Protein AF-A0A8H3ZK29-F1 (afdb_monomer)

Nearest PDB structures (foldseek):
  4v37-assembly2_D  TM=9.519E-01  e=1.759E-44  Spinacia oleracea
  4a0m-assembly1_C  TM=9.516E-01  e=1.669E-44  Spinacia oleracea
  4i8p-assembly1_B  TM=9.465E-01  e=1.153E-44  Zea mays
  3iwk-assembly3_F  TM=9.510E-01  e=1.617E-43  Pisum sativum
  3iwj-assembly1_B  TM=9.482E-01  e=1.178E-43  Pisum sativum

Foldseek 3Di:
DDPDDPPPPPPPPLVPDPDDDLDLQDFAWAFQLDGHADPDWDFAAQQFFRDTDHIYHADDLVRLVRLLVLQQVQLVVLLVPDLLLLLVLLLVLLVVLVVCLQVQLVLLCRLFQAASVLSSVLSVLLSVLSNVLSPDDWDKDFPDDDLLDTFIWGWAFQEEEEEEEESLRQRNSLSQQLSLLSSNRYAYEYEYHLSRCRSVRSSQNSSSSRGGGSSGTYHYHHPVVLLSNLQPLSHQAYEYEEALVVVVVSVVSNQVNVHHYFYQHAAQAEEEEDPAFPLQVLLLQLLLQCCQQQNLDRFRHAEYEYEPVCQVVNVVNNQVNLQVQDEDGNHDPPHSYTAGSDPVLLVLLLVLLVQCVVVVFDWDHFDNPDQDDPDGSDGRAIETEADDLPRCSNADRSSHRYHYYHYDHDLVVVLVSSQPHQWAFEYEYEHPPVVVRVVSQVSHQHQYYYYSHTPPDDSQDWGGTGGSSTDAITGHNRNSSSSTDGPRGFAEAEDQCFQDNVVVLVVLLVCLVVRGQEYADEPDQDPPDDVVVVLQVVQVVCVVVVVDDDDDDDDDDDPPDDDDRPDDRGHNPDDLVCLVVSCVSNDSGAYEYEDDQALVVLVSCLVSRHAEYEQDPPAPCVLQVGDASLVRLLRNVVPPVCSLVRHAYEYAHNDDALVSQLSSVQSPHPGYHDVVQLVVLCVQPNVVSNVVVVVRSVCRNVVVCVVLVHPDSVVRYPVSDDSQCVLVVVVVPPVCDVVCLVLVVVLQVVLVVVVWDKAAPNDPVVSVVQQPALFPLQGDDDRIDTADQALLSVLVVLQSCVVSVAFDAADEQFLERHHRLFFHQHDFDWDDPDLFKTKGFRRDFQLVQQVVNVVVQKHAFAALERRHGGLSCLLLFADGFLLLPQFTSVLQWQWFFWQFSNSDTDIAHCVGVVLVSQASRNVGCQQGHGGITMGGIDGDQAKDKAKDKAAPVCLLVVLVVVLVCLVCCVVQSQKWKKWKWKAFLVPGTIIIMMIIGSPDDDHDDSHDHDRDDPQWHKDKAKFKWASDSVLSVLVVVLQVVVVVVCCPDPFVGKMKMKMKTKDALSSLVSCVVSVHHQQQSVPDNHIMIMIMIMMITNDPVVNVVVNVVVVVSVVVSQVVRVVVVTGDQAIRFSYHDPPDARNLSSDDVSLVSSVVSSCVRVVVSCSQPRHPDDRHSVPND

Secondary structure (DSSP, 8-state):
-----------------------SS---EEETTEEE--SSEEEEE-TTT-PEEEEEE---HHHHHHHHHHHHHHHHHHTTS-HHHHHHHHHHHHHHHHHTHHHHHHHHHHHH---HHHHHHHHHHHHHHHHHHTTPPPP-EEEEEETTEEEEEEEEE-SEEEEE--SSSHHHHHHHHHHHHHHHT-EEEEE--TTS-HHHHHHHHHHTTTS-TTTEEE----TTHHHHHHH-TT--EEEEES-HHHHHHHHHHHHTTT-EEEEE----EEEEE-TTS-HHHHHHHHHHHHHGGGG--TTSEEEEEEETTTHHHHHHHHHHHHHH--B--TTSTT--B---SSHHHHHHHHHHHHHHHHTTPPEEES--S-S-SSSSS----EEEES--TTSHHHHS---SSEEEEEEE--HHHHHHHHH-SSEESEEEEE-S-HHHHHHHHTTS-SSEEEES-SS---TTS-B--EETTEES-BSHHHHHHHTEEEEES--EEEEE-BSSHHHHHHHHHHHHHTT-SEEEEE-----SSTHHHHHHHHHHHHHHTT---------PPPTT--------SB-TT--TTHHHHHHHHH-SS-EEEEEE-SHHHHHHHTTTT--EEEEE-TTTGGGGTPPPHHHHHHHHHHH-TTHHHHSEEEEES---SHHHHHHHHHTT-SEEE-HHHHHHHHHHHHHHHHHHHHHHHHHHHHHHHHHTT-SSGGG--GGGS-TTTTTTTTTTTSTTHHHHHHHHHHHHHHHHHTT--EEETTSHHHHHHHH--S-GGG----SEEE---SHHHHHHHHHHHHHTT---------S-SSTT-S----------SSTTEEEEETT-BHHHHHHHHGGGTEE-S--SSTT-BHHHHHHT----TTHHHH--GGGGEEEEEEE-TTS-EEEEESSSSHHHHHHHTTSTTSS-EEEEEEEE-EE----EEEEEEEEGGGHHHHHHHHHHHHHHGGG-TTEEEEEEEEEETTTEEEEEEEEEESSS-----TTSTTPPPTT-EEEEEEEEEES-HHHHHHHHHHHHHHHHHHHTSS----EEEEEEEEE-HHHHHHHHHTT--SSSGGG--S-EEEEEEEEEESSHHHHHHHHHHHHHHHHHHHHHHHHTT-B-S---STT--TT--GGGGS-HHHHHHHHHHHHHH-TT-HHHHTS--S--GGG--

Organism: NCBI:txid702518

Mean predicted aligned error: 20.44 Å

InterPro domains:
  IPR000262 FMN-dependent dehydrogenase [PF01070] (487-721)
  IPR006094 FAD linked oxidase, N-terminal [PF01565] (783-908)
  IPR008259 FMN-dependent alpha-hydroxy acid dehydrogenase, active site [PS00557] (616-622)
  IPR013785 Aldolase-type TIM barrel [G3DSA:3.20.20.70] (480-732)
  IPR015590 Aldehyde dehydrogenase domain [PF00171] (40-480)
  IPR016161 Aldehyde/histidinol dehydrogenase [SSF53720] (21-481)
  IPR016162 Aldehyde dehydrogenase, N-terminal [G3DSA:3.40.605.10] (45-479)
  IPR016163 Aldehyde dehydrogenase, C-terminal [G3DSA:3.40.309.10] (267-458)
  IPR016166 FAD-binding domain, PCMH-type [PS51387] (778-940)
  IPR016167 FAD-binding, type PCMH, subdomain 1 [G3DSA:3.30.43.10] (757-826)
  IPR016169 FAD-binding, type PCMH, subdomain 2 [G3DSA:3.30.465.10] (840-1162)
  IPR029510 Aldehyde dehydrogenase, glutamic acid active site [PS00687] (263-270)
  IPR036318 FAD-binding, type PCMH-like superfamily [SSF56176] (762-938)
  IPR037396 FMN hydroxy acid dehydrogenase domain [PS51349] (481-726)
  IPR044086 Aldehyde dehydrogenase LUC3-like [cd07106] (44-484)

Solvent-accessible surface area (backbone atoms only — not comparable to full-atom values): 61694 Å² total; per-residue (Å²): 145,83,91,74,80,88,70,76,72,73,66,81,67,73,72,76,70,85,89,67,79,87,64,93,79,66,55,42,24,31,44,57,60,38,80,40,78,51,95,49,65,47,59,32,45,18,16,41,71,64,44,75,47,66,59,32,30,37,55,52,73,68,53,51,54,51,36,40,52,29,14,53,59,26,22,74,54,49,52,70,52,52,60,66,57,40,16,52,45,43,32,54,50,20,52,55,52,55,77,42,34,69,62,52,16,56,49,41,22,46,33,32,7,37,17,48,70,61,23,41,47,42,49,52,52,23,27,53,36,21,41,46,48,34,68,62,77,84,69,70,43,72,80,39,82,53,103,66,48,67,37,36,29,35,67,38,42,66,39,26,38,34,37,39,35,41,54,71,51,39,57,36,55,43,34,55,55,50,38,26,30,42,48,35,24,23,6,36,36,38,31,40,19,61,56,28,37,63,60,40,32,50,54,36,57,58,43,50,81,71,45,63,54,10,31,56,25,24,48,40,28,62,84,67,44,56,59,52,59,47,55,37,82,71,43,46,29,43,40,41,40,46,52,44,73,58,49,50,52,48,51,59,42,18,57,82,69,68,31,48,66,33,33,44,28,40,22,58,9,31,32,43,36,47,71,70,43,63,49,60,65,51,24,43,54,53,42,52,48,27,43,44,76,33,15,42,44,51,56,30,53,37,33,36,37,29,26,59,92,39,36,75,60,32,52,54,41,25,40,57,50,50,70,67,54,50,60,35,47,18,85,47,87,88,34,73,19,19,24,39,51,46,70,69,62,34,50,54,49,54,51,53,55,49,48,41,54,76,70,69,50,49,70,77,36,55,71,84,88,58,76,50,64,77,81,19,42,21,61,65,46,34,33,34,56,56,60,61,77,82,36,67,65,62,68,44,67,73,63,35,46,56,38,36,38,31,72,36,88,51,70,71,58,48,51,51,56,61,45,69,51,69,42,7,23,27,32,26,28,34,46,73,51,58,72,57,32,52,58,53,45,75,67,50,65,35,46,40,70,31,70,73,49,69,80,82,71,57,58,66,41,70,43,39,25,23,73,54,3,28,40,56,47,38,42,27,66,60,15,26,51,67,34,28,41,80,45,68,50,52,50,61,44,75,40,66,49,32,61,52,62,70,61,35,51,54,50,45,48,47,43,52,74,73,63,44,52,28,39,30,41,41,55,67,77,81,71,92,52,70,65,68,52,50,56,49,50,48,54,49,51,38,57,76,68,65,64,76,78,86,80,85,90,90,79,87,78,65,98,88,66,81,78,89,69,90,68,77,67,55,35,89,79,79,51,76,78,48,44,57,56,52,38,71,67,64,43,96,52,35,35,30,43,34,37,41,64,44,45,66,56,52,53,52,39,68,76,49,76,50,43,29,42,26,23,22,48,72,66,60,32,63,86,70,77,44,57,41,20,52,55,33,45,47,46,23,55,75,74,43,52,65,43,71,76,70,34,60,38,34,30,33,29,62,64,88,50,24,60,46,50,54,48,33,40,21,63,59,34,77,47,74,45,68,66,59,66,44,50,50,23,37,73,76,49,35,63,64,30,29,53,49,52,49,50,53,36,49,51,39,35,52,51,51,30,54,75,71,75,41,92,51,80,85,73,55,36,52,88,82,48,51,92,81,53,74,20,74,96,43,52,93,62,51,86,46,44,78,63,35,54,60,45,50,48,50,50,50,51,56,41,41,73,70,74,42,49,69,32,45,71,90,36,70,71,27,50,59,53,69,70,67,53,87,35,65,55,24,63,75,88,64,82,53,46,76,54,43,72,45,64,67,45,44,16,51,48,45,38,50,41,56,75,69,68,50,73,53,68,41,61,36,37,20,64,46,51,48,38,35,53,17,22,47,55,25,69,77,64,63,77,73,80,55,90,57,41,46,43,39,27,14,34,25,31,34,38,62,53,45,68,66,29,50,89,72,53,25,37,63,61,43,64,68,30,24,77,30,11,46,47,20,31,25,18,28,28,29,79,28,62,43,19,56,66,58,12,34,25,30,40,34,48,59,32,36,35,30,30,26,64,81,27,50,75,42,62,19,19,86,88,41,54,37,69,57,37,28,39,34,19,41,44,41,65,51,51,35,43,46,45,33,39,31,25,47,41,43,74,59,50,69,44,18,58,50,78,47,78,43,63,52,91,48,50,68,61,48,47,54,49,50,47,52,45,53,76,45,36,91,84,40,31,54,36,40,56,41,41,33,44,37,34,36,77,89,73,43,67,32,31,34,40,36,43,36,33,42,81,56,91,59,97,52,74,77,59,64,88,59,74,77,78,82,87,41,29,58,43,44,40,63,51,35,26,46,68,46,60,68,59,55,52,50,50,54,52,52,49,53,54,50,52,61,58,45,67,76,48,98,65,72,69,40,38,40,38,39,38,41,35,73,42,41,36,59,24,32,51,40,22,52,78,54,70,40,56,35,53,44,53,78,77,51,86,54,44,28,31,40,38,38,41,38,41,31,25,72,45,76,66,55,40,52,52,49,43,56,53,50,53,53,52,49,49,53,54,48,54,48,26,51,76,71,71,33,52,42,82,38,44,67,54,39,52,42,35,91,89,59,67,36,69,69,34,17,44,71,70,40,42,50,49,50,52,52,48,29,50,71,49,27,69,85,36,46,48,57,72,32,29,58,47,64,87,42,72,86,72,52,127

Structure (mmCIF, N/CA/C/O backbone):
data_AF-A0A8H3ZK29-F1
#
_entry.id   AF-A0A8H3ZK29-F1
#
loop_
_atom_site.group_PDB
_atom_site.id
_atom_site.type_symbol
_atom_site.label_atom_id
_atom_site.label_alt_id
_atom_site.label_comp_id
_atom_site.label_asym_id
_atom_site.label_entity_id
_atom_site.label_seq_id
_atom_site.pdbx_PDB_ins_code
_atom_site.Cartn_x
_atom_site.Cartn_y
_atom_site.Cartn_z
_atom_site.occupancy
_atom_site.B_iso_or_equiv
_atom_site.auth_seq_id
_atom_site.auth_comp_id
_atom_site.auth_asym_id
_atom_site.auth_atom_id
_atom_site.pdbx_PDB_model_num
ATOM 1 N N . ASP A 1 1 ? 56.723 -7.438 3.402 1.00 33.84 1 ASP A N 1
ATOM 2 C CA . ASP A 1 1 ? 56.948 -7.400 4.854 1.00 33.84 1 ASP A CA 1
ATOM 3 C C . ASP A 1 1 ? 55.928 -6.496 5.560 1.00 33.84 1 ASP A C 1
ATOM 5 O O . ASP A 1 1 ? 56.278 -5.490 6.153 1.00 33.84 1 ASP A O 1
ATOM 9 N N . CYS A 1 2 ? 54.632 -6.816 5.449 1.00 24.67 2 CYS A N 1
ATOM 10 C CA . CYS A 1 2 ? 53.534 -6.076 6.094 1.00 24.67 2 CYS A CA 1
ATOM 11 C C . CYS A 1 2 ? 52.376 -7.047 6.389 1.00 24.67 2 CYS A C 1
ATOM 13 O O . CYS A 1 2 ? 51.279 -6.923 5.856 1.00 24.67 2 CYS A O 1
ATOM 15 N N . ARG A 1 3 ? 52.640 -8.080 7.198 1.00 26.36 3 ARG A N 1
ATOM 16 C CA . ARG A 1 3 ? 51.597 -8.879 7.858 1.00 26.36 3 ARG A CA 1
ATOM 17 C C . ARG A 1 3 ? 51.450 -8.365 9.289 1.00 26.36 3 ARG A C 1
ATOM 19 O O . ARG A 1 3 ? 52.149 -8.833 10.179 1.00 26.36 3 ARG A O 1
ATOM 26 N N . LYS A 1 4 ? 50.547 -7.410 9.510 1.00 23.84 4 LYS A N 1
ATOM 27 C CA . LYS A 1 4 ? 49.925 -7.176 10.821 1.00 23.84 4 LYS A CA 1
ATOM 28 C C . LYS A 1 4 ? 48.447 -6.849 10.596 1.00 23.84 4 LYS A C 1
ATOM 30 O O . LYS A 1 4 ? 48.157 -5.823 9.986 1.00 23.84 4 LYS A O 1
ATOM 35 N N . PRO A 1 5 ? 47.515 -7.700 11.048 1.00 27.00 5 PRO A N 1
ATOM 36 C CA . PRO A 1 5 ? 46.104 -7.358 11.072 1.00 27.00 5 PRO A CA 1
ATOM 37 C C . PRO A 1 5 ? 45.899 -6.280 12.139 1.00 27.00 5 PRO A C 1
ATOM 39 O O . PRO A 1 5 ? 46.233 -6.502 13.302 1.00 27.00 5 PRO A O 1
ATOM 42 N N . PHE A 1 6 ? 45.307 -5.142 11.781 1.00 23.83 6 PHE A N 1
ATOM 43 C CA . PHE A 1 6 ? 44.668 -4.255 12.757 1.00 23.83 6 PHE A CA 1
ATOM 44 C C . PHE A 1 6 ? 43.343 -4.890 13.214 1.00 23.83 6 PHE A C 1
ATOM 46 O O . PHE A 1 6 ? 42.263 -4.346 13.024 1.00 23.83 6 PHE A O 1
ATOM 53 N N . TYR A 1 7 ? 43.427 -6.067 13.836 1.00 23.56 7 TYR A N 1
ATOM 54 C CA . TYR A 1 7 ? 42.468 -6.433 14.865 1.00 23.56 7 TYR A CA 1
ATOM 55 C C . TYR A 1 7 ? 42.887 -5.646 16.097 1.00 23.56 7 TYR A C 1
ATOM 57 O O . TYR A 1 7 ? 43.730 -6.084 16.880 1.00 23.56 7 TYR A O 1
ATOM 65 N N . VAL A 1 8 ? 42.297 -4.469 16.285 1.00 23.80 8 VAL A N 1
ATOM 66 C CA . VAL A 1 8 ? 42.145 -3.996 17.653 1.00 23.80 8 VAL A CA 1
ATOM 67 C C . VAL A 1 8 ? 41.095 -4.920 18.251 1.00 23.80 8 VAL A C 1
ATOM 69 O O . VAL A 1 8 ? 39.896 -4.682 18.140 1.00 23.80 8 VAL A O 1
ATOM 72 N N . SER A 1 9 ? 41.554 -6.010 18.870 1.00 23.89 9 SER A N 1
ATOM 73 C CA . SER A 1 9 ? 40.801 -6.592 19.962 1.00 23.89 9 SER A CA 1
ATOM 74 C C . SER A 1 9 ? 40.633 -5.458 20.969 1.00 23.89 9 SER A C 1
ATOM 76 O O . SER A 1 9 ? 41.518 -5.193 21.785 1.00 23.89 9 SER A O 1
ATOM 78 N N . HIS A 1 10 ? 39.500 -4.766 20.939 1.00 26.47 10 HIS A N 1
ATOM 79 C CA . HIS A 1 10 ? 38.928 -4.418 22.218 1.00 26.47 10 HIS A CA 1
ATOM 80 C C . HIS A 1 10 ? 38.624 -5.775 22.837 1.00 26.47 10 HIS A C 1
ATOM 82 O O . HIS A 1 10 ? 37.585 -6.380 22.602 1.00 26.47 10 HIS A O 1
ATOM 88 N N . LYS A 1 11 ? 39.603 -6.283 23.607 1.00 24.59 11 LYS A N 1
ATOM 89 C CA . LYS A 1 11 ? 39.260 -6.956 24.847 1.00 24.59 11 LYS A CA 1
ATOM 90 C C . LYS A 1 11 ? 38.087 -6.151 25.373 1.00 24.59 11 LYS A C 1
ATOM 92 O O . LYS A 1 11 ? 38.215 -4.933 25.521 1.00 24.59 11 LYS A O 1
ATOM 97 N N . THR A 1 12 ? 36.959 -6.808 25.569 1.00 30.55 12 THR A N 1
ATOM 98 C CA . THR A 1 12 ? 35.946 -6.346 26.497 1.00 30.55 12 THR A CA 1
ATOM 99 C C . THR A 1 12 ? 36.672 -6.214 27.829 1.00 30.55 12 THR A C 1
ATOM 101 O O . THR A 1 12 ? 36.687 -7.121 28.655 1.00 30.55 12 THR A O 1
ATOM 104 N N . THR A 1 13 ? 37.394 -5.110 28.004 1.00 25.53 13 THR A N 1
ATOM 105 C CA . THR A 1 13 ? 37.629 -4.536 29.301 1.00 25.53 13 THR A CA 1
ATOM 106 C C . THR A 1 13 ? 36.212 -4.219 29.718 1.00 25.53 13 THR A C 1
ATOM 108 O O . THR A 1 13 ? 35.634 -3.224 29.291 1.00 25.53 13 THR A O 1
ATOM 111 N N . ILE A 1 14 ? 35.611 -5.148 30.462 1.00 33.66 14 ILE A N 1
ATOM 112 C CA . ILE A 1 14 ? 34.663 -4.775 31.496 1.00 33.66 14 ILE A CA 1
ATOM 113 C C . ILE A 1 14 ? 35.375 -3.611 32.176 1.00 33.66 14 ILE A C 1
ATOM 115 O O . ILE A 1 14 ? 36.430 -3.810 32.783 1.00 33.66 14 ILE A O 1
ATOM 119 N N . MET A 1 15 ? 34.931 -2.389 31.884 1.00 28.11 15 MET A N 1
ATOM 120 C CA . MET A 1 15 ? 35.394 -1.205 32.582 1.00 28.11 15 MET A CA 1
ATOM 121 C C . MET A 1 15 ? 34.991 -1.461 34.029 1.00 28.11 15 MET A C 1
ATOM 123 O O . MET A 1 15 ? 33.854 -1.206 34.414 1.00 28.11 15 MET A O 1
ATOM 127 N N . ASN A 1 16 ? 35.896 -2.065 34.803 1.00 28.45 16 ASN A N 1
ATOM 128 C CA . ASN A 1 16 ? 35.815 -2.045 36.249 1.00 28.45 16 ASN A CA 1
ATOM 129 C C . ASN A 1 16 ? 35.726 -0.569 36.618 1.00 28.45 16 ASN A C 1
ATOM 131 O O . ASN A 1 16 ? 36.577 0.229 36.219 1.00 28.45 16 ASN A O 1
ATOM 135 N N . GLY A 1 17 ? 34.605 -0.234 37.247 1.00 31.61 17 GLY A N 1
ATOM 136 C CA . GLY A 1 17 ? 34.071 1.108 37.290 1.00 31.61 17 GLY A CA 1
ATOM 137 C C . GLY A 1 17 ? 35.024 2.143 37.868 1.00 31.61 17 GLY A C 1
ATOM 138 O O . GLY A 1 17 ? 35.789 1.888 38.796 1.00 31.61 17 GLY A O 1
ATOM 139 N N . THR A 1 18 ? 34.876 3.366 37.373 1.00 31.89 18 THR A N 1
ATOM 140 C CA . THR A 1 18 ? 34.857 4.495 38.293 1.00 31.89 18 THR A CA 1
ATOM 141 C C . THR A 1 18 ? 33.466 4.544 38.908 1.00 31.89 18 THR A C 1
ATOM 143 O O . THR A 1 18 ? 32.468 4.791 38.235 1.00 31.89 18 THR A O 1
ATOM 146 N N . ASP A 1 19 ? 33.466 4.215 40.186 1.00 39.31 19 ASP A N 1
ATOM 147 C CA . ASP A 1 19 ? 32.396 4.150 41.163 1.00 39.31 19 ASP A CA 1
ATOM 148 C C . ASP A 1 19 ? 31.616 5.479 41.258 1.00 39.31 19 ASP A C 1
ATOM 150 O O . ASP A 1 19 ? 31.914 6.347 42.077 1.00 39.31 19 ASP A O 1
ATOM 154 N N . SER A 1 20 ? 30.632 5.685 40.377 1.00 51.12 20 SER A N 1
ATOM 155 C CA . SER A 1 20 ? 29.553 6.645 40.619 1.00 51.12 20 SER A CA 1
ATOM 156 C C . SER A 1 20 ? 28.243 5.879 40.758 1.00 51.12 20 SER A C 1
ATOM 158 O O . SER A 1 20 ? 27.721 5.262 39.821 1.00 51.12 20 SER A O 1
ATOM 160 N N . THR A 1 21 ? 27.723 5.870 41.980 1.00 68.88 21 THR A N 1
ATOM 161 C CA . THR A 1 21 ? 26.393 5.359 42.295 1.00 68.88 21 THR A CA 1
ATOM 162 C C . THR A 1 21 ? 25.358 6.039 41.393 1.00 68.88 21 THR A C 1
ATOM 164 O O . THR A 1 21 ? 25.401 7.252 41.177 1.00 68.88 21 THR A O 1
ATOM 167 N N . LEU A 1 22 ? 24.441 5.254 40.814 1.00 88.19 22 LEU A N 1
ATOM 168 C CA . LEU A 1 22 ? 23.361 5.784 39.978 1.00 88.19 22 LEU A CA 1
ATOM 169 C C . LEU A 1 22 ? 22.440 6.626 40.875 1.00 88.19 22 LEU A C 1
ATOM 171 O O . LEU A 1 22 ? 21.704 6.084 41.694 1.00 88.19 22 LEU A O 1
ATOM 175 N N . SER A 1 23 ? 22.511 7.952 40.771 1.00 89.81 23 SER A N 1
ATOM 176 C CA . SER A 1 23 ? 21.726 8.854 41.624 1.00 89.81 23 SER A CA 1
ATOM 177 C C . SER A 1 23 ? 20.295 8.985 41.110 1.00 89.81 23 SER A C 1
ATOM 179 O O . SER A 1 23 ? 20.102 9.332 39.952 1.00 89.81 23 SER A O 1
ATOM 181 N N . PHE A 1 24 ? 19.286 8.799 41.963 1.00 94.38 24 PHE A N 1
ATOM 182 C CA . PHE A 1 24 ? 17.869 9.052 41.642 1.00 94.38 24 PHE A CA 1
ATOM 183 C C . PHE A 1 24 ? 17.392 10.451 42.078 1.00 94.38 24 PHE A C 1
ATOM 185 O O . PHE A 1 24 ? 16.198 10.686 42.254 1.00 94.38 24 PHE A O 1
ATOM 192 N N . LEU A 1 25 ? 18.325 11.390 42.272 1.00 91.44 25 LEU A N 1
ATOM 193 C CA . LEU A 1 25 ? 18.022 12.776 42.659 1.00 91.44 25 LEU A CA 1
ATOM 194 C C . LEU A 1 25 ? 17.995 13.745 41.471 1.00 91.44 25 LEU A C 1
ATOM 196 O O . LEU A 1 25 ? 17.350 14.786 41.544 1.00 91.44 25 LEU A O 1
ATOM 200 N N . THR A 1 26 ? 18.694 13.419 40.385 1.00 93.44 26 THR A N 1
ATOM 201 C CA . THR A 1 26 ? 18.806 14.249 39.177 1.00 93.44 26 THR A CA 1
ATOM 202 C C . THR A 1 26 ? 18.479 13.421 37.947 1.00 93.44 26 THR A C 1
ATOM 204 O O . THR A 1 26 ? 18.790 12.235 37.907 1.00 93.44 26 THR A O 1
ATOM 207 N N . PHE A 1 27 ? 17.868 14.021 36.929 1.00 97.06 27 PHE A N 1
ATOM 208 C CA . PHE A 1 27 ? 17.421 13.306 35.735 1.00 97.06 27 PHE A CA 1
ATOM 209 C C . PHE A 1 27 ? 17.806 14.091 34.487 1.00 97.06 27 PHE A C 1
ATOM 211 O O . PHE A 1 27 ? 17.554 15.289 34.397 1.00 97.06 27 PHE A O 1
ATOM 218 N N . CYS A 1 28 ? 18.428 13.405 33.534 1.00 97.06 28 CYS A N 1
ATOM 219 C CA . CYS A 1 28 ? 18.995 13.996 32.330 1.00 97.06 28 CYS A CA 1
ATOM 220 C C . CYS A 1 28 ? 18.591 13.169 31.108 1.00 97.06 28 CYS A C 1
ATOM 222 O O . CYS A 1 28 ? 18.367 11.962 31.215 1.00 97.06 28 CYS A O 1
ATOM 224 N N . ASN A 1 29 ? 18.558 13.809 29.943 1.00 98.06 29 ASN A N 1
ATOM 225 C CA . ASN A 1 29 ? 18.582 13.111 28.664 1.00 98.06 29 ASN A CA 1
ATOM 226 C C . ASN A 1 29 ? 19.899 12.341 28.521 1.00 98.06 29 ASN A C 1
ATOM 228 O O . ASN A 1 29 ? 20.899 12.673 29.157 1.00 98.06 29 ASN A O 1
ATOM 232 N N . VAL A 1 30 ? 19.915 11.351 27.633 1.00 98.25 30 VAL A N 1
ATOM 233 C CA . VAL A 1 30 ? 21.131 10.620 27.268 1.00 98.25 30 VAL A CA 1
ATOM 234 C C . VAL A 1 30 ? 21.324 10.710 25.763 1.00 98.25 30 VAL A C 1
ATOM 236 O O . VAL A 1 30 ? 20.549 10.121 25.005 1.00 98.25 30 VAL A O 1
ATOM 239 N N . ILE A 1 31 ? 22.349 11.453 25.339 1.00 98.19 31 ILE A N 1
ATOM 240 C CA . ILE A 1 31 ? 22.674 11.711 23.930 1.00 98.19 31 ILE A CA 1
ATOM 241 C C . ILE A 1 31 ? 24.156 11.413 23.713 1.00 98.19 31 ILE A C 1
ATOM 243 O O . ILE A 1 31 ? 25.003 11.971 24.405 1.00 98.19 31 ILE A O 1
ATOM 247 N N . ASP A 1 32 ? 24.464 10.534 22.758 1.00 97.19 32 ASP A N 1
ATOM 248 C CA . ASP A 1 32 ? 25.839 10.125 22.413 1.00 97.19 32 ASP A CA 1
ATOM 249 C C . ASP A 1 32 ? 26.701 9.726 23.632 1.00 97.19 32 ASP A C 1
ATOM 251 O O . ASP A 1 32 ? 27.859 10.114 23.762 1.00 97.19 32 ASP A O 1
ATOM 255 N N . GLY A 1 33 ? 26.119 8.973 24.572 1.00 94.69 33 GLY A N 1
ATOM 256 C CA . GLY A 1 33 ? 26.816 8.500 25.776 1.00 94.69 33 GLY A CA 1
ATOM 257 C C . GLY A 1 33 ? 26.910 9.498 26.930 1.00 94.69 33 GLY A C 1
ATOM 258 O O . GLY A 1 33 ? 27.355 9.123 28.012 1.00 94.69 33 GLY A O 1
ATOM 259 N N . ALA A 1 34 ? 26.476 10.745 26.736 1.00 95.00 34 ALA A N 1
ATOM 260 C CA . ALA A 1 34 ? 26.540 11.789 27.751 1.00 95.00 34 ALA A CA 1
ATOM 261 C C . ALA A 1 34 ? 25.164 12.097 28.352 1.00 95.00 34 ALA A C 1
ATOM 263 O O . ALA A 1 34 ? 24.160 12.178 27.637 1.00 95.00 34 ALA A O 1
ATOM 264 N N . SER A 1 35 ? 25.142 12.349 29.662 1.00 94.81 35 SER A N 1
ATOM 265 C CA . SER A 1 35 ? 23.991 12.937 30.348 1.00 94.81 35 SER A CA 1
ATOM 266 C C . SER A 1 35 ? 23.876 14.416 29.981 1.00 94.81 35 SER A C 1
ATOM 268 O O . SER A 1 35 ? 24.787 15.200 30.251 1.00 94.81 35 SER A O 1
ATOM 270 N N . THR A 1 36 ? 22.764 14.809 29.366 1.00 93.50 36 THR A N 1
ATOM 271 C CA . THR A 1 36 ? 22.509 16.179 28.903 1.00 93.50 36 THR A CA 1
ATOM 272 C C . THR A 1 36 ? 21.231 16.744 29.520 1.00 93.50 36 THR A C 1
ATOM 274 O O . THR A 1 36 ? 20.288 16.019 29.830 1.00 93.50 36 THR A O 1
ATOM 277 N N . THR A 1 37 ? 21.195 18.058 29.718 1.00 93.56 37 THR A N 1
ATOM 278 C CA . THR A 1 37 ? 20.006 18.783 30.184 1.00 93.56 37 THR A CA 1
ATOM 279 C C . THR A 1 37 ? 19.669 19.914 29.214 1.00 93.56 37 THR A C 1
ATOM 281 O O . THR A 1 37 ? 20.464 20.224 28.323 1.00 93.56 37 THR A O 1
ATOM 284 N N . THR A 1 38 ? 18.500 20.519 29.384 1.00 94.06 38 THR A N 1
ATOM 285 C CA . THR A 1 38 ? 17.974 21.617 28.566 1.00 94.06 38 THR A CA 1
ATOM 286 C C . THR A 1 38 ? 17.652 22.825 29.442 1.00 94.06 38 THR A C 1
ATOM 288 O O . THR A 1 38 ? 17.540 22.711 30.660 1.00 94.06 38 THR A O 1
ATOM 291 N N . THR A 1 39 ? 17.510 23.999 28.826 1.00 92.56 39 THR A N 1
ATOM 292 C CA . THR A 1 39 ? 17.087 25.225 29.526 1.00 92.56 39 THR A CA 1
ATOM 293 C C . THR A 1 39 ? 15.639 25.148 30.001 1.00 92.56 39 THR A C 1
ATOM 295 O O . THR A 1 39 ? 15.316 25.672 31.060 1.00 92.56 39 THR A O 1
ATOM 298 N N . GLU A 1 40 ? 14.775 24.495 29.222 1.00 96.06 40 GLU A N 1
ATOM 299 C CA . GLU A 1 40 ? 13.394 24.200 29.604 1.00 96.06 40 GLU A CA 1
ATOM 300 C C . GLU A 1 40 ? 13.336 22.866 30.352 1.00 96.06 40 GLU A C 1
ATOM 302 O O . GLU A 1 40 ? 13.826 21.851 29.850 1.00 96.06 40 GLU A O 1
ATOM 307 N N . THR A 1 41 ? 12.717 22.852 31.530 1.00 96.94 41 THR A N 1
ATOM 308 C CA . THR A 1 41 ? 12.473 21.640 32.323 1.00 96.94 41 THR A CA 1
ATOM 309 C C . THR A 1 41 ? 11.005 21.550 32.733 1.00 96.94 41 THR A C 1
ATOM 311 O O . THR A 1 41 ? 10.237 22.503 32.585 1.00 96.94 41 THR A O 1
ATOM 314 N N . ARG A 1 42 ? 10.600 20.373 33.206 1.00 96.19 42 ARG A N 1
ATOM 315 C CA . ARG A 1 42 ? 9.288 20.115 33.813 1.00 96.19 42 ARG A CA 1
ATOM 316 C C . ARG A 1 42 ? 9.410 19.060 34.901 1.00 96.19 42 ARG A C 1
ATOM 318 O O . ARG A 1 42 ? 10.340 18.262 34.883 1.00 96.19 42 ARG A O 1
ATOM 325 N N . HIS A 1 43 ? 8.390 18.931 35.736 1.00 96.25 43 HIS A N 1
ATOM 326 C CA . HIS A 1 43 ? 8.240 17.816 36.668 1.00 96.25 43 HIS A CA 1
ATOM 327 C C . HIS A 1 43 ? 6.968 17.009 36.386 1.00 96.25 43 HIS A C 1
ATOM 329 O O . HIS A 1 43 ? 5.959 17.531 35.913 1.00 96.25 43 HIS A O 1
ATOM 335 N N . GLY A 1 44 ? 7.015 15.710 36.677 1.00 94.56 44 GLY A N 1
ATOM 336 C CA . GLY A 1 44 ? 5.823 14.891 36.869 1.00 94.56 44 GLY A CA 1
ATOM 337 C C . GLY A 1 44 ? 5.223 15.125 38.257 1.00 94.56 44 GLY A C 1
ATOM 338 O O . GLY A 1 44 ? 5.883 15.651 39.152 1.00 94.56 44 GLY A O 1
ATOM 339 N N . ILE A 1 45 ? 3.980 14.702 38.449 1.00 96.25 45 ILE A N 1
ATOM 340 C CA . ILE A 1 45 ? 3.276 14.799 39.732 1.00 96.25 45 ILE A CA 1
ATOM 341 C C . ILE A 1 45 ? 3.194 13.409 40.348 1.00 96.25 45 ILE A C 1
ATOM 343 O O . ILE A 1 45 ? 2.863 12.456 39.646 1.00 96.25 45 ILE A O 1
ATOM 347 N N . ASN A 1 46 ? 3.480 13.290 41.644 1.00 96.38 46 ASN A N 1
ATOM 348 C CA . ASN A 1 46 ? 3.192 12.070 42.384 1.00 96.38 46 ASN A CA 1
ATOM 349 C C . ASN A 1 46 ? 1.669 11.938 42.546 1.00 96.38 46 ASN A C 1
ATOM 351 O O . ASN A 1 46 ? 1.066 12.758 43.241 1.00 96.38 46 ASN A O 1
ATOM 355 N N . PRO A 1 47 ? 1.020 10.927 41.947 1.00 95.69 47 PRO A N 1
ATOM 356 C CA . PRO A 1 47 ? -0.439 10.856 41.934 1.00 95.69 47 PRO A CA 1
ATOM 357 C C . PRO A 1 47 ? -1.070 10.532 43.291 1.00 95.69 47 PRO A C 1
ATOM 359 O O . PRO A 1 47 ? -2.275 10.728 43.458 1.00 95.69 47 PRO A O 1
ATOM 362 N N . SER A 1 48 ? -0.289 10.059 44.265 1.00 93.50 48 SER A N 1
ATOM 363 C CA . SER A 1 48 ? -0.776 9.782 45.620 1.00 93.50 48 SER A CA 1
ATOM 364 C C . SER A 1 48 ? -0.802 11.041 46.490 1.00 93.50 48 SER A C 1
ATOM 366 O O . SER A 1 48 ? -1.726 11.225 47.286 1.00 93.50 48 SER A O 1
ATOM 368 N N . THR A 1 49 ? 0.192 11.922 46.333 1.00 92.81 49 THR A N 1
ATOM 369 C CA . THR A 1 49 ? 0.380 13.107 47.194 1.00 92.81 49 THR A CA 1
ATOM 370 C C . THR A 1 49 ? 0.062 14.434 46.505 1.00 92.81 49 THR A C 1
ATOM 372 O O . THR A 1 49 ? -0.186 15.424 47.191 1.00 92.81 49 THR A O 1
ATOM 375 N N . LEU A 1 50 ? 0.023 14.445 45.169 1.00 93.75 50 LEU A N 1
ATOM 376 C CA . LEU A 1 50 ? -0.041 15.617 44.287 1.00 93.75 50 LEU A CA 1
ATOM 377 C C . LEU A 1 50 ? 1.180 16.547 44.361 1.00 93.75 50 LEU A C 1
ATOM 379 O O . LEU A 1 50 ? 1.135 17.681 43.887 1.00 93.75 50 LEU A O 1
ATOM 383 N N . GLU A 1 51 ? 2.281 16.073 44.938 1.00 94.81 51 GLU A N 1
ATOM 384 C CA . GLU A 1 51 ? 3.531 16.825 45.021 1.00 94.81 51 GLU A CA 1
ATOM 385 C C . GLU A 1 51 ? 4.360 16.660 43.740 1.00 94.81 51 GLU A C 1
ATOM 387 O O . GLU A 1 51 ? 4.313 15.624 43.070 1.00 94.81 51 GLU A O 1
ATOM 392 N N . ALA A 1 52 ? 5.140 17.686 43.402 1.00 96.25 52 ALA A N 1
ATOM 393 C CA . ALA A 1 52 ? 6.052 17.644 42.267 1.00 96.25 52 ALA A CA 1
ATOM 394 C C . ALA A 1 52 ? 7.206 16.657 42.515 1.00 96.25 52 ALA A C 1
ATOM 396 O O . ALA A 1 52 ? 7.855 16.678 43.561 1.00 96.25 52 ALA A O 1
ATOM 397 N N . ASN A 1 53 ? 7.483 15.816 41.521 1.00 96.50 53 ASN A N 1
ATOM 398 C CA . ASN A 1 53 ? 8.707 15.021 41.449 1.00 96.50 53 ASN A CA 1
ATOM 399 C C . ASN A 1 53 ? 9.890 15.897 40.965 1.00 96.50 53 ASN A C 1
ATOM 401 O O . ASN A 1 53 ? 9.684 17.051 40.589 1.00 96.50 53 ASN A O 1
ATOM 405 N N . PRO A 1 54 ? 11.141 15.396 40.965 1.00 96.00 54 PRO A N 1
ATOM 406 C CA . PRO A 1 54 ? 12.291 16.168 40.484 1.00 96.00 54 PRO A CA 1
ATOM 407 C C . PRO A 1 54 ? 12.133 16.680 39.041 1.00 96.00 54 PRO A C 1
ATOM 409 O O . PRO A 1 54 ? 11.383 16.118 38.246 1.00 96.00 54 PRO A O 1
ATOM 412 N N . GLU A 1 55 ? 12.859 17.730 38.673 1.00 96.69 55 GLU A N 1
ATOM 413 C CA . GLU A 1 55 ? 12.821 18.273 37.309 1.00 96.69 55 GLU A CA 1
ATOM 414 C C . GLU A 1 55 ? 13.457 17.307 36.287 1.00 96.69 55 GLU A C 1
ATOM 416 O O . GLU A 1 55 ? 14.456 16.639 36.571 1.00 96.69 55 GLU A O 1
ATOM 421 N N . VAL A 1 56 ? 12.884 17.260 35.082 1.00 97.81 56 VAL A N 1
ATOM 422 C CA . VAL A 1 56 ? 13.391 16.543 33.906 1.00 97.81 56 VAL A CA 1
ATOM 423 C C . VAL A 1 56 ? 13.496 17.480 32.695 1.00 97.81 56 VAL A C 1
ATOM 425 O O . VAL A 1 56 ? 12.685 18.401 32.561 1.00 97.81 56 VAL A O 1
ATOM 428 N N . PRO A 1 57 ? 14.438 17.239 31.768 1.00 97.75 57 PRO A N 1
ATOM 429 C CA . PRO A 1 57 ? 14.598 18.057 30.568 1.00 97.75 57 PRO A CA 1
ATOM 430 C C . PRO A 1 57 ? 13.379 18.011 29.635 1.00 97.75 57 PRO A C 1
ATOM 432 O O . PRO A 1 57 ? 12.707 16.976 29.508 1.00 97.75 57 PRO A O 1
ATOM 435 N N . ILE A 1 58 ? 13.144 19.119 28.929 1.00 98.06 58 ILE A N 1
ATOM 436 C CA . ILE A 1 58 ? 12.284 19.203 27.747 1.00 98.06 58 ILE A CA 1
ATOM 437 C C . ILE A 1 58 ? 13.178 19.331 26.512 1.00 98.06 58 ILE A C 1
ATOM 439 O O . ILE A 1 58 ? 13.673 20.413 26.193 1.00 98.06 58 ILE A O 1
ATOM 443 N N . SER A 1 59 ? 13.366 18.207 25.817 1.00 97.94 59 SER A N 1
ATOM 444 C CA . SER A 1 59 ? 14.151 18.152 24.579 1.00 97.94 59 SER A CA 1
ATOM 445 C C . SER A 1 59 ? 13.576 19.072 23.505 1.00 97.94 59 SER A C 1
ATOM 447 O O . SER A 1 59 ? 12.365 19.076 23.276 1.00 97.94 59 SER A O 1
ATOM 449 N N . GLN A 1 60 ? 14.459 19.782 22.813 1.00 96.44 60 GLN A N 1
ATOM 450 C CA . GLN A 1 60 ? 14.155 20.595 21.638 1.00 96.44 60 GLN A CA 1
ATOM 451 C C . GLN A 1 60 ? 14.415 19.799 20.349 1.00 96.44 60 GLN A C 1
ATOM 453 O O . GLN A 1 60 ? 14.907 18.666 20.382 1.00 96.44 60 GLN A O 1
ATOM 458 N N . LEU A 1 61 ? 14.077 20.370 19.191 1.00 96.12 61 LEU A N 1
ATOM 459 C CA . LEU A 1 61 ? 14.245 19.690 17.902 1.00 96.12 61 LEU A CA 1
ATOM 460 C C . LEU A 1 61 ? 15.720 19.354 17.622 1.00 96.12 61 LEU A C 1
ATOM 462 O O . LEU A 1 61 ? 16.037 18.269 17.142 1.00 96.12 61 LEU A O 1
ATOM 466 N N . GLU A 1 62 ? 16.637 20.233 18.016 1.00 97.12 62 GLU A N 1
ATOM 467 C CA . GLU A 1 62 ? 18.077 20.041 17.856 1.00 97.12 62 GLU A CA 1
ATOM 468 C C . GLU A 1 62 ? 18.590 18.851 18.682 1.00 97.12 62 GLU A C 1
ATOM 470 O O . GLU A 1 62 ? 19.543 18.176 18.289 1.00 97.12 62 GLU A O 1
ATOM 475 N N . ASP A 1 63 ? 17.961 18.553 19.822 1.00 98.00 63 ASP A N 1
ATOM 476 C CA . ASP A 1 63 ? 18.289 17.374 20.629 1.00 98.00 63 ASP A CA 1
ATOM 477 C C . ASP A 1 63 ? 17.902 16.082 19.907 1.00 98.00 63 ASP A C 1
ATOM 479 O O . ASP A 1 63 ? 18.658 15.107 19.946 1.00 98.00 63 ASP A O 1
ATOM 483 N N . VAL A 1 64 ? 16.764 16.092 19.201 1.00 98.44 64 VAL A N 1
ATOM 484 C CA . VAL A 1 64 ? 16.318 14.977 18.355 1.00 98.44 64 VAL A CA 1
ATOM 485 C C . VAL A 1 64 ? 17.334 14.722 17.248 1.00 98.44 64 VAL A C 1
ATOM 487 O O . VAL A 1 64 ? 17.813 13.595 17.110 1.00 98.44 64 VAL A O 1
ATOM 490 N N . ASP A 1 65 ? 17.727 15.763 16.514 1.00 98.12 65 ASP A N 1
ATOM 491 C CA . ASP A 1 65 ? 18.686 15.645 15.414 1.00 98.12 65 ASP A CA 1
ATOM 492 C C . ASP A 1 65 ? 20.043 15.123 15.906 1.00 98.12 65 ASP A C 1
ATOM 494 O O . ASP A 1 65 ? 20.637 14.223 15.298 1.00 98.12 65 ASP A O 1
ATOM 498 N N . ARG A 1 66 ? 20.529 15.635 17.047 1.00 98.31 66 ARG A N 1
ATOM 499 C CA . ARG A 1 66 ? 21.774 15.162 17.671 1.00 98.31 66 ARG A CA 1
ATOM 500 C C . ARG A 1 66 ? 21.682 13.695 18.077 1.00 98.31 66 ARG A C 1
ATOM 502 O O . ARG A 1 66 ? 22.580 12.923 17.732 1.00 98.31 66 ARG A O 1
ATOM 509 N N . ALA A 1 67 ? 20.605 13.296 18.753 1.00 98.56 67 ALA A N 1
ATOM 510 C CA . ALA A 1 67 ? 20.410 11.916 19.185 1.00 98.56 67 ALA A CA 1
ATOM 511 C C . ALA A 1 67 ? 20.310 10.957 17.995 1.00 98.56 67 ALA A C 1
ATOM 513 O O . ALA A 1 67 ? 20.986 9.928 17.958 1.00 98.56 67 ALA A O 1
ATOM 514 N N . VAL A 1 68 ? 19.534 11.299 16.965 1.00 98.50 68 VAL A N 1
ATOM 515 C CA . VAL A 1 68 ? 19.384 10.431 15.791 1.00 98.50 68 VAL A CA 1
ATOM 516 C C . VAL A 1 68 ? 20.683 10.350 14.986 1.00 98.50 68 VAL A C 1
ATOM 518 O O . VAL A 1 68 ? 21.056 9.265 14.533 1.00 98.50 68 VAL A O 1
ATOM 521 N N . LYS A 1 69 ? 21.429 11.453 14.853 1.00 98.50 69 LYS A N 1
ATOM 522 C CA . LYS A 1 69 ? 22.754 11.449 14.215 1.00 98.50 69 LYS A CA 1
ATOM 523 C C . LYS A 1 69 ? 23.737 10.539 14.958 1.00 98.50 69 LYS A C 1
ATOM 525 O O . LYS A 1 69 ? 24.434 9.749 14.315 1.00 98.50 69 LYS A O 1
ATOM 530 N N . ALA A 1 70 ? 23.765 10.604 16.289 1.00 98.62 70 ALA A N 1
ATOM 531 C CA . ALA A 1 70 ? 24.575 9.711 17.115 1.00 98.62 70 ALA A CA 1
ATOM 532 C C . ALA A 1 70 ? 24.138 8.244 16.966 1.00 98.62 70 ALA A C 1
ATOM 534 O O . ALA A 1 70 ? 24.982 7.376 16.740 1.00 98.62 70 ALA A O 1
ATOM 535 N N . ALA A 1 71 ? 22.827 7.970 16.959 1.00 98.62 71 ALA A N 1
ATOM 536 C CA . ALA A 1 71 ? 22.285 6.623 16.763 1.00 98.62 71 ALA A CA 1
ATOM 537 C C . ALA A 1 71 ? 22.690 6.036 15.406 1.00 98.62 71 ALA A C 1
ATOM 539 O O . ALA A 1 71 ? 23.108 4.883 15.319 1.00 98.62 71 ALA A O 1
ATOM 540 N N . ARG A 1 72 ? 22.622 6.836 14.335 1.00 98.19 72 ARG A N 1
ATOM 541 C CA . ARG A 1 72 ? 23.036 6.419 12.987 1.00 98.19 72 ARG A CA 1
ATOM 542 C C . ARG A 1 72 ? 24.518 6.089 12.911 1.00 98.19 72 ARG A C 1
ATOM 544 O O . ARG A 1 72 ? 24.885 5.080 12.307 1.00 98.19 72 ARG A O 1
ATOM 551 N N . LYS A 1 73 ? 25.360 6.912 13.538 1.00 98.06 73 LYS A N 1
ATOM 552 C CA . LYS A 1 73 ? 26.800 6.659 13.633 1.00 98.06 73 LYS A CA 1
ATOM 553 C C . LYS A 1 73 ? 27.073 5.361 14.399 1.00 98.06 73 LYS A C 1
ATOM 555 O O . LYS A 1 73 ? 27.805 4.509 13.898 1.00 98.06 73 LYS A O 1
ATOM 560 N N . ALA A 1 74 ? 26.447 5.186 15.561 1.00 97.56 74 ALA A N 1
ATOM 561 C CA . ALA A 1 74 ? 26.613 4.011 16.412 1.00 97.56 74 ALA A CA 1
ATOM 562 C C . ALA A 1 74 ? 26.086 2.720 15.760 1.00 97.56 74 ALA A C 1
ATOM 564 O O . ALA A 1 74 ? 26.711 1.668 15.874 1.00 97.56 74 ALA A O 1
ATOM 565 N N . PHE A 1 75 ? 24.987 2.790 15.001 1.00 98.00 75 PHE A N 1
ATOM 566 C CA . PHE A 1 75 ? 24.457 1.650 14.247 1.00 98.00 75 PHE A CA 1
ATOM 567 C C . PHE A 1 75 ? 25.484 1.065 13.265 1.00 98.00 75 PHE A C 1
ATOM 569 O O . PHE A 1 75 ? 25.555 -0.155 13.105 1.00 98.00 75 PHE A O 1
ATOM 576 N N . GLY A 1 76 ? 26.305 1.915 12.633 1.00 90.94 76 GLY A N 1
ATOM 577 C CA . GLY A 1 76 ? 27.330 1.491 11.677 1.00 90.94 76 GLY A CA 1
ATOM 578 C C . GLY A 1 76 ? 28.315 0.462 12.243 1.00 90.94 76 GLY A C 1
ATOM 579 O O . GLY A 1 76 ? 28.757 -0.417 11.500 1.00 90.94 76 GLY A O 1
ATOM 580 N N . THR A 1 77 ? 28.601 0.530 13.547 1.00 92.50 77 THR A N 1
ATOM 581 C CA . THR A 1 77 ? 29.493 -0.395 14.260 1.00 92.50 77 THR A CA 1
ATOM 582 C C . THR A 1 77 ? 28.731 -1.429 15.088 1.00 92.50 77 THR A C 1
ATOM 584 O O . THR A 1 77 ? 29.098 -2.602 15.059 1.00 92.50 77 THR A O 1
ATOM 587 N N . TRP A 1 78 ? 27.642 -1.054 15.768 1.00 96.69 78 TRP A N 1
ATOM 588 C CA . TRP A 1 78 ? 26.874 -1.967 16.627 1.00 96.69 78 TRP A CA 1
ATOM 589 C C . TRP A 1 78 ? 26.303 -3.169 15.870 1.00 96.69 78 TRP A C 1
ATOM 591 O O . TRP A 1 78 ? 26.367 -4.299 16.353 1.00 96.69 78 TRP A O 1
ATOM 601 N N . ARG A 1 79 ? 25.833 -2.965 14.634 1.00 94.94 79 ARG A N 1
ATOM 602 C CA . ARG A 1 79 ? 25.313 -4.054 13.789 1.00 94.94 79 ARG A CA 1
ATOM 603 C C . ARG A 1 79 ? 26.351 -5.134 13.455 1.00 94.94 79 ARG A C 1
ATOM 605 O O . ARG A 1 79 ? 25.968 -6.235 13.074 1.00 94.94 79 ARG A O 1
ATOM 612 N N . LEU A 1 80 ? 27.644 -4.802 13.545 1.00 93.56 80 LEU A N 1
ATOM 613 C CA . LEU A 1 80 ? 28.765 -5.703 13.254 1.00 93.56 80 LEU A CA 1
ATOM 614 C C . LEU A 1 80 ? 29.215 -6.497 14.487 1.00 93.56 80 LEU A C 1
ATOM 616 O O . LEU A 1 80 ? 29.958 -7.464 14.342 1.00 93.56 80 LEU A O 1
ATOM 620 N N . VAL A 1 81 ? 28.776 -6.110 15.691 1.00 93.69 81 VAL A N 1
ATOM 621 C CA . VAL A 1 81 ? 29.039 -6.876 16.916 1.00 93.69 81 VAL A CA 1
ATOM 622 C C . VAL A 1 81 ? 28.352 -8.238 16.784 1.00 93.69 81 VAL A C 1
ATOM 624 O O . VAL A 1 81 ? 27.158 -8.257 16.475 1.00 93.69 81 VAL A O 1
ATOM 627 N N . PRO A 1 82 ? 29.041 -9.373 17.006 1.00 92.81 82 PRO A N 1
ATOM 628 C CA . PRO A 1 82 ? 28.436 -10.698 16.892 1.00 92.81 82 PRO A CA 1
ATOM 629 C C . PRO A 1 82 ? 27.164 -10.843 17.736 1.00 92.81 82 PRO A C 1
ATOM 631 O O . PRO A 1 82 ? 27.083 -10.334 18.852 1.00 92.81 82 PRO A O 1
ATOM 634 N N . ALA A 1 83 ? 26.159 -11.563 17.224 1.00 90.62 83 ALA A N 1
ATOM 635 C CA . ALA A 1 83 ? 24.857 -11.686 17.889 1.00 90.62 83 ALA A CA 1
ATOM 636 C C . ALA A 1 83 ? 24.951 -12.279 19.308 1.00 90.62 83 ALA A C 1
ATOM 638 O O . ALA A 1 83 ? 24.203 -11.870 20.193 1.00 90.62 83 ALA A O 1
ATOM 639 N N . GLU A 1 84 ? 25.879 -13.213 19.536 1.00 93.38 84 GLU A N 1
ATOM 640 C CA . GLU A 1 84 ? 26.176 -13.759 20.867 1.00 93.38 84 GLU A CA 1
ATOM 641 C C . GLU A 1 84 ? 26.683 -12.677 21.828 1.00 93.38 84 GLU A C 1
ATOM 643 O O . GLU A 1 84 ? 26.215 -12.592 22.960 1.00 93.38 84 GLU A O 1
ATOM 648 N N . ASP A 1 85 ? 27.591 -11.813 21.376 1.00 96.19 85 ASP A N 1
ATOM 649 C CA . ASP A 1 85 ? 28.148 -10.757 22.220 1.00 96.19 85 ASP A CA 1
ATOM 650 C C . ASP A 1 85 ? 27.096 -9.688 22.526 1.00 96.19 85 ASP A C 1
ATOM 652 O O . ASP A 1 85 ? 26.969 -9.281 23.678 1.00 96.19 85 ASP A O 1
ATOM 656 N N . ARG A 1 86 ? 26.245 -9.325 21.552 1.00 97.19 86 ARG A N 1
ATOM 657 C CA . ARG A 1 86 ? 25.087 -8.448 21.809 1.00 97.19 86 ARG A CA 1
ATOM 658 C C . ARG A 1 86 ? 24.158 -9.038 22.872 1.00 97.19 86 ARG A C 1
ATOM 660 O O . ARG A 1 86 ? 23.733 -8.326 23.779 1.00 97.19 86 ARG A O 1
ATOM 667 N N . ARG A 1 87 ? 23.870 -10.343 22.794 1.00 96.62 87 ARG A N 1
ATOM 668 C CA . ARG A 1 87 ? 23.049 -11.064 23.781 1.00 96.62 87 ARG A CA 1
ATOM 669 C C . ARG A 1 87 ? 23.687 -11.069 25.171 1.00 96.62 87 ARG A C 1
ATOM 671 O O . ARG A 1 87 ? 23.001 -10.757 26.141 1.00 96.62 87 ARG A O 1
ATOM 678 N N . LYS A 1 88 ? 24.993 -11.331 25.277 1.00 97.69 88 LYS A N 1
ATOM 679 C CA . LYS A 1 88 ? 25.734 -11.242 26.549 1.00 97.69 88 LYS A CA 1
ATOM 680 C C . LYS A 1 88 ? 25.684 -9.838 27.149 1.00 97.69 88 LYS A C 1
ATOM 682 O O . LYS A 1 88 ? 25.455 -9.712 28.348 1.00 97.69 88 LYS A O 1
ATOM 687 N N . THR A 1 89 ? 25.841 -8.792 26.336 1.00 98.00 89 THR A N 1
ATOM 688 C CA . THR A 1 89 ? 25.738 -7.401 26.804 1.00 98.00 89 THR A CA 1
ATOM 689 C C . THR A 1 89 ? 24.341 -7.090 27.343 1.00 98.00 89 THR A C 1
ATOM 691 O O . THR A 1 89 ? 24.224 -6.516 28.423 1.00 98.00 89 THR A O 1
ATOM 694 N N . VAL A 1 90 ? 23.275 -7.517 26.652 1.00 98.19 90 VAL A N 1
ATOM 695 C CA . VAL A 1 90 ? 21.889 -7.341 27.130 1.00 98.19 90 VAL A CA 1
ATOM 696 C C . VAL A 1 90 ? 21.638 -8.115 28.431 1.00 98.19 90 VAL A C 1
ATOM 698 O O . VAL A 1 90 ? 21.001 -7.582 29.335 1.00 98.19 90 VAL A O 1
ATOM 701 N N . ALA A 1 91 ? 22.175 -9.330 28.572 1.00 98.12 91 ALA A N 1
ATOM 702 C CA . ALA A 1 91 ? 22.075 -10.098 29.815 1.00 98.12 91 ALA A CA 1
ATOM 703 C C . ALA A 1 91 ? 22.812 -9.425 30.989 1.00 98.12 91 ALA A C 1
ATOM 705 O O . ALA A 1 91 ? 22.285 -9.384 32.099 1.00 98.12 91 ALA A O 1
ATOM 706 N N . ALA A 1 92 ? 24.001 -8.862 30.750 1.00 98.25 92 ALA A N 1
ATOM 707 C CA . ALA A 1 92 ? 24.750 -8.119 31.765 1.00 98.25 92 ALA A CA 1
ATOM 708 C C . ALA A 1 92 ? 24.013 -6.841 32.201 1.00 98.25 92 ALA A C 1
ATOM 710 O O . ALA A 1 92 ? 23.922 -6.552 33.393 1.00 98.25 92 ALA A O 1
ATOM 711 N N . PHE A 1 93 ? 23.418 -6.119 31.248 1.00 98.31 93 PHE A N 1
ATOM 712 C CA . PHE A 1 93 ? 22.562 -4.972 31.542 1.00 98.31 93 PHE A CA 1
ATOM 713 C C . PHE A 1 93 ? 21.335 -5.365 32.383 1.00 98.31 93 PHE A C 1
ATOM 715 O O . PHE A 1 93 ? 21.015 -4.681 33.353 1.00 98.31 93 PHE A O 1
ATOM 722 N N . ALA A 1 94 ? 20.689 -6.494 32.067 1.00 98.00 94 ALA A N 1
ATOM 723 C CA . ALA A 1 94 ? 19.563 -7.017 32.843 1.00 98.00 94 ALA A CA 1
ATOM 724 C C . ALA A 1 94 ? 19.948 -7.308 34.303 1.00 98.00 94 ALA A C 1
ATOM 726 O O . ALA A 1 94 ? 19.218 -6.929 35.216 1.00 98.00 94 ALA A O 1
ATOM 727 N N . ALA A 1 95 ? 21.107 -7.937 34.527 1.00 97.75 95 ALA A N 1
ATOM 728 C CA . ALA A 1 95 ? 21.609 -8.208 35.873 1.00 97.75 95 ALA A CA 1
ATOM 729 C C . ALA A 1 95 ? 21.821 -6.910 36.671 1.00 97.75 95 ALA A C 1
ATOM 731 O O . ALA A 1 95 ? 21.377 -6.816 37.813 1.00 97.75 95 ALA A O 1
ATOM 732 N N . SER A 1 96 ? 22.401 -5.881 36.044 1.00 97.00 96 SER A N 1
ATOM 733 C CA . SER A 1 96 ? 22.630 -4.589 36.701 1.00 97.00 96 SER A CA 1
ATOM 734 C C . SER A 1 96 ? 21.339 -3.820 37.000 1.00 97.00 96 SER A C 1
ATOM 736 O O . SER A 1 96 ? 21.248 -3.146 38.023 1.00 97.00 96 SER A O 1
ATOM 738 N N . LEU A 1 97 ? 20.294 -3.960 36.175 1.00 97.94 97 LEU A N 1
ATOM 739 C CA . LEU A 1 97 ? 18.965 -3.446 36.525 1.00 97.94 97 LEU A CA 1
ATOM 740 C C . LEU A 1 97 ? 18.427 -4.108 37.808 1.00 97.94 97 LEU A C 1
ATOM 742 O O . LEU A 1 97 ? 17.838 -3.426 38.645 1.00 97.94 97 LEU A O 1
ATOM 746 N N . GLY A 1 98 ? 18.667 -5.411 37.987 1.00 97.12 98 GLY A N 1
ATOM 747 C CA . GLY A 1 98 ? 18.287 -6.151 39.194 1.00 97.12 98 GLY A CA 1
ATOM 748 C C . GLY A 1 98 ? 19.013 -5.684 40.460 1.00 97.12 98 GLY A C 1
ATOM 749 O O . GLY A 1 98 ? 18.404 -5.627 41.525 1.00 97.12 98 GLY A O 1
ATOM 750 N N . GLU A 1 99 ? 20.279 -5.275 40.349 1.00 96.94 99 GLU A N 1
ATOM 751 C CA . GLU A 1 99 ? 21.047 -4.696 41.466 1.00 96.94 99 GLU A CA 1
ATOM 752 C C . GLU A 1 99 ? 20.445 -3.371 41.964 1.00 96.94 99 GLU A C 1
ATOM 754 O O . GLU A 1 99 ? 20.527 -3.056 43.149 1.00 96.94 99 GLU A O 1
ATOM 759 N N . HIS A 1 100 ? 19.788 -2.620 41.074 1.00 97.25 100 HIS A N 1
ATOM 760 C CA . HIS A 1 100 ? 19.136 -1.341 41.370 1.00 97.25 100 HIS A CA 1
ATOM 761 C C . HIS A 1 100 ? 17.615 -1.459 41.572 1.00 97.25 100 HIS A C 1
ATOM 763 O O . HIS A 1 100 ? 16.903 -0.451 41.552 1.00 97.25 100 HIS A O 1
ATOM 769 N N . LEU A 1 101 ? 17.094 -2.676 41.777 1.00 97.31 101 LEU A N 1
ATOM 770 C CA . LEU A 1 101 ? 15.654 -2.942 41.811 1.00 97.31 101 LEU A CA 1
ATOM 771 C C . LEU A 1 101 ? 14.900 -2.034 42.782 1.00 97.31 101 LEU A C 1
ATOM 773 O O . LEU A 1 101 ? 13.863 -1.477 42.422 1.00 97.31 101 LEU A O 1
ATOM 777 N N . GLN A 1 102 ? 15.422 -1.865 43.998 1.00 97.50 102 GLN A N 1
ATOM 778 C CA . GLN A 1 102 ? 14.738 -1.102 45.039 1.00 97.50 102 GLN A CA 1
ATOM 779 C C . GLN A 1 102 ? 14.682 0.402 44.730 1.00 97.50 102 GLN A C 1
ATOM 781 O O . GLN A 1 102 ? 13.677 1.048 45.039 1.00 97.50 102 GLN A O 1
ATOM 786 N N . ASP A 1 103 ? 15.711 0.956 44.087 1.00 97.69 103 ASP A N 1
ATOM 787 C CA . ASP A 1 103 ? 15.747 2.370 43.699 1.00 97.69 103 ASP A CA 1
ATOM 788 C C . ASP A 1 103 ? 14.741 2.651 42.577 1.00 97.69 103 ASP A C 1
ATOM 790 O O . ASP A 1 103 ? 13.928 3.576 42.675 1.00 97.69 103 ASP A O 1
ATOM 794 N N . PHE A 1 104 ? 14.727 1.793 41.547 1.00 98.38 104 PHE A N 1
ATOM 795 C CA . PHE A 1 104 ? 13.736 1.860 40.473 1.00 98.38 104 PHE A CA 1
ATOM 796 C C . PHE A 1 104 ? 12.316 1.672 41.006 1.00 98.38 104 PHE A C 1
ATOM 798 O O . PHE A 1 104 ? 11.441 2.451 40.644 1.00 98.38 104 PHE A O 1
ATOM 805 N N . ALA A 1 105 ? 12.083 0.699 41.893 1.00 98.19 105 ALA A N 1
ATOM 806 C CA . ALA A 1 105 ? 10.772 0.476 42.495 1.00 98.19 105 ALA A CA 1
ATOM 807 C C . ALA A 1 105 ? 10.314 1.700 43.298 1.00 98.19 105 ALA A C 1
ATOM 809 O O . ALA A 1 105 ? 9.191 2.162 43.126 1.00 98.19 105 ALA A O 1
ATOM 810 N N . THR A 1 106 ? 11.196 2.285 44.110 1.00 98.06 106 THR A N 1
ATOM 811 C CA . THR A 1 106 ? 10.891 3.490 44.897 1.00 98.06 106 THR A CA 1
ATOM 812 C C . THR A 1 106 ? 10.526 4.675 44.006 1.00 98.06 106 THR A C 1
ATOM 814 O O . THR A 1 106 ? 9.566 5.391 44.298 1.00 98.06 106 THR A O 1
ATOM 817 N N . MET A 1 107 ? 11.261 4.892 42.912 1.00 98.00 107 MET A N 1
ATOM 818 C CA . MET A 1 107 ? 10.927 5.949 41.956 1.00 98.00 107 MET A CA 1
ATOM 819 C C . MET A 1 107 ? 9.628 5.643 41.205 1.00 98.00 107 MET A C 1
ATOM 821 O O . MET A 1 107 ? 8.815 6.543 41.018 1.00 98.00 107 MET A O 1
ATOM 825 N N . LEU A 1 108 ? 9.384 4.380 40.855 1.00 97.44 108 LEU A N 1
ATOM 826 C CA . LEU A 1 108 ? 8.163 3.948 40.186 1.00 97.44 108 LEU A CA 1
ATOM 827 C C . LEU A 1 108 ? 6.919 4.192 41.057 1.00 97.44 108 LEU A C 1
ATOM 829 O O . LEU A 1 108 ? 5.919 4.699 40.556 1.00 97.44 108 LEU A O 1
ATOM 833 N N . VAL A 1 109 ? 6.995 3.943 42.373 1.00 97.44 109 VAL A N 1
ATOM 834 C CA . VAL A 1 109 ? 5.930 4.330 43.320 1.00 97.44 109 VAL A CA 1
ATOM 835 C C . VAL A 1 109 ? 5.673 5.841 43.263 1.00 97.44 109 VAL A C 1
ATOM 837 O O . VAL A 1 109 ? 4.521 6.263 43.230 1.00 97.44 109 VAL A O 1
ATOM 840 N N . LYS A 1 110 ? 6.722 6.671 43.200 1.00 97.44 110 LYS A N 1
ATOM 841 C CA . LYS A 1 110 ? 6.584 8.138 43.154 1.00 97.44 110 LYS A CA 1
ATOM 842 C C . LYS A 1 110 ? 6.042 8.672 41.830 1.00 97.44 110 LYS A C 1
ATOM 844 O O . LYS A 1 110 ? 5.291 9.641 41.847 1.00 97.44 110 LYS A O 1
ATOM 849 N N . GLU A 1 111 ? 6.437 8.111 40.688 1.00 97.00 111 GLU A N 1
ATOM 850 C CA . GLU A 1 111 ? 5.970 8.601 39.380 1.00 97.00 111 GLU A CA 1
ATOM 851 C C . GLU A 1 111 ? 4.614 8.009 38.972 1.00 97.00 111 GLU A C 1
ATOM 853 O O . GLU A 1 111 ? 3.841 8.669 38.281 1.00 97.00 111 GLU A O 1
ATOM 858 N N . GLN A 1 112 ? 4.298 6.785 39.403 1.00 95.69 112 GLN A N 1
ATOM 859 C CA . GLN A 1 112 ? 3.086 6.076 38.988 1.00 95.69 112 GLN A CA 1
ATOM 860 C C . GLN A 1 112 ? 2.019 5.961 40.087 1.00 95.69 112 GLN A C 1
ATOM 862 O O . GLN A 1 112 ? 0.835 5.869 39.774 1.00 95.69 112 GLN A O 1
ATOM 867 N N . GLY A 1 113 ? 2.412 5.939 41.362 1.00 94.31 113 GLY A N 1
ATOM 868 C CA . GLY A 1 113 ? 1.518 5.737 42.510 1.00 94.31 113 GLY A CA 1
ATOM 869 C C . GLY A 1 113 ? 1.224 4.278 42.863 1.00 94.31 113 GLY A C 1
ATOM 870 O O . GLY A 1 113 ? 0.575 4.015 43.874 1.00 94.31 113 GLY A O 1
ATOM 871 N N . ARG A 1 114 ? 1.684 3.311 42.060 1.00 94.12 114 ARG A N 1
ATOM 872 C CA . ARG A 1 114 ? 1.476 1.882 42.332 1.00 94.12 114 ARG A CA 1
ATOM 873 C C . ARG A 1 114 ? 2.061 1.490 43.701 1.00 94.12 114 ARG A C 1
ATOM 875 O O . ARG A 1 114 ? 3.130 1.985 44.048 1.00 94.12 114 ARG A O 1
ATOM 882 N N . PRO A 1 115 ? 1.437 0.555 44.442 1.00 94.94 115 PRO A N 1
ATOM 883 C CA . PRO A 1 115 ? 2.029 -0.016 45.648 1.00 94.94 115 PRO A CA 1
ATOM 884 C C . PRO A 1 115 ? 3.421 -0.627 45.444 1.00 94.94 115 PRO A C 1
ATOM 886 O O . PRO A 1 115 ? 3.700 -1.228 44.403 1.00 94.94 115 PRO A O 1
ATOM 889 N N . MET A 1 116 ? 4.270 -0.543 46.474 1.00 96.06 116 MET A N 1
ATOM 890 C CA . MET A 1 116 ? 5.665 -1.008 46.436 1.00 96.06 116 MET A CA 1
ATOM 891 C C . MET A 1 116 ? 5.828 -2.436 45.894 1.00 96.06 116 MET A C 1
ATOM 893 O O . MET A 1 116 ? 6.678 -2.665 45.036 1.00 96.06 116 MET A O 1
ATOM 897 N N . TRP A 1 117 ? 4.990 -3.384 46.326 1.00 94.19 117 TRP A N 1
ATOM 898 C CA . TRP A 1 117 ? 5.063 -4.774 45.855 1.00 94.19 117 TRP A CA 1
ATOM 899 C C . TRP A 1 117 ? 4.885 -4.874 44.333 1.00 94.19 117 TRP A C 1
ATOM 901 O O . TRP A 1 117 ? 5.606 -5.605 43.659 1.00 94.19 117 TRP A O 1
ATOM 911 N N . GLY A 1 118 ? 3.960 -4.097 43.767 1.00 94.44 118 GLY A N 1
ATOM 912 C CA . GLY A 1 118 ? 3.688 -4.098 42.336 1.00 94.44 118 GLY A CA 1
ATOM 913 C C . GLY A 1 118 ? 4.754 -3.339 41.539 1.00 94.44 118 GLY A C 1
ATOM 914 O O . GLY A 1 118 ? 4.974 -3.639 40.364 1.00 94.44 118 GLY A O 1
ATOM 915 N N . ALA A 1 119 ? 5.419 -2.360 42.158 1.00 96.94 119 ALA A N 1
ATOM 916 C CA . ALA A 1 119 ? 6.567 -1.676 41.571 1.00 96.94 119 ALA A CA 1
ATOM 917 C C . ALA A 1 119 ? 7.790 -2.609 41.506 1.00 96.94 119 ALA A C 1
ATOM 919 O O . ALA A 1 119 ? 8.400 -2.755 40.448 1.00 96.94 119 ALA A O 1
ATOM 920 N N . GLN A 1 120 ? 8.089 -3.323 42.596 1.00 97.62 120 GLN A N 1
ATOM 921 C CA . GLN A 1 120 ? 9.129 -4.360 42.638 1.00 97.62 120 GLN A CA 1
ATOM 922 C C . GLN A 1 120 ? 8.850 -5.483 41.632 1.00 97.62 120 GLN A C 1
ATOM 924 O O . GLN A 1 120 ? 9.766 -5.948 40.949 1.00 97.62 120 GLN A O 1
ATOM 929 N N . MET A 1 121 ? 7.583 -5.887 41.501 1.00 95.81 121 MET A N 1
ATOM 930 C CA . MET A 1 121 ? 7.159 -6.893 40.530 1.00 95.81 121 MET A CA 1
ATOM 931 C C . MET A 1 121 ? 7.437 -6.449 39.087 1.00 95.81 121 MET A C 1
ATOM 933 O O . MET A 1 121 ? 7.938 -7.244 38.297 1.00 95.81 121 MET A O 1
ATOM 937 N N . GLU A 1 122 ? 7.172 -5.188 38.727 1.00 96.00 122 GLU A N 1
ATOM 938 C CA . GLU A 1 122 ? 7.470 -4.686 37.379 1.00 96.00 122 GLU A CA 1
ATOM 939 C C . GLU A 1 122 ? 8.965 -4.678 37.075 1.00 96.00 122 GLU A C 1
ATOM 941 O O . GLU A 1 122 ? 9.370 -5.099 35.988 1.00 96.00 122 GLU A O 1
ATOM 946 N N . VAL A 1 123 ? 9.789 -4.214 38.016 1.00 98.00 123 VAL A N 1
ATOM 947 C CA . VAL A 1 123 ? 11.243 -4.196 37.822 1.00 98.00 123 VAL A CA 1
ATOM 948 C C . VAL A 1 123 ? 11.771 -5.623 37.676 1.00 98.00 123 VAL A C 1
ATOM 950 O O . VAL A 1 123 ? 12.508 -5.901 36.732 1.00 98.00 123 VAL A O 1
ATOM 953 N N . SER A 1 124 ? 11.317 -6.546 38.529 1.00 97.12 124 SER A N 1
ATOM 954 C CA . SER A 1 124 ? 11.667 -7.972 38.441 1.00 97.12 124 SER A CA 1
ATOM 955 C C . SER A 1 124 ? 11.266 -8.565 37.088 1.00 97.12 124 SER A C 1
ATOM 957 O O . SER A 1 124 ? 12.100 -9.129 36.384 1.00 97.12 124 SER A O 1
ATOM 959 N N . ALA A 1 125 ? 10.024 -8.333 36.653 1.00 94.19 125 ALA A N 1
ATOM 960 C CA . ALA A 1 125 ? 9.538 -8.791 35.353 1.00 94.19 125 ALA A CA 1
ATOM 961 C C . ALA A 1 125 ? 10.333 -8.188 34.180 1.00 94.19 125 ALA A C 1
ATOM 963 O O . ALA A 1 125 ? 10.512 -8.836 33.150 1.00 94.19 125 ALA A O 1
ATOM 964 N N . SER A 1 126 ? 10.840 -6.961 34.328 1.00 96.31 126 SER A N 1
ATOM 965 C CA . SER A 1 126 ? 11.684 -6.299 33.326 1.00 96.31 126 SER A CA 1
ATOM 966 C C . SER A 1 126 ? 13.065 -6.951 33.219 1.00 96.31 126 SER A C 1
ATOM 968 O O . SER A 1 126 ? 13.562 -7.151 32.108 1.00 96.31 126 SER A O 1
ATOM 970 N N . VAL A 1 127 ? 13.663 -7.319 34.358 1.00 97.50 127 VAL A N 1
ATOM 971 C CA . VAL A 1 127 ? 14.917 -8.087 34.423 1.00 97.50 127 VAL A CA 1
ATOM 972 C C . VAL A 1 127 ? 14.730 -9.447 33.755 1.00 97.50 127 VAL A C 1
ATOM 974 O O . VAL A 1 127 ? 15.487 -9.792 32.844 1.00 97.50 127 VAL A O 1
ATOM 977 N N . ASP A 1 128 ? 13.677 -10.175 34.128 1.00 94.56 128 ASP A N 1
ATOM 978 C CA . ASP A 1 128 ? 13.363 -11.488 33.561 1.00 94.56 128 ASP A CA 1
ATOM 979 C C . ASP A 1 128 ? 13.119 -11.413 32.053 1.00 94.56 128 ASP A C 1
ATOM 981 O O . ASP A 1 128 ? 13.583 -12.268 31.295 1.00 94.56 128 ASP A O 1
ATOM 985 N N . ARG A 1 129 ? 12.436 -10.362 31.586 1.00 93.62 129 ARG A N 1
ATOM 986 C CA . ARG A 1 129 ? 12.161 -10.148 30.163 1.00 93.62 129 ARG A CA 1
ATOM 987 C C . ARG A 1 129 ? 13.426 -9.876 29.356 1.00 93.62 129 ARG A C 1
ATOM 989 O O . ARG A 1 129 ? 13.599 -10.475 28.292 1.00 93.62 129 ARG A O 1
ATOM 996 N N . LEU A 1 130 ? 14.329 -9.022 29.842 1.00 96.06 130 LEU A N 1
ATOM 997 C CA . LEU A 1 130 ? 15.620 -8.788 29.185 1.00 96.06 130 LEU A CA 1
ATOM 998 C C . LEU A 1 130 ? 16.477 -10.058 29.180 1.00 96.06 130 LEU A C 1
ATOM 1000 O O . LEU A 1 130 ? 17.027 -10.424 28.140 1.00 96.06 130 LEU A O 1
ATOM 1004 N N . ALA A 1 131 ? 16.542 -10.763 30.312 1.00 95.56 131 ALA A N 1
ATOM 1005 C CA . ALA A 1 131 ? 17.295 -12.005 30.441 1.00 95.56 131 ALA A CA 1
ATOM 1006 C C . ALA A 1 131 ? 16.748 -13.113 29.525 1.00 95.56 131 ALA A C 1
ATOM 1008 O O . ALA A 1 131 ? 17.524 -13.850 28.917 1.00 95.56 131 ALA A O 1
ATOM 1009 N N . ALA A 1 132 ? 15.424 -13.223 29.386 1.00 94.19 132 ALA A N 1
ATOM 1010 C CA . ALA A 1 132 ? 14.788 -14.142 28.448 1.00 94.19 132 ALA A CA 1
ATOM 1011 C C . ALA A 1 132 ? 15.091 -13.754 26.994 1.00 94.19 132 ALA A C 1
ATOM 1013 O O . ALA A 1 132 ? 15.517 -14.603 26.215 1.00 94.19 132 ALA A O 1
ATOM 1014 N N . THR A 1 133 ? 14.961 -12.472 26.644 1.00 94.81 133 THR A N 1
ATOM 1015 C CA . THR A 1 133 ? 15.247 -11.959 25.292 1.00 94.81 133 THR A CA 1
ATOM 1016 C C . THR A 1 133 ? 16.704 -12.210 24.890 1.00 94.81 133 THR A C 1
ATOM 1018 O O . THR A 1 133 ? 16.977 -12.645 23.773 1.00 94.81 133 THR A O 1
ATOM 1021 N N . ALA A 1 134 ? 17.648 -12.040 25.819 1.00 95.75 134 ALA A N 1
ATOM 1022 C CA . ALA A 1 134 ? 19.067 -12.327 25.612 1.00 95.75 134 ALA A CA 1
ATOM 1023 C C . ALA A 1 134 ? 19.382 -13.818 25.371 1.00 95.75 134 ALA A C 1
ATOM 1025 O O . ALA A 1 134 ? 20.456 -14.152 24.868 1.00 95.75 134 ALA A O 1
ATOM 1026 N N . LYS A 1 135 ? 18.470 -14.738 25.702 1.00 94.88 135 LYS A N 1
ATOM 1027 C CA . LYS A 1 135 ? 18.632 -16.176 25.425 1.00 94.88 135 LYS A CA 1
ATOM 1028 C C . LYS A 1 135 ? 18.121 -16.580 24.042 1.00 94.88 135 LYS A C 1
ATOM 1030 O O . LYS A 1 135 ? 18.422 -17.681 23.594 1.00 94.88 135 LYS A O 1
ATOM 1035 N N . ILE A 1 136 ? 17.365 -15.720 23.360 1.00 91.62 136 ILE A N 1
ATOM 1036 C CA . ILE A 1 136 ? 16.753 -16.050 22.070 1.00 91.62 136 ILE A CA 1
ATOM 1037 C C . ILE A 1 136 ? 17.773 -15.839 20.951 1.00 91.62 136 ILE A C 1
ATOM 1039 O O . ILE A 1 136 ? 18.251 -14.729 20.719 1.00 91.62 136 ILE A O 1
ATOM 1043 N N . SER A 1 137 ? 18.102 -16.911 20.233 1.00 88.12 137 SER A N 1
ATOM 1044 C CA . SER A 1 137 ? 18.942 -16.842 19.039 1.00 88.12 137 SER A CA 1
ATOM 1045 C C . SER A 1 137 ? 18.125 -16.418 17.820 1.00 88.12 137 SER A C 1
ATOM 1047 O O . SER A 1 137 ? 17.007 -16.885 17.610 1.00 88.12 137 SER A O 1
ATOM 1049 N N . LEU A 1 138 ? 18.712 -15.557 16.989 1.00 85.12 138 LEU A N 1
ATOM 1050 C CA . LEU A 1 138 ? 18.169 -15.259 15.670 1.00 85.12 138 LEU A CA 1
ATOM 1051 C C . LEU A 1 138 ? 18.394 -16.469 14.753 1.00 85.12 138 LEU A C 1
ATOM 1053 O O . LEU A 1 138 ? 19.542 -16.902 14.624 1.00 85.12 138 LEU A O 1
ATOM 1057 N N . PRO A 1 139 ? 17.343 -17.025 14.132 1.00 82.06 139 PRO A N 1
ATOM 1058 C CA . PRO A 1 139 ? 17.496 -18.167 13.251 1.00 82.06 139 PRO A CA 1
ATOM 1059 C C . PRO A 1 139 ? 18.205 -17.758 11.960 1.00 82.06 139 PRO A C 1
ATOM 1061 O O . PRO A 1 139 ? 17.907 -16.721 11.362 1.00 82.06 139 PRO A O 1
ATOM 1064 N N . GLU A 1 140 ? 19.095 -18.628 11.498 1.00 81.94 140 GLU A N 1
ATOM 1065 C CA . GLU A 1 140 ? 19.518 -18.678 10.104 1.00 81.94 140 GLU A CA 1
ATOM 1066 C C . GLU A 1 140 ? 18.970 -19.968 9.502 1.00 81.94 140 GLU A C 1
ATOM 1068 O O . GLU A 1 140 ? 19.087 -21.041 10.090 1.00 81.94 140 GLU A O 1
ATOM 1073 N N . THR A 1 141 ? 18.309 -19.867 8.355 1.00 73.94 141 THR A N 1
ATOM 1074 C CA . THR A 1 141 ? 17.757 -21.029 7.654 1.00 73.94 141 THR A CA 1
ATOM 1075 C C . THR A 1 141 ? 18.587 -21.283 6.415 1.00 73.94 141 THR A C 1
ATOM 1077 O O . THR A 1 141 ? 18.565 -20.475 5.489 1.00 73.94 141 THR A O 1
ATOM 1080 N N . VAL A 1 142 ? 19.294 -22.409 6.374 1.00 77.25 142 VAL A N 1
ATOM 1081 C CA . VAL A 1 142 ? 19.890 -22.897 5.131 1.00 77.25 142 VAL A CA 1
ATOM 1082 C C . VAL A 1 142 ? 18.746 -23.436 4.270 1.00 77.25 142 VAL A C 1
ATOM 1084 O O . VAL A 1 142 ? 18.191 -24.495 4.537 1.00 77.25 142 VAL A O 1
ATOM 1087 N N . VAL A 1 143 ? 18.322 -22.638 3.292 1.00 71.88 143 VAL A N 1
ATOM 1088 C CA . VAL A 1 143 ? 17.262 -22.974 2.328 1.00 71.88 143 VAL A CA 1
ATOM 1089 C C . VAL A 1 143 ? 17.756 -24.045 1.363 1.00 71.88 143 VAL A C 1
ATOM 1091 O O . VAL A 1 143 ? 16.979 -24.865 0.881 1.00 71.88 143 VAL A O 1
ATOM 1094 N N . GLU A 1 144 ? 19.054 -24.027 1.082 1.00 69.81 144 GLU A N 1
ATOM 1095 C CA . GLU A 1 144 ? 19.695 -24.978 0.201 1.00 69.81 144 GLU A CA 1
ATOM 1096 C C . GLU A 1 144 ? 21.171 -25.126 0.549 1.00 69.81 144 GLU A C 1
ATOM 1098 O O . GLU A 1 144 ? 21.838 -24.122 0.792 1.00 69.81 144 GLU A O 1
ATOM 1103 N N . ASP A 1 145 ? 21.658 -26.365 0.559 1.00 74.69 145 ASP A N 1
ATOM 1104 C CA . ASP A 1 145 ? 23.056 -26.711 0.803 1.00 74.69 145 ASP A CA 1
ATOM 1105 C C . ASP A 1 145 ? 23.460 -27.837 -0.152 1.00 74.69 145 ASP A C 1
ATOM 1107 O O . ASP A 1 145 ? 23.027 -28.982 -0.020 1.00 74.69 145 ASP A O 1
ATOM 1111 N N . THR A 1 146 ? 24.212 -27.487 -1.186 1.00 73.75 146 THR A N 1
ATOM 1112 C CA . THR A 1 146 ? 24.705 -28.407 -2.213 1.00 73.75 146 THR A CA 1
ATOM 1113 C C . THR A 1 146 ? 26.178 -28.114 -2.461 1.00 73.75 146 THR A C 1
ATOM 1115 O O . THR A 1 146 ? 26.644 -27.008 -2.193 1.00 73.75 146 THR A O 1
ATOM 1118 N N . GLU A 1 147 ? 26.899 -29.048 -3.081 1.00 48.41 147 GLU A N 1
ATOM 1119 C CA . GLU A 1 147 ? 28.313 -28.848 -3.443 1.00 48.41 147 GLU A CA 1
ATOM 1120 C C . GLU A 1 147 ? 28.560 -27.600 -4.314 1.00 48.41 147 GLU A C 1
ATOM 1122 O O . GLU A 1 147 ? 29.663 -27.064 -4.314 1.00 48.41 147 GLU A O 1
ATOM 1127 N N . LYS A 1 148 ? 27.540 -27.118 -5.040 1.00 51.91 148 LYS A N 1
ATOM 1128 C CA . LYS A 1 148 ? 27.629 -25.957 -5.942 1.00 51.91 148 LYS A CA 1
ATOM 1129 C C . LYS A 1 148 ? 27.099 -24.653 -5.345 1.00 51.91 148 LYS A C 1
ATOM 1131 O O . LYS A 1 148 ? 27.359 -23.586 -5.896 1.00 51.91 148 LYS A O 1
ATOM 1136 N N . ARG A 1 149 ? 26.294 -24.707 -4.278 1.00 54.56 149 ARG A N 1
ATOM 1137 C CA . ARG A 1 149 ? 25.652 -23.515 -3.703 1.00 54.56 149 ARG A CA 1
ATOM 1138 C C . ARG A 1 149 ? 25.119 -23.740 -2.302 1.00 54.56 149 ARG A C 1
ATOM 1140 O O . ARG A 1 149 ? 24.544 -24.785 -2.006 1.00 54.56 149 ARG A O 1
ATOM 1147 N N . GLN A 1 150 ? 25.181 -22.670 -1.520 1.00 65.69 150 GLN A N 1
ATOM 1148 C CA . GLN A 1 150 ? 24.483 -22.550 -0.253 1.00 65.69 150 GLN A CA 1
ATOM 1149 C C . GLN A 1 150 ? 23.600 -21.295 -0.280 1.00 65.69 150 GLN A C 1
ATOM 1151 O O . GLN A 1 150 ? 24.062 -20.205 -0.621 1.00 65.69 150 GLN A O 1
ATOM 1156 N N . ILE A 1 151 ? 22.317 -21.438 0.052 1.00 71.06 151 ILE A N 1
ATOM 1157 C CA . ILE A 1 151 ? 21.376 -20.325 0.201 1.00 71.06 151 ILE A CA 1
ATOM 1158 C C . ILE A 1 151 ? 21.005 -20.244 1.673 1.00 71.06 151 ILE A C 1
ATOM 1160 O O . ILE A 1 151 ? 20.328 -21.129 2.190 1.00 71.06 151 ILE A O 1
ATOM 1164 N N . VAL A 1 152 ? 21.406 -19.164 2.340 1.00 75.56 152 VAL A N 1
ATOM 1165 C CA . VAL A 1 152 ? 21.079 -18.925 3.749 1.00 75.56 152 VAL A CA 1
ATOM 1166 C C . VAL A 1 152 ? 20.149 -17.729 3.865 1.00 75.56 152 VAL A C 1
ATOM 1168 O O . VAL A 1 152 ? 20.418 -16.653 3.333 1.00 75.56 152 VAL A O 1
ATOM 1171 N N . THR A 1 153 ? 19.045 -17.916 4.578 1.00 74.62 153 THR A N 1
ATOM 1172 C CA . THR A 1 153 ? 18.148 -16.843 4.979 1.00 74.62 153 THR A CA 1
ATOM 1173 C C . THR A 1 153 ? 18.473 -16.384 6.386 1.00 74.62 153 THR A C 1
ATOM 1175 O O . THR A 1 153 ? 18.483 -17.204 7.301 1.00 74.62 153 THR A O 1
ATOM 1178 N N . ARG A 1 154 ? 18.709 -15.079 6.568 1.00 84.12 154 ARG A N 1
ATOM 1179 C CA . ARG A 1 154 ? 19.005 -14.487 7.876 1.00 84.12 154 ARG A CA 1
ATOM 1180 C C . ARG A 1 154 ? 18.209 -13.214 8.135 1.00 84.12 154 ARG A C 1
ATOM 1182 O O . ARG A 1 154 ? 17.642 -12.588 7.240 1.00 84.12 154 ARG A O 1
ATOM 1189 N N . TYR A 1 155 ? 18.182 -12.818 9.394 1.00 87.56 155 TYR A N 1
ATOM 1190 C CA . TYR A 1 155 ? 17.504 -11.615 9.851 1.00 87.56 155 TYR A CA 1
ATOM 1191 C C . TYR A 1 155 ? 18.544 -10.569 10.237 1.00 87.56 155 TYR A C 1
ATOM 1193 O O . TYR A 1 155 ? 19.395 -10.810 11.090 1.00 87.56 155 TYR A O 1
ATOM 1201 N N . THR A 1 156 ? 18.504 -9.412 9.577 1.00 89.94 156 THR A N 1
ATOM 1202 C CA . THR A 1 156 ? 19.479 -8.330 9.785 1.00 89.94 156 THR A CA 1
ATOM 1203 C C . THR A 1 156 ? 18.816 -7.125 10.440 1.00 89.94 156 THR A C 1
ATOM 1205 O O . THR A 1 156 ? 17.661 -6.855 10.119 1.00 89.94 156 THR A O 1
ATOM 1208 N N . PRO A 1 157 ? 19.504 -6.366 11.306 1.00 95.31 157 PRO A N 1
ATOM 1209 C CA . PRO A 1 157 ? 18.910 -5.195 11.947 1.00 95.31 157 PRO A CA 1
ATOM 1210 C C . PRO A 1 157 ? 18.444 -4.136 10.939 1.00 95.31 157 PRO A C 1
ATOM 1212 O O . PRO A 1 157 ? 19.001 -3.999 9.849 1.00 95.31 157 PRO A O 1
ATOM 1215 N N . LEU A 1 158 ? 17.411 -3.388 11.325 1.00 95.75 158 LEU A N 1
ATOM 1216 C CA . LEU A 1 158 ? 16.787 -2.320 10.543 1.00 95.75 158 LEU A CA 1
ATOM 1217 C C . LEU A 1 158 ? 17.644 -1.053 10.480 1.00 95.75 158 LEU A C 1
ATOM 1219 O O . LEU A 1 158 ? 17.772 -0.460 9.412 1.00 95.75 158 LEU A O 1
ATOM 1223 N N . GLY A 1 159 ? 18.223 -0.643 11.610 1.00 97.62 159 GLY A N 1
ATOM 1224 C CA . GLY A 1 159 ? 18.928 0.629 11.741 1.00 97.62 159 GLY A CA 1
ATOM 1225 C C . GLY A 1 159 ? 18.696 1.291 13.094 1.00 97.62 159 GLY A C 1
ATOM 1226 O O . GLY A 1 159 ? 19.146 0.778 14.117 1.00 97.62 159 GLY A O 1
ATOM 1227 N N . VAL A 1 160 ? 18.031 2.445 13.093 1.00 98.62 160 VAL A N 1
ATOM 1228 C CA . VAL A 1 160 ? 17.633 3.195 14.289 1.00 98.62 160 VAL A CA 1
ATOM 1229 C C . VAL A 1 160 ? 16.164 2.921 14.589 1.00 98.62 160 VAL A C 1
ATOM 1231 O O . VAL A 1 160 ? 15.280 3.261 13.799 1.00 98.62 160 VAL A O 1
ATOM 1234 N N . VAL A 1 161 ? 15.908 2.338 15.756 1.00 98.69 161 VAL A N 1
ATOM 1235 C CA . VAL A 1 161 ? 14.569 2.083 16.290 1.00 98.69 161 VAL A CA 1
ATOM 1236 C C . VAL A 1 161 ? 14.277 3.123 17.365 1.00 98.69 161 VAL A C 1
ATOM 1238 O O . VAL A 1 161 ? 15.070 3.300 18.289 1.00 98.69 161 VAL A O 1
ATOM 1241 N N . CYS A 1 162 ? 13.138 3.805 17.270 1.00 98.69 162 CYS A N 1
ATOM 1242 C CA . CYS A 1 162 ? 12.654 4.664 18.343 1.00 98.69 162 CYS A CA 1
ATOM 1243 C C . CYS A 1 162 ? 11.442 4.031 19.028 1.00 98.69 162 CYS A C 1
ATOM 1245 O O . CYS A 1 162 ? 10.471 3.650 18.374 1.00 98.69 162 CYS A O 1
ATOM 1247 N N . ALA A 1 163 ? 11.506 3.918 20.351 1.00 98.44 163 ALA A N 1
ATOM 1248 C CA . ALA A 1 163 ? 10.415 3.436 21.177 1.00 98.44 163 ALA A CA 1
ATOM 1249 C C . ALA A 1 163 ? 9.736 4.596 21.900 1.00 98.44 163 ALA A C 1
ATOM 1251 O O . ALA A 1 163 ? 10.396 5.391 22.567 1.00 98.44 163 ALA A O 1
ATOM 1252 N N . ILE A 1 164 ? 8.411 4.650 21.813 1.00 98.56 164 ILE A N 1
ATOM 1253 C CA . ILE A 1 164 ? 7.576 5.598 22.547 1.00 98.56 164 ILE A CA 1
ATOM 1254 C C . ILE A 1 164 ? 6.725 4.780 23.516 1.00 98.56 164 ILE A C 1
ATOM 1256 O O . ILE A 1 164 ? 5.913 3.959 23.081 1.00 98.56 164 ILE A O 1
ATOM 1260 N N . VAL A 1 165 ? 6.950 4.968 24.818 1.00 97.81 165 VAL A N 1
ATOM 1261 C CA . VAL A 1 165 ? 6.354 4.129 25.871 1.00 97.81 165 VAL A CA 1
ATOM 1262 C C . VAL A 1 165 ? 5.389 4.920 26.765 1.00 97.81 165 VAL A C 1
ATOM 1264 O O . VAL A 1 165 ? 5.656 6.085 27.071 1.00 97.81 165 VAL A O 1
ATOM 1267 N N . PRO A 1 166 ? 4.267 4.311 27.188 1.00 97.25 166 PRO A N 1
ATOM 1268 C CA . PRO A 1 166 ? 3.263 4.942 28.035 1.00 97.25 166 PRO A CA 1
ATOM 1269 C C . PRO A 1 166 ? 3.680 4.905 29.512 1.00 97.25 166 PRO A C 1
ATOM 1271 O O . PRO A 1 166 ? 4.766 4.456 29.873 1.00 97.25 166 PRO A O 1
ATOM 1274 N N . TRP A 1 167 ? 2.791 5.386 30.376 1.00 96.69 167 TRP A N 1
ATOM 1275 C CA . TRP A 1 167 ? 3.046 5.591 31.803 1.00 96.69 167 TRP A CA 1
ATOM 1276 C C . TRP A 1 167 ? 2.657 4.432 32.727 1.00 96.69 167 TRP A C 1
ATOM 1278 O O . TRP A 1 167 ? 2.947 4.461 33.921 1.00 96.69 167 TRP A O 1
ATOM 1288 N N . ASN A 1 168 ? 1.971 3.413 32.218 1.00 96.69 168 ASN A N 1
ATOM 1289 C CA . ASN A 1 168 ? 1.384 2.360 33.046 1.00 96.69 168 ASN A CA 1
ATOM 1290 C C . ASN A 1 168 ? 2.340 1.198 33.375 1.00 96.69 168 ASN A C 1
ATOM 1292 O O . ASN A 1 168 ? 2.147 0.541 34.393 1.00 96.69 168 ASN A O 1
ATOM 1296 N N . PHE A 1 169 ? 3.364 0.962 32.553 1.00 96.75 169 PHE A N 1
ATOM 1297 C CA . PHE A 1 169 ? 4.490 0.058 32.844 1.00 96.75 169 PHE A CA 1
ATOM 1298 C C . PHE A 1 169 ? 5.779 0.616 32.209 1.00 96.75 169 PHE A C 1
ATOM 1300 O O . PHE A 1 169 ? 6.279 0.059 31.222 1.00 96.75 169 PHE A O 1
ATOM 1307 N N . PRO A 1 170 ? 6.280 1.770 32.690 1.00 97.19 170 PRO A N 1
ATOM 1308 C CA . PRO A 1 170 ? 7.336 2.524 32.017 1.00 97.19 170 PRO A CA 1
ATOM 1309 C C . PRO A 1 170 ? 8.656 1.752 31.906 1.00 97.19 170 PRO A C 1
ATOM 1311 O O . PRO A 1 170 ? 9.386 1.952 30.935 1.00 97.19 170 PRO A O 1
ATOM 1314 N N . ILE A 1 171 ? 8.962 0.850 32.846 1.00 97.88 171 ILE A N 1
ATOM 1315 C CA . ILE A 1 171 ? 10.207 0.069 32.822 1.00 97.88 171 ILE A CA 1
ATOM 1316 C C . ILE A 1 171 ? 10.024 -1.156 31.935 1.00 97.88 171 ILE A C 1
ATOM 1318 O O . ILE A 1 171 ? 10.810 -1.378 31.013 1.00 97.88 171 ILE A O 1
ATOM 1322 N N . ASN A 1 172 ? 8.960 -1.928 32.164 1.00 95.94 172 ASN A N 1
ATOM 1323 C CA . ASN A 1 172 ? 8.773 -3.199 31.468 1.00 95.94 172 ASN A CA 1
ATOM 1324 C C . ASN A 1 172 ? 8.575 -2.996 29.960 1.00 95.94 172 ASN A C 1
ATOM 1326 O O . ASN A 1 172 ? 9.235 -3.654 29.151 1.00 95.94 172 ASN A O 1
ATOM 1330 N N . LEU A 1 173 ? 7.757 -2.023 29.553 1.00 96.50 173 LEU A N 1
ATOM 1331 C CA . LEU A 1 173 ? 7.538 -1.736 28.132 1.00 96.50 173 LEU A CA 1
ATOM 1332 C C . LEU A 1 173 ? 8.797 -1.177 27.454 1.00 96.50 173 LEU A C 1
ATOM 1334 O O . LEU A 1 173 ? 9.089 -1.542 26.314 1.00 96.50 173 LEU A O 1
ATOM 1338 N N . ALA A 1 174 ? 9.594 -0.361 28.154 1.00 98.00 174 ALA A N 1
ATOM 1339 C CA . ALA A 1 174 ? 10.884 0.094 27.638 1.00 98.00 174 ALA A CA 1
ATOM 1340 C C . ALA A 1 174 ? 11.851 -1.082 27.442 1.00 98.00 174 ALA A C 1
ATOM 1342 O O . ALA A 1 174 ? 12.406 -1.242 26.356 1.00 98.00 174 ALA A O 1
ATOM 1343 N N . CYS A 1 175 ? 11.997 -1.946 28.449 1.00 97.50 175 CYS A N 1
ATOM 1344 C CA . CYS A 1 175 ? 12.860 -3.127 28.409 1.00 97.50 175 CYS A CA 1
ATOM 1345 C C . CYS A 1 175 ? 12.445 -4.137 27.330 1.00 97.50 175 CYS A C 1
ATOM 1347 O O . CYS A 1 175 ? 13.308 -4.710 26.667 1.00 97.50 175 CYS A O 1
ATOM 1349 N N . THR A 1 176 ? 11.141 -4.310 27.101 1.00 95.00 176 THR A N 1
ATOM 1350 C CA . THR A 1 176 ? 10.598 -5.161 26.028 1.00 95.00 176 THR A CA 1
ATOM 1351 C C . THR A 1 176 ? 11.114 -4.724 24.659 1.00 95.00 176 THR A C 1
ATOM 1353 O O . THR A 1 176 ? 11.685 -5.522 23.915 1.00 95.00 176 THR A O 1
ATOM 1356 N N . LYS A 1 177 ? 10.950 -3.434 24.344 1.00 97.69 177 LYS A N 1
ATOM 1357 C CA . LYS A 1 177 ? 11.312 -2.857 23.044 1.00 97.69 177 LYS A CA 1
ATOM 1358 C C . LYS A 1 177 ? 12.831 -2.744 22.886 1.00 97.69 177 LYS A C 1
ATOM 1360 O O . LYS A 1 177 ? 13.379 -3.098 21.843 1.00 97.69 177 LYS A O 1
ATOM 1365 N N . LEU A 1 178 ? 13.518 -2.294 23.936 1.00 97.31 178 LEU A N 1
ATOM 1366 C CA . LEU A 1 178 ? 14.972 -2.130 23.965 1.00 97.31 178 LEU A CA 1
ATOM 1367 C C . LEU A 1 178 ? 15.685 -3.473 23.801 1.00 97.31 178 LEU A C 1
ATOM 1369 O O . LEU A 1 178 ? 16.574 -3.592 22.960 1.00 97.31 178 LEU A O 1
ATOM 1373 N N . GLY A 1 179 ? 15.283 -4.497 24.561 1.00 96.81 179 GLY A N 1
ATOM 1374 C CA . GLY A 1 179 ? 15.899 -5.821 24.498 1.00 96.81 179 GLY A CA 1
ATOM 1375 C C . GLY A 1 179 ? 15.833 -6.411 23.091 1.00 96.81 179 GLY A C 1
ATOM 1376 O O . GLY A 1 179 ? 16.856 -6.835 22.549 1.00 96.81 179 GLY A O 1
ATOM 1377 N N . ALA A 1 180 ? 14.650 -6.368 22.471 1.00 96.38 180 ALA A N 1
ATOM 1378 C CA . ALA A 1 180 ? 14.448 -6.864 21.114 1.00 96.38 180 ALA A CA 1
ATOM 1379 C C . ALA A 1 180 ? 15.299 -6.097 20.087 1.00 96.38 180 ALA A C 1
ATOM 1381 O O . ALA A 1 180 ? 16.010 -6.713 19.288 1.00 96.38 180 ALA A O 1
ATOM 1382 N N . ALA A 1 181 ? 15.295 -4.760 20.147 1.00 97.94 181 ALA A N 1
ATOM 1383 C CA . ALA A 1 181 ? 16.033 -3.919 19.209 1.00 97.94 181 ALA A CA 1
ATOM 1384 C C . ALA A 1 181 ? 17.551 -4.151 19.294 1.00 97.94 181 ALA A C 1
ATOM 1386 O O . ALA A 1 181 ? 18.213 -4.288 18.260 1.00 97.94 181 ALA A O 1
ATOM 1387 N N . LEU A 1 182 ? 18.097 -4.248 20.510 1.00 98.25 182 LEU A N 1
ATOM 1388 C CA . LEU A 1 182 ? 19.532 -4.426 20.738 1.00 98.25 182 LEU A CA 1
ATOM 1389 C C . LEU A 1 182 ? 20.019 -5.830 20.373 1.00 98.25 182 LEU A C 1
ATOM 1391 O O . LEU A 1 182 ? 21.060 -5.952 19.724 1.00 98.25 182 LEU A O 1
ATOM 1395 N N . VAL A 1 183 ? 19.263 -6.884 20.712 1.00 97.12 183 VAL A N 1
ATOM 1396 C CA . VAL A 1 183 ? 19.594 -8.259 20.292 1.00 97.12 183 VAL A CA 1
ATOM 1397 C C . VAL A 1 183 ? 19.577 -8.372 18.764 1.00 97.12 183 VAL A C 1
ATOM 1399 O O . VAL A 1 183 ? 20.507 -8.938 18.175 1.00 97.12 183 VAL A O 1
ATOM 1402 N N . ALA A 1 184 ? 18.596 -7.748 18.105 1.00 96.38 184 ALA A N 1
ATOM 1403 C CA . ALA A 1 184 ? 18.536 -7.664 16.649 1.00 96.38 184 ALA A CA 1
ATOM 1404 C C . ALA A 1 184 ? 19.724 -6.900 16.029 1.00 96.38 184 ALA A C 1
ATOM 1406 O O . ALA A 1 184 ? 20.124 -7.216 14.910 1.00 96.38 184 ALA A O 1
ATOM 1407 N N . GLY A 1 185 ? 20.345 -5.971 16.765 1.00 97.19 185 GLY A N 1
ATOM 1408 C CA . GLY A 1 185 ? 21.525 -5.205 16.341 1.00 97.19 185 GLY A CA 1
ATOM 1409 C C . GLY A 1 185 ? 21.228 -3.768 15.900 1.00 97.19 185 GLY A C 1
ATOM 1410 O O . GLY A 1 185 ? 22.003 -3.184 15.143 1.00 97.19 185 GLY A O 1
ATOM 1411 N N . ASN A 1 186 ? 20.104 -3.204 16.340 1.00 98.62 186 ASN A N 1
ATOM 1412 C CA . ASN A 1 186 ? 19.708 -1.823 16.068 1.00 98.62 186 ASN A CA 1
ATOM 1413 C C . ASN A 1 186 ? 20.307 -0.852 17.092 1.00 98.62 186 ASN A C 1
ATOM 1415 O O . ASN A 1 186 ? 20.574 -1.239 18.229 1.00 98.62 186 ASN A O 1
ATOM 1419 N N . ALA A 1 187 ? 20.461 0.414 16.705 1.00 98.69 187 ALA A N 1
ATOM 1420 C CA . ALA A 1 187 ? 20.566 1.506 17.672 1.00 98.69 187 ALA A CA 1
ATOM 1421 C C . ALA A 1 187 ? 19.159 1.903 18.149 1.00 98.69 187 ALA A C 1
ATOM 1423 O O . ALA A 1 187 ? 18.187 1.771 17.400 1.00 98.69 187 ALA A O 1
ATOM 1424 N N . PHE A 1 188 ? 19.044 2.385 19.382 1.00 98.81 188 PHE A N 1
ATOM 1425 C CA . PHE A 1 188 ? 17.778 2.555 20.083 1.00 98.81 188 PHE A CA 1
ATOM 1426 C C . PHE A 1 188 ? 17.639 3.947 20.708 1.00 98.81 188 PHE A C 1
ATOM 1428 O O . PHE A 1 188 ? 18.538 4.420 21.406 1.00 98.81 188 PHE A O 1
ATOM 1435 N N . VAL A 1 189 ? 16.486 4.583 20.492 1.00 98.88 189 VAL A N 1
ATOM 1436 C CA . VAL A 1 189 ? 16.114 5.870 21.100 1.00 98.88 189 VAL A CA 1
ATOM 1437 C C . VAL A 1 189 ? 14.801 5.714 21.863 1.00 98.88 189 VAL A C 1
ATOM 1439 O O . VAL A 1 189 ? 13.766 5.419 21.268 1.00 98.88 189 VAL A O 1
ATOM 1442 N N . LEU A 1 190 ? 14.821 5.941 23.173 1.00 98.81 190 LEU A N 1
ATOM 1443 C CA . LEU A 1 190 ? 13.638 5.910 24.029 1.00 98.81 190 LEU A CA 1
ATOM 1444 C C . LEU A 1 190 ? 13.025 7.308 24.181 1.00 98.81 190 LEU A C 1
ATOM 1446 O O . LEU A 1 190 ? 13.724 8.266 24.510 1.00 98.81 190 LEU A O 1
ATOM 1450 N N . LYS A 1 191 ? 11.704 7.405 24.028 1.00 98.56 191 LYS A N 1
ATOM 1451 C CA . LYS A 1 191 ? 10.888 8.517 24.526 1.00 98.56 191 LYS A CA 1
ATOM 1452 C C . LYS A 1 191 ? 9.931 7.978 25.597 1.00 98.56 191 LYS A C 1
ATOM 1454 O O . LYS A 1 191 ? 8.934 7.339 25.241 1.00 98.56 191 LYS A O 1
ATOM 1459 N N . PRO A 1 192 ? 10.187 8.229 26.890 1.00 98.12 192 PRO A N 1
ATOM 1460 C CA . PRO A 1 192 ? 9.238 7.883 27.932 1.00 98.12 192 PRO A CA 1
ATOM 1461 C C . PRO A 1 192 ? 8.033 8.835 27.937 1.00 98.12 192 PRO A C 1
ATOM 1463 O O . PRO A 1 192 ? 8.081 9.946 27.397 1.00 98.12 192 PRO A O 1
ATOM 1466 N N . SER A 1 193 ? 6.941 8.390 28.559 1.00 97.44 193 SER A N 1
ATOM 1467 C CA . SER A 1 193 ? 5.758 9.217 28.802 1.00 97.44 193 SER A CA 1
ATOM 1468 C C . SER A 1 193 ? 6.128 10.475 29.590 1.00 97.44 193 SER A C 1
ATOM 1470 O O . SER A 1 193 ? 6.925 10.390 30.532 1.00 97.44 193 SER A O 1
ATOM 1472 N N . PRO A 1 194 ? 5.512 11.635 29.296 1.00 95.69 194 PRO A N 1
ATOM 1473 C CA . PRO A 1 194 ? 5.734 12.813 30.107 1.00 95.69 194 PRO A CA 1
ATOM 1474 C C . PRO A 1 194 ? 5.282 12.625 31.562 1.00 95.69 194 PRO A C 1
ATOM 1476 O O . PRO A 1 194 ? 5.843 13.245 32.459 1.00 95.69 194 PRO A O 1
ATOM 1479 N N . PHE A 1 195 ? 4.334 11.733 31.837 1.00 96.50 195 PHE A N 1
ATOM 1480 C CA . PHE A 1 195 ? 3.856 11.519 33.201 1.00 96.50 195 PHE A CA 1
ATOM 1481 C C . PHE A 1 195 ? 4.786 10.649 34.065 1.00 96.50 195 PHE A C 1
ATOM 1483 O O . PHE A 1 195 ? 4.797 10.814 35.280 1.00 96.50 195 PHE A O 1
ATOM 1490 N N . THR A 1 196 ? 5.588 9.772 33.450 1.00 97.50 196 THR A N 1
ATOM 1491 C CA . THR A 1 196 ? 6.526 8.853 34.133 1.00 97.50 196 THR A CA 1
ATOM 1492 C C . THR A 1 196 ? 7.883 8.782 33.403 1.00 97.50 196 THR A C 1
ATOM 1494 O O . THR A 1 196 ? 8.249 7.746 32.833 1.00 97.50 196 THR A O 1
ATOM 1497 N N . PRO A 1 197 ? 8.618 9.904 33.301 1.00 97.75 197 PRO A N 1
ATOM 1498 C CA . PRO A 1 197 ? 9.873 9.960 32.557 1.00 97.75 197 PRO A CA 1
ATOM 1499 C C . PRO A 1 197 ? 11.060 9.356 33.321 1.00 97.75 197 PRO A C 1
ATOM 1501 O O . PRO A 1 197 ? 12.084 9.038 32.715 1.00 97.75 197 PRO A O 1
ATOM 1504 N N . TYR A 1 198 ? 10.959 9.224 34.643 1.00 98.44 198 TYR A N 1
ATOM 1505 C CA . TYR A 1 198 ? 12.105 9.139 35.544 1.00 98.44 198 TYR A CA 1
ATOM 1506 C C . TYR A 1 198 ? 12.837 7.812 35.412 1.00 98.44 198 TYR A C 1
ATOM 1508 O O . TYR A 1 198 ? 14.047 7.784 35.165 1.00 98.44 198 TYR A O 1
ATOM 1516 N N . CYS A 1 199 ? 12.100 6.706 35.512 1.00 98.25 199 CYS A N 1
ATOM 1517 C CA . CYS A 1 199 ? 12.694 5.386 35.379 1.00 98.25 199 CYS A CA 1
ATOM 1518 C C . CYS A 1 199 ? 13.212 5.137 33.951 1.00 98.25 199 CYS A C 1
ATOM 1520 O O . CYS A 1 199 ? 14.268 4.532 33.792 1.00 98.25 199 CYS A O 1
ATOM 1522 N N . GLY A 1 200 ? 12.558 5.669 32.912 1.00 97.88 200 GLY A N 1
ATOM 1523 C CA . GLY A 1 200 ? 13.042 5.568 31.527 1.00 97.88 200 GLY A CA 1
ATOM 1524 C C . GLY A 1 200 ? 14.376 6.291 31.286 1.00 97.88 200 GLY A C 1
ATOM 1525 O O . GLY A 1 200 ? 15.261 5.755 30.613 1.00 97.88 200 GLY A O 1
ATOM 1526 N N . LEU A 1 201 ? 14.556 7.485 31.866 1.00 98.50 201 LEU A N 1
ATOM 1527 C CA . LEU A 1 201 ? 15.825 8.224 31.809 1.00 98.50 201 LEU A CA 1
ATOM 1528 C C . LEU A 1 201 ? 16.936 7.465 32.548 1.00 98.50 201 LEU A C 1
ATOM 1530 O O . LEU A 1 201 ? 18.011 7.251 31.987 1.00 98.50 201 LEU A O 1
ATOM 1534 N N . LYS A 1 202 ? 16.655 6.973 33.763 1.00 98.25 202 LYS A N 1
ATOM 1535 C CA . LYS A 1 202 ? 17.635 6.223 34.570 1.00 98.25 202 LYS A CA 1
ATOM 1536 C C . LYS A 1 202 ? 18.015 4.882 33.965 1.00 98.25 202 LYS A C 1
ATOM 1538 O O . LYS A 1 202 ? 19.176 4.492 34.040 1.00 98.25 202 LYS A O 1
ATOM 1543 N N . LEU A 1 203 ? 17.071 4.205 33.315 1.00 98.25 203 LEU A N 1
ATOM 1544 C CA . LEU A 1 203 ? 17.334 2.973 32.577 1.00 98.25 203 LEU A CA 1
ATOM 1545 C C . LEU A 1 203 ? 18.381 3.204 31.477 1.00 98.25 203 LEU A C 1
ATOM 1547 O O . LEU A 1 203 ? 19.314 2.416 31.331 1.00 98.25 203 LEU A O 1
ATOM 1551 N N . CYS A 1 204 ? 18.260 4.301 30.726 1.00 98.12 204 CYS A N 1
ATOM 1552 C CA . CYS A 1 204 ? 19.192 4.618 29.644 1.00 98.12 204 CYS A CA 1
ATOM 1553 C C . CYS A 1 204 ? 20.518 5.207 30.139 1.00 98.12 204 CYS A C 1
ATOM 1555 O O . CYS A 1 204 ? 21.537 5.012 29.481 1.00 98.12 204 CYS A O 1
ATOM 1557 N N . GLU A 1 205 ? 20.536 5.880 31.291 1.00 97.81 205 GLU A N 1
ATOM 1558 C CA . GLU A 1 205 ? 21.775 6.277 31.971 1.00 97.81 205 GLU A CA 1
ATOM 1559 C C . GLU A 1 205 ? 22.558 5.044 32.440 1.00 97.81 205 GLU A C 1
ATOM 1561 O O . GLU A 1 205 ? 23.745 4.914 32.142 1.00 97.81 205 GLU A O 1
ATOM 1566 N N . LEU A 1 206 ? 21.877 4.082 33.076 1.00 97.44 206 LEU A N 1
ATOM 1567 C CA . LEU A 1 206 ? 22.468 2.802 33.467 1.00 97.44 206 LEU A CA 1
ATOM 1568 C C . LEU A 1 206 ? 23.025 2.041 32.253 1.00 97.44 206 LEU A C 1
ATOM 1570 O O . LEU A 1 206 ? 24.115 1.471 32.321 1.00 97.44 206 LEU A O 1
ATOM 1574 N N . ALA A 1 207 ? 22.312 2.075 31.123 1.00 97.81 207 ALA A N 1
ATOM 1575 C CA . ALA A 1 207 ? 22.723 1.418 29.885 1.00 97.81 207 ALA A CA 1
ATOM 1576 C C . ALA A 1 207 ? 24.082 1.916 29.347 1.00 97.81 207 ALA A C 1
ATOM 1578 O O . ALA A 1 207 ? 24.788 1.148 28.690 1.00 97.81 207 ALA A O 1
ATOM 1579 N N . GLN A 1 208 ? 24.510 3.145 29.670 1.00 97.38 208 GLN A N 1
ATOM 1580 C CA . GLN A 1 208 ? 25.802 3.678 29.204 1.00 97.38 208 GLN A CA 1
ATOM 1581 C C . GLN A 1 208 ? 27.015 2.937 29.779 1.00 97.38 208 GLN A C 1
ATOM 1583 O O . GLN A 1 208 ? 28.110 3.026 29.229 1.00 97.38 208 GLN A O 1
ATOM 1588 N N . ARG A 1 209 ? 26.835 2.152 30.850 1.00 95.88 209 ARG A N 1
ATOM 1589 C CA . ARG A 1 209 ? 27.884 1.274 31.394 1.00 95.88 209 ARG A CA 1
ATOM 1590 C C . ARG A 1 209 ? 28.158 0.046 30.511 1.00 95.88 209 ARG A C 1
ATOM 1592 O O . ARG A 1 209 ? 29.188 -0.600 30.679 1.00 95.88 209 ARG A O 1
ATOM 1599 N N . PHE A 1 210 ? 27.246 -0.289 29.594 1.00 97.06 210 PHE A N 1
ATOM 1600 C CA . PHE A 1 210 ? 27.259 -1.551 28.843 1.00 97.06 210 PHE A CA 1
ATOM 1601 C C . PHE A 1 210 ? 27.355 -1.359 27.332 1.00 97.06 210 PHE A C 1
ATOM 1603 O O . PHE A 1 210 ? 27.998 -2.159 26.650 1.00 97.06 210 PHE A O 1
ATOM 1610 N N . PHE A 1 211 ? 26.706 -0.324 26.799 1.00 97.56 211 PHE A N 1
ATOM 1611 C CA . PHE A 1 211 ? 26.600 -0.108 25.361 1.00 97.56 211 PHE A CA 1
ATOM 1612 C C . PHE A 1 211 ? 27.495 1.049 24.898 1.00 97.56 211 PHE A C 1
ATOM 1614 O O . PHE A 1 211 ? 27.665 2.021 25.633 1.00 97.56 211 PHE A O 1
ATOM 1621 N N . PRO A 1 212 ? 28.058 0.985 23.676 1.00 97.31 212 PRO A N 1
ATOM 1622 C CA . PRO A 1 212 ? 28.805 2.104 23.116 1.00 97.31 212 PRO A CA 1
ATOM 1623 C C . PRO A 1 212 ? 27.962 3.390 23.024 1.00 97.31 212 PRO A C 1
ATOM 1625 O O . PRO A 1 212 ? 26.745 3.304 22.808 1.00 97.31 212 PRO A O 1
ATOM 1628 N N . PRO A 1 213 ? 28.598 4.577 23.088 1.00 97.88 213 PRO A N 1
ATOM 1629 C CA . PRO A 1 213 ? 27.926 5.856 22.879 1.00 97.88 213 PRO A CA 1
ATOM 1630 C C . PRO A 1 213 ? 27.033 5.861 21.632 1.00 97.88 213 PRO A C 1
ATOM 1632 O O . PRO A 1 213 ? 27.431 5.402 20.558 1.00 97.88 213 PRO A O 1
ATOM 1635 N N . GLY A 1 214 ? 25.798 6.338 21.799 1.00 97.31 214 GLY A N 1
ATOM 1636 C CA . GLY A 1 214 ? 24.796 6.440 20.734 1.00 97.31 214 GLY A CA 1
ATOM 1637 C C . GLY A 1 214 ? 23.969 5.172 20.474 1.00 97.31 214 GLY A C 1
ATOM 1638 O O . GLY A 1 214 ? 22.933 5.272 19.817 1.00 97.31 214 GLY A O 1
ATOM 1639 N N . VAL A 1 215 ? 24.354 3.998 20.999 1.00 98.62 215 VAL A N 1
ATOM 1640 C CA . VAL A 1 215 ? 23.584 2.749 20.806 1.00 98.62 215 VAL A CA 1
ATOM 1641 C C . VAL A 1 215 ? 22.273 2.759 21.588 1.00 98.62 215 VAL A C 1
ATOM 1643 O O . VAL A 1 215 ? 21.256 2.340 21.046 1.00 98.62 215 VAL A O 1
ATOM 1646 N N . VAL A 1 216 ? 22.279 3.251 22.828 1.00 98.69 216 VAL A N 1
ATOM 1647 C CA . VAL A 1 216 ? 21.075 3.450 23.649 1.00 98.69 216 VAL A CA 1
ATOM 1648 C C . VAL A 1 216 ? 21.009 4.912 24.056 1.00 98.69 216 VAL A C 1
ATOM 1650 O O . VAL A 1 216 ? 21.959 5.434 24.636 1.00 98.69 216 VAL A O 1
ATOM 1653 N N . GLN A 1 217 ? 19.900 5.573 23.743 1.00 98.38 217 GLN A N 1
ATOM 1654 C CA . GLN A 1 217 ? 19.683 6.994 24.012 1.00 98.38 217 GLN A CA 1
ATOM 1655 C C . GLN A 1 217 ? 18.272 7.234 24.542 1.00 98.38 217 GLN A C 1
ATOM 1657 O O . GLN A 1 217 ? 17.369 6.433 24.298 1.00 98.38 217 GLN A O 1
ATOM 1662 N N . CYS A 1 218 ? 18.072 8.342 25.253 1.00 98.56 218 CYS A N 1
ATOM 1663 C CA . CYS A 1 218 ? 16.778 8.696 25.830 1.00 98.56 218 CYS A CA 1
ATOM 1664 C C . CYS A 1 218 ? 16.547 10.199 25.777 1.00 98.56 218 CYS A C 1
ATOM 1666 O O . CYS A 1 218 ? 17.421 10.975 26.167 1.00 98.56 218 CYS A O 1
ATOM 1668 N N . LEU A 1 219 ? 15.358 10.586 25.321 1.00 98.56 219 LEU A N 1
ATOM 1669 C CA . LEU A 1 219 ? 14.914 11.971 25.259 1.00 98.56 219 LEU A CA 1
ATOM 1670 C C . LEU A 1 219 ? 13.609 12.119 26.043 1.00 98.56 219 LEU A C 1
ATOM 1672 O O . LEU A 1 219 ? 12.576 11.563 25.666 1.00 98.56 219 LEU A O 1
ATOM 1676 N N . SER A 1 220 ? 13.646 12.898 27.121 1.00 98.00 220 SER A N 1
ATOM 1677 C CA . SER A 1 220 ? 12.451 13.401 27.795 1.00 98.00 220 SER A CA 1
ATOM 1678 C C . SER A 1 220 ? 11.935 14.641 27.074 1.00 98.00 220 SER A C 1
ATOM 1680 O O . SER A 1 220 ? 12.699 15.465 26.575 1.00 98.00 220 SER A O 1
ATOM 1682 N N . GLY A 1 221 ? 10.620 14.796 27.018 1.00 95.81 221 GLY A N 1
ATOM 1683 C CA . GLY A 1 221 ? 9.990 15.970 26.432 1.00 95.81 221 GLY A CA 1
ATOM 1684 C C . GLY A 1 221 ? 8.503 15.997 26.719 1.00 95.81 221 GLY A C 1
ATOM 1685 O O . GLY A 1 221 ? 7.984 15.141 27.438 1.00 95.81 221 GLY A O 1
ATOM 1686 N N . ASP A 1 222 ? 7.836 16.981 26.143 1.00 93.62 222 ASP A N 1
ATOM 1687 C CA . ASP A 1 222 ? 6.386 17.128 26.170 1.00 93.62 222 ASP A CA 1
ATOM 1688 C C . ASP A 1 222 ? 5.749 16.500 24.910 1.00 93.62 222 ASP A C 1
ATOM 1690 O O . ASP A 1 222 ? 6.328 15.614 24.255 1.00 93.62 222 ASP A O 1
ATOM 1694 N N . ASP A 1 223 ? 4.538 16.943 24.580 1.00 91.62 223 ASP A N 1
ATOM 1695 C CA . ASP A 1 223 ? 3.762 16.465 23.439 1.00 91.62 223 ASP A CA 1
ATOM 1696 C C . ASP A 1 223 ? 4.394 16.809 22.082 1.00 91.62 223 ASP A C 1
ATOM 1698 O O . ASP A 1 223 ? 4.087 16.144 21.093 1.00 91.62 223 ASP A O 1
ATOM 1702 N N . ARG A 1 224 ? 5.330 17.770 22.013 1.00 95.50 224 ARG A N 1
ATOM 1703 C CA . ARG A 1 224 ? 6.036 18.145 20.773 1.00 95.50 224 ARG A CA 1
ATOM 1704 C C . ARG A 1 224 ? 7.043 17.080 20.332 1.00 95.50 224 ARG A C 1
ATOM 1706 O O . ARG A 1 224 ? 7.212 16.832 19.139 1.00 95.50 224 ARG A O 1
ATOM 1713 N N . LEU A 1 225 ? 7.671 16.392 21.291 1.00 97.69 225 LEU A N 1
ATOM 1714 C CA . LEU A 1 225 ? 8.771 15.457 21.025 1.00 97.69 225 LEU A CA 1
ATOM 1715 C C . LEU A 1 225 ? 8.331 14.197 20.251 1.00 97.69 225 LEU A C 1
ATOM 1717 O O . LEU A 1 225 ? 9.088 13.674 19.437 1.00 97.69 225 LEU A O 1
ATOM 1721 N N . GLY A 1 226 ? 7.114 13.694 20.486 1.00 97.12 226 GLY A N 1
ATOM 1722 C CA . GLY A 1 226 ? 6.602 12.507 19.780 1.00 97.12 226 GLY A CA 1
ATOM 1723 C C . GLY A 1 226 ? 6.471 12.724 18.262 1.00 97.12 226 GLY A C 1
ATOM 1724 O O . GLY A 1 226 ? 7.053 11.960 17.486 1.00 97.12 226 GLY A O 1
ATOM 1725 N N . PRO A 1 227 ? 5.757 13.775 17.818 1.00 97.12 227 PRO A N 1
ATOM 1726 C CA . PRO A 1 227 ? 5.689 14.178 16.415 1.00 97.12 227 PRO A CA 1
ATOM 1727 C C . PRO A 1 227 ? 7.062 14.369 15.761 1.00 97.12 227 PRO A C 1
ATOM 1729 O O . PRO A 1 227 ? 7.277 13.852 14.667 1.00 97.12 227 PRO A O 1
ATOM 1732 N N . TRP A 1 228 ? 8.014 15.024 16.435 1.00 98.19 228 TRP A N 1
ATOM 1733 C CA . TRP A 1 228 ? 9.368 15.196 15.897 1.00 98.19 228 TRP A CA 1
ATOM 1734 C C . TRP A 1 228 ? 10.078 13.860 15.667 1.00 98.19 228 TRP A C 1
ATOM 1736 O O . TRP A 1 228 ? 10.579 13.622 14.572 1.00 98.19 228 TRP A O 1
ATOM 1746 N N . LEU A 1 229 ? 10.054 12.947 16.643 1.00 98.38 229 LEU A N 1
ATOM 1747 C CA . LEU A 1 229 ? 10.677 11.625 16.507 1.00 98.38 229 LEU A CA 1
ATOM 1748 C C . LEU A 1 229 ? 10.024 10.774 15.410 1.00 98.38 229 LEU A C 1
ATOM 1750 O O . LEU A 1 229 ? 10.716 10.158 14.603 1.00 98.38 229 LEU A O 1
ATOM 1754 N N . THR A 1 230 ? 8.693 10.746 15.351 1.00 98.06 230 THR A N 1
ATOM 1755 C CA . THR A 1 230 ? 7.969 9.938 14.353 1.00 98.06 230 THR A CA 1
ATOM 1756 C C . THR A 1 230 ? 8.182 10.438 12.922 1.00 98.06 230 THR A C 1
ATOM 1758 O O . THR A 1 230 ? 8.296 9.622 12.006 1.00 98.06 230 THR A O 1
ATOM 1761 N N . ALA A 1 231 ? 8.311 11.754 12.727 1.00 96.69 231 ALA A N 1
ATOM 1762 C CA . ALA A 1 231 ? 8.549 12.360 11.419 1.00 96.69 231 ALA A CA 1
ATOM 1763 C C . ALA A 1 231 ? 10.030 12.341 10.992 1.00 96.69 231 ALA A C 1
ATOM 1765 O O . ALA A 1 231 ? 10.326 12.465 9.802 1.00 96.69 231 ALA A O 1
ATOM 1766 N N . HIS A 1 232 ? 10.973 12.181 11.927 1.00 98.12 232 HIS A N 1
ATOM 1767 C CA . HIS A 1 232 ? 12.395 12.375 11.646 1.00 98.12 232 HIS A CA 1
ATOM 1768 C C . HIS A 1 232 ? 12.935 11.346 10.621 1.00 98.12 232 HIS A C 1
ATOM 1770 O O . HIS A 1 232 ? 12.838 10.130 10.835 1.00 98.12 232 HIS A O 1
ATOM 1776 N N . PRO A 1 233 ? 13.569 11.770 9.508 1.00 96.56 233 PRO A N 1
ATOM 1777 C CA . PRO A 1 233 ? 13.979 10.874 8.415 1.00 96.56 233 PRO A CA 1
ATOM 1778 C C . PRO A 1 233 ? 15.050 9.858 8.835 1.00 96.56 233 PRO A C 1
ATOM 1780 O O . PRO A 1 233 ? 15.107 8.751 8.313 1.00 96.56 233 PRO A O 1
ATOM 1783 N N . GLY A 1 234 ? 15.858 10.193 9.839 1.00 97.00 234 GLY A N 1
ATOM 1784 C CA . GLY A 1 234 ? 16.905 9.325 10.372 1.00 97.00 234 GLY A CA 1
ATOM 1785 C C . GLY A 1 234 ? 16.439 8.156 11.253 1.00 97.00 234 GLY A C 1
ATOM 1786 O O . GLY A 1 234 ? 17.306 7.422 11.709 1.00 97.00 234 GLY A O 1
ATOM 1787 N N . ILE A 1 235 ? 15.142 7.943 11.487 1.00 98.50 235 ILE A N 1
ATOM 1788 C CA . ILE A 1 235 ? 14.623 6.782 12.241 1.00 98.50 235 ILE A CA 1
ATOM 1789 C C . ILE A 1 235 ? 13.988 5.769 11.275 1.00 98.50 235 ILE A C 1
ATOM 1791 O O . ILE A 1 235 ? 13.192 6.163 10.427 1.00 98.50 235 ILE A O 1
ATOM 1795 N N . ASP A 1 236 ? 14.318 4.479 11.391 1.00 98.12 236 ASP A N 1
ATOM 1796 C CA . ASP A 1 236 ? 13.843 3.420 10.476 1.00 98.12 236 ASP A CA 1
ATOM 1797 C C . ASP A 1 236 ? 12.567 2.725 10.965 1.00 98.12 236 ASP A C 1
ATOM 1799 O O . ASP A 1 236 ? 11.784 2.200 10.167 1.00 98.12 236 ASP A O 1
ATOM 1803 N N . LYS A 1 237 ? 12.353 2.706 12.285 1.00 98.31 237 LYS A N 1
ATOM 1804 C CA . LYS A 1 237 ? 11.188 2.077 12.906 1.00 98.31 237 LYS A CA 1
ATOM 1805 C C . LYS A 1 237 ? 10.714 2.840 14.136 1.00 98.31 237 LYS A C 1
ATOM 1807 O O . LYS A 1 237 ? 11.535 3.256 14.951 1.00 98.31 237 LYS A O 1
ATOM 1812 N N . ILE A 1 238 ? 9.394 2.939 14.291 1.00 98.56 238 ILE A N 1
ATOM 1813 C CA . ILE A 1 238 ? 8.743 3.359 15.534 1.00 98.56 238 ILE A CA 1
ATOM 1814 C C . ILE A 1 238 ? 8.084 2.152 16.207 1.00 98.56 238 ILE A C 1
ATOM 1816 O O . ILE A 1 238 ? 7.300 1.438 15.590 1.00 98.56 238 ILE A O 1
ATOM 1820 N N . SER A 1 239 ? 8.377 1.926 17.484 1.00 98.19 239 SER A N 1
ATOM 1821 C CA . SER A 1 239 ? 7.614 1.008 18.333 1.00 98.19 239 SER A CA 1
ATOM 1822 C C . SER A 1 239 ? 6.831 1.826 19.354 1.00 98.19 239 SER A C 1
ATOM 1824 O O . SER A 1 239 ? 7.411 2.417 20.264 1.00 98.19 239 SER A O 1
ATOM 1826 N N . PHE A 1 240 ? 5.515 1.899 19.183 1.00 98.50 240 PHE A N 1
ATOM 1827 C CA . PHE A 1 240 ? 4.627 2.720 19.999 1.00 98.50 240 PHE A CA 1
ATOM 1828 C C . PHE A 1 240 ? 3.694 1.841 20.826 1.00 98.50 240 PHE A C 1
ATOM 1830 O O . PHE A 1 240 ? 3.087 0.909 20.300 1.00 98.50 240 PHE A O 1
ATOM 1837 N N . THR A 1 241 ? 3.559 2.185 22.104 1.00 98.25 241 THR A N 1
ATOM 1838 C CA . THR A 1 241 ? 2.484 1.674 22.954 1.00 98.25 241 THR A CA 1
ATOM 1839 C C . THR A 1 241 ? 1.682 2.844 23.521 1.00 98.25 241 THR A C 1
ATOM 1841 O O . THR A 1 241 ? 2.265 3.807 24.023 1.00 98.25 241 THR A O 1
ATOM 1844 N N . GLY A 1 242 ? 0.351 2.783 23.450 1.00 96.50 242 GLY A N 1
ATOM 1845 C CA . GLY A 1 242 ? -0.514 3.846 23.968 1.00 96.50 242 GLY A CA 1
ATOM 1846 C C . GLY A 1 242 ? -1.950 3.777 23.454 1.00 96.50 242 GLY A C 1
ATOM 1847 O O . GLY A 1 242 ? -2.436 2.720 23.083 1.00 96.50 242 GLY A O 1
ATOM 1848 N N . SER A 1 243 ? -2.660 4.907 23.432 1.00 95.94 243 SER A N 1
ATOM 1849 C CA . SER A 1 243 ? -4.057 4.924 22.979 1.00 95.94 243 SER A CA 1
ATOM 1850 C C . SER A 1 243 ? -4.188 4.702 21.472 1.00 95.94 243 SER A C 1
ATOM 1852 O O . SER A 1 243 ? -3.331 5.132 20.694 1.00 95.94 243 SER A O 1
ATOM 1854 N N . THR A 1 244 ? -5.310 4.116 21.045 1.00 96.12 244 THR A N 1
ATOM 1855 C CA . THR A 1 244 ? -5.597 3.867 19.625 1.00 96.12 244 THR A CA 1
ATOM 1856 C C . THR A 1 244 ? -5.561 5.146 18.783 1.00 96.12 244 THR A C 1
ATOM 1858 O O . THR A 1 244 ? -4.983 5.161 17.696 1.00 96.12 244 THR A O 1
ATOM 1861 N N . ASP A 1 245 ? -6.092 6.256 19.300 1.00 95.44 245 ASP A N 1
ATOM 1862 C CA . ASP A 1 245 ? -6.101 7.536 18.582 1.00 95.44 245 ASP A CA 1
ATOM 1863 C C . ASP A 1 245 ? -4.702 8.129 18.401 1.00 95.44 245 ASP A C 1
ATOM 1865 O O . ASP A 1 245 ? -4.391 8.686 17.346 1.00 95.44 245 ASP A O 1
ATOM 1869 N N . THR A 1 246 ? -3.825 7.980 19.396 1.00 96.12 246 THR A N 1
ATOM 1870 C CA . THR A 1 246 ? -2.420 8.382 19.247 1.00 96.12 246 THR A CA 1
ATOM 1871 C C . THR A 1 246 ? -1.685 7.433 18.305 1.00 96.12 246 THR A C 1
ATOM 1873 O O . THR A 1 246 ? -0.910 7.895 17.472 1.00 96.12 246 THR A O 1
ATOM 1876 N N . GLY A 1 247 ? -1.976 6.129 18.361 1.00 97.25 247 GLY A N 1
ATOM 1877 C CA . GLY A 1 247 ? -1.441 5.134 17.430 1.00 97.25 247 GLY A CA 1
ATOM 1878 C C . GLY A 1 247 ? -1.725 5.481 15.967 1.00 97.25 247 GLY A C 1
ATOM 1879 O O . GLY A 1 247 ? -0.816 5.424 15.138 1.00 97.25 247 GLY A O 1
ATOM 1880 N N . ARG A 1 248 ? -2.946 5.944 15.659 1.00 97.06 248 ARG A N 1
ATOM 1881 C CA . ARG A 1 248 ? -3.308 6.455 14.324 1.00 97.06 248 ARG A CA 1
ATOM 1882 C C . ARG A 1 248 ? -2.428 7.633 13.895 1.00 97.06 248 ARG A C 1
ATOM 1884 O O . ARG A 1 248 ? -1.876 7.602 12.800 1.00 97.06 248 ARG A O 1
ATOM 1891 N N . LYS A 1 249 ? -2.222 8.624 14.770 1.00 97.50 249 LYS A N 1
ATOM 1892 C CA . LYS A 1 249 ? -1.348 9.785 14.494 1.00 97.50 249 LYS A CA 1
ATOM 1893 C C . LYS A 1 249 ? 0.117 9.384 14.298 1.00 97.50 249 LYS A C 1
ATOM 1895 O O . LYS A 1 249 ? 0.805 9.929 13.438 1.00 97.50 249 LYS A O 1
ATOM 1900 N N . VAL A 1 250 ? 0.604 8.422 15.085 1.00 97.75 250 VAL A N 1
ATOM 1901 C CA . VAL A 1 250 ? 1.958 7.869 14.934 1.00 97.75 250 VAL A CA 1
ATOM 1902 C C . VAL A 1 250 ? 2.105 7.203 13.568 1.00 97.75 250 VAL A C 1
ATOM 1904 O O . VAL A 1 250 ? 3.072 7.485 12.862 1.00 97.75 250 VAL A O 1
ATOM 1907 N N . MET A 1 251 ? 1.143 6.366 13.173 1.00 96.94 251 MET A N 1
ATOM 1908 C CA . MET A 1 251 ? 1.138 5.707 11.867 1.00 96.94 251 MET A CA 1
ATOM 1909 C C . MET A 1 251 ? 1.090 6.721 10.717 1.00 96.94 251 MET A C 1
ATOM 1911 O O . MET A 1 251 ? 1.883 6.617 9.782 1.00 96.94 251 MET A O 1
ATOM 1915 N N . GLU A 1 252 ? 0.221 7.730 10.816 1.00 96.81 252 GLU A N 1
ATOM 1916 C CA . GLU A 1 252 ? 0.115 8.826 9.848 1.00 96.81 252 GLU A CA 1
ATOM 1917 C C . GLU A 1 252 ? 1.460 9.544 9.667 1.00 96.81 252 GLU A C 1
ATOM 1919 O O . GLU A 1 252 ? 1.939 9.691 8.542 1.00 96.81 252 GLU A O 1
ATOM 1924 N N . SER A 1 253 ? 2.123 9.915 10.765 1.00 96.06 253 SER A N 1
ATOM 1925 C CA . SER A 1 253 ? 3.445 10.554 10.733 1.00 96.06 253 SER A CA 1
ATOM 1926 C C . SER A 1 253 ? 4.513 9.650 10.095 1.00 96.06 253 SER A C 1
ATOM 1928 O O . SER A 1 253 ? 5.271 10.081 9.221 1.00 96.06 253 SER A O 1
ATOM 1930 N N . CYS A 1 254 ? 4.526 8.364 10.462 1.00 95.94 254 CYS A N 1
ATOM 1931 C CA . CYS A 1 254 ? 5.488 7.378 9.962 1.00 95.94 254 CYS A CA 1
ATOM 1932 C C . CYS A 1 254 ? 5.327 7.063 8.469 1.00 95.94 254 CYS A C 1
ATOM 1934 O O . CYS A 1 254 ? 6.319 6.725 7.813 1.00 95.94 254 CYS A O 1
ATOM 1936 N N . SER A 1 255 ? 4.109 7.188 7.929 1.00 91.88 255 SER A N 1
ATOM 1937 C CA . SER A 1 255 ? 3.790 6.880 6.528 1.00 91.88 255 SER A CA 1
ATOM 1938 C C . SER A 1 255 ? 4.611 7.709 5.536 1.00 91.88 255 SER A C 1
ATOM 1940 O O . SER A 1 255 ? 5.015 7.200 4.497 1.00 91.88 255 SER A O 1
ATOM 1942 N N . ARG A 1 256 ? 4.969 8.951 5.887 1.00 87.12 256 ARG A N 1
ATOM 1943 C CA . ARG A 1 256 ? 5.765 9.847 5.027 1.00 87.12 256 ARG A CA 1
ATOM 1944 C C . ARG A 1 256 ? 7.168 9.314 4.743 1.00 87.12 256 ARG A C 1
ATOM 1946 O O . ARG A 1 256 ? 7.727 9.581 3.686 1.00 87.12 256 ARG A O 1
ATOM 1953 N N . GLY A 1 257 ? 7.740 8.581 5.699 1.00 82.81 257 GLY A N 1
ATOM 1954 C CA . GLY A 1 257 ? 9.083 8.007 5.612 1.00 82.81 257 GLY A CA 1
ATOM 1955 C C . GLY A 1 257 ? 9.101 6.486 5.505 1.00 82.81 257 GLY A C 1
ATOM 1956 O O . GLY A 1 257 ? 10.175 5.905 5.633 1.00 82.81 257 GLY A O 1
ATOM 1957 N N . LEU A 1 258 ? 7.936 5.846 5.332 1.00 91.50 258 LEU A N 1
ATOM 1958 C CA . LEU A 1 258 ? 7.783 4.385 5.229 1.00 91.50 258 LEU A CA 1
ATOM 1959 C C . LEU A 1 258 ? 8.409 3.621 6.387 1.00 91.50 258 LEU A C 1
ATOM 1961 O O . LEU A 1 258 ? 8.921 2.509 6.226 1.00 91.50 258 LEU A O 1
ATOM 1965 N N . LYS A 1 259 ? 8.399 4.247 7.562 1.00 95.06 259 LYS A N 1
ATOM 1966 C CA . LYS A 1 259 ? 8.984 3.645 8.748 1.00 95.06 259 LYS A CA 1
ATOM 1967 C C . LYS A 1 259 ? 8.179 2.408 9.083 1.00 95.06 259 LYS A C 1
ATOM 1969 O O . LYS A 1 259 ? 6.948 2.418 9.018 1.00 95.06 259 LYS A O 1
ATOM 1974 N N . ARG A 1 260 ? 8.869 1.346 9.487 1.00 95.81 260 ARG A N 1
ATOM 1975 C CA . ARG A 1 260 ? 8.161 0.222 10.098 1.00 95.81 260 ARG A CA 1
ATOM 1976 C C . ARG A 1 260 ? 7.511 0.719 11.383 1.00 95.81 260 ARG A C 1
ATOM 1978 O O . ARG A 1 260 ? 8.100 1.537 12.090 1.00 95.81 260 ARG A O 1
ATOM 1985 N N . VAL A 1 261 ? 6.322 0.220 11.689 1.00 96.81 261 VAL A N 1
ATOM 1986 C CA . VAL A 1 261 ? 5.652 0.530 12.950 1.00 96.81 261 VAL A CA 1
ATOM 1987 C C . VAL A 1 261 ? 5.216 -0.752 13.644 1.00 96.81 261 VAL A C 1
ATOM 1989 O O . VAL A 1 261 ? 4.707 -1.667 13.001 1.00 96.81 261 VAL A O 1
ATOM 1992 N N . THR A 1 262 ? 5.455 -0.817 14.950 1.00 97.50 262 THR A N 1
ATOM 1993 C CA . THR A 1 262 ? 4.774 -1.749 15.855 1.00 97.50 262 THR A CA 1
ATOM 1994 C C . THR A 1 262 ? 3.860 -0.899 16.724 1.00 97.50 262 THR A C 1
ATOM 1996 O O . THR A 1 262 ? 4.342 0.031 17.371 1.00 97.50 262 THR A O 1
ATOM 1999 N N . LEU A 1 263 ? 2.561 -1.184 16.700 1.00 97.88 263 LEU A N 1
ATOM 2000 C CA . LEU A 1 263 ? 1.546 -0.479 17.472 1.00 97.88 263 LEU A CA 1
ATOM 2001 C C . LEU A 1 263 ? 0.897 -1.468 18.437 1.00 97.88 263 LEU A C 1
ATOM 2003 O O . LEU A 1 263 ? 0.248 -2.409 17.992 1.00 97.88 263 LEU A O 1
ATOM 2007 N N . GLU A 1 264 ? 1.060 -1.237 19.734 1.00 96.75 264 GLU A N 1
ATOM 2008 C CA . GLU A 1 264 ? 0.343 -1.951 20.796 1.00 96.75 264 GLU A CA 1
ATOM 2009 C C . GLU A 1 264 ? -0.612 -0.949 21.454 1.00 96.75 264 GLU A C 1
ATOM 2011 O O . GLU A 1 264 ? -0.173 0.065 22.007 1.00 96.75 264 GLU A O 1
ATOM 2016 N N . LEU A 1 265 ? -1.917 -1.132 21.240 1.00 97.25 265 LEU A N 1
ATOM 2017 C CA . LEU A 1 265 ? -2.934 -0.114 21.516 1.00 97.25 265 LEU A CA 1
ATOM 2018 C C . LEU A 1 265 ? -3.930 -0.583 22.591 1.00 97.25 265 LEU A C 1
ATOM 2020 O O . LEU A 1 265 ? -3.696 -1.561 23.292 1.00 97.25 265 LEU A O 1
ATOM 2024 N N . GLY A 1 266 ? -5.034 0.147 22.762 1.00 94.00 266 GLY A N 1
ATOM 2025 C CA . GLY A 1 266 ? -6.015 -0.128 23.815 1.00 94.00 266 GLY A CA 1
ATOM 2026 C C . GLY A 1 266 ? -6.664 -1.513 23.716 1.00 94.00 266 GLY A C 1
ATOM 2027 O O . GLY A 1 266 ? -6.806 -2.076 22.625 1.00 94.00 266 GLY A O 1
ATOM 2028 N N . GLY A 1 267 ? -7.109 -2.037 24.858 1.00 95.00 267 GLY A N 1
ATOM 2029 C CA . GLY A 1 267 ? -7.838 -3.301 24.974 1.00 95.00 267 GLY A CA 1
ATOM 2030 C C . GLY A 1 267 ? -9.159 -3.119 25.720 1.00 95.00 267 GLY A C 1
ATOM 2031 O O . GLY A 1 267 ? -9.260 -2.331 26.658 1.00 95.00 267 GLY A O 1
ATOM 2032 N N . ASN A 1 268 ? -10.200 -3.847 25.317 1.00 96.44 268 ASN A N 1
ATOM 2033 C CA . ASN A 1 268 ? -11.469 -3.911 26.053 1.00 96.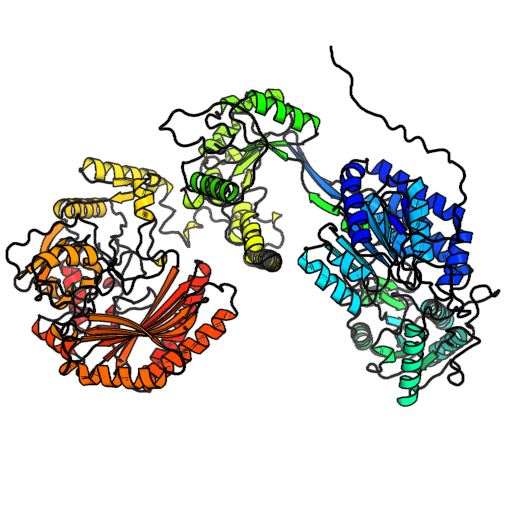44 268 ASN A CA 1
ATOM 2034 C C . ASN A 1 268 ? -11.869 -5.372 26.285 1.00 96.44 268 ASN A C 1
ATOM 2036 O O . ASN A 1 268 ? -12.900 -5.858 25.801 1.00 96.44 268 ASN A O 1
ATOM 2040 N N . ASP A 1 269 ? -10.948 -6.069 26.945 1.00 97.75 269 ASP A N 1
ATOM 2041 C CA . ASP A 1 269 ? -10.858 -7.522 26.987 1.00 97.75 269 ASP A CA 1
ATOM 2042 C C . ASP A 1 269 ? -12.083 -8.157 27.649 1.00 97.75 269 ASP A C 1
ATOM 2044 O O . ASP A 1 269 ? -12.562 -7.711 28.700 1.00 97.75 269 ASP A O 1
ATOM 2048 N N . ALA A 1 270 ? -12.586 -9.211 27.007 1.00 98.12 270 ALA A N 1
ATOM 2049 C CA . ALA A 1 270 ? -13.754 -9.959 27.451 1.00 98.12 270 ALA A CA 1
ATOM 2050 C C . ALA A 1 270 ? -13.349 -11.216 28.233 1.00 98.12 270 ALA A C 1
ATOM 2052 O O . ALA A 1 270 ? -12.420 -11.921 27.844 1.00 98.12 270 ALA A O 1
ATOM 2053 N N . ALA A 1 271 ? -14.094 -11.536 29.288 1.00 98.69 271 ALA A N 1
ATOM 2054 C CA . ALA A 1 271 ? -14.044 -12.822 29.976 1.00 98.69 271 ALA A CA 1
ATOM 2055 C C . ALA A 1 271 ? -15.410 -13.510 29.879 1.00 98.69 271 ALA A C 1
ATOM 2057 O O . ALA A 1 271 ? -16.405 -12.953 30.335 1.00 98.69 271 ALA A O 1
ATOM 2058 N N . ILE A 1 272 ? -15.459 -14.711 29.303 1.00 98.81 272 ILE A N 1
ATOM 2059 C CA . ILE A 1 272 ? -16.673 -15.536 29.216 1.00 98.81 272 ILE A CA 1
ATOM 2060 C C . ILE A 1 272 ? -16.604 -16.620 30.290 1.00 98.81 272 ILE A C 1
ATOM 2062 O O . ILE A 1 272 ? -15.681 -17.431 30.289 1.00 98.81 272 ILE A O 1
ATOM 2066 N N . VAL A 1 273 ? -17.576 -16.639 31.199 1.00 98.88 273 VAL A N 1
ATOM 2067 C CA . VAL A 1 273 ? -17.642 -17.557 32.343 1.00 98.88 273 VAL A CA 1
ATOM 2068 C C . VAL A 1 273 ? -18.808 -18.527 32.170 1.00 98.88 273 VAL A C 1
ATOM 2070 O O . VAL A 1 273 ? -19.973 -18.115 32.154 1.00 98.88 273 VAL A O 1
ATOM 2073 N N . PHE A 1 274 ? -18.480 -19.813 32.044 1.00 98.69 274 PHE A N 1
ATOM 2074 C CA . PHE A 1 274 ? -19.425 -20.924 31.922 1.00 98.69 274 PHE A CA 1
ATOM 2075 C C . PHE A 1 274 ? -19.956 -21.377 33.292 1.00 98.69 274 PHE A C 1
ATOM 2077 O O . PHE A 1 274 ? -19.320 -21.121 34.315 1.00 98.69 274 PHE A O 1
ATOM 2084 N N . PRO A 1 275 ? -21.124 -22.046 33.346 1.00 98.25 275 PRO A N 1
ATOM 2085 C CA . PRO A 1 275 ? -21.759 -22.417 34.611 1.00 98.25 275 PRO A CA 1
ATOM 2086 C C . PRO A 1 275 ? -21.058 -23.562 35.358 1.00 98.25 275 PRO A C 1
ATOM 2088 O O . PRO A 1 275 ? -21.393 -23.822 36.509 1.00 98.25 275 PRO A O 1
ATOM 2091 N N . ASP A 1 276 ? -20.103 -24.249 34.728 1.00 98.00 276 ASP A N 1
ATOM 2092 C CA . ASP A 1 276 ? -19.395 -25.395 35.301 1.00 98.00 276 ASP A CA 1
ATOM 2093 C C . ASP A 1 276 ? -18.174 -25.010 36.152 1.00 98.00 276 ASP A C 1
ATOM 2095 O O . ASP A 1 276 ? -17.523 -25.885 36.714 1.00 98.00 276 ASP A O 1
ATOM 2099 N N . VAL A 1 277 ? -17.844 -23.721 36.273 1.00 98.44 277 VAL A N 1
ATOM 2100 C CA . VAL A 1 277 ? -16.696 -23.254 37.066 1.00 98.44 277 VAL A CA 1
ATOM 2101 C C . VAL A 1 277 ? -16.935 -23.339 38.577 1.00 98.44 277 VAL A C 1
ATOM 2103 O O . VAL A 1 277 ? -18.065 -23.265 39.060 1.00 98.44 277 VAL A O 1
ATOM 2106 N N . ASP A 1 278 ? -15.851 -23.384 39.359 1.00 98.12 278 ASP A N 1
ATOM 2107 C CA . ASP A 1 278 ? -15.940 -23.024 40.778 1.00 98.12 278 ASP A CA 1
ATOM 2108 C C . ASP A 1 278 ? -16.131 -21.504 40.895 1.00 98.12 278 ASP A C 1
ATOM 2110 O O . ASP A 1 278 ? -15.214 -20.718 40.639 1.00 98.12 278 ASP A O 1
ATOM 2114 N N . VAL A 1 279 ? -17.351 -21.087 41.237 1.00 98.12 279 VAL A N 1
ATOM 2115 C CA . VAL A 1 279 ? -17.776 -19.681 41.192 1.00 98.12 279 VAL A CA 1
ATOM 2116 C C . VAL A 1 279 ? -16.896 -18.780 42.060 1.00 98.12 279 VAL A C 1
ATOM 2118 O O . VAL A 1 279 ? -16.498 -17.708 41.610 1.00 98.12 279 VAL A O 1
ATOM 2121 N N . THR A 1 280 ? -16.573 -19.196 43.286 1.00 97.50 280 THR A N 1
ATOM 2122 C CA . THR A 1 280 ? -15.844 -18.356 44.251 1.00 97.50 280 THR A CA 1
ATOM 2123 C C . THR A 1 280 ? -14.400 -18.119 43.820 1.00 97.50 280 THR A C 1
ATOM 2125 O O . THR A 1 280 ? -13.953 -16.969 43.778 1.00 97.50 280 THR A O 1
ATOM 2128 N N . SER A 1 281 ? -13.663 -19.181 43.482 1.00 97.81 281 SER A N 1
ATOM 2129 C CA . SER A 1 281 ? -12.271 -19.060 43.034 1.00 97.81 281 SER A CA 1
ATOM 2130 C C . SER A 1 281 ? -12.174 -18.328 41.696 1.00 97.81 281 SER A C 1
ATOM 2132 O O . SER A 1 281 ? -11.330 -17.445 41.551 1.00 97.81 281 SER A O 1
ATOM 2134 N N . THR A 1 282 ? -13.090 -18.602 40.762 1.00 98.38 282 THR A N 1
ATOM 2135 C CA . THR A 1 282 ? -13.120 -17.945 39.447 1.00 98.38 282 THR A CA 1
ATOM 2136 C C . THR A 1 282 ? -13.436 -16.455 39.567 1.00 98.38 282 THR A C 1
ATOM 2138 O O . THR A 1 282 ? -12.733 -15.629 38.988 1.00 98.38 282 THR A O 1
ATOM 2141 N N . ALA A 1 283 ? -14.440 -16.083 40.371 1.00 98.19 283 ALA A N 1
ATOM 2142 C CA . ALA A 1 283 ? -14.761 -14.682 40.639 1.00 98.19 283 ALA A CA 1
ATOM 2143 C C . ALA A 1 283 ? -13.593 -13.945 41.311 1.00 98.19 283 ALA A C 1
ATOM 2145 O O . ALA A 1 283 ? -13.312 -12.800 40.962 1.00 98.19 283 ALA A O 1
ATOM 2146 N N . THR A 1 284 ? -12.884 -14.612 42.229 1.00 97.44 284 THR A N 1
ATOM 2147 C CA . THR A 1 284 ? -11.696 -14.054 42.894 1.00 97.44 284 THR A CA 1
ATOM 2148 C C . THR A 1 284 ? -10.574 -13.786 41.899 1.00 97.44 284 THR A C 1
ATOM 2150 O O . THR A 1 284 ? -10.057 -12.670 41.862 1.00 97.44 284 THR A O 1
ATOM 2153 N N . ALA A 1 285 ? -10.234 -14.770 41.063 1.00 97.69 285 ALA A N 1
ATOM 2154 C CA . ALA A 1 285 ? -9.189 -14.630 40.055 1.00 97.69 285 ALA A CA 1
ATOM 2155 C C . ALA A 1 285 ? -9.509 -13.498 39.065 1.00 97.69 285 ALA A C 1
ATOM 2157 O O . ALA A 1 285 ? -8.685 -12.610 38.856 1.00 97.69 285 ALA A O 1
ATOM 2158 N N . ILE A 1 286 ? -10.735 -13.467 38.526 1.00 98.38 286 ILE A N 1
ATOM 2159 C CA . ILE A 1 286 ? -11.172 -12.422 37.588 1.00 98.38 286 ILE A CA 1
ATOM 2160 C C . ILE A 1 286 ? -11.137 -11.038 38.252 1.00 98.38 286 ILE A C 1
ATOM 2162 O O . ILE A 1 286 ? -10.620 -10.098 37.651 1.00 98.38 286 ILE A O 1
ATOM 2166 N N . ALA A 1 287 ? -11.620 -10.892 39.493 1.00 97.06 287 ALA A N 1
ATOM 2167 C CA . ALA A 1 287 ? -11.590 -9.614 40.212 1.00 97.06 287 ALA A CA 1
ATOM 2168 C C . ALA A 1 287 ? -10.157 -9.113 40.451 1.00 97.06 287 ALA A C 1
ATOM 2170 O O . ALA A 1 287 ? -9.867 -7.937 40.221 1.00 97.06 287 ALA A O 1
ATOM 2171 N N . GLN A 1 288 ? -9.249 -10.002 40.863 1.00 95.25 288 GLN A N 1
ATOM 2172 C CA . GLN A 1 288 ? -7.834 -9.677 41.050 1.00 95.25 288 GLN A CA 1
ATOM 2173 C C . GLN A 1 288 ? -7.186 -9.211 39.744 1.00 95.25 288 GLN A C 1
ATOM 2175 O O . GLN A 1 288 ? -6.484 -8.200 39.744 1.00 95.25 288 GLN A O 1
ATOM 2180 N N . THR A 1 289 ? -7.467 -9.890 38.626 1.00 96.25 289 THR A N 1
ATOM 2181 C CA . THR A 1 289 ? -7.007 -9.453 37.305 1.00 96.25 289 THR A CA 1
ATOM 2182 C C . THR A 1 289 ? -7.582 -8.085 36.953 1.00 96.25 289 THR A C 1
ATOM 2184 O O . THR A 1 289 ? -6.812 -7.190 36.629 1.00 96.25 289 THR A O 1
ATOM 2187 N N . CYS A 1 290 ? -8.900 -7.874 37.051 1.00 96.56 290 CYS A N 1
ATOM 2188 C CA . CYS A 1 290 ? -9.535 -6.591 36.726 1.00 96.56 290 CYS A CA 1
ATOM 2189 C C . CYS A 1 290 ? -8.889 -5.414 37.461 1.00 96.56 290 CYS A C 1
ATOM 2191 O O . CYS A 1 290 ? -8.678 -4.357 36.869 1.00 96.56 290 CYS A O 1
ATOM 2193 N N . LEU A 1 291 ? -8.591 -5.586 38.749 1.00 95.06 291 LEU A N 1
ATOM 2194 C CA . LEU A 1 291 ? -8.111 -4.523 39.630 1.00 95.06 291 LEU A CA 1
ATOM 2195 C C . LEU A 1 291 ? -6.592 -4.348 39.616 1.00 95.06 291 LEU A C 1
ATOM 2197 O O . LEU A 1 291 ? -6.086 -3.370 40.170 1.00 95.06 291 LEU A O 1
ATOM 2201 N N . PHE A 1 292 ? -5.853 -5.249 38.972 1.00 94.06 292 PHE A N 1
ATOM 2202 C CA . PHE A 1 292 ? -4.402 -5.178 38.918 1.00 94.06 292 PHE A CA 1
ATOM 2203 C C . PHE A 1 292 ? -3.924 -3.821 38.361 1.00 94.06 292 PHE A C 1
ATOM 2205 O O . PHE A 1 292 ? -4.434 -3.320 37.357 1.00 94.06 292 PHE A O 1
ATOM 2212 N N . ASN A 1 293 ? -2.965 -3.194 39.054 1.00 94.81 293 ASN A N 1
ATOM 2213 C CA . ASN A 1 293 ? -2.492 -1.827 38.791 1.00 94.81 293 ASN A CA 1
ATOM 2214 C C . ASN A 1 293 ? -3.617 -0.765 38.719 1.00 94.81 293 ASN A C 1
ATOM 2216 O O . ASN A 1 293 ? -3.596 0.127 37.864 1.00 94.81 293 ASN A O 1
ATOM 2220 N N . THR A 1 294 ? -4.636 -0.883 39.576 1.00 94.75 294 THR A N 1
ATOM 2221 C CA . THR A 1 294 ? -5.820 -0.001 39.567 1.00 94.75 294 THR A CA 1
ATOM 2222 C C . THR A 1 294 ? -6.501 0.000 38.188 1.00 94.75 294 THR A C 1
ATOM 2224 O O . THR A 1 294 ? -6.969 1.025 37.696 1.00 94.75 294 THR A O 1
ATOM 2227 N N . SER A 1 295 ? -6.500 -1.164 37.528 1.00 95.94 295 SER A N 1
ATOM 2228 C CA . SER A 1 295 ? -7.059 -1.399 36.189 1.00 95.94 295 SER A CA 1
ATOM 2229 C C . SER A 1 295 ? -6.398 -0.606 35.047 1.00 95.94 295 SER A C 1
ATOM 2231 O O . SER A 1 295 ? -6.948 -0.533 33.947 1.00 95.94 295 SER A O 1
ATOM 2233 N N . GLN A 1 296 ? -5.211 -0.032 35.267 1.00 96.44 296 GLN A N 1
ATOM 2234 C CA . GLN A 1 296 ? -4.448 0.726 34.264 1.00 96.44 296 GLN A CA 1
ATOM 2235 C C . GLN A 1 296 ? -3.527 -0.209 33.473 1.00 96.44 296 GLN A C 1
ATOM 2237 O O . GLN A 1 296 ? -2.297 -0.117 33.522 1.00 96.44 296 GLN A O 1
ATOM 2242 N N . VAL A 1 297 ? -4.119 -1.175 32.780 1.00 95.31 297 VAL A N 1
ATOM 2243 C CA . VAL A 1 297 ? -3.395 -2.172 31.987 1.00 95.31 297 VAL A CA 1
ATOM 2244 C C . VAL A 1 297 ? -4.180 -2.445 30.713 1.00 95.31 297 VAL A C 1
ATOM 2246 O O . VAL A 1 297 ? -5.397 -2.619 30.762 1.00 95.31 297 VAL A O 1
ATOM 2249 N N . CYS A 1 298 ? -3.497 -2.510 29.571 1.00 94.62 298 CYS A N 1
ATOM 2250 C CA . CYS A 1 298 ? -4.146 -2.751 28.281 1.00 94.62 298 CYS A CA 1
ATOM 2251 C C . CYS A 1 298 ? -4.883 -4.106 28.266 1.00 94.62 298 CYS A C 1
ATOM 2253 O O . CYS A 1 298 ? -6.027 -4.168 27.825 1.00 94.62 298 CYS A O 1
ATOM 2255 N N . LEU A 1 299 ? -4.296 -5.131 28.894 1.00 93.31 299 LEU A N 1
ATOM 2256 C CA . LEU A 1 299 ? -4.777 -6.521 28.916 1.00 93.31 299 LEU A CA 1
ATOM 2257 C C . LEU A 1 299 ? -5.713 -6.915 30.058 1.00 93.31 299 LEU A C 1
ATOM 2259 O O . LEU A 1 299 ? -6.031 -8.085 30.210 1.00 93.31 299 LEU A O 1
ATOM 2263 N N . THR A 1 300 ? -6.086 -6.009 30.960 1.00 94.00 300 THR A N 1
ATOM 2264 C CA . THR A 1 300 ? -7.006 -6.414 32.035 1.00 94.00 300 THR A CA 1
ATOM 2265 C C . THR A 1 300 ? -8.394 -6.698 31.488 1.00 94.00 300 THR A C 1
ATOM 2267 O O . THR A 1 300 ? -8.861 -6.003 30.581 1.00 94.00 300 THR A O 1
ATOM 2270 N N . ILE A 1 301 ? -9.081 -7.652 32.118 1.00 97.75 301 ILE A N 1
ATOM 2271 C CA . ILE A 1 301 ? -10.492 -7.948 31.869 1.00 97.75 301 ILE A CA 1
ATOM 2272 C C . ILE A 1 301 ? -11.317 -6.693 32.161 1.00 97.75 301 ILE A C 1
ATOM 2274 O O . ILE A 1 301 ? -11.253 -6.140 33.263 1.00 97.75 301 ILE A O 1
ATOM 2278 N N . LYS A 1 302 ? -12.101 -6.258 31.175 1.00 97.00 302 LYS A N 1
ATOM 2279 C CA . LYS A 1 302 ? -12.941 -5.052 31.251 1.00 97.00 302 LYS A CA 1
ATOM 2280 C C . LYS A 1 302 ? -14.409 -5.331 30.941 1.00 97.00 302 LYS A C 1
ATOM 2282 O O . LYS A 1 302 ? -15.247 -4.512 31.286 1.00 97.00 302 LYS A O 1
ATOM 2287 N N . ARG A 1 303 ? -14.745 -6.483 30.351 1.00 98.00 303 ARG A N 1
ATOM 2288 C CA . ARG A 1 303 ? -16.128 -6.952 30.164 1.00 98.00 303 ARG A CA 1
ATOM 2289 C C . ARG A 1 303 ? -16.251 -8.388 30.648 1.00 98.00 303 ARG A C 1
ATOM 2291 O O . ARG A 1 303 ? -15.542 -9.260 30.152 1.00 98.00 303 ARG A O 1
ATOM 2298 N N . ILE A 1 304 ? -17.136 -8.649 31.605 1.00 98.75 304 ILE A N 1
ATOM 2299 C CA . ILE A 1 304 ? -17.304 -9.991 32.175 1.00 98.75 304 ILE A CA 1
ATOM 2300 C C . ILE A 1 304 ? -18.686 -10.514 31.794 1.00 98.75 304 ILE A C 1
ATOM 2302 O O . ILE A 1 304 ? -19.689 -9.966 32.237 1.00 98.75 304 ILE A O 1
ATOM 2306 N N . TYR A 1 305 ? -18.741 -11.583 31.008 1.00 98.81 305 TYR A N 1
ATOM 2307 C CA . TYR A 1 305 ? -19.971 -12.259 30.606 1.00 98.81 305 TYR A CA 1
ATOM 2308 C C . TYR A 1 305 ? -20.128 -13.547 31.410 1.00 98.81 305 TYR A C 1
ATOM 2310 O O . TYR A 1 305 ? -19.338 -14.477 31.266 1.00 98.81 305 TYR A O 1
ATOM 2318 N N . VAL A 1 306 ? -21.161 -13.633 32.243 1.00 98.88 306 VAL A N 1
ATOM 2319 C CA . VAL A 1 306 ? -21.385 -14.768 33.147 1.00 98.88 306 VAL A CA 1
ATOM 2320 C C . VAL A 1 306 ? -22.701 -15.464 32.823 1.00 98.88 306 VAL A C 1
ATOM 2322 O O . VAL A 1 306 ? -23.728 -14.808 32.623 1.00 98.88 306 VAL A O 1
ATOM 2325 N N . HIS A 1 307 ? -22.675 -16.798 32.780 1.00 98.75 307 HIS A N 1
ATOM 2326 C CA . HIS A 1 307 ? -23.863 -17.579 32.463 1.00 98.75 307 HIS A CA 1
ATOM 2327 C C . HIS A 1 307 ? -24.976 -17.354 33.498 1.00 98.75 307 HIS A C 1
ATOM 2329 O O . HIS A 1 307 ? -24.727 -17.330 34.708 1.00 98.75 307 HIS A O 1
ATOM 2335 N N . THR A 1 308 ? -26.214 -17.210 33.022 1.00 98.62 308 THR A N 1
ATOM 2336 C CA . THR A 1 308 ? -27.398 -16.910 33.851 1.00 98.62 308 THR A CA 1
ATOM 2337 C C . THR A 1 308 ? -27.583 -17.864 35.037 1.00 98.62 308 THR A C 1
ATOM 2339 O O . THR A 1 308 ? -27.948 -17.400 36.117 1.00 98.62 308 THR A O 1
ATOM 2342 N N . ASP A 1 309 ? -27.241 -19.149 34.888 1.00 98.56 309 ASP A N 1
ATOM 2343 C CA . ASP A 1 309 ? -27.358 -20.163 35.953 1.00 98.56 309 ASP A CA 1
ATOM 2344 C C . ASP A 1 309 ? -26.530 -19.853 37.212 1.00 98.56 309 ASP A C 1
ATOM 2346 O O . ASP A 1 309 ? -26.933 -20.200 38.323 1.00 98.56 309 ASP A O 1
ATOM 2350 N N . ILE A 1 310 ? -25.379 -19.190 37.058 1.00 98.69 310 ILE A N 1
ATOM 2351 C CA . ILE A 1 310 ? -24.461 -18.881 38.168 1.00 98.69 310 ILE A CA 1
ATOM 2352 C C . ILE A 1 310 ? -24.365 -17.381 38.470 1.00 98.69 310 ILE A C 1
ATOM 2354 O O . ILE A 1 310 ? -23.766 -17.000 39.480 1.00 98.69 310 ILE A O 1
ATOM 2358 N N . TYR A 1 311 ? -24.984 -16.521 37.652 1.00 98.75 311 TYR A N 1
ATOM 2359 C CA . TYR A 1 311 ? -24.842 -15.063 37.730 1.00 98.75 311 TYR A CA 1
ATOM 2360 C C . TYR A 1 311 ? -25.060 -14.481 39.138 1.00 98.75 311 TYR A C 1
ATOM 2362 O O . TYR A 1 311 ? -24.180 -13.761 39.612 1.00 98.75 311 TYR A O 1
ATOM 2370 N N . PRO A 1 312 ? -26.141 -14.806 39.884 1.00 98.00 312 PRO A N 1
ATOM 2371 C CA . PRO A 1 312 ? -26.354 -14.203 41.200 1.00 98.00 312 PRO A CA 1
ATOM 2372 C C . PRO A 1 312 ? -25.281 -14.592 42.225 1.00 98.00 312 PRO A C 1
ATOM 2374 O O . PRO A 1 312 ? -24.978 -13.814 43.128 1.00 98.00 312 PRO A O 1
ATOM 2377 N N . GLN A 1 313 ? -24.735 -15.808 42.122 1.00 98.12 313 GLN A N 1
ATOM 2378 C CA . GLN A 1 313 ? -23.684 -16.301 43.015 1.00 98.12 313 GLN A CA 1
ATOM 2379 C C . GLN A 1 313 ? -22.344 -15.655 42.662 1.00 98.12 313 GLN A C 1
ATOM 2381 O O . GLN A 1 313 ? -21.655 -15.155 43.551 1.00 98.12 313 GLN A O 1
ATOM 2386 N N . PHE A 1 314 ? -22.032 -15.600 41.365 1.00 98.69 314 PHE A N 1
ATOM 2387 C CA . PHE A 1 314 ? -20.825 -14.972 40.846 1.00 98.69 314 PHE A CA 1
ATOM 2388 C C . PHE A 1 314 ? -20.785 -13.484 41.178 1.00 98.69 314 PHE A C 1
ATOM 2390 O O . PHE A 1 314 ? -19.780 -13.014 41.698 1.00 98.69 314 PHE A O 1
ATOM 2397 N N . LEU A 1 315 ? -21.886 -12.756 40.961 1.00 98.19 315 LEU A N 1
ATOM 2398 C CA . LEU A 1 315 ? -21.967 -11.330 41.262 1.00 98.19 315 LEU A CA 1
ATOM 2399 C C . LEU A 1 315 ? -21.653 -11.048 42.737 1.00 98.19 315 LEU A C 1
ATOM 2401 O O . LEU A 1 315 ? -20.839 -10.181 43.035 1.00 98.19 315 LEU A O 1
ATOM 2405 N N . ARG A 1 316 ? -22.244 -11.813 43.667 1.00 97.12 316 ARG A N 1
ATOM 2406 C CA . ARG A 1 316 ? -21.959 -11.658 45.104 1.00 97.12 316 ARG A CA 1
ATOM 2407 C C . ARG A 1 316 ? -20.496 -11.944 45.441 1.00 97.12 316 ARG A C 1
ATOM 2409 O O . ARG A 1 316 ? -19.894 -11.168 46.177 1.00 97.12 316 ARG A O 1
ATOM 2416 N N . ALA A 1 317 ? -19.939 -13.040 44.922 1.00 97.62 317 ALA A N 1
ATOM 2417 C CA . ALA A 1 317 ? -18.548 -13.413 45.173 1.00 97.62 317 ALA A CA 1
ATOM 2418 C C . ALA A 1 317 ? -17.573 -12.371 44.601 1.00 97.62 317 ALA A C 1
ATOM 2420 O O . ALA A 1 317 ? -16.664 -11.928 45.298 1.00 97.62 317 ALA A O 1
ATOM 2421 N N . PHE A 1 318 ? -17.807 -11.924 43.365 1.00 98.00 318 PHE A N 1
ATOM 2422 C CA . PHE A 1 318 ? -17.008 -10.905 42.692 1.00 98.00 318 PHE A CA 1
ATOM 2423 C C . PHE A 1 318 ? -17.052 -9.571 43.446 1.00 98.00 318 PHE A C 1
ATOM 2425 O O . PHE A 1 318 ? -16.003 -9.022 43.779 1.00 98.00 318 PHE A O 1
ATOM 2432 N N . SER A 1 319 ? -18.248 -9.072 43.784 1.00 95.38 319 SER A N 1
ATOM 2433 C CA . SER A 1 319 ? -18.408 -7.819 44.532 1.00 95.38 319 SER A CA 1
ATOM 2434 C C . SER A 1 319 ? -17.721 -7.861 45.898 1.00 95.38 319 SER A C 1
ATOM 2436 O O . SER A 1 319 ? -17.033 -6.907 46.243 1.00 95.38 319 SER A O 1
ATOM 2438 N N . ALA A 1 320 ? -17.817 -8.972 46.637 1.00 93.94 320 ALA A N 1
ATOM 2439 C CA . ALA A 1 320 ? -17.136 -9.115 47.926 1.00 93.94 320 ALA A CA 1
ATOM 2440 C C . ALA A 1 320 ? -15.604 -9.006 47.801 1.00 93.94 320 ALA A C 1
ATOM 2442 O O . ALA A 1 320 ? -14.952 -8.387 48.644 1.00 93.94 320 ALA A O 1
ATOM 2443 N N . VAL A 1 321 ? -15.020 -9.565 46.733 1.00 94.69 321 VAL A N 1
ATOM 2444 C CA . VAL A 1 321 ? -13.584 -9.419 46.462 1.00 94.69 321 VAL A CA 1
ATOM 2445 C C . VAL A 1 321 ? -13.266 -7.970 46.109 1.00 94.69 321 VAL A C 1
ATOM 2447 O O . VAL A 1 321 ? -12.360 -7.399 46.709 1.00 94.69 321 VAL A O 1
ATOM 2450 N N . VAL A 1 322 ? -14.034 -7.336 45.220 1.00 94.06 322 VAL A N 1
ATOM 2451 C CA . VAL A 1 322 ? -13.814 -5.934 44.822 1.00 94.06 322 VAL A CA 1
ATOM 2452 C C . VAL A 1 322 ? -13.856 -4.977 46.022 1.00 94.06 322 VAL A C 1
ATOM 2454 O O . VAL A 1 322 ? -12.984 -4.119 46.145 1.00 94.06 322 VAL A O 1
ATOM 2457 N N . GLU A 1 323 ? -14.797 -5.156 46.950 1.00 90.25 323 GLU A N 1
ATOM 2458 C CA . GLU A 1 323 ? -14.904 -4.342 48.172 1.00 90.25 323 GLU A CA 1
ATOM 2459 C C . GLU A 1 323 ? -13.712 -4.504 49.128 1.00 90.25 323 GLU A C 1
ATOM 2461 O O . GLU A 1 323 ? -13.417 -3.598 49.915 1.00 90.25 323 GLU A O 1
ATOM 2466 N N . SER A 1 324 ? -12.995 -5.631 49.063 1.00 90.69 324 SER A N 1
ATOM 2467 C CA . SER A 1 324 ? -11.806 -5.849 49.893 1.00 90.69 324 SER A CA 1
ATOM 2468 C C . SER A 1 324 ? -10.562 -5.098 49.387 1.00 90.69 324 SER A C 1
ATOM 2470 O O . SER A 1 324 ? -9.637 -4.851 50.164 1.00 90.69 324 SER A O 1
ATOM 2472 N N . PHE A 1 325 ? -10.543 -4.679 48.115 1.00 88.94 325 PHE A N 1
ATOM 2473 C CA . PHE A 1 325 ? -9.436 -3.943 47.499 1.00 88.94 325 PHE A CA 1
ATOM 2474 C C . PHE A 1 325 ? -9.561 -2.437 47.751 1.00 88.94 325 PHE A C 1
ATOM 2476 O O . PHE A 1 325 ? -10.150 -1.685 46.971 1.00 88.94 325 PHE A O 1
ATOM 2483 N N . LYS A 1 326 ? -8.975 -1.975 48.857 1.00 82.31 326 LYS A N 1
ATOM 2484 C CA . LYS A 1 326 ? -8.979 -0.554 49.229 1.00 82.31 326 LYS A CA 1
ATOM 2485 C C . LYS A 1 326 ? -7.818 0.209 48.570 1.00 82.31 326 LYS A C 1
ATOM 2487 O O . LYS A 1 326 ? -6.669 -0.211 48.731 1.00 82.31 326 LYS A O 1
ATOM 2492 N N . PRO A 1 327 ? -8.088 1.335 47.880 1.00 87.88 327 PRO A N 1
ATOM 2493 C CA . PRO A 1 327 ? -7.044 2.247 47.425 1.00 87.88 327 PRO A CA 1
ATOM 2494 C C . PRO A 1 327 ? -6.274 2.864 48.594 1.00 87.88 327 PRO A C 1
ATOM 2496 O O . PRO A 1 327 ? -6.869 3.227 49.610 1.00 87.88 327 PRO A O 1
ATOM 2499 N N . GLY A 1 328 ? -4.964 3.014 48.432 1.00 88.88 328 GLY A N 1
ATOM 2500 C CA . GLY A 1 328 ? -4.079 3.634 49.411 1.00 88.88 328 GLY A CA 1
ATOM 2501 C C . GLY A 1 328 ? -2.788 4.142 48.776 1.00 88.88 328 GLY A C 1
ATOM 2502 O O . GLY A 1 328 ? -2.460 3.794 47.643 1.00 88.88 328 GLY A O 1
ATOM 2503 N N . ASP A 1 329 ? -2.066 4.987 49.511 1.00 91.00 329 ASP A N 1
ATOM 2504 C CA . ASP A 1 329 ? -0.752 5.475 49.088 1.00 91.00 329 ASP A CA 1
ATOM 2505 C C . ASP A 1 329 ? 0.204 4.304 48.810 1.00 91.00 329 ASP A C 1
ATOM 2507 O O . ASP A 1 329 ? 0.214 3.312 49.539 1.00 91.00 329 ASP A O 1
ATOM 2511 N N . GLY A 1 330 ? 1.012 4.411 47.755 1.00 89.75 330 GLY A N 1
ATOM 2512 C CA . GLY A 1 330 ? 1.859 3.308 47.310 1.00 89.75 330 GLY A CA 1
ATOM 2513 C C . GLY A 1 330 ? 2.982 2.913 48.284 1.00 89.75 330 GLY A C 1
ATOM 2514 O O . GLY A 1 330 ? 3.514 1.805 48.171 1.00 89.75 330 GLY A O 1
ATOM 2515 N N . PHE A 1 331 ? 3.324 3.773 49.253 1.00 93.50 331 PHE A N 1
ATOM 2516 C CA . PHE A 1 331 ? 4.241 3.459 50.354 1.00 93.50 331 PHE A CA 1
ATOM 2517 C C . PHE A 1 331 ? 3.532 2.936 51.607 1.00 93.50 331 PHE A C 1
ATOM 2519 O O . PHE A 1 331 ? 4.206 2.503 52.543 1.00 93.50 331 PHE A O 1
ATOM 2526 N N . ALA A 1 332 ? 2.198 2.961 51.653 1.00 90.75 332 ALA A N 1
ATOM 2527 C CA . ALA A 1 332 ? 1.456 2.424 52.783 1.00 90.75 332 ALA A CA 1
ATOM 2528 C C . ALA A 1 332 ? 1.554 0.890 52.823 1.00 90.75 332 ALA A C 1
ATOM 2530 O O . ALA A 1 332 ? 1.378 0.196 51.817 1.00 90.75 332 ALA A O 1
ATOM 2531 N N . GLU A 1 333 ? 1.808 0.351 54.015 1.00 87.06 333 GLU A N 1
ATOM 2532 C CA . GLU A 1 333 ? 1.842 -1.091 54.240 1.00 87.06 333 GLU A CA 1
ATOM 2533 C C . GLU A 1 333 ? 0.473 -1.717 53.926 1.00 87.06 333 GLU A C 1
ATOM 2535 O O . GLU A 1 333 ? -0.573 -1.205 54.326 1.00 87.06 333 GLU A O 1
ATOM 2540 N N . GLY A 1 334 ? 0.472 -2.822 53.177 1.00 84.25 334 GLY A N 1
ATOM 2541 C CA . GLY A 1 334 ? -0.754 -3.529 52.798 1.00 84.25 334 GLY A CA 1
ATOM 2542 C C . GLY A 1 334 ? -1.595 -2.857 51.704 1.00 84.25 334 GLY A C 1
ATOM 2543 O O . GLY A 1 334 ? -2.683 -3.350 51.410 1.00 84.25 334 GLY A O 1
ATOM 2544 N N . ALA A 1 335 ? -1.126 -1.771 51.073 1.00 87.38 335 ALA A N 1
ATOM 2545 C CA . ALA A 1 335 ? -1.827 -1.162 49.942 1.00 87.38 335 ALA A CA 1
ATOM 2546 C C . ALA A 1 335 ? -1.930 -2.141 48.756 1.00 87.38 335 ALA A C 1
ATOM 2548 O O . ALA A 1 335 ? -0.925 -2.593 48.199 1.00 87.38 335 ALA A O 1
ATOM 2549 N N . LEU A 1 336 ? -3.163 -2.463 48.351 1.00 89.00 336 LEU A N 1
ATOM 2550 C CA . LEU A 1 336 ? -3.432 -3.348 47.210 1.00 89.00 336 LEU A CA 1
ATOM 2551 C C . LEU A 1 336 ? -3.679 -2.571 45.914 1.00 89.00 336 LEU A C 1
ATOM 2553 O O . LEU A 1 336 ? -3.316 -3.054 44.845 1.00 89.00 336 LEU A O 1
ATOM 2557 N N . LEU A 1 337 ? -4.248 -1.364 46.009 1.00 91.81 337 LEU A N 1
ATOM 2558 C CA . LEU A 1 337 ? -4.493 -0.465 44.880 1.00 91.81 337 LEU A CA 1
ATOM 2559 C C . LEU A 1 337 ? -3.865 0.904 45.129 1.00 91.81 337 LEU A C 1
ATOM 2561 O O . LEU A 1 337 ? -4.000 1.455 46.219 1.00 91.81 337 LEU A O 1
ATOM 2565 N N . GLY A 1 338 ? -3.221 1.455 44.102 1.00 93.94 338 GLY A N 1
ATOM 2566 C CA . GLY A 1 338 ? -2.734 2.837 44.088 1.00 93.94 338 GLY A CA 1
ATOM 2567 C C . GLY A 1 338 ? -3.760 3.804 43.479 1.00 93.94 338 GLY A C 1
ATOM 2568 O O . GLY A 1 338 ? -4.867 3.385 43.119 1.00 93.94 338 GLY A O 1
ATOM 2569 N N . PRO A 1 339 ? -3.413 5.089 43.315 1.00 94.56 339 PRO A N 1
ATOM 2570 C CA . PRO A 1 339 ? -4.235 6.057 42.600 1.00 94.56 339 PRO A CA 1
ATOM 2571 C C . PRO A 1 339 ? -4.221 5.803 41.080 1.00 94.56 339 PRO A C 1
ATOM 2573 O O . PRO A 1 339 ? -3.413 5.034 40.551 1.00 94.56 339 PRO A O 1
ATOM 2576 N N . LEU A 1 340 ? -5.107 6.491 40.358 1.00 95.69 340 LEU A N 1
ATOM 2577 C CA . LEU A 1 340 ? -4.946 6.688 38.917 1.00 95.69 340 LEU A CA 1
ATOM 2578 C C . LEU A 1 340 ? -3.748 7.611 38.662 1.00 95.69 340 LEU A C 1
ATOM 2580 O O . LEU A 1 340 ? -3.467 8.506 39.451 1.00 95.69 340 LEU A O 1
ATOM 2584 N N . GLN A 1 341 ? -3.019 7.401 37.571 1.00 95.69 341 GLN A N 1
ATOM 2585 C CA . GLN A 1 341 ? -1.679 7.975 37.437 1.00 95.69 341 GLN A CA 1
ATOM 2586 C C . GLN A 1 341 ? -1.674 9.491 37.179 1.00 95.69 341 GLN A C 1
ATOM 2588 O O . GLN A 1 341 ? -0.742 10.182 37.577 1.00 95.69 341 GLN A O 1
ATOM 2593 N N . ASN A 1 342 ? -2.695 10.032 36.516 1.00 95.50 342 ASN A N 1
ATOM 2594 C CA . ASN A 1 342 ? -2.763 11.457 36.198 1.00 95.50 342 ASN A CA 1
ATOM 2595 C C . ASN A 1 342 ? -4.193 11.997 36.271 1.00 95.50 342 ASN A C 1
ATOM 2597 O O . ASN A 1 342 ? -5.172 11.253 36.186 1.00 95.50 342 ASN A O 1
ATOM 2601 N N . GLU A 1 343 ? -4.300 13.322 36.379 1.00 94.62 343 GLU A N 1
ATOM 2602 C CA . GLU A 1 343 ? -5.574 14.029 36.523 1.00 94.62 343 GLU A CA 1
ATOM 2603 C C . GLU A 1 343 ? -6.530 13.787 35.345 1.00 94.62 343 GLU A C 1
ATOM 2605 O O . GLU A 1 343 ? -7.738 13.679 35.540 1.00 94.62 343 GLU A O 1
ATOM 2610 N N . THR A 1 344 ? -6.004 13.674 34.120 1.00 94.50 344 THR A N 1
ATOM 2611 C CA . THR A 1 344 ? -6.831 13.453 32.922 1.00 94.50 344 THR A CA 1
ATOM 2612 C C . THR A 1 344 ? -7.518 12.093 32.988 1.00 94.50 344 THR A C 1
ATOM 2614 O O . THR A 1 344 ? -8.726 11.994 32.772 1.00 94.50 344 THR A O 1
ATOM 2617 N N . GLN A 1 345 ? -6.771 11.048 33.351 1.00 96.12 345 GLN A N 1
ATOM 2618 C CA . GLN A 1 345 ? -7.325 9.714 33.539 1.00 96.12 345 GLN A CA 1
ATOM 2619 C C . GLN A 1 345 ? -8.275 9.664 34.743 1.00 96.12 345 GLN A C 1
ATOM 2621 O O . GLN A 1 345 ? -9.326 9.034 34.662 1.00 96.12 345 GLN A O 1
ATOM 2626 N N . PHE A 1 346 ? -7.959 10.372 35.830 1.00 94.56 346 PHE A N 1
ATOM 2627 C CA . PHE A 1 346 ? -8.845 10.495 36.989 1.00 94.56 346 PHE A CA 1
ATOM 2628 C C . PHE A 1 346 ? -10.208 11.096 36.620 1.00 94.56 346 PHE A C 1
ATOM 2630 O O . PHE A 1 346 ? -11.240 10.481 36.895 1.00 94.56 346 PHE A O 1
ATOM 2637 N N . LYS A 1 347 ? -10.216 12.233 35.912 1.00 94.56 347 LYS A N 1
ATOM 2638 C CA . LYS A 1 347 ? -11.440 12.881 35.412 1.00 94.56 347 LYS A CA 1
ATOM 2639 C C . LYS A 1 347 ? -12.229 11.970 34.474 1.00 94.56 347 LYS A C 1
ATOM 2641 O O . LYS A 1 347 ? -13.426 11.808 34.671 1.00 94.56 347 LYS A O 1
ATOM 2646 N N . LYS A 1 348 ? -11.557 11.282 33.539 1.00 95.19 348 LYS A N 1
ATOM 2647 C CA . LYS A 1 348 ? -12.206 10.318 32.632 1.00 95.19 348 LYS A CA 1
ATOM 2648 C C . LYS A 1 348 ? -13.020 9.271 33.397 1.00 95.19 348 LYS A C 1
ATOM 2650 O O . LYS A 1 348 ? -14.154 8.983 33.023 1.00 95.19 348 LYS A O 1
ATOM 2655 N N . ILE A 1 349 ? -12.468 8.698 34.468 1.00 94.38 349 ILE A N 1
ATOM 2656 C CA . ILE A 1 349 ? -13.202 7.697 35.252 1.00 94.38 349 ILE A CA 1
ATOM 2657 C C . ILE A 1 349 ? -14.331 8.342 36.069 1.00 94.38 349 ILE A C 1
ATOM 2659 O O . ILE A 1 349 ? -15.413 7.763 36.156 1.00 94.38 349 ILE A O 1
ATOM 2663 N N . GLN A 1 350 ? -14.136 9.544 36.623 1.00 91.31 350 GLN A N 1
ATOM 2664 C CA . GLN A 1 350 ? -15.214 10.280 37.299 1.00 91.31 350 GLN A CA 1
ATOM 2665 C C . GLN A 1 350 ? -16.399 10.570 36.363 1.00 91.31 350 GLN A C 1
ATOM 2667 O O . GLN A 1 350 ? -17.555 10.403 36.766 1.00 91.31 350 GLN A O 1
ATOM 2672 N N . ASP A 1 351 ? -16.120 10.936 35.112 1.00 93.69 351 ASP A N 1
ATOM 2673 C CA . ASP A 1 351 ? -17.133 11.175 34.086 1.00 93.69 351 ASP A CA 1
ATOM 2674 C C . ASP A 1 351 ? -17.884 9.880 33.753 1.00 93.69 351 ASP A C 1
ATOM 2676 O O . ASP A 1 351 ? -19.113 9.854 33.803 1.00 93.69 351 ASP A O 1
ATOM 2680 N N . MET A 1 352 ? -17.174 8.764 33.543 1.00 94.31 352 MET A N 1
ATOM 2681 C CA . MET A 1 352 ? -17.807 7.458 33.303 1.00 94.31 352 MET A CA 1
ATOM 2682 C C . MET A 1 352 ? -18.707 7.018 34.467 1.00 94.31 352 MET A C 1
ATOM 2684 O O . MET A 1 352 ? -19.815 6.532 34.246 1.00 94.31 352 MET A O 1
ATOM 2688 N N . VAL A 1 353 ? -18.276 7.219 35.715 1.00 91.00 353 VAL A N 1
ATOM 2689 C CA . VAL A 1 353 ? -19.106 6.929 36.896 1.00 91.00 353 VAL A CA 1
ATOM 2690 C C . VAL A 1 353 ? -20.346 7.834 36.940 1.00 91.00 353 VAL A C 1
ATOM 2692 O O . VAL A 1 353 ? -21.423 7.387 37.341 1.00 91.00 353 VAL A O 1
ATOM 2695 N N . SER A 1 354 ? -20.222 9.095 36.524 1.00 90.88 354 SER A N 1
ATOM 2696 C CA . SER A 1 354 ? -21.339 10.046 36.459 1.00 90.88 354 SER A CA 1
ATOM 2697 C C . SER A 1 354 ? -22.341 9.689 35.357 1.00 90.88 354 SER A C 1
ATOM 2699 O O . SER A 1 354 ? -23.551 9.790 35.573 1.00 90.88 354 SER A O 1
ATOM 2701 N N . GLU A 1 355 ? -21.867 9.201 34.209 1.00 93.44 355 GLU A N 1
ATOM 2702 C CA . GLU A 1 355 ? -22.709 8.683 33.126 1.00 93.44 355 GLU A CA 1
ATOM 2703 C C . GLU A 1 355 ? -23.511 7.452 33.574 1.00 93.44 355 GLU A C 1
ATOM 2705 O O . GLU A 1 355 ? -24.723 7.407 33.366 1.00 93.44 355 GLU A O 1
ATOM 2710 N N . VAL A 1 356 ? -22.875 6.496 34.265 1.00 93.12 356 VAL A N 1
ATOM 2711 C CA . VAL A 1 356 ? -23.549 5.304 34.821 1.00 93.12 356 VAL A CA 1
ATOM 2712 C C . VAL A 1 356 ? -24.703 5.701 35.748 1.00 93.12 356 VAL A C 1
ATOM 2714 O O . VAL A 1 356 ? -25.793 5.135 35.651 1.00 93.12 356 VAL A O 1
ATOM 2717 N N . ARG A 1 357 ? -24.508 6.716 36.602 1.00 88.50 357 ARG A N 1
ATOM 2718 C CA . ARG A 1 357 ? -25.575 7.242 37.476 1.00 88.50 357 ARG A CA 1
ATOM 2719 C C . ARG A 1 357 ? -26.678 7.934 36.693 1.00 88.50 357 ARG A C 1
ATOM 2721 O O . ARG A 1 357 ? -27.849 7.700 36.963 1.00 88.50 357 ARG A O 1
ATOM 2728 N N . SER A 1 358 ? -26.306 8.782 35.738 1.00 92.06 358 SER A N 1
ATOM 2729 C CA . SER A 1 358 ? -27.264 9.556 34.941 1.00 92.06 358 SER A CA 1
ATOM 2730 C C . SER A 1 358 ? -28.159 8.648 34.092 1.00 92.06 358 SER A C 1
ATOM 2732 O O . SER A 1 358 ? -29.325 8.961 33.872 1.00 92.06 358 SER A O 1
ATOM 2734 N N . ALA A 1 359 ? -27.636 7.492 33.676 1.00 93.19 359 ALA A N 1
ATOM 2735 C CA . ALA A 1 359 ? -28.374 6.444 32.981 1.00 93.19 359 ALA A CA 1
ATOM 2736 C C . ALA A 1 359 ? -29.160 5.496 33.918 1.00 93.19 359 ALA A C 1
ATOM 2738 O O . ALA A 1 359 ? -29.776 4.549 33.437 1.00 93.19 359 ALA A O 1
ATOM 2739 N N . ASN A 1 360 ? -29.161 5.732 35.238 1.00 93.00 360 ASN A N 1
ATOM 2740 C CA . ASN A 1 360 ? -29.791 4.878 36.257 1.00 93.00 360 ASN A CA 1
ATOM 2741 C C . ASN A 1 360 ? -29.348 3.403 36.197 1.00 93.00 360 ASN A C 1
ATOM 2743 O O . ASN A 1 360 ? -30.123 2.497 36.511 1.00 93.00 360 ASN A O 1
ATOM 2747 N N . LEU A 1 361 ? -28.098 3.153 35.802 1.00 94.62 361 LEU A N 1
ATOM 2748 C CA . LEU A 1 361 ? -27.530 1.809 35.800 1.00 94.62 361 LEU A CA 1
ATOM 2749 C C . LEU A 1 361 ? -27.210 1.376 37.236 1.00 94.62 361 LEU A C 1
ATOM 2751 O O . LEU A 1 361 ? -26.780 2.173 38.074 1.00 94.62 361 LEU A O 1
ATOM 2755 N N . LYS A 1 362 ? -27.423 0.093 37.532 1.00 94.06 362 LYS A N 1
ATOM 2756 C CA . LYS A 1 362 ? -27.299 -0.440 38.889 1.00 94.06 362 LYS A CA 1
ATOM 2757 C C . LYS A 1 362 ? -25.830 -0.602 39.282 1.00 94.06 362 LYS A C 1
ATOM 2759 O O . LYS A 1 362 ? -25.101 -1.382 38.678 1.00 94.06 362 LYS A O 1
ATOM 2764 N N . ILE A 1 363 ? -25.416 0.096 40.335 1.00 92.56 363 ILE A N 1
ATOM 2765 C CA . ILE A 1 363 ? -24.094 -0.047 40.956 1.00 92.56 363 ILE A CA 1
ATOM 2766 C C . ILE A 1 363 ? -24.231 -0.935 42.194 1.00 92.56 363 ILE A C 1
ATOM 2768 O O . ILE A 1 363 ? -25.111 -0.710 43.024 1.00 92.56 363 ILE A O 1
ATOM 2772 N N . VAL A 1 364 ? -23.375 -1.948 42.306 1.00 89.06 364 VAL A N 1
ATOM 2773 C CA . VAL A 1 364 ? -23.457 -2.992 43.351 1.00 89.06 364 VAL A CA 1
ATOM 2774 C C . VAL A 1 364 ? -22.249 -3.040 44.280 1.00 89.06 364 VAL A C 1
ATOM 2776 O O . VAL A 1 364 ? -22.327 -3.672 45.324 1.00 89.06 364 VAL A O 1
ATOM 2779 N N . SER A 1 365 ? -21.160 -2.355 43.931 1.00 81.50 365 SER A N 1
ATOM 2780 C CA . SER A 1 365 ? -19.992 -2.144 44.792 1.00 81.50 365 SER A CA 1
ATOM 2781 C C . SER A 1 365 ? -19.328 -0.813 44.433 1.00 81.50 365 SER A C 1
ATOM 2783 O O . SER A 1 365 ? -19.338 -0.414 43.265 1.00 81.50 365 SER A O 1
ATOM 2785 N N . GLY A 1 366 ? -18.739 -0.162 45.442 1.00 67.88 366 GLY A N 1
ATOM 2786 C CA . GLY A 1 366 ? -18.058 1.132 45.345 1.00 67.88 366 GLY A CA 1
ATOM 2787 C C . GLY A 1 366 ? -18.876 2.287 45.935 1.00 67.88 366 GLY A C 1
ATOM 2788 O O . GLY A 1 366 ? -20.055 2.455 45.629 1.00 67.88 366 GLY A O 1
ATOM 2789 N N . ASN A 1 367 ? -18.253 3.117 46.783 1.00 59.69 367 ASN A N 1
ATOM 2790 C CA . ASN A 1 367 ? -18.898 4.327 47.299 1.00 59.69 367 ASN A CA 1
ATOM 2791 C C . ASN A 1 367 ? -18.835 5.443 46.250 1.00 59.69 367 ASN A C 1
ATOM 2793 O O . ASN A 1 367 ? -17.787 6.023 45.979 1.00 59.69 367 ASN A O 1
ATOM 2797 N N . THR A 1 368 ? -19.991 5.776 45.694 1.00 52.72 368 THR A N 1
ATOM 2798 C CA . THR A 1 368 ? -20.185 6.838 44.706 1.00 52.72 368 THR A CA 1
ATOM 2799 C C . THR A 1 368 ? -20.204 8.256 45.301 1.00 52.72 368 THR A C 1
ATOM 2801 O O . THR A 1 368 ? -20.158 9.248 44.571 1.00 52.72 368 THR A O 1
ATOM 2804 N N . SER A 1 369 ? -20.286 8.380 46.621 1.00 48.84 369 SER A N 1
ATOM 2805 C CA . SER A 1 369 ? -20.664 9.621 47.313 1.00 48.84 369 SER A CA 1
ATOM 2806 C C . SER A 1 369 ? -19.477 10.540 47.635 1.00 48.84 369 SER A C 1
ATOM 2808 O O . SER A 1 369 ? -19.675 11.728 47.861 1.00 48.84 369 SER A O 1
ATOM 2810 N N . SER A 1 370 ? -18.243 10.024 47.613 1.00 48.38 370 SER A N 1
ATOM 2811 C CA . SER A 1 370 ? -17.007 10.812 47.728 1.00 48.38 370 SER A CA 1
ATOM 2812 C C . SER A 1 370 ? -15.965 10.247 46.764 1.00 48.38 370 SER A C 1
ATOM 2814 O O . SER A 1 370 ? -15.350 9.219 47.034 1.00 48.38 370 SER A O 1
ATOM 2816 N N . ALA A 1 371 ? -15.793 10.894 45.612 1.00 48.91 371 ALA A N 1
ATOM 2817 C CA . ALA A 1 371 ? -14.931 10.414 44.530 1.00 48.91 371 ALA A CA 1
ATOM 2818 C C . ALA A 1 371 ? -13.418 10.523 44.820 1.00 48.91 371 ALA A C 1
ATOM 2820 O O . ALA A 1 371 ? -12.620 10.280 43.924 1.00 48.91 371 ALA A O 1
ATOM 2821 N N . THR A 1 372 ? -13.026 10.893 46.040 1.00 55.12 372 THR A N 1
ATOM 2822 C CA . THR A 1 372 ? -11.634 11.024 46.476 1.00 55.12 372 THR A CA 1
ATOM 2823 C C . THR A 1 372 ? -11.448 10.365 47.840 1.00 55.12 372 THR A C 1
ATOM 2825 O O . THR A 1 372 ? -12.139 10.682 48.808 1.00 55.12 372 THR A O 1
ATOM 2828 N N . ILE A 1 373 ? -10.494 9.438 47.922 1.00 63.09 373 ILE A N 1
ATOM 2829 C CA . ILE A 1 373 ? -9.968 8.927 49.192 1.00 63.09 373 ILE A CA 1
ATOM 2830 C C . ILE A 1 373 ? -8.640 9.650 49.426 1.00 63.09 373 ILE A C 1
ATOM 2832 O O . ILE A 1 373 ? -7.656 9.367 48.757 1.00 63.09 373 ILE A O 1
ATOM 2836 N N . GLY A 1 374 ? -8.598 10.608 50.351 1.00 70.69 374 GLY A N 1
ATOM 2837 C CA . GLY A 1 374 ? -7.381 11.388 50.610 1.00 70.69 374 GLY A CA 1
ATOM 2838 C C . GLY A 1 374 ? -7.116 12.485 49.569 1.00 70.69 374 GLY A C 1
ATOM 2839 O O . GLY A 1 374 ? -8.051 13.031 48.987 1.00 70.69 374 GLY A O 1
ATOM 2840 N N . LYS A 1 375 ? -5.840 12.865 49.401 1.00 82.06 375 LYS A N 1
ATOM 2841 C CA . LYS A 1 375 ? -5.425 14.009 48.563 1.00 82.06 375 LYS A CA 1
ATOM 2842 C C . LYS A 1 375 ? -5.157 13.652 47.095 1.00 82.06 375 LYS A C 1
ATOM 2844 O O . LYS A 1 375 ? -5.335 14.517 46.250 1.00 82.06 375 LYS A O 1
ATOM 2849 N N . GLY A 1 376 ? -4.718 12.427 46.805 1.00 90.44 376 GLY A N 1
ATOM 2850 C CA . GLY A 1 376 ? -4.344 11.978 45.459 1.00 90.44 376 GLY A CA 1
ATOM 2851 C C . GLY A 1 376 ? -5.515 11.576 44.558 1.00 90.44 376 GLY A C 1
ATOM 2852 O O . GLY A 1 376 ? -6.684 11.664 44.938 1.00 90.44 376 GLY A O 1
ATOM 2853 N N . TYR A 1 377 ? -5.193 11.067 43.367 1.00 93.69 377 TYR A N 1
ATOM 2854 C CA . TYR A 1 377 ? -6.150 10.624 42.340 1.00 93.69 377 TYR A CA 1
ATOM 2855 C C . TYR A 1 377 ? -6.761 9.240 42.642 1.00 93.69 377 TYR A C 1
ATOM 2857 O O . TYR A 1 377 ? -6.761 8.330 41.809 1.00 93.69 377 TYR A O 1
ATOM 2865 N N . PHE A 1 378 ? -7.256 9.046 43.862 1.00 91.44 378 PHE A N 1
ATOM 2866 C CA . PHE A 1 378 ? -7.802 7.771 44.324 1.00 91.44 378 PHE A CA 1
ATOM 2867 C C . PHE A 1 378 ? -9.276 7.623 43.978 1.00 91.44 378 PHE A C 1
ATOM 2869 O O . PHE A 1 378 ? -10.084 8.481 44.331 1.00 91.44 378 PHE A O 1
ATOM 2876 N N . ILE A 1 379 ? -9.635 6.484 43.387 1.00 87.31 379 ILE A N 1
ATOM 2877 C CA . ILE A 1 379 ? -11.024 6.116 43.137 1.00 87.31 379 ILE A CA 1
ATOM 2878 C C . ILE A 1 379 ? -11.305 4.710 43.672 1.00 87.31 379 ILE A C 1
ATOM 2880 O O . ILE A 1 379 ? -10.508 3.790 43.483 1.00 87.31 379 ILE A O 1
ATOM 2884 N N . ALA A 1 380 ? -12.430 4.549 44.368 1.00 87.62 380 ALA A N 1
ATOM 2885 C CA . ALA A 1 380 ? -12.894 3.233 44.787 1.00 87.62 380 ALA A CA 1
ATOM 2886 C C . ALA A 1 380 ? -13.341 2.424 43.555 1.00 87.62 380 ALA A C 1
ATOM 2888 O O . ALA A 1 380 ? -14.001 2.995 42.683 1.00 87.62 380 ALA A O 1
ATOM 2889 N N . PRO A 1 381 ? -13.033 1.119 43.483 1.00 91.88 381 PRO A N 1
ATOM 2890 C CA . PRO A 1 381 ? -13.542 0.271 42.417 1.00 91.88 381 PRO A CA 1
ATOM 2891 C C . PRO A 1 381 ? -15.073 0.251 42.344 1.00 91.88 381 PRO A C 1
ATOM 2893 O O . PRO A 1 381 ? -15.749 0.120 43.366 1.00 91.88 381 PRO A O 1
ATOM 2896 N N . VAL A 1 382 ? -15.616 0.353 41.132 1.00 92.69 382 VAL A N 1
ATOM 2897 C CA . VAL A 1 382 ? -17.056 0.387 40.856 1.00 92.69 382 VAL A CA 1
ATOM 2898 C C . VAL A 1 382 ? -17.462 -0.850 40.066 1.00 92.69 382 VAL A C 1
ATOM 2900 O O . VAL A 1 382 ? -16.855 -1.162 39.043 1.00 92.69 382 VAL A O 1
ATOM 2903 N N . VAL A 1 383 ? -18.522 -1.524 40.510 1.00 96.19 383 VAL A N 1
ATOM 2904 C CA . VAL A 1 383 ? -19.119 -2.660 39.791 1.00 96.19 383 VAL A CA 1
ATOM 2905 C C . VAL A 1 383 ? -20.500 -2.274 39.277 1.00 96.19 383 VAL A C 1
ATOM 2907 O O . VAL A 1 383 ? -21.346 -1.842 40.065 1.00 96.19 383 VAL A O 1
ATOM 2910 N N . VAL A 1 384 ? -20.726 -2.438 37.972 1.00 97.38 384 VAL A N 1
ATOM 2911 C CA . VAL A 1 384 ? -22.003 -2.154 37.299 1.00 97.38 384 VAL A CA 1
ATOM 2912 C C . VAL A 1 384 ? -22.696 -3.474 36.954 1.00 97.38 384 VAL A C 1
ATOM 2914 O O . VAL A 1 384 ? -22.140 -4.306 36.240 1.00 97.38 384 VAL A O 1
ATOM 2917 N N . ASP A 1 385 ? -23.899 -3.668 37.488 1.00 97.69 385 ASP A N 1
ATOM 2918 C CA . ASP A 1 385 ? -24.681 -4.904 37.388 1.00 97.69 385 ASP A CA 1
ATOM 2919 C C . ASP A 1 385 ? -25.563 -4.905 36.135 1.00 97.69 385 ASP A C 1
ATOM 2921 O O . ASP A 1 385 ? -26.505 -4.117 36.030 1.00 97.69 385 ASP A O 1
ATOM 2925 N N . ASN A 1 386 ? -25.238 -5.806 35.206 1.00 97.50 386 ASN A N 1
ATOM 2926 C CA . ASN A 1 386 ? -25.948 -6.102 33.963 1.00 97.50 386 ASN A CA 1
ATOM 2927 C C . ASN A 1 386 ? -2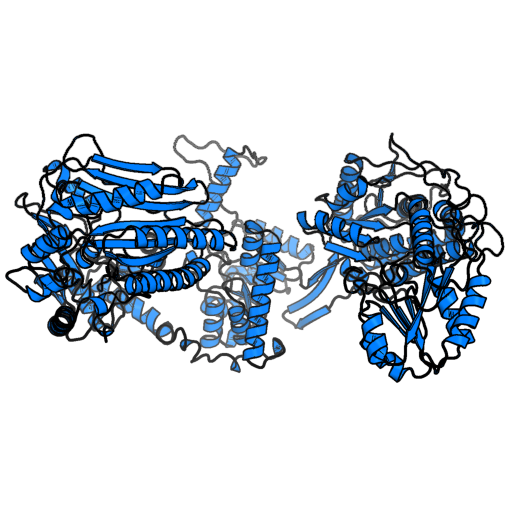6.379 -4.859 33.158 1.00 97.50 386 ASN A C 1
ATOM 2929 O O . ASN A 1 386 ? -27.568 -4.719 32.849 1.00 97.50 386 ASN A O 1
ATOM 2933 N N . PRO A 1 387 ? -25.449 -3.936 32.826 1.00 97.75 387 PRO A N 1
ATOM 2934 C CA . PRO A 1 387 ? -25.769 -2.809 31.960 1.00 97.75 387 PRO A CA 1
ATOM 2935 C C . PRO A 1 387 ? -26.106 -3.283 30.531 1.00 97.75 387 PRO A C 1
ATOM 2937 O O . PRO A 1 387 ? -25.675 -4.368 30.132 1.00 97.75 387 PRO A O 1
ATOM 2940 N N . PRO A 1 388 ? -26.831 -2.472 29.738 1.00 96.69 388 PRO A N 1
ATOM 2941 C CA . PRO A 1 388 ? -26.997 -2.706 28.302 1.00 96.69 388 PRO A CA 1
ATOM 2942 C C . PRO A 1 388 ? -25.651 -2.844 27.573 1.00 96.69 388 PRO A C 1
ATOM 2944 O O . PRO A 1 388 ? -24.683 -2.177 27.942 1.00 96.69 388 PRO A O 1
ATOM 2947 N N . ASP A 1 389 ? -25.589 -3.665 26.519 1.00 95.25 389 ASP A N 1
ATOM 2948 C CA . ASP A 1 389 ? -24.349 -3.902 25.756 1.00 95.25 389 ASP A CA 1
ATOM 2949 C C . ASP A 1 389 ? -23.799 -2.629 25.083 1.00 95.25 389 ASP A C 1
ATOM 2951 O O . ASP A 1 389 ? -22.589 -2.494 24.907 1.00 95.25 389 ASP A O 1
ATOM 2955 N N . ASP A 1 390 ? -24.667 -1.670 24.748 1.00 95.44 390 ASP A N 1
ATOM 2956 C CA . ASP A 1 390 ? -24.304 -0.380 24.153 1.00 95.44 390 ASP A CA 1
ATOM 2957 C C . ASP A 1 390 ? -23.897 0.680 25.192 1.00 95.44 390 ASP A C 1
ATOM 2959 O O . ASP A 1 390 ? -23.456 1.777 24.829 1.00 95.44 390 ASP A O 1
ATOM 2963 N N . ALA A 1 391 ? -23.989 0.364 26.489 1.00 96.12 391 ALA A N 1
ATOM 2964 C CA . ALA A 1 391 ? -23.638 1.297 27.545 1.00 96.12 391 ALA A CA 1
ATOM 2965 C C . ALA A 1 391 ? -22.158 1.716 27.431 1.00 96.12 391 ALA A C 1
ATOM 2967 O O . ALA A 1 391 ? -21.280 0.877 27.207 1.00 96.12 391 ALA A O 1
ATOM 2968 N N . PRO A 1 392 ? -21.818 2.995 27.669 1.00 93.75 392 PRO A N 1
ATOM 2969 C CA . PRO A 1 392 ? -20.447 3.471 27.494 1.00 93.75 392 PRO A CA 1
ATOM 2970 C C . PRO A 1 392 ? -19.393 2.803 28.395 1.00 93.75 392 PRO A C 1
ATOM 2972 O O . PRO A 1 392 ? -18.208 2.847 28.072 1.00 93.75 392 PRO A O 1
ATOM 2975 N N . VAL A 1 393 ? -19.809 2.212 29.523 1.00 94.88 393 VAL A N 1
ATOM 2976 C CA . VAL A 1 393 ? -18.961 1.401 30.420 1.00 94.88 393 VAL A CA 1
ATOM 2977 C C . VAL A 1 393 ? -18.624 0.023 29.834 1.00 94.88 393 VAL A C 1
ATOM 2979 O O . VAL A 1 393 ? -17.626 -0.571 30.221 1.00 94.88 393 VAL A O 1
ATOM 2982 N N . VAL A 1 394 ? -19.433 -0.466 28.888 1.00 97.31 394 VAL A N 1
ATOM 2983 C CA . VAL A 1 394 ? -19.208 -1.712 28.146 1.00 97.31 394 VAL A CA 1
ATOM 2984 C C . VAL A 1 394 ? -18.405 -1.430 26.880 1.00 97.31 394 VAL A C 1
ATOM 2986 O O . VAL A 1 394 ? -17.440 -2.132 26.605 1.00 97.31 394 VAL A O 1
ATOM 2989 N N . THR A 1 395 ? -18.751 -0.392 26.116 1.00 95.25 395 THR A N 1
ATOM 2990 C CA . THR A 1 395 ? -18.196 -0.178 24.766 1.00 95.25 395 THR A CA 1
ATOM 2991 C C . THR A 1 395 ? -16.848 0.550 24.729 1.00 95.25 395 THR A C 1
ATOM 2993 O O . THR A 1 395 ? -16.067 0.336 23.799 1.00 95.25 395 THR A O 1
ATOM 2996 N N . ARG A 1 396 ? -16.535 1.401 25.718 1.00 93.81 396 ARG A N 1
ATOM 2997 C CA . ARG A 1 396 ? -15.280 2.177 25.766 1.00 93.81 396 ARG A CA 1
ATOM 2998 C C . ARG A 1 396 ? -14.291 1.560 26.749 1.00 93.81 396 ARG A C 1
ATOM 3000 O O . ARG A 1 396 ? -14.677 1.187 27.848 1.00 93.81 396 ARG A O 1
ATOM 3007 N N . GLU A 1 397 ? -13.003 1.552 26.402 1.00 95.31 397 GLU A N 1
ATOM 3008 C CA . GLU A 1 397 ? -11.937 1.177 27.341 1.00 95.31 397 GLU A CA 1
ATOM 3009 C C . GLU A 1 397 ? -11.882 2.187 28.505 1.00 95.31 397 GLU A C 1
ATOM 3011 O O . GLU A 1 397 ? -11.560 3.364 28.273 1.00 95.31 397 GLU A O 1
ATOM 3016 N N . PRO A 1 398 ? -12.140 1.771 29.762 1.00 94.12 398 PRO A N 1
ATOM 3017 C CA . PRO A 1 398 ? -12.084 2.691 30.893 1.00 94.12 398 PRO A CA 1
ATOM 3018 C C . PRO A 1 398 ? -10.637 3.053 31.233 1.00 94.12 398 PRO A C 1
ATOM 3020 O O . PRO A 1 398 ? -10.288 4.235 31.309 1.00 94.12 398 PRO A O 1
ATOM 3023 N N . PHE A 1 399 ? -9.782 2.029 31.342 1.00 96.38 399 PHE A N 1
ATOM 3024 C CA . PHE A 1 399 ? -8.410 2.116 31.862 1.00 96.38 399 PHE A CA 1
ATOM 3025 C C . PHE A 1 399 ? -8.363 2.608 33.324 1.00 96.38 399 PHE A C 1
ATOM 3027 O O . PHE A 1 399 ? -7.535 3.425 33.723 1.00 96.38 399 PHE A O 1
ATOM 3034 N N . GLY A 1 400 ? -9.330 2.145 34.113 1.00 95.44 400 GLY A N 1
ATOM 3035 C CA . GLY A 1 400 ? -9.535 2.461 35.524 1.00 95.44 400 GLY A CA 1
ATOM 3036 C C . GLY A 1 400 ? -10.611 1.540 36.112 1.00 95.44 400 GLY A C 1
ATOM 3037 O O . GLY A 1 400 ? -11.237 0.793 35.355 1.00 95.44 400 GLY A O 1
ATOM 3038 N N . PRO A 1 401 ? -10.813 1.536 37.439 1.00 93.88 401 PRO A N 1
ATOM 3039 C CA . PRO A 1 401 ? -11.492 0.442 38.130 1.00 93.88 401 PRO A CA 1
ATOM 3040 C C . PRO A 1 401 ? -13.019 0.609 38.112 1.00 93.88 401 PRO A C 1
ATOM 3042 O O . PRO A 1 401 ? -13.656 0.772 39.148 1.00 93.88 401 PRO A O 1
ATOM 3045 N N . ILE A 1 402 ? -13.613 0.579 36.919 1.00 94.69 402 ILE A N 1
ATOM 3046 C CA . ILE A 1 402 ? -15.060 0.523 36.689 1.00 94.69 402 ILE A CA 1
ATOM 3047 C C . ILE A 1 402 ? -15.361 -0.688 35.801 1.00 94.69 402 ILE A C 1
ATOM 3049 O O . ILE A 1 402 ? -14.915 -0.744 34.658 1.00 94.69 402 ILE A O 1
ATOM 3053 N N . ILE A 1 403 ? -16.063 -1.683 36.349 1.00 96.19 403 ILE A N 1
ATOM 3054 C CA . ILE A 1 403 ? -16.198 -3.012 35.741 1.00 96.19 403 ILE A CA 1
ATOM 3055 C C . ILE A 1 403 ? -17.681 -3.377 35.548 1.00 96.19 403 ILE A C 1
ATOM 3057 O O . ILE A 1 403 ? -18.411 -3.490 36.538 1.00 96.19 403 ILE A O 1
ATOM 3061 N N . PRO A 1 404 ? -18.145 -3.588 34.305 1.00 97.69 404 PRO A N 1
ATOM 3062 C CA . PRO A 1 404 ? -19.451 -4.162 34.012 1.00 97.69 404 PRO A CA 1
ATOM 3063 C C . PRO A 1 404 ? -19.440 -5.699 34.091 1.00 97.69 404 PRO A C 1
ATOM 3065 O O . PRO A 1 404 ? -18.559 -6.363 33.534 1.00 97.69 404 PRO A O 1
ATOM 3068 N N . LEU A 1 405 ? -20.462 -6.268 34.734 1.00 98.38 405 LEU A N 1
ATOM 3069 C CA . LEU A 1 405 ? -20.806 -7.690 34.634 1.00 98.38 405 LEU A CA 1
ATOM 3070 C C . LEU A 1 405 ? -22.080 -7.824 33.809 1.00 98.38 405 LEU A C 1
ATOM 3072 O O . LEU A 1 405 ? -23.052 -7.131 34.080 1.00 98.38 405 LEU A O 1
ATOM 3076 N N . LEU A 1 406 ? -22.086 -8.719 32.830 1.00 98.56 406 LEU A N 1
ATOM 3077 C CA . LEU A 1 406 ? -23.195 -8.961 31.918 1.00 98.56 406 LEU A CA 1
ATOM 3078 C C . LEU A 1 406 ? -23.627 -10.425 31.988 1.00 98.56 406 LEU A C 1
ATOM 3080 O O . LEU A 1 406 ? -22.818 -11.327 32.209 1.00 98.56 406 LEU A O 1
ATOM 3084 N N . THR A 1 407 ? -24.913 -10.667 31.771 1.00 98.38 407 THR A N 1
ATOM 3085 C CA . THR A 1 407 ? -25.482 -12.018 31.687 1.00 98.38 407 THR A CA 1
ATOM 3086 C C . THR A 1 407 ? -25.441 -12.578 30.264 1.00 98.38 407 THR A C 1
ATOM 3088 O O . THR A 1 407 ? -25.490 -11.832 29.280 1.00 98.38 407 THR A O 1
ATOM 3091 N N . TRP A 1 408 ? -25.398 -13.908 30.147 1.00 98.62 408 TRP A N 1
ATOM 3092 C CA . TRP A 1 408 ? -25.667 -14.630 28.898 1.00 98.62 408 TRP A CA 1
ATOM 3093 C C . TRP A 1 408 ? -26.272 -16.020 29.160 1.00 98.62 408 TRP A C 1
ATOM 3095 O O . TRP A 1 408 ? -26.147 -16.570 30.255 1.00 98.62 408 TRP A O 1
ATOM 3105 N N . SER A 1 409 ? -26.953 -16.585 28.165 1.00 97.44 409 SER A N 1
ATOM 3106 C CA . SER A 1 409 ? -27.583 -17.921 28.240 1.00 97.44 409 SER A CA 1
ATOM 3107 C C . SER A 1 409 ? -27.408 -18.758 26.971 1.00 97.44 409 SER A C 1
ATOM 3109 O O . SER A 1 409 ? -27.544 -19.977 27.005 1.00 97.44 409 SER A O 1
ATOM 3111 N N . TYR A 1 410 ? -27.091 -18.117 25.844 1.00 96.56 410 TYR A N 1
ATOM 3112 C CA . TYR A 1 410 ? -26.842 -18.775 24.571 1.00 96.56 410 TYR A CA 1
ATOM 3113 C C . TYR A 1 410 ? -25.397 -18.531 24.127 1.00 96.56 410 TYR A C 1
ATOM 3115 O O . TYR A 1 410 ? -24.948 -17.389 24.050 1.00 96.56 410 TYR A O 1
ATOM 3123 N N . GLU A 1 411 ? -24.656 -19.608 23.859 1.00 97.81 411 GLU A N 1
ATOM 3124 C CA . GLU A 1 411 ? -23.210 -19.549 23.603 1.00 97.81 411 GLU A CA 1
ATOM 3125 C C . GLU A 1 411 ? -22.853 -18.737 22.349 1.00 97.81 411 GLU A C 1
ATOM 3127 O O . GLU A 1 411 ? -21.910 -17.948 22.361 1.00 97.81 411 GLU A O 1
ATOM 3132 N N . GLU A 1 412 ? -23.619 -18.888 21.268 1.00 97.81 412 GLU A N 1
ATOM 3133 C CA . GLU A 1 412 ? -23.349 -18.141 20.034 1.00 97.81 412 GLU A CA 1
ATOM 3134 C C . GLU A 1 412 ? -23.528 -16.631 20.233 1.00 97.81 412 GLU A C 1
ATOM 3136 O O . GLU A 1 412 ? -22.733 -15.847 19.716 1.00 97.81 412 GLU A O 1
ATOM 3141 N N . ASP A 1 413 ? -24.528 -16.229 21.025 1.00 97.56 413 ASP A N 1
ATOM 3142 C CA . ASP A 1 413 ? -24.779 -14.825 21.366 1.00 97.56 413 ASP A CA 1
ATOM 3143 C C . ASP A 1 413 ? -23.613 -14.227 22.163 1.00 97.56 413 ASP A C 1
ATOM 3145 O O . ASP A 1 413 ? -23.101 -13.166 21.806 1.00 97.56 413 ASP A O 1
ATOM 3149 N N . VAL A 1 414 ? -23.120 -14.919 23.200 1.00 98.38 414 VAL A N 1
ATOM 3150 C CA . VAL A 1 414 ? -22.012 -14.382 24.009 1.00 98.38 414 VAL A CA 1
ATOM 3151 C C . VAL A 1 414 ? -20.708 -14.283 23.220 1.00 98.38 414 VAL A C 1
ATOM 3153 O O . VAL A 1 414 ? -19.957 -13.329 23.414 1.00 98.38 414 VAL A O 1
ATOM 3156 N N . ILE A 1 415 ? -20.444 -15.212 22.295 1.00 98.62 415 ILE A N 1
ATOM 3157 C CA . ILE A 1 415 ? -19.275 -15.129 21.409 1.00 98.62 415 ILE A CA 1
ATOM 3158 C C . ILE A 1 415 ? -19.400 -13.907 20.496 1.00 98.62 415 ILE A C 1
ATOM 3160 O O . ILE A 1 415 ? -18.440 -13.148 20.354 1.00 98.62 415 ILE A O 1
ATOM 3164 N N . GLN A 1 416 ? -20.585 -13.676 19.921 1.00 98.06 416 GLN A N 1
ATOM 3165 C CA . GLN A 1 416 ? -20.837 -12.503 19.089 1.00 98.06 416 GLN A CA 1
ATOM 3166 C C . GLN A 1 416 ? -20.664 -11.201 19.882 1.00 98.06 416 GLN A C 1
ATOM 3168 O O . GLN A 1 416 ? -19.950 -10.310 19.430 1.00 98.06 416 GLN A O 1
ATOM 3173 N N . ARG A 1 417 ? -21.232 -11.110 21.087 1.00 97.88 417 ARG A N 1
ATOM 3174 C CA . ARG A 1 417 ? -21.125 -9.933 21.968 1.00 97.88 417 ARG A CA 1
ATOM 3175 C C . ARG A 1 417 ? -19.699 -9.695 22.469 1.00 97.88 417 ARG A C 1
ATOM 3177 O O . ARG A 1 417 ? -19.244 -8.555 22.541 1.00 97.88 417 ARG A O 1
ATOM 3184 N N . ALA A 1 418 ? -18.945 -10.753 22.770 1.00 97.94 418 ALA A N 1
ATOM 3185 C CA . ALA A 1 418 ? -17.533 -10.634 23.124 1.00 97.94 418 ALA A CA 1
ATOM 3186 C C . ALA A 1 418 ? -16.708 -10.055 21.959 1.00 97.94 418 ALA A C 1
ATOM 3188 O O . ALA A 1 418 ? -15.857 -9.188 22.189 1.00 97.94 418 ALA A O 1
ATOM 3189 N N . ASN A 1 419 ? -17.011 -10.475 20.725 1.00 98.06 419 ASN A N 1
ATOM 3190 C CA . ASN A 1 419 ? -16.373 -9.991 19.501 1.00 98.06 419 ASN A CA 1
ATOM 3191 C C . ASN A 1 419 ? -16.899 -8.635 19.008 1.00 98.06 419 ASN A C 1
ATOM 3193 O O . ASN A 1 419 ? -16.206 -7.996 18.214 1.00 98.06 419 ASN A O 1
ATOM 3197 N N . ASP A 1 420 ? -18.061 -8.166 19.471 1.00 96.50 420 ASP A N 1
ATOM 3198 C CA . ASP A 1 420 ? -18.631 -6.859 19.116 1.00 96.50 420 ASP A CA 1
ATOM 3199 C C . ASP A 1 420 ? -17.891 -5.707 19.819 1.00 96.50 420 ASP A C 1
ATOM 3201 O O . ASP A 1 420 ? -18.365 -5.028 20.727 1.00 96.50 420 ASP A O 1
ATOM 3205 N N . SER A 1 421 ? -16.632 -5.545 19.430 1.00 93.94 421 SER A N 1
ATOM 3206 C CA . SER A 1 421 ? -15.743 -4.475 19.839 1.00 93.94 421 SER A CA 1
ATOM 3207 C C . SER A 1 421 ? -14.785 -4.165 18.699 1.00 93.94 421 SER A C 1
ATOM 3209 O O . SER A 1 421 ? -14.340 -5.052 17.963 1.00 93.94 421 SER A O 1
ATOM 3211 N N . LYS A 1 422 ? -14.429 -2.884 18.575 1.00 94.94 422 LYS A N 1
ATOM 3212 C CA . LYS A 1 422 ? -13.360 -2.435 17.672 1.00 94.94 422 LYS A CA 1
ATOM 3213 C C . LYS A 1 422 ? -11.978 -2.870 18.165 1.00 94.94 422 LYS A C 1
ATOM 3215 O O . LYS A 1 422 ? -11.037 -2.920 17.378 1.00 94.94 422 LYS A O 1
ATOM 3220 N N . LEU A 1 423 ? -11.859 -3.160 19.460 1.00 96.69 423 LEU A N 1
ATOM 3221 C CA . LEU A 1 423 ? -10.630 -3.589 20.118 1.00 96.69 423 LEU A CA 1
ATOM 3222 C C . LEU A 1 423 ? -10.597 -5.120 20.209 1.00 96.69 423 LEU A C 1
ATOM 3224 O O . LEU A 1 423 ? -11.638 -5.768 20.299 1.00 96.69 423 LEU A O 1
ATOM 3228 N N . GLY A 1 424 ? -9.398 -5.689 20.192 1.00 96.31 424 GLY A N 1
ATOM 3229 C CA . GLY A 1 424 ? -9.168 -7.132 20.191 1.00 96.31 424 GLY A CA 1
ATOM 3230 C C . GLY A 1 424 ? -7.782 -7.466 20.724 1.00 96.31 424 GLY A C 1
ATOM 3231 O O . GLY A 1 424 ? -6.987 -8.096 20.030 1.00 96.31 424 GLY A O 1
ATOM 3232 N N . LEU A 1 425 ? -7.449 -7.004 21.929 1.00 96.06 425 LEU A N 1
ATOM 3233 C CA . LEU A 1 425 ? -6.130 -7.233 22.507 1.00 96.06 425 LEU A CA 1
ATOM 3234 C C . LEU A 1 425 ? -6.063 -8.595 23.207 1.00 96.06 425 LEU A C 1
ATOM 3236 O O . LEU A 1 425 ? -5.390 -9.499 22.710 1.00 96.06 425 LEU A O 1
ATOM 3240 N N . GLY A 1 426 ? -6.818 -8.767 24.292 1.00 95.94 426 GLY A N 1
ATOM 3241 C CA . GLY A 1 426 ? -6.947 -10.034 25.000 1.00 95.94 426 GLY A CA 1
ATOM 3242 C C . GLY A 1 426 ? -8.397 -10.489 25.187 1.00 95.94 426 GLY A C 1
ATOM 3243 O O . GLY A 1 426 ? -9.352 -9.718 25.065 1.00 95.94 426 GLY A O 1
ATOM 3244 N N . ALA A 1 427 ? -8.576 -11.775 25.478 1.00 98.00 427 ALA A N 1
ATOM 3245 C CA . ALA A 1 427 ? -9.844 -12.347 25.924 1.00 98.00 427 ALA A CA 1
ATOM 3246 C C . ALA A 1 427 ? -9.608 -13.615 26.757 1.00 98.00 427 ALA A C 1
ATOM 3248 O O . ALA A 1 427 ? -8.544 -14.227 26.680 1.00 98.00 427 ALA A O 1
ATOM 3249 N N . SER A 1 428 ? -10.585 -14.061 27.544 1.00 98.56 428 SER A N 1
ATOM 3250 C CA . SER A 1 428 ? -10.504 -15.381 28.176 1.00 98.56 428 SER A CA 1
ATOM 3251 C C . SER A 1 428 ? -11.824 -16.124 28.290 1.00 98.56 428 SER A C 1
ATOM 3253 O O . SER A 1 428 ? -12.907 -15.542 28.285 1.00 98.56 428 SER A O 1
ATOM 3255 N N . VAL A 1 429 ? -11.701 -17.446 28.402 1.00 98.69 429 VAL A N 1
ATOM 3256 C CA . VAL A 1 429 ? -12.800 -18.385 28.617 1.00 98.69 429 VAL A CA 1
ATOM 3257 C C . VAL A 1 429 ? -12.557 -19.141 29.920 1.00 98.69 429 VAL A C 1
ATOM 3259 O O . VAL A 1 429 ? -11.470 -19.673 30.134 1.00 98.69 429 VAL A O 1
ATOM 3262 N N . TRP A 1 430 ? -13.564 -19.202 30.785 1.00 98.69 430 TRP A N 1
ATOM 3263 C CA . TRP A 1 430 ? -13.496 -19.854 32.090 1.00 98.69 430 TRP A CA 1
ATOM 3264 C C . TRP A 1 430 ? -14.510 -20.994 32.146 1.00 98.69 430 TRP A C 1
ATOM 3266 O O . TRP A 1 430 ? -15.713 -20.746 32.071 1.00 98.69 430 TRP A O 1
ATOM 3276 N N . THR A 1 431 ? -14.020 -22.231 32.230 1.00 98.38 431 THR A N 1
ATOM 3277 C CA . THR A 1 431 ? -14.810 -23.476 32.206 1.00 98.38 431 THR A CA 1
ATOM 3278 C C . THR A 1 431 ? -13.976 -24.649 32.734 1.00 98.38 431 THR A C 1
ATOM 3280 O O . THR A 1 431 ? -12.758 -24.674 32.554 1.00 98.38 431 THR A O 1
ATOM 3283 N N . GLN A 1 432 ? -14.595 -25.654 33.357 1.00 97.31 432 GLN A N 1
ATOM 3284 C CA . GLN A 1 432 ? -13.893 -26.899 33.703 1.00 97.31 432 GLN A CA 1
ATOM 3285 C C . GLN A 1 432 ? -13.662 -27.784 32.467 1.00 97.31 432 GLN A C 1
ATOM 3287 O O . GLN A 1 432 ? -12.724 -28.585 32.443 1.00 97.31 432 GLN A O 1
ATOM 3292 N N . ASN A 1 433 ? -14.462 -27.620 31.410 1.00 96.44 433 ASN A N 1
ATOM 3293 C CA . ASN A 1 433 ? -14.304 -28.343 30.153 1.00 96.44 433 ASN A CA 1
ATOM 3294 C C . ASN A 1 433 ? -13.295 -27.655 29.214 1.00 96.44 433 ASN A C 1
ATOM 3296 O O . ASN A 1 433 ? -13.653 -26.835 28.370 1.00 96.44 433 ASN A O 1
ATOM 3300 N N . LEU A 1 434 ? -12.016 -28.024 29.323 1.00 93.69 434 LEU A N 1
ATOM 3301 C CA . LEU A 1 434 ? -10.934 -27.415 28.534 1.00 93.69 434 LEU A CA 1
ATOM 3302 C C . LEU A 1 434 ? -11.103 -27.571 27.014 1.00 93.69 434 LEU A C 1
ATOM 3304 O O . LEU A 1 434 ? -10.770 -26.647 26.272 1.00 93.69 434 LEU A O 1
ATOM 3308 N N . ASP A 1 435 ? -11.643 -28.696 26.538 1.00 94.62 435 ASP A N 1
ATOM 3309 C CA . ASP A 1 435 ? -11.879 -28.917 25.104 1.00 94.62 435 ASP A CA 1
ATOM 3310 C C . ASP A 1 435 ? -12.956 -27.977 24.563 1.00 94.62 435 ASP A C 1
ATOM 3312 O O . ASP A 1 435 ? -12.851 -27.453 23.449 1.00 94.62 435 ASP A O 1
ATOM 3316 N N . HIS A 1 436 ? -14.001 -27.751 25.355 1.00 96.06 436 HIS A N 1
ATOM 3317 C CA . HIS A 1 436 ? -15.043 -26.786 25.036 1.00 96.06 436 HIS A CA 1
ATOM 3318 C C . HIS A 1 436 ? -14.509 -25.356 25.106 1.00 96.06 436 HIS A C 1
ATOM 3320 O O . HIS A 1 436 ? -14.648 -24.613 24.133 1.00 96.06 436 HIS A O 1
ATOM 3326 N N . GLY A 1 437 ? -13.787 -25.016 26.175 1.00 95.62 437 GLY A N 1
ATOM 3327 C CA . GLY A 1 437 ? -13.113 -23.729 26.320 1.00 95.62 437 GLY A CA 1
ATOM 3328 C C . GLY A 1 437 ? -12.193 -23.416 25.140 1.00 95.62 437 GLY A C 1
ATOM 3329 O O . GLY A 1 437 ? -12.231 -22.311 24.607 1.00 95.62 437 GLY A O 1
ATOM 3330 N N . ALA A 1 438 ? -11.444 -24.404 24.642 1.00 91.12 438 ALA A N 1
ATOM 3331 C CA . ALA A 1 438 ? -10.588 -24.256 23.467 1.00 91.12 438 ALA A CA 1
ATOM 3332 C C . ALA A 1 438 ? -11.374 -24.028 22.164 1.00 91.12 438 ALA A C 1
ATOM 3334 O O . ALA A 1 438 ? -10.910 -23.291 21.291 1.00 91.12 438 ALA A O 1
ATOM 3335 N N . LYS A 1 439 ? -12.560 -24.633 22.008 1.00 94.94 439 LYS A N 1
ATOM 3336 C CA . LYS A 1 439 ? -13.441 -24.378 20.852 1.00 94.94 439 LYS A CA 1
ATOM 3337 C C . LYS A 1 439 ? -13.980 -22.951 20.867 1.00 94.94 439 LYS A C 1
ATOM 3339 O O . LYS A 1 439 ? -13.966 -22.311 19.820 1.00 94.94 439 LYS A O 1
ATOM 3344 N N . VAL A 1 440 ? -14.397 -22.453 22.030 1.00 97.06 440 VAL A N 1
ATOM 3345 C CA . VAL A 1 440 ? -14.851 -21.063 22.191 1.00 97.06 440 VAL A CA 1
ATOM 3346 C C . VAL A 1 440 ? -13.693 -20.090 21.986 1.00 97.06 440 VAL A C 1
ATOM 3348 O O . VAL A 1 440 ? -13.815 -19.154 21.202 1.00 97.06 440 VAL A O 1
ATOM 3351 N N . ALA A 1 441 ? -12.536 -20.353 22.596 1.00 94.44 441 ALA A N 1
ATOM 3352 C CA . ALA A 1 441 ? -11.354 -19.499 22.506 1.00 94.44 441 ALA A CA 1
ATOM 3353 C C . ALA A 1 441 ? -10.901 -19.248 21.057 1.00 94.44 441 ALA A C 1
ATOM 3355 O O . ALA A 1 441 ? -10.581 -18.118 20.706 1.00 94.44 441 ALA A O 1
ATOM 3356 N N . ARG A 1 442 ? -10.941 -20.266 20.182 1.00 96.12 442 ARG A N 1
ATOM 3357 C CA . ARG A 1 442 ? -10.597 -20.128 18.748 1.00 96.12 442 ARG A CA 1
ATOM 3358 C C . ARG A 1 442 ? -11.541 -19.223 17.954 1.00 96.12 442 ARG A C 1
ATOM 3360 O O . ARG A 1 442 ? -11.233 -18.891 16.814 1.00 96.12 442 ARG A O 1
ATOM 3367 N N . ARG A 1 443 ? -12.700 -18.887 18.516 1.00 97.88 443 ARG A N 1
ATOM 3368 C CA . ARG A 1 443 ? -13.723 -18.048 17.886 1.00 97.88 443 ARG A CA 1
ATOM 3369 C C . ARG A 1 443 ? -13.701 -16.614 18.412 1.00 97.88 443 ARG A C 1
ATOM 3371 O O . ARG A 1 443 ? -14.460 -15.791 17.910 1.00 97.88 443 ARG A O 1
ATOM 3378 N N . LEU A 1 444 ? -12.864 -16.323 19.409 1.00 97.94 444 LEU A N 1
ATOM 3379 C CA . LEU A 1 444 ? -12.685 -14.978 19.940 1.00 97.94 444 LEU A CA 1
ATOM 3380 C C . LEU A 1 444 ? -11.666 -14.209 19.100 1.00 97.94 444 LEU A C 1
ATOM 3382 O O . LEU A 1 444 ? -10.565 -14.682 18.826 1.00 97.94 444 LEU A O 1
ATOM 3386 N N . GLU A 1 445 ? -12.043 -13.003 18.701 1.00 97.44 445 GLU A N 1
ATOM 3387 C CA . GLU A 1 445 ? -11.254 -12.128 17.842 1.00 97.44 445 GLU A CA 1
ATOM 3388 C C . GLU A 1 445 ? -10.338 -11.228 18.687 1.00 97.44 445 GLU A C 1
ATOM 3390 O O . GLU A 1 445 ? -10.513 -10.008 18.743 1.00 97.44 445 GLU A O 1
ATOM 3395 N N . ALA A 1 446 ? -9.338 -11.836 19.330 1.00 95.81 446 ALA A N 1
ATOM 3396 C CA . ALA A 1 446 ? -8.316 -11.149 20.119 1.00 95.81 446 ALA A CA 1
ATOM 3397 C C . ALA A 1 446 ? -6.903 -11.674 19.815 1.00 95.81 446 ALA A C 1
ATOM 3399 O O . ALA A 1 446 ? -6.729 -12.808 19.372 1.00 95.81 446 ALA A O 1
ATOM 3400 N N . GLY A 1 447 ? -5.882 -10.848 20.058 1.00 92.31 447 GLY A N 1
ATOM 3401 C CA . GLY A 1 447 ? -4.482 -11.210 19.823 1.00 92.31 447 GLY A CA 1
ATOM 3402 C C . GLY A 1 447 ? -3.924 -12.237 20.815 1.00 92.31 447 GLY A C 1
ATOM 3403 O O . GLY A 1 447 ? -2.993 -12.975 20.493 1.00 92.31 447 GLY A O 1
ATOM 3404 N N . SER A 1 448 ? -4.503 -12.332 22.013 1.00 92.62 448 SER A N 1
ATOM 3405 C CA . SER A 1 448 ? -4.223 -13.385 22.995 1.00 92.62 448 SER A CA 1
ATOM 3406 C C . SER A 1 448 ? -5.517 -13.880 23.633 1.00 92.62 448 SER A C 1
ATOM 3408 O O . SER A 1 448 ? -6.351 -13.081 24.051 1.00 92.62 448 SER A O 1
ATOM 3410 N N . VAL A 1 449 ? -5.695 -15.201 23.715 1.00 95.75 449 VAL A N 1
ATOM 3411 C CA . VAL A 1 449 ? -6.871 -15.807 24.351 1.00 95.75 449 VAL A CA 1
ATOM 3412 C C . VAL A 1 449 ? -6.432 -16.837 25.380 1.00 95.75 449 VAL A C 1
ATOM 3414 O O . VAL A 1 449 ? -5.718 -17.783 25.049 1.00 95.75 449 VAL A O 1
ATOM 3417 N N . TRP A 1 450 ? -6.875 -16.664 26.623 1.00 96.56 450 TRP A N 1
ATOM 3418 C CA . TRP A 1 450 ? -6.557 -17.568 27.730 1.00 96.56 450 TRP A CA 1
ATOM 3419 C C . TRP A 1 450 ? -7.741 -18.465 28.099 1.00 96.56 450 TRP A C 1
ATOM 3421 O O . TRP A 1 450 ? -8.903 -18.090 27.945 1.00 96.56 450 TRP A O 1
ATOM 3431 N N . ILE A 1 451 ? -7.441 -19.648 28.637 1.00 97.19 451 ILE A N 1
ATOM 3432 C CA . ILE A 1 451 ? -8.434 -20.573 29.198 1.00 97.19 451 ILE A CA 1
ATOM 3433 C C . ILE A 1 451 ? -8.127 -20.730 30.688 1.00 97.19 451 ILE A C 1
ATOM 3435 O O . ILE A 1 451 ? -7.009 -21.106 31.035 1.00 97.19 451 ILE A O 1
ATOM 3439 N N . ASN A 1 452 ? -9.098 -20.422 31.554 1.00 96.38 452 ASN A N 1
ATOM 3440 C CA . ASN A 1 452 ? -8.971 -20.421 33.023 1.00 96.38 452 ASN A CA 1
ATOM 3441 C C . ASN A 1 452 ? -7.806 -19.580 33.571 1.00 96.38 452 ASN A C 1
ATOM 3443 O O . ASN A 1 452 ? -7.256 -19.863 34.634 1.00 96.38 452 ASN A O 1
ATOM 3447 N N . ASN A 1 453 ? -7.408 -18.561 32.816 1.00 94.25 453 ASN A N 1
ATOM 3448 C CA . ASN A 1 453 ? -6.352 -17.623 33.158 1.00 94.25 453 ASN A CA 1
ATOM 3449 C C . ASN A 1 453 ? -6.607 -16.314 32.391 1.00 94.25 453 ASN A C 1
ATOM 3451 O O . ASN A 1 453 ? -7.515 -16.246 31.556 1.00 94.25 453 ASN A O 1
ATOM 3455 N N . HIS A 1 454 ? -5.833 -15.271 32.665 1.00 95.12 454 HIS A N 1
ATOM 3456 C CA . HIS A 1 454 ? -5.822 -14.031 31.895 1.00 95.12 454 HIS A CA 1
ATOM 3457 C C . HIS A 1 454 ? -4.537 -13.256 32.207 1.00 95.12 454 HIS A C 1
ATOM 3459 O O . HIS A 1 454 ? -4.020 -13.365 33.316 1.00 95.12 454 HIS A O 1
ATOM 3465 N N . MET A 1 455 ? -4.020 -12.468 31.259 1.00 89.19 455 MET A N 1
ATOM 3466 C CA . MET A 1 455 ? -2.770 -11.695 31.410 1.00 89.19 455 MET A CA 1
ATOM 3467 C C . MET A 1 455 ? -1.477 -12.495 31.649 1.00 89.19 455 MET A C 1
ATOM 3469 O O . MET A 1 455 ? -0.407 -11.895 31.762 1.00 89.19 455 MET A O 1
ATOM 3473 N N . ASP A 1 456 ? -1.535 -13.824 31.684 1.00 86.06 456 ASP A N 1
ATOM 3474 C CA . ASP A 1 456 ? -0.348 -14.663 31.813 1.00 86.06 456 ASP A CA 1
ATOM 3475 C C . ASP A 1 456 ? 0.409 -14.712 30.478 1.00 86.06 456 ASP A C 1
ATOM 3477 O O . ASP A 1 456 ? 0.085 -15.482 29.567 1.00 86.06 456 ASP A O 1
ATOM 3481 N N . LEU A 1 457 ? 1.373 -13.802 30.335 1.00 79.06 457 LEU A N 1
ATOM 3482 C CA . LEU A 1 457 ? 2.251 -13.689 29.177 1.00 79.06 457 LEU A CA 1
ATOM 3483 C C . LEU A 1 457 ? 3.638 -14.222 29.528 1.00 79.06 457 LEU A C 1
ATOM 3485 O O . LEU A 1 457 ? 4.436 -13.543 30.178 1.00 79.06 457 LEU A O 1
ATOM 3489 N N . GLY A 1 458 ? 3.962 -15.414 29.030 1.00 76.19 458 GLY A N 1
ATOM 3490 C CA . GLY A 1 458 ? 5.320 -15.941 29.127 1.00 76.19 458 GLY A CA 1
ATOM 3491 C C . GLY A 1 458 ? 6.331 -15.027 28.423 1.00 76.19 458 GLY A C 1
ATOM 3492 O O . GLY A 1 458 ? 6.083 -14.550 27.318 1.00 76.19 458 GLY A O 1
ATOM 3493 N N . SER A 1 459 ? 7.513 -14.818 29.014 1.00 74.19 459 SER A N 1
ATOM 3494 C CA . SER A 1 459 ? 8.550 -13.915 28.472 1.00 74.19 459 SER A CA 1
ATOM 3495 C C . SER A 1 459 ? 9.056 -14.286 27.068 1.00 74.19 459 SER A C 1
ATOM 3497 O O . SER A 1 459 ? 9.656 -13.458 26.382 1.00 74.19 459 SER A O 1
ATOM 3499 N N . SER A 1 460 ? 8.841 -15.530 26.635 1.00 72.94 460 SER A N 1
ATOM 3500 C CA . SER A 1 460 ? 9.182 -16.037 25.302 1.00 72.94 460 SER A CA 1
ATOM 3501 C C . SER A 1 460 ? 7.995 -16.086 24.333 1.00 72.94 460 SER A C 1
ATOM 3503 O O . SER A 1 460 ? 8.195 -16.422 23.164 1.00 72.94 460 SER A O 1
ATOM 3505 N N . ALA A 1 461 ? 6.780 -15.776 24.790 1.00 80.19 461 ALA A N 1
ATOM 3506 C CA . ALA A 1 461 ? 5.584 -15.794 23.963 1.00 80.19 461 ALA A CA 1
ATOM 3507 C C . ALA A 1 461 ? 5.464 -14.495 23.142 1.00 80.19 461 ALA A C 1
ATOM 3509 O O . ALA A 1 461 ? 5.838 -13.423 23.629 1.00 80.19 461 ALA A O 1
ATOM 3510 N N . PRO A 1 462 ? 4.964 -14.575 21.896 1.00 85.31 462 PRO A N 1
ATOM 3511 C CA . PRO A 1 462 ? 4.610 -13.392 21.128 1.00 85.31 462 PRO A CA 1
ATOM 3512 C C . PRO A 1 462 ? 3.390 -12.705 21.743 1.00 85.31 462 PRO A C 1
ATOM 3514 O O . PRO A 1 462 ? 2.453 -13.361 22.192 1.00 85.31 462 PRO A O 1
ATOM 3517 N N . PHE A 1 463 ? 3.392 -11.381 21.705 1.00 89.31 463 PHE A N 1
ATOM 3518 C CA . PHE A 1 463 ? 2.325 -10.530 22.195 1.00 89.31 463 PHE A CA 1
ATOM 3519 C C . PHE A 1 463 ? 1.987 -9.457 21.154 1.00 89.31 463 PHE A C 1
ATOM 3521 O O . PHE A 1 463 ? 2.871 -8.749 20.679 1.00 89.31 463 PHE A O 1
ATOM 3528 N N . GLY A 1 464 ? 0.721 -9.343 20.769 1.00 86.25 464 GLY A N 1
ATOM 3529 C CA . GLY A 1 464 ? 0.260 -8.359 19.792 1.00 86.25 464 GLY A CA 1
ATOM 3530 C C . GLY A 1 464 ? -1.260 -8.261 19.782 1.00 86.25 464 GLY A C 1
ATOM 3531 O O . GLY A 1 464 ? -1.935 -9.127 20.335 1.00 86.25 464 GLY A O 1
ATOM 3532 N N . GLY A 1 465 ? -1.790 -7.203 19.171 1.00 90.56 465 GLY A N 1
ATOM 3533 C CA . GLY A 1 465 ? -3.228 -6.950 19.094 1.00 90.56 465 GLY A CA 1
ATOM 3534 C C . GLY A 1 465 ? -3.895 -7.476 17.825 1.00 90.56 465 GLY A C 1
ATOM 3535 O O . GLY A 1 465 ? -3.252 -7.737 16.808 1.00 90.56 465 GLY A O 1
ATOM 3536 N N . HIS A 1 466 ? -5.217 -7.601 17.894 1.00 92.19 466 HIS A N 1
ATOM 3537 C CA . HIS A 1 466 ? -6.115 -7.785 16.761 1.00 92.19 466 HIS A CA 1
ATOM 3538 C C . HIS A 1 466 ? -6.998 -6.535 16.582 1.00 92.19 466 HIS A C 1
ATOM 3540 O O . HIS A 1 466 ? -7.133 -5.717 17.497 1.00 92.19 466 HIS A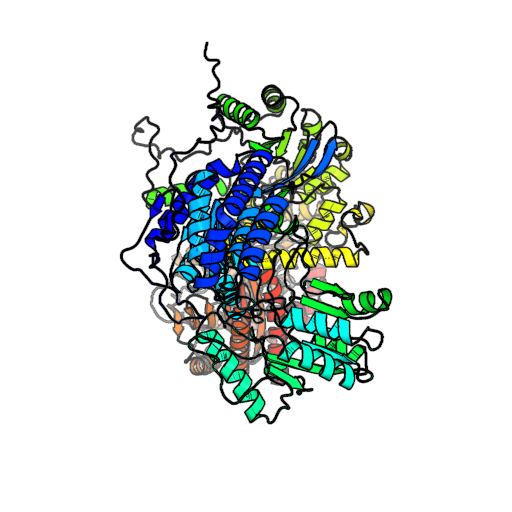 O 1
ATOM 3546 N N . LYS A 1 467 ? -7.618 -6.372 15.405 1.00 95.69 467 LYS A N 1
ATOM 3547 C CA . LYS A 1 467 ? -8.470 -5.211 15.068 1.00 95.69 467 LYS A CA 1
ATOM 3548 C C . LYS A 1 467 ? -7.770 -3.863 15.335 1.00 95.69 467 LYS A C 1
ATOM 3550 O O . LYS A 1 467 ? -6.631 -3.669 14.921 1.00 95.69 467 LYS A O 1
ATOM 3555 N N . GLU A 1 468 ? -8.433 -2.915 16.005 1.00 97.06 468 GLU A N 1
ATOM 3556 C CA . GLU A 1 468 ? -7.866 -1.604 16.343 1.00 97.06 468 GLU A CA 1
ATOM 3557 C C . GLU A 1 468 ? -6.959 -1.621 17.590 1.00 97.06 468 GLU A C 1
ATOM 3559 O O . GLU A 1 468 ? -6.455 -0.569 17.986 1.00 97.06 468 GLU A O 1
ATOM 3564 N N . SER A 1 469 ? -6.689 -2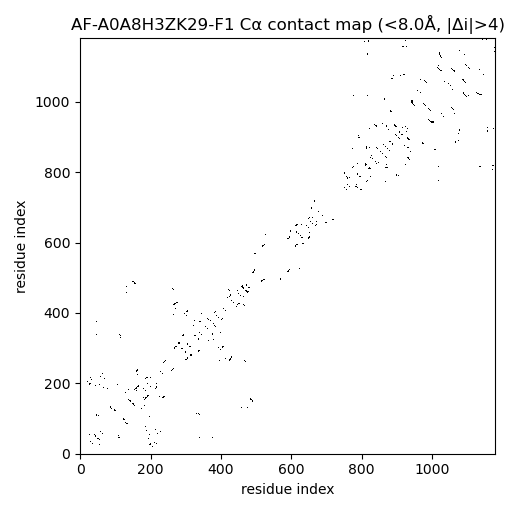.786 18.194 1.00 97.62 469 SER A N 1
ATOM 3565 C CA . SER A 1 469 ? -5.680 -2.916 19.263 1.00 97.62 469 SER A CA 1
ATOM 3566 C C . SER A 1 469 ? -4.239 -2.900 18.736 1.00 97.62 469 SER A C 1
ATOM 3568 O O . SER A 1 469 ? -3.289 -3.037 19.504 1.00 97.62 469 SER A O 1
ATOM 3570 N N . GLY A 1 470 ? -4.067 -2.663 17.434 1.00 95.06 470 GLY A N 1
ATOM 3571 C CA . GLY A 1 470 ? -2.782 -2.415 16.797 1.00 95.06 470 GLY A CA 1
ATOM 3572 C C . GLY A 1 470 ? -2.277 -3.600 15.983 1.00 95.06 470 GLY A C 1
ATOM 3573 O O . GLY A 1 470 ? -3.009 -4.546 15.702 1.00 95.06 470 GLY A O 1
ATOM 3574 N N . PHE A 1 471 ? -1.028 -3.505 15.535 1.00 91.38 471 PHE A N 1
ATOM 3575 C CA . PHE A 1 471 ? -0.395 -4.498 14.675 1.00 91.38 471 PHE A CA 1
ATOM 3576 C C . PHE A 1 471 ? 1.126 -4.498 14.846 1.00 91.38 471 PHE A C 1
ATOM 3578 O O . PHE A 1 471 ? 1.741 -3.520 15.278 1.00 91.38 471 PHE A O 1
ATOM 3585 N N . GLY A 1 472 ? 1.742 -5.615 14.467 1.00 91.19 472 GLY A N 1
ATOM 3586 C CA . GLY A 1 472 ? 3.097 -5.956 14.887 1.00 91.19 472 GLY A CA 1
ATOM 3587 C C . GLY A 1 472 ? 3.075 -6.786 16.170 1.00 91.19 472 GLY A C 1
ATOM 3588 O O . GLY A 1 472 ? 2.028 -6.995 16.776 1.00 91.19 472 GLY A O 1
ATOM 3589 N N . VAL A 1 473 ? 4.238 -7.317 16.537 1.00 90.56 473 VAL A N 1
ATOM 3590 C CA . VAL A 1 473 ? 4.382 -8.256 17.652 1.00 90.56 473 VAL A CA 1
ATOM 3591 C C . VAL A 1 473 ? 5.550 -7.818 18.524 1.00 90.56 473 VAL A C 1
ATOM 3593 O O . VAL A 1 473 ? 6.577 -7.367 18.014 1.00 90.56 473 VAL A O 1
ATOM 3596 N N . GLU A 1 474 ? 5.383 -7.969 19.828 1.00 90.44 474 GLU A N 1
ATOM 3597 C CA . GLU A 1 474 ? 6.398 -7.845 20.864 1.00 90.44 474 GLU A CA 1
ATOM 3598 C C . GLU A 1 474 ? 6.628 -9.198 21.540 1.00 90.44 474 GLU A C 1
ATOM 3600 O O . GLU A 1 474 ? 5.821 -10.112 21.411 1.00 90.44 474 GLU A O 1
ATOM 3605 N N . GLY A 1 475 ? 7.727 -9.337 22.280 1.00 87.94 475 GLY A N 1
ATOM 3606 C CA . GLY A 1 475 ? 8.021 -10.570 23.010 1.00 87.94 475 GLY A CA 1
ATOM 3607 C C . GLY A 1 475 ? 8.425 -11.752 22.120 1.00 87.94 475 GLY A C 1
ATOM 3608 O O . GLY A 1 475 ? 8.159 -11.812 20.914 1.00 87.94 475 GLY A O 1
ATOM 3609 N N . GLY A 1 476 ? 9.134 -12.702 22.729 1.00 89.94 476 GLY A N 1
ATOM 3610 C CA . GLY A 1 476 ? 9.589 -13.909 22.047 1.00 89.94 476 GLY A CA 1
ATOM 3611 C C . GLY A 1 476 ? 10.453 -13.662 20.808 1.00 89.94 476 GLY A C 1
ATOM 3612 O O . GLY A 1 476 ? 10.975 -12.574 20.561 1.00 89.94 476 GLY A O 1
ATOM 3613 N N . LEU A 1 477 ? 10.603 -14.711 19.997 1.00 90.88 477 LEU A N 1
ATOM 3614 C CA . LEU A 1 477 ? 11.341 -14.622 18.738 1.00 90.88 477 LEU A CA 1
ATOM 3615 C C . LEU A 1 477 ? 10.654 -13.664 17.756 1.00 90.88 477 LEU A C 1
ATOM 3617 O O . LEU A 1 477 ? 11.333 -12.864 17.121 1.00 90.88 477 LEU A O 1
ATOM 3621 N N . ALA A 1 478 ? 9.322 -13.701 17.661 1.00 88.88 478 ALA A N 1
ATOM 3622 C CA . ALA A 1 478 ? 8.565 -12.859 16.735 1.00 88.88 478 ALA A CA 1
ATOM 3623 C C . ALA A 1 478 ? 8.795 -11.357 16.982 1.00 88.88 478 ALA A C 1
ATOM 3625 O O . ALA A 1 478 ? 8.988 -10.613 16.020 1.00 88.88 478 ALA A O 1
ATOM 3626 N N . GLY A 1 479 ? 8.857 -10.926 18.247 1.00 91.50 479 GLY A N 1
ATOM 3627 C CA . GLY A 1 479 ? 9.185 -9.549 18.610 1.00 91.50 479 GLY A CA 1
ATOM 3628 C C . GLY A 1 479 ? 10.592 -9.139 18.175 1.00 91.50 479 GLY A C 1
ATOM 3629 O O . GLY A 1 479 ? 10.763 -8.072 17.597 1.00 91.50 479 GLY A O 1
ATOM 3630 N N . ILE A 1 480 ? 11.597 -10.006 18.350 1.00 93.56 480 ILE A N 1
ATOM 3631 C CA . ILE A 1 480 ? 12.960 -9.730 17.856 1.00 93.56 480 ILE A CA 1
ATOM 3632 C C . ILE A 1 480 ? 12.978 -9.675 16.323 1.00 93.56 480 ILE A C 1
ATOM 3634 O O . ILE A 1 480 ? 13.584 -8.777 15.743 1.00 93.56 480 ILE A O 1
ATOM 3638 N N . LEU A 1 481 ? 12.284 -10.593 15.644 1.00 92.12 481 LEU A N 1
ATOM 3639 C CA . LEU A 1 481 ? 12.196 -10.589 14.182 1.00 92.12 481 LEU A CA 1
ATOM 3640 C C . LEU A 1 481 ? 11.505 -9.325 13.650 1.00 92.12 481 LEU A C 1
ATOM 3642 O O . LEU A 1 481 ? 11.907 -8.814 12.603 1.00 92.12 481 LEU A O 1
ATOM 3646 N N . ALA A 1 482 ? 10.542 -8.758 14.382 1.00 91.56 482 ALA A N 1
ATOM 3647 C CA . ALA A 1 482 ? 9.925 -7.478 14.037 1.00 91.56 482 ALA A CA 1
ATOM 3648 C C . ALA A 1 482 ? 10.929 -6.305 14.049 1.00 91.56 482 ALA A C 1
ATOM 3650 O O . ALA A 1 482 ? 10.679 -5.281 13.406 1.00 91.56 482 ALA A O 1
ATOM 3651 N N . GLU A 1 483 ? 12.065 -6.442 14.741 1.00 94.94 483 GLU A N 1
ATOM 3652 C CA . GLU A 1 483 ? 13.188 -5.490 14.771 1.00 94.94 483 GLU A CA 1
ATOM 3653 C C . GLU A 1 483 ? 14.247 -5.758 13.688 1.00 94.94 483 GLU A C 1
ATOM 3655 O O . GLU A 1 483 ? 15.317 -5.144 13.678 1.00 94.94 483 GLU A O 1
ATOM 3660 N N . THR A 1 484 ? 13.969 -6.672 12.760 1.00 91.00 484 THR A N 1
ATOM 3661 C CA . THR A 1 484 ? 14.885 -7.038 11.679 1.00 91.00 484 THR A CA 1
ATOM 3662 C C . THR A 1 484 ? 14.249 -6.823 10.312 1.00 91.00 484 THR A C 1
ATOM 3664 O O . THR A 1 484 ? 13.048 -6.999 10.098 1.00 91.00 484 THR A O 1
ATOM 3667 N N . ALA A 1 485 ? 15.063 -6.458 9.330 1.00 78.25 485 ALA A N 1
ATOM 3668 C CA . ALA A 1 485 ? 14.745 -6.740 7.947 1.00 78.25 485 ALA A CA 1
ATOM 3669 C C . ALA A 1 485 ? 15.041 -8.223 7.707 1.00 78.25 485 ALA A C 1
ATOM 3671 O O . ALA A 1 485 ? 16.176 -8.665 7.905 1.00 78.25 485 ALA A O 1
ATOM 3672 N N . GLY A 1 486 ? 14.042 -8.986 7.257 1.00 55.81 486 GLY A N 1
ATOM 3673 C CA . GLY A 1 486 ? 14.317 -10.271 6.627 1.00 55.81 486 GLY A CA 1
ATOM 3674 C C . GLY A 1 486 ? 15.265 -10.022 5.457 1.00 55.81 486 GLY A C 1
ATOM 3675 O O . GLY A 1 486 ? 14.874 -9.415 4.462 1.00 55.81 486 GLY A O 1
ATOM 3676 N N . ARG A 1 487 ? 16.524 -10.434 5.599 1.00 44.81 487 ARG A N 1
ATOM 3677 C CA . ARG A 1 487 ? 17.478 -10.526 4.496 1.00 44.81 487 ARG A CA 1
ATOM 3678 C C . ARG A 1 487 ? 17.726 -12.001 4.272 1.00 44.81 487 ARG A C 1
ATOM 3680 O O . ARG A 1 487 ? 18.740 -12.576 4.660 1.00 44.81 487 ARG A O 1
ATOM 3687 N N . GLY A 1 488 ? 16.725 -12.620 3.665 1.00 34.62 488 GLY A N 1
ATOM 3688 C CA . GLY A 1 488 ? 16.868 -13.960 3.151 1.00 34.62 488 GLY A CA 1
ATOM 3689 C C . GLY A 1 488 ? 17.770 -13.966 1.927 1.00 34.62 488 GLY A C 1
ATOM 3690 O O . GLY A 1 488 ? 17.271 -13.737 0.832 1.00 34.62 488 GLY A O 1
ATOM 3691 N N . GLY A 1 489 ? 19.077 -14.169 2.093 1.00 48.72 489 GLY A N 1
ATOM 3692 C CA . GLY A 1 489 ? 19.978 -14.388 0.966 1.00 48.72 489 GLY A CA 1
ATOM 3693 C C . GLY A 1 489 ? 21.452 -14.347 1.353 1.00 48.72 489 GLY A C 1
ATOM 3694 O O . GLY A 1 489 ? 21.868 -13.482 2.126 1.00 48.72 489 GLY A O 1
ATOM 3695 N N . GLY A 1 490 ? 22.244 -15.251 0.770 1.00 53.91 490 GLY A N 1
ATOM 3696 C CA . GLY A 1 490 ? 23.699 -15.111 0.750 1.00 53.91 490 GLY A CA 1
ATOM 3697 C C . GLY A 1 490 ? 24.091 -13.738 0.199 1.00 53.91 490 GLY A C 1
ATOM 3698 O O . GLY A 1 490 ? 23.420 -13.188 -0.682 1.00 53.91 490 GLY A O 1
ATOM 3699 N N . MET A 1 491 ? 25.151 -13.145 0.743 1.00 57.16 491 MET A N 1
ATOM 3700 C CA . MET A 1 491 ? 25.656 -11.864 0.272 1.00 57.16 491 MET A CA 1
ATOM 3701 C C . MET A 1 491 ? 26.316 -12.068 -1.085 1.00 57.16 491 MET A C 1
ATOM 3703 O O . MET A 1 491 ? 27.425 -12.587 -1.188 1.00 57.16 491 MET A O 1
ATOM 3707 N N . VAL A 1 492 ? 25.624 -11.638 -2.136 1.00 71.44 492 VAL A N 1
ATOM 3708 C CA . VAL A 1 492 ? 26.152 -11.646 -3.497 1.00 71.44 492 VAL A CA 1
ATOM 3709 C C . VAL A 1 492 ? 26.838 -10.313 -3.770 1.00 71.44 492 VAL A C 1
ATOM 3711 O O . VAL A 1 492 ? 26.204 -9.258 -3.697 1.00 71.44 492 VAL A O 1
ATOM 3714 N N . PHE A 1 493 ? 28.132 -10.338 -4.082 1.00 80.88 493 PHE A N 1
ATOM 3715 C CA . PHE A 1 493 ? 28.831 -9.144 -4.542 1.00 80.88 493 PHE A CA 1
ATOM 3716 C C . PHE A 1 493 ? 28.576 -8.985 -6.036 1.00 80.88 493 PHE A C 1
ATOM 3718 O O . PHE A 1 493 ? 29.013 -9.819 -6.828 1.00 80.88 493 PHE A O 1
ATOM 3725 N N . GLN A 1 494 ? 27.851 -7.941 -6.433 1.00 82.00 494 GLN A N 1
ATOM 3726 C CA . GLN A 1 494 ? 27.667 -7.642 -7.848 1.00 82.00 494 GLN A CA 1
ATOM 3727 C C . GLN A 1 494 ? 28.909 -6.923 -8.381 1.00 82.00 494 GLN A C 1
ATOM 3729 O O . GLN A 1 494 ? 29.146 -5.756 -8.072 1.00 82.00 494 GLN A O 1
ATOM 3734 N N . LEU A 1 495 ? 29.693 -7.624 -9.193 1.00 80.44 495 LEU A N 1
ATOM 3735 C CA . LEU A 1 495 ? 30.871 -7.084 -9.852 1.00 80.44 495 LEU A CA 1
ATOM 3736 C C . LEU A 1 495 ? 30.500 -6.619 -11.259 1.00 80.44 495 LEU A C 1
ATOM 3738 O O . LEU A 1 495 ? 30.229 -7.434 -12.140 1.00 80.44 495 LEU A O 1
ATOM 3742 N N . TYR A 1 496 ? 30.558 -5.311 -11.482 1.00 75.06 496 TYR A N 1
ATOM 3743 C CA . TYR A 1 496 ? 30.710 -4.770 -12.827 1.00 75.06 496 TYR A CA 1
ATOM 3744 C C . TYR A 1 496 ? 32.203 -4.676 -13.115 1.00 75.06 496 TYR A C 1
ATOM 3746 O O . TYR A 1 496 ? 32.899 -3.903 -12.457 1.00 75.06 496 TYR A O 1
ATOM 3754 N N . VAL A 1 497 ? 32.704 -5.478 -14.052 1.00 73.62 497 VAL A N 1
ATOM 3755 C CA . VAL A 1 497 ? 34.147 -5.589 -14.301 1.00 73.62 497 VAL A CA 1
ATOM 3756 C C . VAL A 1 497 ? 34.689 -4.235 -14.771 1.00 73.62 497 VAL A C 1
ATOM 3758 O O . VAL A 1 497 ? 34.238 -3.750 -15.810 1.00 73.62 497 VAL A O 1
ATOM 3761 N N . PRO A 1 498 ? 35.613 -3.588 -14.036 1.00 64.38 498 PRO A N 1
ATOM 3762 C CA . PRO A 1 498 ? 36.197 -2.323 -14.461 1.00 64.38 498 PRO A CA 1
ATOM 3763 C C . PRO A 1 498 ? 37.052 -2.470 -15.723 1.00 64.38 498 PRO A C 1
ATOM 3765 O O . PRO A 1 498 ? 37.613 -3.538 -15.965 1.00 64.38 498 PRO A O 1
ATOM 3768 N N . LYS A 1 499 ? 37.213 -1.394 -16.509 1.00 65.25 499 LYS A N 1
ATOM 3769 C CA . LYS A 1 499 ? 38.077 -1.392 -17.714 1.00 65.25 499 LYS A CA 1
ATOM 3770 C C . LYS A 1 499 ? 39.509 -1.847 -17.426 1.00 65.25 499 LYS A C 1
ATOM 3772 O O . LYS A 1 499 ? 40.121 -2.525 -18.245 1.00 65.25 499 LYS A O 1
ATOM 3777 N N . VAL A 1 500 ? 40.042 -1.475 -16.265 1.00 74.31 500 VAL A N 1
ATOM 3778 C CA . VAL A 1 500 ? 41.367 -1.896 -15.810 1.00 74.31 500 VAL A CA 1
ATOM 3779 C C . VAL A 1 500 ? 41.210 -3.170 -14.979 1.00 74.31 500 VAL A C 1
ATOM 3781 O O . VAL A 1 500 ? 40.701 -3.131 -13.861 1.00 74.31 500 VAL A O 1
ATOM 3784 N N . LYS A 1 501 ? 41.676 -4.313 -15.506 1.00 74.31 501 LYS A N 1
ATOM 3785 C CA . LYS A 1 501 ? 41.532 -5.628 -14.846 1.00 74.31 501 LYS A CA 1
ATOM 3786 C C . LYS A 1 501 ? 42.071 -5.646 -13.409 1.00 74.31 501 LYS A C 1
ATOM 3788 O O . LYS A 1 501 ? 41.430 -6.230 -12.545 1.00 74.31 501 LYS A O 1
ATOM 3793 N N . LYS A 1 502 ? 43.173 -4.937 -13.132 1.00 73.62 502 LYS A N 1
ATOM 3794 C CA . LYS A 1 502 ? 43.782 -4.813 -11.791 1.00 73.62 502 LYS A CA 1
ATOM 3795 C C . LYS A 1 502 ? 42.827 -4.234 -10.735 1.00 73.62 502 LYS A C 1
ATOM 3797 O O . LYS A 1 502 ? 42.869 -4.645 -9.578 1.00 73.62 502 LYS A O 1
ATOM 3802 N N . ASP A 1 503 ? 41.934 -3.330 -11.132 1.00 69.75 503 ASP A N 1
ATOM 3803 C CA . ASP A 1 503 ? 40.938 -2.753 -10.225 1.00 69.75 503 ASP A CA 1
ATOM 3804 C C . ASP A 1 503 ? 39.845 -3.780 -9.899 1.00 69.75 503 ASP A C 1
ATOM 3806 O O . ASP A 1 503 ? 39.372 -3.857 -8.763 1.00 69.75 503 ASP A O 1
ATOM 3810 N N . ALA A 1 504 ? 39.505 -4.643 -10.866 1.00 76.94 504 ALA A N 1
ATOM 3811 C CA . ALA A 1 504 ? 38.642 -5.797 -10.634 1.00 76.94 504 ALA A CA 1
ATOM 3812 C C . ALA A 1 504 ? 39.268 -6.770 -9.624 1.00 76.94 504 ALA A C 1
ATOM 3814 O O . ALA A 1 504 ? 38.565 -7.253 -8.742 1.00 76.94 504 ALA A O 1
ATOM 3815 N N . GLU A 1 505 ? 40.580 -7.029 -9.707 1.00 86.25 505 GLU A N 1
ATOM 3816 C CA . GLU A 1 505 ? 41.278 -7.926 -8.770 1.00 86.25 505 GLU A CA 1
ATOM 3817 C C . GLU A 1 505 ? 41.170 -7.424 -7.330 1.00 86.25 505 GLU A C 1
ATOM 3819 O O . GLU A 1 505 ? 40.822 -8.189 -6.429 1.00 86.25 505 GLU A O 1
ATOM 3824 N N . GLY A 1 506 ? 41.400 -6.123 -7.121 1.00 75.12 506 GLY A N 1
ATOM 3825 C CA . GLY A 1 506 ? 41.241 -5.484 -5.816 1.00 75.12 506 GLY A CA 1
ATOM 3826 C C . GLY A 1 506 ? 39.819 -5.623 -5.268 1.00 75.12 506 GLY A C 1
ATOM 3827 O O . GLY A 1 506 ? 39.643 -5.981 -4.103 1.00 75.12 506 GLY A O 1
ATOM 3828 N N . LEU A 1 507 ? 38.802 -5.409 -6.109 1.00 72.31 507 LEU A N 1
ATOM 3829 C CA . LEU A 1 507 ? 37.393 -5.548 -5.729 1.00 72.31 507 LEU A CA 1
ATOM 3830 C C . LEU A 1 507 ? 37.006 -7.000 -5.419 1.00 72.31 507 LEU A C 1
ATOM 3832 O O . LEU A 1 507 ? 36.330 -7.240 -4.421 1.00 72.31 507 LEU A O 1
ATOM 3836 N N . ILE A 1 508 ? 37.458 -7.966 -6.223 1.00 86.44 508 ILE A N 1
ATOM 3837 C CA . ILE A 1 508 ? 37.184 -9.397 -6.022 1.00 86.44 508 ILE A CA 1
ATOM 3838 C C . ILE A 1 508 ? 37.821 -9.879 -4.716 1.00 86.44 508 ILE A C 1
ATOM 3840 O O . ILE A 1 508 ? 37.153 -10.509 -3.894 1.00 86.44 508 ILE A O 1
ATOM 3844 N N . LEU A 1 509 ? 39.095 -9.551 -4.483 1.00 85.25 509 LEU A N 1
ATOM 3845 C CA . LEU A 1 509 ? 39.792 -9.918 -3.249 1.00 85.25 509 LEU A CA 1
ATOM 3846 C C . LEU A 1 509 ? 39.167 -9.233 -2.032 1.00 85.25 509 LEU A C 1
ATOM 3848 O O . LEU A 1 509 ? 39.017 -9.867 -0.986 1.00 85.25 509 LEU A O 1
ATOM 3852 N N . LYS A 1 510 ? 38.735 -7.974 -2.171 1.00 67.81 510 LYS A N 1
ATOM 3853 C CA . LYS A 1 510 ? 38.062 -7.261 -1.085 1.00 67.81 510 LYS A CA 1
ATOM 3854 C C . LYS A 1 510 ? 36.692 -7.851 -0.772 1.00 67.81 510 LYS A C 1
ATOM 3856 O O . LYS A 1 510 ? 36.381 -8.054 0.396 1.00 67.81 510 LYS A O 1
ATOM 3861 N N . ALA A 1 511 ? 35.891 -8.180 -1.784 1.00 73.25 511 ALA A N 1
ATOM 3862 C CA . ALA A 1 511 ? 34.621 -8.879 -1.601 1.00 73.25 511 ALA A CA 1
ATOM 3863 C C . ALA A 1 511 ? 34.829 -10.245 -0.925 1.00 73.25 511 ALA A C 1
ATOM 3865 O O . ALA A 1 511 ? 34.059 -10.643 -0.050 1.00 73.25 511 ALA A O 1
ATOM 3866 N N . LYS A 1 512 ? 35.918 -10.943 -1.268 1.00 80.62 512 LYS A N 1
ATOM 3867 C CA . LYS A 1 512 ? 36.264 -12.232 -0.664 1.00 80.62 512 LYS A CA 1
ATOM 3868 C C . LYS A 1 512 ? 36.616 -12.086 0.815 1.00 80.62 512 LYS A C 1
ATOM 3870 O O . LYS A 1 512 ? 36.110 -12.864 1.627 1.00 80.62 512 LYS A O 1
ATOM 3875 N N . GLU A 1 513 ? 37.431 -11.082 1.148 1.00 73.69 513 GLU A N 1
ATOM 3876 C CA . GLU A 1 513 ? 37.817 -10.711 2.518 1.00 73.69 513 GLU A CA 1
ATOM 3877 C C . GLU A 1 513 ? 36.606 -10.279 3.358 1.00 73.69 513 GLU A C 1
ATOM 3879 O O . GLU A 1 513 ? 36.481 -10.680 4.510 1.00 73.69 513 GLU A O 1
ATOM 3884 N N . LEU A 1 514 ? 35.679 -9.517 2.769 1.00 56.50 514 LEU A N 1
ATOM 3885 C CA . LEU A 1 514 ? 34.441 -9.059 3.412 1.00 56.50 514 LEU A CA 1
ATOM 3886 C C . LEU A 1 514 ? 33.397 -10.172 3.611 1.00 56.50 514 LEU A C 1
ATOM 3888 O O . LEU A 1 514 ? 32.324 -9.902 4.145 1.00 56.50 514 LEU A O 1
ATOM 3892 N N . GLY A 1 515 ? 33.700 -11.406 3.199 1.00 69.69 515 GLY A N 1
ATOM 3893 C CA . GLY A 1 515 ? 32.854 -12.568 3.459 1.00 69.69 515 GLY A CA 1
ATOM 3894 C C . GLY A 1 515 ? 31.617 -12.668 2.567 1.00 69.69 515 GLY A C 1
ATOM 3895 O O . GLY A 1 515 ? 30.632 -13.252 2.997 1.00 69.69 515 GLY A O 1
ATOM 3896 N N . PHE A 1 516 ? 31.640 -12.115 1.347 1.00 76.38 516 PHE A N 1
ATOM 3897 C CA . PHE A 1 516 ? 30.566 -12.364 0.378 1.00 76.38 516 PHE A CA 1
ATOM 3898 C C . PHE A 1 516 ? 30.544 -13.848 -0.038 1.00 76.38 516 PHE A C 1
ATOM 3900 O O . PHE A 1 516 ? 31.597 -14.468 -0.235 1.00 76.38 516 PHE A O 1
ATOM 3907 N N . ASP A 1 517 ? 29.338 -14.397 -0.172 1.00 80.50 517 ASP A N 1
ATOM 3908 C CA . ASP A 1 517 ? 29.076 -15.822 -0.397 1.00 80.50 517 ASP A CA 1
ATOM 3909 C C . ASP A 1 517 ? 29.142 -16.185 -1.884 1.00 80.50 517 ASP A C 1
ATOM 3911 O O . ASP A 1 517 ? 29.582 -17.274 -2.236 1.00 80.50 517 ASP A O 1
ATOM 3915 N N . ALA A 1 518 ? 28.758 -15.259 -2.768 1.00 87.12 518 ALA A N 1
ATOM 3916 C CA . ALA A 1 518 ? 28.817 -15.444 -4.215 1.00 87.12 518 ALA A CA 1
ATOM 3917 C C . ALA A 1 518 ? 29.232 -14.158 -4.939 1.00 87.12 518 ALA A C 1
ATOM 3919 O O . ALA A 1 518 ? 29.039 -13.046 -4.440 1.00 87.12 518 ALA A O 1
ATOM 3920 N N . LEU A 1 519 ? 29.769 -14.310 -6.145 1.00 90.94 519 LEU A N 1
ATOM 3921 C CA . LEU A 1 519 ? 30.170 -13.205 -7.007 1.00 90.94 519 LEU A CA 1
ATOM 3922 C C . LEU A 1 519 ? 29.245 -13.144 -8.225 1.00 90.94 519 LEU A C 1
ATOM 3924 O O . LEU A 1 519 ? 29.322 -14.012 -9.089 1.00 90.94 519 LEU A O 1
ATOM 3928 N N . ALA A 1 520 ? 28.380 -12.130 -8.312 1.00 89.62 520 ALA A N 1
ATOM 3929 C CA . ALA A 1 520 ? 27.571 -11.880 -9.504 1.00 89.62 520 ALA A CA 1
ATOM 3930 C C . ALA A 1 520 ? 28.334 -11.006 -10.496 1.00 89.62 520 ALA A C 1
ATOM 3932 O O . ALA A 1 520 ? 28.320 -9.777 -10.404 1.00 89.62 520 ALA A O 1
ATOM 3933 N N . VAL A 1 521 ? 28.986 -11.644 -11.462 1.00 88.75 521 VAL A N 1
ATOM 3934 C CA . VAL A 1 521 ? 29.657 -10.958 -12.564 1.00 88.75 521 VAL A CA 1
ATOM 3935 C C . VAL A 1 521 ? 28.586 -10.445 -13.518 1.00 88.75 521 VAL A C 1
ATOM 3937 O O . VAL A 1 521 ? 27.828 -11.217 -14.106 1.00 88.75 521 VAL A O 1
ATOM 3940 N N . THR A 1 522 ? 28.483 -9.124 -13.625 1.00 82.06 522 THR A N 1
ATOM 3941 C CA . THR A 1 522 ? 27.528 -8.476 -14.523 1.00 82.06 522 THR A CA 1
ATOM 3942 C C . THR A 1 522 ? 28.190 -8.250 -15.866 1.00 82.06 522 THR A C 1
ATOM 3944 O O . THR A 1 522 ? 29.082 -7.411 -15.995 1.00 82.06 522 THR A O 1
ATOM 3947 N N . VAL A 1 523 ? 27.737 -9.006 -16.858 1.00 72.56 523 VAL A N 1
ATOM 3948 C CA . VAL A 1 523 ? 28.141 -8.852 -18.252 1.00 72.56 523 VAL A CA 1
ATOM 3949 C C . VAL A 1 523 ? 27.200 -7.858 -18.913 1.00 72.56 523 VAL A C 1
ATOM 3951 O O . VAL A 1 523 ? 26.209 -8.200 -19.554 1.00 72.56 523 VAL A O 1
ATOM 3954 N N . ASP A 1 524 ? 27.483 -6.580 -18.683 1.00 59.69 524 ASP A N 1
ATOM 3955 C CA . ASP A 1 524 ? 26.874 -5.516 -19.462 1.00 59.69 524 ASP A CA 1
ATOM 3956 C C . ASP A 1 524 ? 27.556 -5.478 -20.826 1.00 59.69 524 ASP A C 1
ATOM 3958 O O . ASP A 1 524 ? 28.642 -4.929 -20.969 1.00 59.69 524 ASP A O 1
ATOM 3962 N N . ALA A 1 525 ? 26.914 -6.045 -21.842 1.00 47.69 525 ALA A N 1
ATOM 3963 C CA . ALA A 1 525 ? 27.176 -5.621 -23.207 1.00 47.69 525 ALA A CA 1
ATOM 3964 C C . ALA A 1 525 ? 26.424 -4.293 -23.420 1.00 47.69 525 ALA A C 1
ATOM 3966 O O . ALA A 1 525 ? 25.186 -4.305 -23.485 1.00 47.69 525 ALA A O 1
ATOM 3967 N N . PRO A 1 526 ? 27.100 -3.129 -23.478 1.00 40.69 526 PRO A N 1
ATOM 3968 C CA . PRO A 1 526 ? 26.459 -1.924 -23.968 1.00 40.69 526 PRO A CA 1
ATOM 3969 C C . PRO A 1 526 ? 26.177 -2.128 -25.456 1.00 40.69 526 PRO A C 1
ATOM 3971 O O . PRO A 1 526 ? 27.069 -2.049 -26.296 1.00 40.69 526 PRO A O 1
ATOM 3974 N N . VAL A 1 527 ? 24.920 -2.381 -25.800 1.00 39.72 527 VAL A N 1
ATOM 3975 C CA . VAL A 1 527 ? 24.442 -1.967 -27.118 1.00 39.72 527 VAL A CA 1
ATOM 3976 C C . VAL A 1 527 ? 24.287 -0.450 -27.031 1.00 39.72 527 VAL A C 1
ATOM 3978 O O . VAL A 1 527 ? 23.640 0.045 -26.106 1.00 39.72 527 VAL A O 1
ATOM 3981 N N . ILE A 1 528 ? 24.930 0.287 -27.939 1.00 36.09 528 ILE A N 1
ATOM 3982 C CA . ILE A 1 528 ? 24.904 1.757 -27.968 1.00 36.09 528 ILE A CA 1
ATOM 3983 C C . ILE A 1 528 ? 23.441 2.233 -27.994 1.00 36.09 528 ILE A C 1
ATOM 3985 O O . ILE A 1 528 ? 22.680 1.873 -28.896 1.00 36.09 528 ILE A O 1
ATOM 3989 N N . GLY A 1 529 ? 23.035 3.024 -26.995 1.00 46.50 529 GLY A N 1
ATOM 3990 C CA . GLY A 1 529 ? 21.635 3.394 -26.780 1.00 46.50 529 GLY A CA 1
ATOM 3991 C C . GLY A 1 529 ? 21.405 4.328 -25.588 1.00 46.50 529 GLY A C 1
ATOM 3992 O O . GLY A 1 529 ? 22.341 4.722 -24.902 1.00 46.50 529 GLY A O 1
ATOM 3993 N N . LYS A 1 530 ? 20.126 4.664 -25.361 1.00 40.22 530 LYS A N 1
ATOM 3994 C CA . LYS A 1 530 ? 19.552 5.747 -24.526 1.00 40.22 530 LYS A CA 1
ATOM 3995 C C . LYS A 1 530 ? 20.191 5.965 -23.146 1.00 40.22 530 LYS A C 1
ATOM 3997 O O . LYS A 1 530 ? 20.201 7.087 -22.669 1.00 40.22 530 LYS A O 1
ATOM 4002 N N . ARG A 1 531 ? 20.804 4.944 -22.546 1.00 41.38 531 ARG A N 1
ATOM 4003 C CA . ARG A 1 531 ? 21.572 5.082 -21.300 1.00 41.38 531 ARG A CA 1
ATOM 4004 C C . ARG A 1 531 ? 22.813 5.971 -21.443 1.00 41.38 531 ARG A C 1
ATOM 4006 O O . ARG A 1 531 ? 23.086 6.745 -20.540 1.00 41.38 531 ARG A O 1
ATOM 4013 N N . ASP A 1 532 ? 23.490 5.944 -22.590 1.00 43.16 532 ASP A N 1
ATOM 4014 C CA . ASP A 1 532 ? 24.563 6.901 -22.899 1.00 43.16 532 ASP A CA 1
ATOM 4015 C C . ASP A 1 532 ? 24.031 8.334 -23.031 1.00 43.16 532 ASP A C 1
ATOM 4017 O O . ASP A 1 532 ? 24.797 9.281 -22.893 1.00 43.16 532 ASP A O 1
ATOM 4021 N N . VAL A 1 533 ? 22.743 8.507 -23.342 1.00 44.81 533 VAL A N 1
ATOM 4022 C CA . VAL A 1 533 ? 22.078 9.816 -23.426 1.00 44.81 533 VAL A CA 1
ATOM 4023 C C . VAL A 1 533 ? 21.624 10.259 -22.037 1.00 44.81 533 VAL A C 1
ATOM 4025 O O . VAL A 1 533 ? 21.842 11.410 -21.683 1.00 44.81 533 VAL A O 1
ATOM 4028 N N . ASP A 1 534 ? 21.089 9.347 -21.226 1.00 43.50 534 ASP A N 1
ATOM 4029 C CA . ASP A 1 534 ? 20.668 9.612 -19.848 1.00 43.50 534 ASP A CA 1
ATOM 4030 C C . ASP A 1 534 ? 21.868 9.916 -18.932 1.00 43.50 534 ASP A C 1
ATOM 4032 O O . ASP A 1 534 ? 21.796 10.842 -18.129 1.00 43.50 534 ASP A O 1
ATOM 4036 N N . ASP A 1 535 ? 22.997 9.212 -19.084 1.00 45.22 535 ASP A N 1
ATOM 4037 C CA . ASP A 1 535 ? 24.230 9.499 -18.333 1.00 45.22 535 ASP A CA 1
ATOM 4038 C C . ASP A 1 535 ? 24.868 10.828 -18.787 1.00 45.22 535 ASP A C 1
ATOM 4040 O O . ASP A 1 535 ? 25.381 11.581 -17.958 1.00 45.22 535 ASP A O 1
ATOM 4044 N N . ARG A 1 536 ? 24.756 11.186 -20.079 1.00 44.97 536 ARG A N 1
ATOM 4045 C CA . ARG A 1 536 ? 25.139 12.519 -20.589 1.00 44.97 536 ARG A CA 1
ATOM 4046 C C . ARG A 1 536 ? 24.230 13.624 -20.054 1.00 44.97 536 ARG A C 1
ATOM 4048 O O . ARG A 1 536 ? 24.723 14.688 -19.702 1.00 44.97 536 ARG A O 1
ATOM 4055 N N . PHE A 1 537 ? 22.927 13.375 -19.968 1.00 44.25 537 PHE A N 1
ATOM 4056 C CA . PHE A 1 537 ? 21.948 14.339 -19.467 1.00 44.25 537 PHE A CA 1
ATOM 4057 C C . PHE A 1 537 ? 22.090 14.549 -17.958 1.00 44.25 537 PHE A C 1
ATOM 4059 O O . PHE A 1 537 ? 21.990 15.668 -17.468 1.00 44.25 537 PHE A O 1
ATOM 4066 N N . LYS A 1 538 ? 22.400 13.483 -17.218 1.00 40.25 538 LYS A N 1
ATOM 4067 C CA . LYS A 1 538 ? 22.686 13.551 -15.786 1.00 40.25 538 LYS A CA 1
ATOM 4068 C C . LYS A 1 538 ? 23.990 14.293 -15.495 1.00 40.25 538 LYS A C 1
ATOM 4070 O O . LYS A 1 538 ? 24.006 15.141 -14.616 1.00 40.25 538 LYS A O 1
ATOM 4075 N N . ALA A 1 539 ? 25.042 14.045 -16.276 1.00 43.69 539 ALA A N 1
ATOM 4076 C CA . ALA A 1 539 ? 26.284 14.811 -16.182 1.00 43.69 539 ALA A CA 1
ATOM 4077 C C . ALA A 1 539 ? 26.076 16.301 -16.514 1.00 43.69 539 ALA A C 1
ATOM 4079 O O . ALA A 1 539 ? 26.691 17.157 -15.883 1.00 43.69 539 ALA A O 1
ATOM 4080 N N . LEU A 1 540 ? 25.185 16.612 -17.464 1.00 43.03 540 LEU A N 1
ATOM 4081 C CA . LEU A 1 540 ? 24.800 17.985 -17.800 1.00 43.03 540 LEU A CA 1
ATOM 4082 C C . LEU A 1 540 ? 24.047 18.660 -16.641 1.00 43.03 540 LEU A C 1
ATOM 4084 O O . LEU A 1 540 ? 24.389 19.773 -16.261 1.00 43.03 540 LEU A O 1
ATOM 4088 N N . LEU A 1 541 ? 23.089 17.959 -16.030 1.00 45.59 541 LEU A N 1
ATOM 4089 C CA . LEU A 1 541 ? 22.335 18.442 -14.868 1.00 45.59 541 LEU A CA 1
ATOM 4090 C C . LEU A 1 541 ? 23.220 18.632 -13.628 1.00 45.59 541 LEU A C 1
ATOM 4092 O O . LEU A 1 541 ? 23.061 19.619 -12.919 1.00 45.59 541 LEU A O 1
ATOM 4096 N N . ASP A 1 542 ? 24.164 17.723 -13.371 1.00 46.66 542 ASP A N 1
ATOM 4097 C CA . ASP A 1 542 ? 25.107 17.829 -12.249 1.00 46.66 542 ASP A CA 1
ATOM 4098 C C . ASP A 1 542 ? 26.094 19.002 -12.454 1.00 46.66 542 ASP A C 1
ATOM 4100 O O . ASP A 1 542 ? 26.442 19.701 -11.497 1.00 46.66 542 ASP A O 1
ATOM 4104 N N . TYR A 1 543 ? 26.484 19.270 -13.708 1.00 46.97 543 TYR A N 1
ATOM 4105 C CA . TYR A 1 543 ? 27.282 20.437 -14.102 1.00 46.97 543 TYR A CA 1
ATOM 4106 C C . TYR A 1 543 ? 26.500 21.753 -13.949 1.00 46.97 543 TYR A C 1
ATOM 4108 O O . TYR A 1 543 ? 26.999 22.701 -13.343 1.00 46.97 543 TYR A O 1
ATOM 4116 N N . GLU A 1 544 ? 25.254 21.805 -14.428 1.00 50.16 544 GLU A N 1
ATOM 4117 C CA . GLU A 1 544 ? 24.365 22.971 -14.303 1.00 50.16 544 GLU A CA 1
ATOM 4118 C C . GLU A 1 544 ? 23.953 23.247 -12.845 1.00 50.16 544 GLU A C 1
ATOM 4120 O O . GLU A 1 544 ? 23.751 24.400 -12.464 1.00 50.16 544 GLU A O 1
ATOM 4125 N N . ALA A 1 545 ? 23.891 22.211 -12.003 1.00 46.28 545 ALA A N 1
ATOM 4126 C CA . ALA A 1 545 ? 23.597 22.312 -10.573 1.00 46.28 545 ALA A CA 1
ATOM 4127 C C . ALA A 1 545 ? 24.817 22.680 -9.702 1.00 46.28 545 ALA A C 1
ATOM 4129 O O . ALA A 1 545 ? 24.685 22.788 -8.481 1.00 46.28 545 ALA A O 1
ATOM 4130 N N . GLY A 1 546 ? 26.003 22.876 -10.293 1.00 37.12 546 GLY A N 1
ATOM 4131 C CA . GLY A 1 546 ? 27.211 23.284 -9.569 1.00 37.12 546 GLY A CA 1
ATOM 4132 C C . GLY A 1 546 ? 27.809 22.198 -8.666 1.00 37.12 546 GLY A C 1
ATOM 4133 O O . GLY A 1 546 ? 28.535 22.513 -7.719 1.00 37.12 546 GLY A O 1
ATOM 4134 N N . VAL A 1 547 ? 27.520 20.921 -8.933 1.00 38.81 547 VAL A N 1
ATOM 4135 C CA . VAL A 1 547 ? 28.074 19.794 -8.175 1.00 38.81 547 VAL A CA 1
ATOM 4136 C C . VAL A 1 547 ? 29.524 19.569 -8.614 1.00 38.81 547 VAL A C 1
ATOM 4138 O O . VAL A 1 547 ? 29.815 18.818 -9.540 1.00 38.81 547 VAL A O 1
ATOM 4141 N N . VAL A 1 548 ? 30.465 20.240 -7.946 1.00 40.38 548 VAL A N 1
ATOM 4142 C CA . VAL A 1 548 ? 31.903 20.011 -8.147 1.00 40.38 548 VAL A CA 1
ATOM 4143 C C . VAL A 1 548 ? 32.312 18.744 -7.396 1.00 40.38 548 VAL A C 1
ATOM 4145 O O . VAL A 1 548 ? 32.435 18.743 -6.170 1.00 40.38 548 VAL A O 1
ATOM 4148 N N . ALA A 1 549 ? 32.533 17.652 -8.125 1.00 38.81 549 ALA A N 1
ATOM 4149 C CA . ALA A 1 549 ? 33.233 16.491 -7.588 1.00 38.81 549 ALA A CA 1
ATOM 4150 C C . ALA A 1 549 ? 34.721 16.841 -7.401 1.00 38.81 549 ALA A C 1
ATOM 4152 O O . ALA A 1 549 ? 35.374 17.305 -8.333 1.00 38.81 549 ALA A O 1
ATOM 4153 N N . GLN A 1 550 ? 35.252 16.637 -6.192 1.00 32.25 550 GLN A N 1
ATOM 4154 C CA . GLN A 1 550 ? 36.674 16.830 -5.896 1.00 32.25 550 GLN A CA 1
ATOM 4155 C C . GLN A 1 550 ? 37.551 15.820 -6.661 1.00 32.25 550 GLN A C 1
ATOM 4157 O O . GLN A 1 550 ? 37.451 14.614 -6.450 1.00 32.25 550 GLN A O 1
ATOM 4162 N N . ASP A 1 551 ? 38.387 16.387 -7.531 1.00 33.53 551 ASP A N 1
ATOM 4163 C CA . ASP A 1 551 ? 39.624 15.956 -8.194 1.00 33.53 551 ASP A CA 1
ATOM 4164 C C . ASP A 1 551 ? 40.018 14.469 -8.300 1.00 33.53 551 ASP A C 1
ATOM 4166 O O . ASP A 1 551 ? 40.382 13.805 -7.329 1.00 33.53 551 ASP A O 1
ATOM 4170 N N . SER A 1 552 ? 40.273 14.064 -9.551 1.00 27.98 552 SER A N 1
ATOM 4171 C CA . SER A 1 552 ? 41.586 13.512 -9.909 1.00 27.98 552 SER A CA 1
ATOM 4172 C C . SER A 1 552 ? 42.083 14.130 -11.223 1.00 27.98 552 SER A C 1
ATOM 4174 O O . SER A 1 552 ? 41.361 14.186 -12.213 1.00 27.98 552 SER A O 1
ATOM 4176 N N . VAL A 1 553 ? 43.314 14.629 -11.179 1.00 34.41 553 VAL A N 1
ATOM 4177 C CA . VAL A 1 553 ? 43.969 15.579 -12.091 1.00 34.41 553 VAL A CA 1
ATOM 4178 C C . VAL A 1 553 ? 44.387 14.953 -13.438 1.00 34.41 553 VAL A C 1
ATOM 4180 O O . VAL A 1 553 ? 44.897 13.839 -13.440 1.00 34.41 553 VAL A O 1
ATOM 4183 N N . THR A 1 554 ? 44.286 15.711 -14.545 1.00 39.09 554 THR A N 1
ATOM 4184 C CA . THR A 1 554 ? 45.366 16.104 -15.506 1.00 39.09 554 THR A CA 1
ATOM 4185 C C . THR A 1 554 ? 44.954 16.110 -16.987 1.00 39.09 554 THR A C 1
ATOM 4187 O O . THR A 1 554 ? 44.930 15.077 -17.640 1.00 39.09 554 THR A O 1
ATOM 4190 N N . HIS A 1 555 ? 44.725 17.315 -17.523 1.00 31.92 555 HIS A N 1
ATOM 4191 C CA . HIS A 1 555 ? 45.384 17.943 -18.690 1.00 31.92 555 HIS A CA 1
ATOM 4192 C C . HIS A 1 555 ? 44.421 18.927 -19.382 1.00 31.92 555 HIS A C 1
ATOM 4194 O O . HIS A 1 555 ? 43.242 18.620 -19.536 1.00 31.92 555 HIS A O 1
ATOM 4200 N N . PRO A 1 556 ? 44.886 20.123 -19.792 1.00 33.72 556 PRO A N 1
ATOM 4201 C CA . PRO A 1 556 ? 44.048 21.036 -20.557 1.00 33.72 556 PRO A CA 1
ATOM 4202 C C . PRO A 1 556 ? 43.911 20.514 -22.002 1.00 33.72 556 PRO A C 1
ATOM 4204 O O . PRO A 1 556 ? 44.936 20.197 -22.614 1.00 33.72 556 PRO A O 1
ATOM 4207 N N . PRO A 1 557 ? 42.692 20.419 -22.565 1.00 38.44 557 PRO A N 1
ATOM 4208 C CA . PRO A 1 557 ? 42.508 20.016 -23.954 1.00 38.44 557 PRO A CA 1
ATOM 4209 C C . PRO A 1 557 ? 42.922 21.143 -24.912 1.00 38.44 557 PRO A C 1
ATOM 4211 O O . PRO A 1 557 ? 42.834 22.332 -24.589 1.00 38.44 557 PRO A O 1
ATOM 4214 N N . PHE A 1 558 ? 43.390 20.765 -26.103 1.00 36.16 558 PHE A N 1
ATOM 4215 C CA . PHE A 1 558 ? 43.690 21.703 -27.187 1.00 36.16 558 PHE A CA 1
ATOM 4216 C C . PHE A 1 558 ? 42.405 22.385 -27.704 1.00 36.16 558 PHE A C 1
ATOM 4218 O O . PHE A 1 558 ? 41.314 21.827 -27.574 1.00 36.16 558 PHE 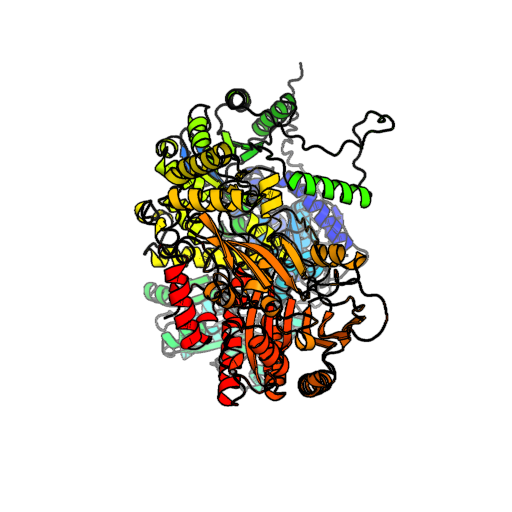A O 1
ATOM 4225 N N . PRO A 1 559 ? 42.498 23.575 -28.332 1.00 33.22 559 PRO A N 1
ATOM 4226 C CA . PRO A 1 559 ? 41.327 24.259 -28.875 1.00 33.22 559 PRO A CA 1
ATOM 4227 C C . PRO A 1 559 ? 40.735 23.445 -30.037 1.00 33.22 559 PRO A C 1
ATOM 4229 O O . PRO A 1 559 ? 41.328 23.391 -31.114 1.00 33.22 559 PRO A O 1
ATOM 4232 N N . GLY A 1 560 ? 39.582 22.807 -29.813 1.00 41.81 560 GLY A N 1
ATOM 4233 C CA . GLY A 1 560 ? 38.862 22.021 -30.824 1.00 41.81 560 GLY A CA 1
ATOM 4234 C C . GLY A 1 560 ? 38.313 20.663 -30.369 1.00 41.81 560 GLY A C 1
ATOM 4235 O O . GLY A 1 560 ? 37.604 20.038 -31.152 1.00 41.81 560 GLY A O 1
ATOM 4236 N N . GLU A 1 561 ? 38.581 20.208 -29.141 1.00 34.19 561 GLU A N 1
ATOM 4237 C CA . GLU A 1 561 ? 37.986 18.977 -28.591 1.00 34.19 561 GLU A CA 1
ATOM 4238 C C . GLU A 1 561 ? 36.918 19.276 -27.527 1.00 34.19 561 GLU A C 1
ATOM 4240 O O . GLU A 1 561 ? 37.127 20.083 -26.619 1.00 34.19 561 GLU A O 1
ATOM 4245 N N . GLU A 1 562 ? 35.759 18.618 -27.649 1.00 32.31 562 GLU A N 1
ATOM 4246 C CA . GLU A 1 562 ? 34.722 18.576 -26.612 1.00 32.31 562 GLU A CA 1
ATOM 4247 C C . GLU A 1 562 ? 35.269 17.895 -25.346 1.00 32.31 562 GLU A C 1
ATOM 4249 O O . GLU A 1 562 ? 35.991 16.900 -25.425 1.00 32.31 562 GLU A O 1
ATOM 4254 N N . ALA A 1 563 ? 34.918 18.433 -24.175 1.00 32.69 563 ALA A N 1
ATOM 4255 C CA . ALA A 1 563 ? 35.341 17.924 -22.873 1.00 32.69 563 ALA A CA 1
ATOM 4256 C C . ALA A 1 563 ? 35.067 16.414 -22.708 1.00 32.69 563 ALA A C 1
ATOM 4258 O O . ALA A 1 563 ? 34.026 15.908 -23.138 1.00 32.69 563 ALA A O 1
ATOM 4259 N N . GLU A 1 564 ? 35.981 15.702 -22.034 1.00 34.09 564 GLU A N 1
ATOM 4260 C CA . GLU A 1 564 ? 35.788 14.301 -21.653 1.00 34.09 564 GLU A CA 1
ATOM 4261 C C . GLU A 1 564 ? 34.507 14.147 -20.823 1.00 34.09 564 GLU A C 1
ATOM 4263 O O . GLU A 1 564 ? 34.426 14.502 -19.649 1.00 34.09 564 GLU A O 1
ATOM 4268 N N . THR A 1 565 ? 33.487 13.579 -21.455 1.00 31.64 565 THR A N 1
ATOM 4269 C CA . THR A 1 565 ? 32.289 13.090 -20.783 1.00 31.64 565 THR A CA 1
ATOM 4270 C C . THR A 1 565 ? 32.665 11.876 -19.935 1.00 31.64 565 THR A C 1
ATOM 4272 O O . THR A 1 565 ? 33.340 10.967 -20.421 1.00 31.64 565 THR A O 1
ATOM 4275 N N . LEU A 1 566 ? 32.215 11.855 -18.675 1.00 31.59 566 LEU A N 1
ATOM 4276 C CA . LEU A 1 566 ? 32.315 10.735 -17.729 1.00 31.59 566 LEU A CA 1
ATOM 4277 C C . LEU A 1 566 ? 31.889 9.411 -18.393 1.00 31.59 566 LEU A C 1
ATOM 4279 O O . LEU A 1 566 ? 30.716 9.045 -18.414 1.00 31.59 566 LEU A O 1
ATOM 4283 N N . ARG A 1 567 ? 32.847 8.674 -18.965 1.00 36.25 567 ARG A N 1
ATOM 4284 C CA . ARG A 1 567 ? 32.614 7.337 -19.518 1.00 36.25 567 ARG A CA 1
ATOM 4285 C C . ARG A 1 567 ? 32.517 6.350 -18.362 1.00 36.25 567 ARG A C 1
ATOM 4287 O O . ARG A 1 567 ? 33.454 6.236 -17.576 1.00 36.25 567 ARG A O 1
ATOM 4294 N N . GLY A 1 568 ? 31.433 5.574 -18.322 1.00 39.59 568 GLY A N 1
ATOM 4295 C CA . GLY A 1 568 ? 31.250 4.475 -17.375 1.00 39.59 568 GLY A CA 1
ATOM 4296 C C . GLY A 1 568 ? 32.497 3.587 -17.261 1.00 39.59 568 GLY A C 1
ATOM 4297 O O . GLY A 1 568 ? 33.106 3.183 -18.258 1.00 39.59 568 GLY A O 1
ATOM 4298 N N . HIS A 1 569 ? 32.883 3.291 -16.024 1.00 43.06 569 HIS A N 1
ATOM 4299 C CA . HIS A 1 569 ? 34.116 2.597 -15.649 1.00 43.06 569 HIS A CA 1
ATOM 4300 C C . HIS A 1 569 ? 34.167 1.101 -16.042 1.00 43.06 569 HIS A C 1
ATOM 4302 O O . HIS A 1 569 ? 35.058 0.398 -15.577 1.00 43.06 569 HIS A O 1
ATOM 4308 N N . HIS A 1 570 ? 33.265 0.584 -16.887 1.00 54.28 570 HIS A N 1
ATOM 4309 C CA . HIS A 1 570 ? 33.090 -0.858 -17.137 1.00 54.28 570 HIS A CA 1
ATOM 4310 C C . HIS A 1 570 ? 33.803 -1.372 -18.402 1.00 54.28 570 HIS A C 1
ATOM 4312 O O . HIS A 1 570 ? 33.902 -0.672 -19.412 1.00 54.28 570 HIS A O 1
ATOM 4318 N N . CYS A 1 571 ? 34.318 -2.601 -18.329 1.00 51.06 571 CYS A N 1
ATOM 4319 C CA . CYS A 1 571 ? 35.075 -3.296 -19.365 1.00 51.06 571 CYS A CA 1
ATOM 4320 C C . CYS A 1 571 ? 34.165 -3.724 -20.524 1.00 51.06 571 CYS A C 1
ATOM 4322 O O . CYS A 1 571 ? 33.328 -4.607 -20.363 1.00 51.06 571 CYS A O 1
ATOM 4324 N N . SER A 1 572 ? 34.353 -3.134 -21.705 1.00 53.00 572 SER A N 1
ATOM 4325 C CA . SER A 1 572 ? 33.646 -3.511 -22.939 1.00 53.00 572 SER A CA 1
ATOM 4326 C C . SER A 1 572 ? 34.252 -4.730 -23.652 1.00 53.00 572 SER A C 1
ATOM 4328 O O . SER A 1 572 ? 33.769 -5.111 -24.711 1.00 53.00 572 SER A O 1
ATOM 4330 N N . SER A 1 573 ? 35.326 -5.310 -23.109 1.00 57.97 573 SER A N 1
ATOM 4331 C CA . SER A 1 573 ? 36.089 -6.423 -23.692 1.00 57.97 573 SER A CA 1
ATOM 4332 C C . SER A 1 573 ? 36.073 -7.662 -22.791 1.00 57.97 573 SER A C 1
ATOM 4334 O O . SER A 1 573 ? 37.088 -8.341 -22.667 1.00 57.97 573 SER A O 1
ATOM 4336 N N . PHE A 1 574 ? 34.970 -7.896 -22.075 1.00 70.56 574 PHE A N 1
ATOM 4337 C CA . PHE A 1 574 ? 34.818 -9.080 -21.232 1.00 70.56 574 PHE A CA 1
ATOM 4338 C C . PHE A 1 574 ? 34.601 -10.320 -22.105 1.00 70.56 574 PHE A C 1
ATOM 4340 O O . PHE A 1 574 ? 33.639 -10.372 -22.871 1.00 70.56 574 PHE A O 1
ATOM 4347 N N . GLU A 1 575 ? 35.481 -11.311 -21.987 1.00 80.38 575 GLU A N 1
ATOM 4348 C CA . GLU A 1 575 ? 35.434 -12.549 -22.772 1.00 80.38 575 GLU A CA 1
ATOM 4349 C C . GLU A 1 575 ? 35.172 -13.771 -21.880 1.00 80.38 575 GLU A C 1
ATOM 4351 O O . GLU A 1 575 ? 35.441 -13.761 -20.680 1.00 80.38 575 GLU A O 1
ATOM 4356 N N . TRP A 1 576 ? 34.701 -14.882 -22.458 1.00 83.25 576 TRP A N 1
ATOM 4357 C CA . TRP A 1 576 ? 34.495 -16.136 -21.714 1.00 83.25 576 TRP A CA 1
ATOM 4358 C C . TRP A 1 576 ? 35.775 -16.651 -21.027 1.00 83.25 576 TRP A C 1
ATOM 4360 O O . TRP A 1 576 ? 35.715 -17.254 -19.954 1.00 83.25 576 TRP A O 1
ATOM 4370 N N . SER A 1 577 ? 36.943 -16.347 -21.603 1.00 81.88 577 SER A N 1
ATOM 4371 C CA . SER A 1 577 ? 38.274 -16.644 -21.055 1.00 81.88 577 SER A CA 1
ATOM 4372 C C . SER A 1 577 ? 38.594 -15.893 -19.750 1.00 81.88 577 SER A C 1
ATOM 4374 O O . SER A 1 577 ? 39.484 -16.319 -19.011 1.00 81.88 577 SER A O 1
ATOM 4376 N N . ASP A 1 578 ? 37.848 -14.834 -19.415 1.00 85.81 578 ASP A N 1
ATOM 4377 C CA . ASP A 1 578 ? 38.021 -14.064 -18.180 1.00 85.81 578 ASP A CA 1
ATOM 4378 C C . ASP A 1 578 ? 37.363 -14.726 -16.959 1.00 85.81 578 ASP A C 1
ATOM 4380 O O . ASP A 1 578 ? 37.759 -14.455 -15.822 1.00 85.81 578 ASP A O 1
ATOM 4384 N N . ILE A 1 579 ? 36.398 -15.634 -17.154 1.00 89.00 579 ILE A N 1
ATOM 4385 C CA . ILE A 1 579 ? 35.728 -16.336 -16.047 1.00 89.00 579 ILE A CA 1
ATOM 4386 C C . ILE A 1 579 ? 36.718 -17.222 -15.258 1.00 89.00 579 ILE A C 1
ATOM 4388 O O . ILE A 1 579 ? 36.746 -17.106 -14.029 1.00 89.00 579 ILE A O 1
ATOM 4392 N N . PRO A 1 580 ? 37.595 -18.034 -15.891 1.00 89.94 580 PRO A N 1
ATOM 4393 C CA . PRO A 1 580 ? 38.664 -18.747 -15.183 1.00 89.94 580 PRO A CA 1
ATOM 4394 C C . PRO A 1 580 ? 39.628 -17.846 -14.393 1.00 89.94 580 PRO A C 1
ATOM 4396 O O . PRO A 1 580 ? 40.083 -18.230 -13.315 1.00 89.94 580 PRO A O 1
ATOM 4399 N N . TRP A 1 581 ? 39.929 -16.638 -14.882 1.00 89.81 581 TRP A N 1
ATOM 4400 C CA . TRP A 1 581 ? 40.759 -15.674 -14.146 1.00 89.81 581 TRP A CA 1
ATOM 4401 C C . TRP A 1 581 ? 40.045 -15.169 -12.886 1.00 89.81 581 TRP A C 1
ATOM 4403 O O . TRP A 1 581 ? 40.617 -15.216 -11.794 1.00 89.81 581 TRP A O 1
ATOM 4413 N N . ILE A 1 582 ? 38.767 -14.787 -13.004 1.00 90.62 582 ILE A N 1
ATOM 4414 C CA . ILE A 1 582 ? 37.934 -14.410 -11.852 1.00 90.62 582 ILE A CA 1
ATOM 4415 C C . ILE A 1 582 ? 37.837 -15.569 -10.854 1.00 90.62 582 ILE A C 1
ATOM 4417 O O . ILE A 1 582 ? 37.988 -15.354 -9.651 1.00 90.62 582 ILE A O 1
ATOM 4421 N N . ARG A 1 583 ? 37.650 -16.803 -11.339 1.00 92.25 583 ARG A N 1
ATOM 4422 C CA . ARG A 1 583 ? 37.641 -18.028 -10.527 1.00 92.25 583 ARG A CA 1
ATOM 4423 C C . ARG A 1 583 ? 38.936 -18.200 -9.735 1.00 92.25 583 ARG A C 1
ATOM 4425 O O . ARG A 1 583 ? 38.865 -18.496 -8.547 1.00 92.25 583 ARG A O 1
ATOM 4432 N N . GLY A 1 584 ? 40.096 -17.954 -10.343 1.00 91.19 584 GLY A N 1
ATOM 4433 C CA . GLY A 1 584 ? 41.391 -18.016 -9.656 1.00 91.19 584 GLY A CA 1
ATOM 4434 C C . GLY A 1 584 ? 41.505 -17.050 -8.469 1.00 91.19 584 GLY A C 1
ATOM 4435 O O . GLY A 1 584 ? 42.104 -17.386 -7.448 1.00 91.19 584 GLY A O 1
ATOM 4436 N N . LEU A 1 585 ? 40.883 -15.871 -8.561 1.00 92.00 585 LEU A N 1
ATOM 4437 C CA . LEU A 1 585 ? 40.873 -14.865 -7.491 1.00 92.00 585 LEU A CA 1
ATOM 4438 C C . LEU A 1 585 ? 39.792 -15.154 -6.434 1.00 92.00 585 LEU A C 1
ATOM 4440 O O . LEU A 1 585 ? 40.039 -15.081 -5.223 1.00 92.00 585 LEU A O 1
ATOM 4444 N N . TRP A 1 586 ? 38.592 -15.516 -6.888 1.00 93.69 586 TRP A N 1
ATOM 4445 C CA . TRP A 1 586 ? 37.421 -15.764 -6.050 1.00 93.69 586 TRP A CA 1
ATOM 4446 C C . TRP A 1 586 ? 37.535 -17.075 -5.259 1.00 93.69 586 TRP A C 1
ATOM 4448 O O . TRP A 1 586 ? 37.258 -17.103 -4.057 1.00 93.69 586 TRP A O 1
ATOM 4458 N N . GLY A 1 587 ? 38.104 -18.119 -5.863 1.00 89.31 587 GLY A N 1
ATOM 4459 C CA . GLY A 1 587 ? 38.210 -19.472 -5.315 1.00 89.31 587 GLY A CA 1
ATOM 4460 C C . GLY A 1 587 ? 36.957 -20.314 -5.575 1.00 89.31 587 GLY A C 1
ATOM 4461 O O . GLY A 1 587 ? 36.200 -20.057 -6.513 1.00 89.31 587 GLY A O 1
ATOM 4462 N N . ASP A 1 588 ? 36.716 -21.297 -4.710 1.00 86.12 588 ASP A N 1
ATOM 4463 C CA . ASP A 1 588 ? 35.657 -22.308 -4.888 1.00 86.12 588 ASP A CA 1
ATOM 4464 C C . ASP A 1 588 ? 34.239 -21.802 -4.549 1.00 86.12 588 ASP A C 1
ATOM 4466 O O . ASP A 1 588 ? 33.276 -22.560 -4.577 1.00 86.12 588 ASP A O 1
ATOM 4470 N N . ARG A 1 589 ? 34.084 -20.511 -4.220 1.00 87.94 589 ARG A N 1
ATOM 4471 C CA . ARG A 1 589 ? 32.779 -19.895 -3.925 1.00 87.94 589 ARG A CA 1
ATOM 4472 C C . ARG A 1 589 ? 31.958 -19.684 -5.208 1.00 87.94 589 ARG A C 1
ATOM 4474 O O . ARG A 1 589 ? 32.555 -19.405 -6.245 1.00 87.94 589 ARG A O 1
ATOM 4481 N N . PRO A 1 590 ? 30.616 -19.701 -5.168 1.00 90.38 590 PRO A N 1
ATOM 4482 C CA . PRO A 1 590 ? 29.797 -19.561 -6.371 1.00 90.38 590 PRO A CA 1
ATOM 4483 C C . PRO A 1 590 ? 30.072 -18.293 -7.202 1.00 90.38 590 PRO A C 1
ATOM 4485 O O . PRO A 1 590 ? 30.178 -17.188 -6.656 1.00 90.38 590 PRO A O 1
ATOM 4488 N N . ILE A 1 591 ? 30.138 -18.441 -8.526 1.00 92.50 591 ILE A N 1
ATOM 4489 C CA . ILE A 1 591 ? 30.112 -17.357 -9.517 1.00 92.50 591 ILE A CA 1
ATOM 4490 C C . ILE A 1 591 ? 28.764 -17.391 -10.228 1.00 92.50 591 ILE A C 1
ATOM 4492 O O . ILE A 1 591 ? 28.384 -18.388 -10.842 1.00 92.50 591 ILE A O 1
ATOM 4496 N N . ILE A 1 592 ? 28.063 -16.265 -10.165 1.00 92.62 592 ILE A N 1
ATOM 4497 C CA . ILE A 1 592 ? 26.801 -16.034 -10.854 1.00 92.62 592 ILE A CA 1
ATOM 4498 C C . ILE A 1 592 ? 27.081 -15.153 -12.070 1.00 92.62 592 ILE A C 1
ATOM 4500 O O . ILE A 1 592 ? 27.666 -14.080 -11.930 1.00 92.62 592 ILE A O 1
ATOM 4504 N N . LEU A 1 593 ? 26.624 -15.556 -13.252 1.00 90.69 593 LEU A N 1
ATOM 4505 C CA . LEU A 1 593 ? 26.712 -14.716 -14.444 1.00 90.69 593 LEU A CA 1
ATOM 4506 C C . LEU A 1 593 ? 25.375 -14.009 -14.687 1.00 90.69 593 LEU A C 1
ATOM 4508 O O . LEU A 1 593 ? 24.352 -14.648 -14.943 1.00 90.69 593 LEU A O 1
ATOM 4512 N N . LYS A 1 594 ? 25.367 -12.678 -14.577 1.00 87.69 594 LYS A N 1
ATOM 4513 C CA . LYS A 1 594 ? 24.169 -11.843 -14.727 1.00 87.69 594 LYS A CA 1
ATOM 4514 C C . LYS A 1 594 ? 24.230 -11.050 -16.021 1.00 87.69 594 LYS A C 1
ATOM 4516 O O . LYS A 1 594 ? 25.156 -10.273 -16.218 1.00 87.69 594 LYS A O 1
ATOM 4521 N N . GLY A 1 595 ? 23.203 -11.202 -16.855 1.00 80.62 595 GLY A N 1
ATOM 4522 C CA . GLY A 1 595 ? 23.139 -10.546 -18.166 1.00 80.62 595 GLY A CA 1
ATOM 4523 C C . GLY A 1 595 ? 22.982 -11.509 -19.341 1.00 80.62 595 GLY A C 1
ATOM 4524 O O . GLY A 1 595 ? 23.118 -11.078 -20.480 1.00 80.62 595 GLY A O 1
ATOM 4525 N N . ILE A 1 596 ? 22.680 -12.787 -19.081 1.00 86.12 596 ILE A N 1
ATOM 4526 C CA . ILE A 1 596 ? 22.433 -13.787 -20.125 1.00 86.12 596 ILE A CA 1
ATOM 4527 C C . ILE A 1 596 ? 21.161 -13.419 -20.889 1.00 86.12 596 ILE A C 1
ATOM 4529 O O . ILE A 1 596 ? 20.102 -13.213 -20.287 1.00 86.12 596 ILE A O 1
ATOM 4533 N N . GLN A 1 597 ? 21.273 -13.324 -22.212 1.00 81.81 597 GLN A N 1
ATOM 4534 C CA . GLN A 1 597 ? 20.178 -12.917 -23.098 1.00 81.81 597 GLN A CA 1
ATOM 4535 C C . GLN A 1 597 ? 19.891 -13.936 -24.205 1.00 81.81 597 GLN A C 1
ATOM 4537 O O . GLN A 1 597 ? 18.926 -13.759 -24.945 1.00 81.81 597 GLN A O 1
ATOM 4542 N N . THR A 1 598 ? 20.674 -15.011 -24.311 1.00 84.06 598 THR A N 1
ATOM 4543 C CA . THR A 1 598 ? 20.505 -16.050 -25.334 1.00 84.06 598 THR A CA 1
ATOM 4544 C C . THR A 1 598 ? 20.651 -17.451 -24.730 1.00 84.06 598 THR A C 1
ATOM 4546 O O . THR A 1 598 ? 21.195 -17.613 -23.634 1.00 84.06 598 THR A O 1
ATOM 4549 N N . TRP A 1 599 ? 20.120 -18.469 -25.415 1.00 85.75 599 TRP A N 1
ATOM 4550 C CA . TRP A 1 599 ? 20.265 -19.863 -24.977 1.00 85.75 599 TRP A CA 1
ATOM 4551 C C . TRP A 1 599 ? 21.679 -20.388 -25.278 1.00 85.75 599 TRP A C 1
ATOM 4553 O O . TRP A 1 599 ? 22.172 -21.256 -24.561 1.00 85.75 599 TRP A O 1
ATOM 4563 N N . GLU A 1 600 ? 22.347 -19.818 -26.285 1.00 86.62 600 GLU A N 1
ATOM 4564 C CA . GLU A 1 600 ? 23.745 -20.063 -26.629 1.00 86.62 600 GLU A CA 1
ATOM 4565 C C . GLU A 1 600 ? 24.677 -19.614 -25.498 1.00 86.62 600 GLU A C 1
ATOM 4567 O O . GLU A 1 600 ? 25.510 -20.402 -25.060 1.00 86.62 600 GLU A O 1
ATOM 4572 N N . ASP A 1 601 ? 24.488 -18.407 -24.951 1.00 85.81 601 ASP A N 1
ATOM 4573 C CA . ASP A 1 601 ? 25.271 -17.920 -23.803 1.00 85.81 601 ASP A CA 1
ATOM 4574 C C . ASP A 1 601 ? 25.019 -18.765 -22.546 1.00 85.81 601 ASP A C 1
ATOM 4576 O O . ASP A 1 601 ? 25.930 -19.018 -21.757 1.00 85.81 601 ASP A O 1
ATOM 4580 N N . ALA A 1 602 ? 23.777 -19.224 -22.351 1.00 89.06 602 ALA A N 1
ATOM 4581 C CA . ALA A 1 602 ? 23.426 -20.110 -21.244 1.00 89.06 602 ALA A CA 1
ATOM 4582 C C . ALA A 1 602 ? 24.116 -21.479 -21.367 1.00 89.06 602 ALA A C 1
ATOM 4584 O O . ALA A 1 602 ? 24.594 -22.016 -20.367 1.00 89.06 602 ALA A O 1
ATOM 4585 N N . LEU A 1 603 ? 24.200 -22.024 -22.585 1.00 88.94 603 LEU A N 1
ATOM 4586 C CA . LEU A 1 603 ? 24.933 -23.254 -22.873 1.00 88.94 603 LEU A CA 1
ATOM 4587 C C . LEU A 1 603 ? 26.443 -23.049 -22.716 1.00 88.94 603 LEU A C 1
ATOM 4589 O O . LEU A 1 603 ? 27.112 -23.887 -22.115 1.00 88.94 603 LEU A O 1
ATOM 4593 N N . GLU A 1 604 ? 26.987 -21.936 -23.203 1.00 87.81 604 GLU A N 1
ATOM 4594 C CA . GLU A 1 604 ? 28.417 -21.642 -23.114 1.00 87.81 604 GLU A CA 1
ATOM 4595 C C . GLU A 1 604 ? 28.869 -21.468 -21.659 1.00 87.81 604 GLU A C 1
ATOM 4597 O O . GLU A 1 604 ? 29.893 -22.025 -21.266 1.00 87.81 604 GLU A O 1
ATOM 4602 N N . ALA A 1 605 ? 28.055 -20.827 -20.813 1.00 88.81 605 ALA A N 1
ATOM 4603 C CA . ALA A 1 605 ? 28.322 -20.685 -19.381 1.00 88.81 605 ALA A CA 1
ATOM 4604 C C . ALA A 1 605 ? 28.578 -22.031 -18.668 1.00 88.81 605 ALA A C 1
ATOM 4606 O O . ALA A 1 605 ? 29.380 -22.087 -17.733 1.00 88.81 605 ALA A O 1
ATOM 4607 N N . THR A 1 606 ? 27.976 -23.135 -19.139 1.00 87.88 606 THR A N 1
ATOM 4608 C CA . THR A 1 606 ? 28.212 -24.486 -18.585 1.00 87.88 606 THR A CA 1
ATOM 4609 C C . THR A 1 606 ? 29.654 -24.974 -18.749 1.00 87.88 606 THR A C 1
ATOM 4611 O O . THR A 1 606 ? 30.097 -25.832 -17.988 1.00 87.88 606 THR A O 1
ATOM 4614 N N . LYS A 1 607 ? 30.411 -24.408 -19.696 1.00 88.50 607 LYS A N 1
ATOM 4615 C CA . LYS A 1 607 ? 31.785 -24.817 -20.021 1.00 88.50 607 LYS A CA 1
ATOM 4616 C C . LYS A 1 607 ? 32.854 -24.045 -19.243 1.00 88.50 607 LYS A C 1
ATOM 4618 O O . LYS A 1 607 ? 33.991 -24.501 -19.174 1.00 88.50 607 LYS A O 1
ATOM 4623 N N . TYR A 1 608 ? 32.506 -22.903 -18.644 1.00 86.88 608 TYR A N 1
ATOM 4624 C CA . TYR A 1 608 ? 33.464 -21.965 -18.034 1.00 86.88 608 TYR A CA 1
ATOM 4625 C C . TYR A 1 608 ? 33.396 -21.902 -16.502 1.00 86.88 608 TYR A C 1
ATOM 4627 O O . TYR A 1 608 ? 33.917 -20.972 -15.894 1.00 86.88 608 TYR A O 1
ATOM 4635 N N . GLY A 1 609 ? 32.784 -22.899 -15.856 1.00 80.50 609 GLY A N 1
ATOM 4636 C CA . GLY A 1 609 ? 32.725 -22.975 -14.394 1.00 80.50 609 GLY A CA 1
ATOM 4637 C C . GLY A 1 609 ? 31.862 -21.877 -13.774 1.00 80.50 609 GLY A C 1
ATOM 4638 O O . GLY A 1 609 ? 32.252 -21.307 -12.761 1.00 80.50 609 GLY A O 1
ATOM 4639 N N . VAL A 1 610 ? 30.730 -21.543 -14.397 1.00 90.69 610 VAL A N 1
ATOM 4640 C CA . VAL A 1 610 ? 29.669 -20.706 -13.814 1.00 90.69 610 VAL A CA 1
ATOM 4641 C C . VAL A 1 610 ? 28.733 -21.598 -12.993 1.00 90.69 610 VAL A C 1
ATOM 4643 O O . VAL A 1 610 ? 28.357 -22.675 -13.451 1.00 90.69 610 VAL A O 1
ATOM 4646 N N . ASP A 1 611 ? 28.340 -21.155 -11.797 1.00 90.44 611 ASP A N 1
ATOM 4647 C CA . ASP A 1 611 ? 27.528 -21.956 -10.862 1.00 90.44 611 ASP A CA 1
ATOM 4648 C C . ASP A 1 611 ? 26.035 -21.616 -10.914 1.00 90.44 611 ASP A C 1
ATOM 4650 O O . ASP A 1 611 ? 25.207 -22.343 -10.367 1.00 90.44 611 ASP A O 1
ATOM 4654 N N . CYS A 1 612 ? 25.684 -20.476 -11.514 1.00 91.06 612 CYS A N 1
ATOM 4655 C CA . CYS A 1 612 ? 24.319 -19.968 -11.612 1.00 91.06 612 CYS A CA 1
ATOM 4656 C C . CYS A 1 612 ? 24.237 -18.851 -12.659 1.00 91.06 612 CYS A C 1
ATOM 4658 O O . CYS A 1 612 ? 25.186 -18.083 -12.839 1.00 91.06 612 CYS A O 1
ATOM 4660 N N . ILE A 1 613 ? 23.089 -18.719 -13.325 1.00 92.25 613 ILE A N 1
ATOM 4661 C CA . ILE A 1 613 ? 22.858 -17.640 -14.291 1.00 92.25 613 ILE A CA 1
ATOM 4662 C C . ILE A 1 613 ? 21.616 -16.813 -13.962 1.00 92.25 613 ILE A C 1
ATOM 4664 O O . ILE A 1 613 ? 20.594 -17.322 -13.498 1.00 92.25 613 ILE A O 1
ATOM 4668 N N . TYR A 1 614 ? 21.700 -15.518 -14.267 1.00 90.62 614 TYR A N 1
ATOM 4669 C CA . TYR A 1 614 ? 20.566 -14.602 -14.298 1.00 90.62 614 TYR A CA 1
ATOM 4670 C C . TYR A 1 614 ? 20.257 -14.201 -15.737 1.00 90.62 614 TYR A C 1
ATOM 4672 O O . TYR A 1 614 ? 21.032 -13.478 -16.379 1.00 90.62 614 TYR A O 1
ATOM 4680 N N . LEU A 1 615 ? 19.077 -14.610 -16.201 1.00 89.81 615 LEU A N 1
ATOM 4681 C CA . LEU A 1 615 ? 18.487 -14.124 -17.439 1.00 89.81 615 LEU A CA 1
ATOM 4682 C C . LEU A 1 615 ? 18.028 -12.690 -17.200 1.00 89.81 615 LEU A C 1
ATOM 4684 O O . LEU A 1 615 ? 17.048 -12.441 -16.492 1.00 89.81 615 LEU A O 1
ATOM 4688 N N . SER A 1 616 ? 18.785 -11.737 -17.728 1.00 82.12 616 SER A N 1
ATOM 4689 C CA . SER A 1 616 ? 18.632 -10.331 -17.373 1.00 82.12 616 SER A CA 1
ATOM 4690 C C . SER A 1 616 ? 18.923 -9.445 -18.564 1.00 82.12 616 SER A C 1
ATOM 4692 O O . SER A 1 616 ? 20.069 -9.263 -18.961 1.00 82.12 616 SER A O 1
ATOM 4694 N N . ASN A 1 617 ? 17.888 -8.769 -19.045 1.00 73.25 617 ASN A N 1
ATOM 4695 C CA . ASN A 1 617 ? 18.031 -7.637 -19.955 1.00 73.25 617 ASN A CA 1
ATOM 4696 C C . ASN A 1 617 ? 18.113 -6.296 -19.201 1.00 73.25 617 ASN A C 1
ATOM 4698 O O . ASN A 1 617 ? 17.927 -5.234 -19.791 1.00 73.25 617 ASN A O 1
ATOM 4702 N N . HIS A 1 618 ? 18.320 -6.335 -17.878 1.00 65.31 618 HIS A N 1
ATOM 4703 C CA . HIS A 1 618 ? 18.225 -5.174 -17.005 1.00 65.31 618 HIS A CA 1
ATOM 4704 C C . HIS A 1 618 ? 16.932 -4.384 -17.273 1.00 65.31 618 HIS A C 1
ATOM 4706 O O . HIS A 1 618 ? 17.006 -3.184 -17.519 1.00 65.31 618 HIS A O 1
ATOM 4712 N N . GLY A 1 619 ? 15.768 -5.043 -17.190 1.00 51.72 619 GLY A N 1
ATOM 4713 C CA . GLY A 1 619 ? 14.420 -4.482 -16.974 1.00 51.72 619 GLY A CA 1
ATOM 4714 C C . GLY A 1 619 ? 14.011 -3.238 -17.774 1.00 51.72 619 GLY A C 1
ATOM 4715 O O . GLY A 1 619 ? 13.157 -2.488 -17.318 1.00 51.72 619 GLY A O 1
ATOM 4716 N N . GLY A 1 620 ? 14.622 -3.006 -18.932 1.00 50.88 620 GLY A N 1
ATOM 4717 C CA . GLY A 1 620 ? 14.419 -1.802 -19.744 1.00 50.88 620 GLY A CA 1
ATOM 4718 C C . GLY A 1 620 ? 15.015 -1.894 -21.148 1.00 50.88 620 GLY A C 1
ATOM 4719 O O . GLY A 1 620 ? 14.563 -1.187 -22.040 1.00 50.88 620 GLY A O 1
ATOM 4720 N N . ARG A 1 621 ? 15.929 -2.842 -21.406 1.00 51.16 621 ARG A N 1
ATOM 4721 C CA . ARG A 1 621 ? 16.469 -3.089 -22.756 1.00 51.16 621 ARG A CA 1
ATOM 4722 C C . ARG A 1 621 ? 15.483 -3.776 -23.715 1.00 51.16 621 ARG A C 1
ATOM 4724 O O . ARG A 1 621 ? 15.855 -4.085 -24.841 1.00 51.16 621 ARG A O 1
ATOM 4731 N N . GLN A 1 622 ? 14.219 -3.988 -23.326 1.00 47.47 622 GLN A N 1
ATOM 4732 C CA . GLN A 1 622 ? 13.176 -4.397 -24.285 1.00 47.47 622 GLN A CA 1
ATOM 4733 C C . GLN A 1 622 ? 12.943 -3.320 -25.359 1.00 47.47 622 GLN A C 1
ATOM 4735 O O . GLN A 1 622 ? 12.593 -3.653 -26.487 1.00 47.47 622 GLN A O 1
ATOM 4740 N N . PHE A 1 623 ? 13.229 -2.051 -25.038 1.00 43.81 623 PHE A N 1
ATOM 4741 C CA . PHE A 1 623 ? 13.272 -0.942 -25.998 1.00 43.81 623 PHE A CA 1
ATOM 4742 C C . PHE A 1 623 ? 14.546 -0.927 -26.873 1.00 43.81 623 PHE A C 1
ATOM 4744 O O . PHE A 1 623 ? 14.645 -0.127 -27.799 1.00 43.81 623 PHE A O 1
ATOM 4751 N N . ASP A 1 624 ? 15.497 -1.834 -26.615 1.00 43.59 624 ASP A N 1
ATOM 4752 C CA . ASP A 1 624 ? 16.776 -1.984 -27.325 1.00 43.59 624 ASP A CA 1
ATOM 4753 C C . ASP A 1 624 ? 16.919 -3.382 -27.977 1.00 43.59 624 ASP A C 1
ATOM 4755 O O . ASP A 1 624 ? 18.026 -3.872 -28.173 1.00 43.59 624 ASP A O 1
ATOM 4759 N N . HIS A 1 625 ? 15.797 -4.032 -28.325 1.00 55.97 625 HIS A N 1
ATOM 4760 C CA . HIS A 1 625 ? 15.714 -5.352 -28.986 1.00 55.97 625 HIS A CA 1
ATOM 4761 C C . HIS A 1 625 ? 16.187 -6.576 -28.176 1.00 55.97 625 HIS A C 1
ATOM 4763 O O . HIS A 1 625 ? 16.191 -7.687 -28.710 1.00 55.97 625 HIS A O 1
ATOM 4769 N N . ALA A 1 626 ? 16.520 -6.434 -26.890 1.00 60.09 626 ALA A N 1
ATOM 4770 C CA . ALA A 1 626 ? 16.873 -7.583 -26.058 1.00 60.09 626 ALA A CA 1
ATOM 4771 C C . ALA A 1 626 ? 15.634 -8.467 -25.775 1.00 60.09 626 ALA A C 1
ATOM 4773 O O . ALA A 1 626 ? 14.596 -7.936 -25.348 1.00 60.09 626 ALA A O 1
ATOM 4774 N N . PRO A 1 627 ? 15.705 -9.803 -25.965 1.00 66.94 627 PRO A N 1
ATOM 4775 C CA . PRO A 1 627 ? 14.586 -10.700 -25.681 1.00 66.94 627 PRO A CA 1
ATOM 4776 C C . PRO A 1 627 ? 14.171 -10.624 -24.203 1.00 66.94 627 PRO A C 1
ATOM 4778 O O . PRO A 1 627 ? 14.963 -10.286 -23.318 1.00 66.94 627 PRO A O 1
ATOM 4781 N N . SER A 1 628 ? 12.899 -10.917 -23.912 1.00 76.50 628 SER A N 1
ATOM 4782 C CA . SER A 1 628 ? 12.448 -11.004 -22.522 1.00 76.50 628 SER A CA 1
ATOM 4783 C C . SER A 1 628 ? 13.091 -12.206 -21.833 1.00 76.50 628 SER A C 1
ATOM 4785 O O . SER A 1 628 ? 13.220 -13.276 -22.425 1.00 76.50 628 SER A O 1
ATOM 4787 N N . SER A 1 629 ? 13.445 -12.060 -20.560 1.00 83.81 629 SER A N 1
ATOM 4788 C CA . SER A 1 629 ? 14.077 -13.134 -19.791 1.00 83.81 629 SER A CA 1
ATOM 4789 C C . SER A 1 629 ? 13.217 -14.410 -19.721 1.00 83.81 629 SER A C 1
ATOM 4791 O O . SER A 1 629 ? 13.756 -15.510 -19.761 1.00 83.81 629 SER A O 1
ATOM 4793 N N . VAL A 1 630 ? 11.880 -14.287 -19.715 1.00 84.75 630 VAL A N 1
ATOM 4794 C CA . VAL A 1 630 ? 10.945 -15.433 -19.788 1.00 84.75 630 VAL A CA 1
ATOM 4795 C C . VAL A 1 630 ? 11.015 -16.145 -21.148 1.00 84.75 630 VAL A C 1
ATOM 4797 O O . VAL A 1 630 ? 10.905 -17.367 -21.215 1.00 84.75 630 VAL A O 1
ATOM 4800 N N . ARG A 1 631 ? 11.249 -15.407 -22.242 1.00 83.06 631 ARG A N 1
ATOM 4801 C CA . ARG A 1 631 ? 11.448 -15.993 -23.576 1.00 83.06 631 ARG A CA 1
ATOM 4802 C C . ARG A 1 631 ? 12.784 -16.724 -23.673 1.00 83.06 631 ARG A C 1
ATOM 4804 O O . ARG A 1 631 ? 12.809 -17.835 -24.187 1.00 83.06 631 ARG A O 1
ATOM 4811 N N . VAL A 1 632 ? 13.858 -16.134 -23.149 1.00 86.06 632 VAL A N 1
ATOM 4812 C CA . VAL A 1 632 ? 15.172 -16.795 -23.088 1.00 86.06 632 VAL A CA 1
ATOM 4813 C C . VAL A 1 632 ? 15.072 -18.087 -22.274 1.00 86.06 632 VAL A C 1
ATOM 4815 O O . VAL A 1 632 ? 15.564 -19.120 -22.710 1.00 86.06 632 VAL A O 1
ATOM 4818 N N . LEU A 1 633 ? 14.342 -18.071 -21.152 1.00 90.38 633 LEU A N 1
ATOM 4819 C CA . LEU A 1 633 ? 14.101 -19.261 -20.331 1.00 90.38 633 LEU A CA 1
ATOM 4820 C C . LEU A 1 633 ? 13.377 -20.377 -21.098 1.00 90.38 633 LEU A C 1
ATOM 4822 O O . LEU A 1 633 ? 13.764 -21.542 -21.008 1.00 90.38 633 LEU A O 1
ATOM 4826 N N . ARG A 1 634 ? 12.346 -20.027 -21.876 1.00 87.44 634 ARG A N 1
ATOM 4827 C CA . ARG A 1 634 ? 11.657 -20.970 -22.769 1.00 87.44 634 ARG A CA 1
ATOM 4828 C C . ARG A 1 634 ? 12.611 -21.531 -23.822 1.00 87.44 634 ARG A C 1
ATOM 4830 O O . ARG A 1 634 ? 12.599 -22.731 -24.073 1.00 87.44 634 ARG A O 1
ATOM 4837 N N . ASP A 1 635 ? 13.426 -20.681 -24.440 1.00 86.19 635 ASP A N 1
ATOM 4838 C CA . ASP A 1 635 ? 14.352 -21.104 -25.491 1.00 86.19 635 ASP A CA 1
ATOM 4839 C C . ASP A 1 635 ? 15.424 -22.058 -24.937 1.00 86.19 635 ASP A C 1
ATOM 4841 O O . ASP A 1 635 ? 15.715 -23.061 -25.583 1.00 86.19 635 ASP A O 1
ATOM 4845 N N . ILE A 1 636 ? 15.909 -21.838 -23.708 1.00 88.69 636 ILE A N 1
ATOM 4846 C CA . ILE A 1 636 ? 16.775 -22.795 -22.997 1.00 88.69 636 ILE A CA 1
ATOM 4847 C C . ILE A 1 636 ? 16.043 -24.128 -22.785 1.00 88.69 636 ILE A C 1
ATOM 4849 O O . ILE A 1 636 ? 16.589 -25.184 -23.088 1.00 88.69 636 ILE A O 1
ATOM 4853 N N . ARG A 1 637 ? 14.778 -24.102 -22.337 1.00 86.88 637 ARG A N 1
ATOM 4854 C CA . ARG A 1 637 ? 13.970 -25.319 -22.111 1.00 86.88 637 ARG A CA 1
ATOM 4855 C C . ARG A 1 637 ? 13.751 -26.133 -23.386 1.00 86.88 637 ARG A C 1
ATOM 4857 O O . ARG A 1 637 ? 13.754 -27.357 -23.317 1.00 86.88 637 ARG A O 1
ATOM 4864 N N . LEU A 1 638 ? 13.586 -25.467 -24.527 1.00 82.00 638 LEU A N 1
ATOM 4865 C CA . LEU A 1 638 ? 13.353 -26.117 -25.818 1.00 82.00 638 LEU A CA 1
ATOM 4866 C C . LEU A 1 638 ? 14.640 -26.588 -26.508 1.00 82.00 638 LEU A C 1
ATOM 4868 O O . LEU A 1 638 ? 14.608 -27.593 -27.214 1.00 82.00 638 LEU A O 1
ATOM 4872 N N . ARG A 1 639 ? 15.746 -25.847 -26.371 1.00 82.50 639 ARG A N 1
ATOM 4873 C CA . ARG A 1 639 ? 16.938 -26.020 -27.223 1.00 82.50 639 ARG A CA 1
ATOM 4874 C C . ARG A 1 639 ? 18.145 -26.597 -26.501 1.00 82.50 639 ARG A C 1
ATOM 4876 O O . ARG A 1 639 ? 18.926 -27.292 -27.139 1.00 82.50 639 ARG A O 1
ATOM 4883 N N . CYS A 1 640 ? 18.294 -26.311 -25.213 1.00 86.69 640 CYS A N 1
ATOM 4884 C CA . CYS A 1 640 ? 19.391 -26.809 -24.387 1.00 86.69 640 CYS A CA 1
ATOM 4885 C C . CYS A 1 640 ? 18.897 -27.183 -22.972 1.00 86.69 640 CYS A C 1
ATOM 4887 O O . CYS A 1 640 ? 19.352 -26.621 -21.968 1.00 86.69 640 CYS A O 1
ATOM 4889 N N . PRO A 1 641 ? 17.940 -28.129 -22.848 1.00 86.44 641 PRO A N 1
ATOM 4890 C CA . PRO A 1 641 ? 17.372 -28.523 -21.557 1.00 86.44 641 PRO A CA 1
ATOM 4891 C C . PRO A 1 641 ? 18.418 -29.072 -20.570 1.00 86.44 641 PRO A C 1
ATOM 4893 O O . PRO A 1 641 ? 18.190 -29.074 -19.361 1.00 86.44 641 PRO A O 1
ATOM 4896 N N . GLU A 1 642 ? 19.580 -29.514 -21.052 1.00 85.31 642 GLU A N 1
ATOM 4897 C CA . GLU A 1 642 ? 20.731 -29.906 -20.242 1.00 85.31 642 GLU A CA 1
ATOM 4898 C C . GLU A 1 642 ? 21.268 -28.780 -19.349 1.00 85.31 642 GLU A C 1
ATOM 4900 O O . GLU A 1 642 ? 21.804 -29.077 -18.283 1.00 85.31 642 GLU A O 1
ATOM 4905 N N . VAL A 1 643 ? 21.062 -27.506 -19.703 1.00 87.94 643 VAL A N 1
ATOM 4906 C CA . VAL A 1 643 ? 21.469 -26.358 -18.873 1.00 87.94 643 VAL A CA 1
ATOM 4907 C C . VAL A 1 643 ? 20.805 -26.411 -17.494 1.00 87.94 643 VAL A C 1
ATOM 4909 O O . VAL A 1 643 ? 21.464 -26.145 -16.490 1.00 87.94 643 VAL A O 1
ATOM 4912 N N . PHE A 1 644 ? 19.549 -26.866 -17.409 1.00 87.81 644 PHE A N 1
ATOM 4913 C CA . PHE A 1 644 ? 18.834 -27.028 -16.133 1.00 87.81 644 PHE A CA 1
ATOM 4914 C C . PHE A 1 644 ? 19.421 -28.124 -15.231 1.00 87.81 644 PHE A C 1
ATOM 4916 O O . PHE A 1 644 ? 19.104 -28.169 -14.046 1.00 87.81 644 PHE A O 1
ATOM 4923 N N . LYS A 1 645 ? 20.263 -29.019 -15.766 1.00 86.06 645 LYS A N 1
ATOM 4924 C CA . LYS A 1 645 ? 21.011 -30.009 -14.970 1.00 86.06 645 LYS A CA 1
ATOM 4925 C C . LYS A 1 645 ? 22.342 -29.446 -14.463 1.00 86.06 645 LYS A C 1
ATOM 4927 O O . LYS A 1 645 ? 22.909 -29.973 -13.507 1.00 86.06 645 LYS A O 1
ATOM 4932 N N . SER A 1 646 ? 22.850 -28.400 -15.114 1.00 80.31 646 SER A N 1
ATOM 4933 C CA . SER A 1 646 ? 24.159 -27.813 -14.830 1.00 80.31 646 SER A CA 1
ATOM 4934 C C . SER A 1 646 ? 24.107 -26.817 -13.673 1.00 80.31 646 SER A C 1
ATOM 4936 O O . SER A 1 646 ? 24.981 -26.883 -12.803 1.00 80.31 646 SER A O 1
ATOM 4938 N N . PHE A 1 647 ? 23.089 -25.952 -13.628 1.00 85.69 647 PHE A N 1
ATOM 4939 C CA . PHE A 1 647 ? 22.878 -24.970 -12.559 1.00 85.69 647 PHE A CA 1
ATOM 4940 C C . PHE A 1 647 ? 21.458 -24.382 -12.566 1.00 85.69 647 PHE A C 1
ATOM 4942 O O . PHE A 1 647 ? 20.708 -24.522 -13.532 1.00 85.69 647 PHE A O 1
ATOM 4949 N N . ASP A 1 648 ? 21.113 -23.672 -11.491 1.00 88.69 648 ASP A N 1
ATOM 4950 C CA . ASP A 1 648 ? 19.846 -22.955 -11.383 1.00 88.69 648 ASP A CA 1
ATOM 4951 C C . ASP A 1 648 ? 19.808 -21.668 -12.204 1.00 88.69 648 ASP A C 1
ATOM 4953 O O . ASP A 1 648 ? 20.798 -20.943 -12.343 1.00 88.69 648 ASP A O 1
ATOM 4957 N N . ILE A 1 649 ? 18.608 -21.364 -12.698 1.00 92.88 649 ILE A N 1
ATOM 4958 C CA . ILE A 1 649 ? 18.338 -20.217 -13.557 1.00 92.88 649 ILE A CA 1
ATOM 4959 C C . ILE A 1 649 ? 17.394 -19.261 -12.836 1.00 92.88 649 ILE A C 1
ATOM 4961 O O . ILE A 1 649 ? 16.293 -19.633 -12.421 1.00 92.88 649 ILE A O 1
ATOM 4965 N N . TYR A 1 650 ? 17.816 -18.008 -12.722 1.00 91.94 650 TYR A N 1
ATOM 4966 C CA . TYR A 1 650 ? 17.023 -16.920 -12.165 1.00 91.94 650 TYR A CA 1
ATOM 4967 C C . TYR A 1 650 ? 16.616 -15.959 -13.278 1.00 91.94 650 TYR A C 1
ATOM 4969 O O . TYR A 1 650 ? 17.354 -15.738 -14.239 1.00 91.94 650 TYR A O 1
ATOM 4977 N N . VAL A 1 651 ? 15.438 -15.363 -13.146 1.00 89.44 651 VAL A N 1
ATOM 4978 C CA . VAL A 1 651 ? 14.920 -14.379 -14.100 1.00 89.44 651 VAL A CA 1
ATOM 4979 C C . VAL A 1 651 ? 14.941 -13.005 -13.440 1.00 89.44 651 VAL A C 1
ATOM 4981 O O . VAL A 1 651 ? 14.346 -12.845 -12.386 1.00 89.44 651 VAL A O 1
ATOM 4984 N N . ASP A 1 652 ? 15.598 -12.007 -14.035 1.00 79.56 652 ASP A N 1
ATOM 4985 C CA . ASP A 1 652 ? 15.577 -10.606 -13.578 1.00 79.56 652 ASP A CA 1
ATOM 4986 C C . ASP A 1 652 ? 15.082 -9.691 -14.708 1.00 79.56 652 ASP A C 1
ATOM 4988 O O . ASP A 1 652 ? 15.789 -9.421 -15.684 1.00 79.56 652 ASP A O 1
ATOM 4992 N N . GLY A 1 653 ? 13.837 -9.223 -14.579 1.00 70.50 653 GLY A N 1
ATOM 4993 C CA . GLY A 1 653 ? 13.151 -8.423 -15.594 1.00 70.50 653 GLY A CA 1
ATOM 4994 C C . GLY A 1 653 ? 12.373 -9.248 -16.627 1.00 70.50 653 GLY A C 1
ATOM 4995 O O . GLY A 1 653 ? 12.422 -10.474 -16.659 1.00 70.50 653 GLY A O 1
ATOM 4996 N N . GLY A 1 654 ? 11.595 -8.562 -17.472 1.00 65.75 654 GLY A N 1
ATOM 4997 C CA . GLY A 1 654 ? 10.741 -9.205 -18.481 1.00 65.75 654 GLY A CA 1
ATOM 4998 C C . GLY A 1 654 ? 9.431 -9.802 -17.952 1.00 65.75 654 GLY A C 1
ATOM 4999 O O . GLY A 1 654 ? 8.817 -10.595 -18.658 1.00 65.75 654 GLY A O 1
ATOM 5000 N N . VAL A 1 655 ? 9.017 -9.408 -16.745 1.00 70.19 655 VAL A N 1
ATOM 5001 C CA . VAL A 1 655 ? 7.750 -9.771 -16.094 1.00 70.19 655 VAL A CA 1
ATOM 5002 C C . VAL A 1 655 ? 6.833 -8.557 -16.139 1.00 70.19 655 VAL A C 1
ATOM 5004 O O . VAL A 1 655 ? 7.220 -7.496 -15.647 1.00 70.19 655 VAL A O 1
ATOM 5007 N N . MET A 1 656 ? 5.646 -8.696 -16.729 1.00 67.56 656 MET A N 1
ATOM 5008 C CA . MET A 1 656 ? 4.663 -7.607 -16.808 1.00 67.56 656 MET A CA 1
ATOM 5009 C C . MET A 1 656 ? 3.409 -7.887 -15.978 1.00 67.56 656 MET A C 1
ATOM 5011 O O . MET A 1 656 ? 2.713 -6.949 -15.604 1.00 67.56 656 MET A O 1
ATOM 5015 N N . ARG A 1 657 ? 3.115 -9.164 -15.704 1.00 77.62 657 ARG A N 1
ATOM 5016 C CA . ARG A 1 657 ? 1.910 -9.632 -15.003 1.00 77.62 657 ARG A CA 1
ATOM 5017 C C . ARG A 1 657 ? 2.218 -10.794 -14.066 1.00 77.62 657 ARG A C 1
ATOM 5019 O O . ARG A 1 657 ? 3.220 -11.491 -14.243 1.00 77.62 657 ARG A O 1
ATOM 5026 N N . GLY A 1 658 ? 1.320 -11.070 -13.124 1.00 80.12 658 GLY A N 1
ATOM 5027 C CA . GLY A 1 658 ? 1.419 -12.212 -12.212 1.00 80.12 658 GLY A CA 1
ATOM 5028 C C . GLY A 1 658 ? 1.481 -13.548 -12.954 1.00 80.12 658 GLY A C 1
ATOM 5029 O O . GLY A 1 658 ? 2.219 -14.451 -12.564 1.00 80.12 658 GLY A O 1
ATOM 5030 N N . THR A 1 659 ? 0.819 -13.642 -14.110 1.00 85.88 659 THR A N 1
ATOM 5031 C CA . THR A 1 659 ? 0.893 -14.816 -14.992 1.00 85.88 659 THR A CA 1
ATOM 5032 C C . THR A 1 659 ? 2.298 -15.084 -15.532 1.00 85.88 659 THR A C 1
ATOM 5034 O O . THR A 1 659 ? 2.635 -16.236 -15.781 1.00 85.88 659 THR A O 1
ATOM 5037 N N . ASP A 1 660 ? 3.132 -14.059 -15.734 1.00 85.00 660 ASP A N 1
ATOM 5038 C CA . ASP A 1 660 ? 4.496 -14.250 -16.251 1.00 85.00 660 ASP A CA 1
ATOM 5039 C C . ASP A 1 660 ? 5.422 -14.829 -15.178 1.00 85.00 660 ASP A C 1
ATOM 5041 O O . ASP A 1 660 ? 6.312 -15.618 -15.494 1.00 85.00 660 ASP A O 1
ATOM 5045 N N . VAL A 1 661 ? 5.161 -14.503 -13.906 1.00 87.81 661 VAL A N 1
ATOM 5046 C CA . VAL A 1 661 ? 5.813 -15.144 -12.756 1.00 87.81 661 VAL A CA 1
ATOM 5047 C C . VAL A 1 661 ? 5.460 -16.630 -12.728 1.00 87.81 661 VAL A C 1
ATOM 5049 O O . VAL A 1 661 ? 6.358 -17.467 -12.692 1.00 87.81 661 VAL A O 1
ATOM 5052 N N . VAL A 1 662 ? 4.169 -16.968 -12.837 1.00 88.88 662 VAL A N 1
ATOM 5053 C CA . VAL A 1 662 ? 3.701 -18.365 -12.887 1.00 88.88 662 VAL A CA 1
ATOM 5054 C C . VAL A 1 662 ? 4.316 -19.111 -14.075 1.00 88.88 662 VAL A C 1
ATOM 5056 O O . VAL A 1 662 ? 4.801 -20.230 -13.906 1.00 88.88 662 VAL A O 1
ATOM 5059 N N . LYS A 1 663 ? 4.381 -18.482 -15.258 1.00 88.44 663 LYS A N 1
ATOM 5060 C CA . LYS A 1 663 ? 4.991 -19.088 -16.450 1.00 88.44 663 LYS A CA 1
ATOM 5061 C C . LYS A 1 663 ? 6.481 -19.359 -16.272 1.00 88.44 663 LYS A C 1
ATOM 5063 O O . LYS A 1 663 ? 6.948 -20.444 -16.596 1.00 88.44 663 LYS A O 1
ATOM 5068 N N . ALA A 1 664 ? 7.232 -18.386 -15.760 1.00 89.81 664 ALA A N 1
ATOM 5069 C CA . ALA A 1 664 ? 8.663 -18.544 -15.534 1.00 89.81 664 ALA A CA 1
ATOM 5070 C C . ALA A 1 664 ? 8.959 -19.679 -14.539 1.00 89.81 664 ALA A C 1
ATOM 5072 O O . ALA A 1 664 ? 9.869 -20.470 -14.775 1.00 89.81 664 ALA A O 1
ATOM 5073 N N . LEU A 1 665 ? 8.156 -19.807 -13.478 1.00 91.00 665 LEU A N 1
ATOM 5074 C CA . LEU A 1 665 ? 8.270 -20.913 -12.523 1.00 91.00 665 LEU A CA 1
ATOM 5075 C C . LEU A 1 665 ? 7.947 -22.269 -13.171 1.00 91.00 665 LEU A C 1
ATOM 5077 O O . LEU A 1 665 ? 8.717 -23.210 -13.010 1.00 91.00 665 LEU A O 1
ATOM 5081 N N . CYS A 1 666 ? 6.882 -22.365 -13.975 1.00 90.25 666 CYS A N 1
ATOM 5082 C CA . CYS A 1 666 ? 6.545 -23.600 -14.699 1.00 90.25 666 CYS A CA 1
ATOM 5083 C C . CYS A 1 666 ? 7.606 -23.986 -15.752 1.00 90.25 666 CYS A C 1
ATOM 5085 O O . CYS A 1 666 ? 7.853 -25.168 -15.967 1.00 90.25 666 CYS A O 1
ATOM 5087 N N . LEU A 1 667 ? 8.284 -23.008 -16.371 1.00 89.88 667 LEU A N 1
ATOM 5088 C CA . LEU A 1 667 ? 9.436 -23.227 -17.264 1.00 89.88 667 LEU A CA 1
ATOM 5089 C C . LEU A 1 667 ? 10.723 -23.615 -16.508 1.00 89.88 667 LEU A C 1
ATOM 5091 O O . LEU A 1 667 ? 11.740 -23.928 -17.135 1.00 89.88 667 LEU A O 1
ATOM 5095 N N . GLY A 1 668 ? 10.685 -23.612 -15.173 1.00 88.19 668 GLY A N 1
ATOM 5096 C CA . GLY A 1 668 ? 11.746 -24.050 -14.270 1.00 88.19 668 GLY A CA 1
ATOM 5097 C C . GLY A 1 668 ? 12.757 -22.979 -13.873 1.00 88.19 668 GLY A C 1
ATOM 5098 O O . GLY A 1 668 ? 13.896 -23.321 -13.560 1.00 88.19 668 GLY A O 1
ATOM 5099 N N . ALA A 1 669 ? 12.373 -21.698 -13.871 1.00 91.75 669 ALA A N 1
ATOM 5100 C CA . ALA A 1 669 ? 13.129 -20.696 -13.121 1.00 91.75 669 ALA A CA 1
ATOM 5101 C C . ALA A 1 669 ? 13.051 -20.991 -11.619 1.00 91.75 669 ALA A C 1
ATOM 5103 O O . ALA A 1 669 ? 11.981 -21.294 -11.091 1.00 91.75 669 ALA A O 1
ATOM 5104 N N . ARG A 1 670 ? 14.170 -20.817 -10.911 1.00 89.25 670 ARG A N 1
ATOM 5105 C CA . ARG A 1 670 ? 14.220 -20.961 -9.451 1.00 89.25 670 ARG A CA 1
ATOM 5106 C C . ARG A 1 670 ? 13.520 -19.811 -8.736 1.00 89.25 670 ARG A C 1
ATOM 5108 O O . ARG A 1 670 ? 12.854 -20.024 -7.728 1.00 89.25 670 ARG A O 1
ATOM 5115 N N . ALA A 1 671 ? 13.699 -18.594 -9.244 1.00 87.31 671 ALA A N 1
ATOM 5116 C CA . ALA A 1 671 ? 13.024 -17.400 -8.758 1.00 87.31 671 ALA A CA 1
ATOM 5117 C C . ALA A 1 671 ? 12.960 -16.316 -9.840 1.00 87.31 671 ALA A C 1
ATOM 5119 O O . ALA A 1 671 ? 13.707 -16.330 -10.825 1.00 87.31 671 ALA A O 1
ATOM 5120 N N . VAL A 1 672 ? 12.056 -15.363 -9.621 1.00 87.12 672 VAL A N 1
ATOM 5121 C CA . VAL A 1 672 ? 11.718 -14.302 -10.566 1.00 87.12 672 VAL A CA 1
ATOM 5122 C C . VAL A 1 672 ? 11.820 -12.946 -9.864 1.00 87.12 672 VAL A C 1
ATOM 5124 O O . VAL A 1 672 ? 11.081 -12.656 -8.926 1.00 87.12 672 VAL A O 1
ATOM 5127 N N . GLY A 1 673 ? 12.751 -12.113 -10.314 1.00 83.38 673 GLY A N 1
ATOM 5128 C CA . GLY A 1 673 ? 12.974 -10.747 -9.864 1.00 83.38 673 GLY A CA 1
ATOM 5129 C C . GLY A 1 673 ? 12.009 -9.768 -10.531 1.00 83.38 673 GLY A C 1
ATOM 5130 O O . GLY A 1 673 ? 11.870 -9.732 -11.753 1.00 83.38 673 GLY A O 1
ATOM 5131 N N . ILE A 1 674 ? 11.367 -8.941 -9.709 1.00 75.38 674 ILE A N 1
ATOM 5132 C CA . ILE A 1 674 ? 10.249 -8.068 -10.106 1.00 75.38 674 ILE A CA 1
ATOM 5133 C C . ILE A 1 674 ? 10.550 -6.569 -9.896 1.00 75.38 674 ILE A C 1
ATOM 5135 O O . ILE A 1 674 ? 9.684 -5.714 -10.047 1.00 75.38 674 ILE A O 1
ATOM 5139 N N . GLY A 1 675 ? 11.799 -6.227 -9.559 1.00 62.47 675 GLY A N 1
ATOM 5140 C CA . GLY A 1 675 ? 12.151 -4.998 -8.835 1.00 62.47 675 GLY A CA 1
ATOM 5141 C C . GLY A 1 675 ? 11.881 -3.657 -9.527 1.00 62.47 675 GLY A C 1
ATOM 5142 O O . GLY A 1 675 ? 11.661 -2.662 -8.843 1.00 62.47 675 GLY A O 1
ATOM 5143 N N . ARG A 1 676 ? 11.872 -3.579 -10.862 1.00 65.62 676 ARG A N 1
ATOM 5144 C CA . ARG A 1 676 ? 11.823 -2.275 -11.552 1.00 65.62 676 ARG A CA 1
ATOM 5145 C C . ARG A 1 676 ? 10.432 -1.652 -11.616 1.00 65.62 676 ARG A C 1
ATOM 5147 O O . ARG A 1 676 ? 10.321 -0.445 -11.444 1.00 65.62 676 ARG A O 1
ATOM 5154 N N . GLY A 1 677 ? 9.391 -2.471 -11.778 1.00 67.19 677 GLY A N 1
ATOM 5155 C CA . GLY A 1 677 ? 8.003 -2.005 -11.694 1.00 67.19 677 GLY A CA 1
ATOM 5156 C C . GLY A 1 677 ? 7.705 -1.371 -10.335 1.00 67.19 677 GLY A C 1
ATOM 5157 O O . GLY A 1 677 ? 7.076 -0.322 -10.272 1.00 67.19 677 GLY A O 1
ATOM 5158 N N . PHE A 1 678 ? 8.267 -1.931 -9.261 1.00 71.06 678 PHE A N 1
ATOM 5159 C CA . PHE A 1 678 ? 8.158 -1.366 -7.915 1.00 71.06 678 PHE A CA 1
ATOM 5160 C C . PHE A 1 678 ? 9.011 -0.117 -7.715 1.00 71.06 678 PHE A C 1
ATOM 5162 O O . PHE A 1 678 ? 8.567 0.784 -7.020 1.00 71.06 678 PHE A O 1
ATOM 5169 N N . MET A 1 679 ? 10.188 -0.004 -8.342 1.00 60.59 679 MET A N 1
ATOM 5170 C CA . MET A 1 679 ? 10.935 1.261 -8.320 1.00 60.59 679 MET A CA 1
ATOM 5171 C C . MET A 1 679 ? 10.185 2.375 -9.054 1.00 60.59 679 MET A C 1
ATOM 5173 O O . MET A 1 679 ? 10.123 3.483 -8.540 1.00 60.59 679 MET A O 1
ATOM 5177 N N . TYR A 1 680 ? 9.569 2.093 -10.205 1.00 62.66 680 TYR A N 1
ATOM 5178 C CA . TYR A 1 680 ? 8.752 3.085 -10.908 1.00 62.66 680 TYR A CA 1
ATOM 5179 C C . TYR A 1 680 ? 7.486 3.438 -10.135 1.00 62.66 680 TYR A C 1
ATOM 5181 O O . TYR A 1 680 ? 7.160 4.614 -10.027 1.00 62.66 680 TYR A O 1
ATOM 5189 N N . ALA A 1 681 ? 6.813 2.451 -9.539 1.00 66.31 681 ALA A N 1
ATOM 5190 C CA . ALA A 1 681 ? 5.674 2.700 -8.666 1.00 66.31 681 ALA A CA 1
ATOM 5191 C C . ALA A 1 681 ? 6.074 3.544 -7.444 1.00 66.31 681 ALA A C 1
ATOM 5193 O O . ALA A 1 681 ? 5.351 4.467 -7.087 1.00 66.31 681 ALA A O 1
ATOM 5194 N N . LEU A 1 682 ? 7.255 3.294 -6.868 1.00 54.66 682 LEU A N 1
ATOM 5195 C CA . LEU A 1 682 ? 7.817 4.097 -5.783 1.00 54.66 682 LEU A CA 1
ATOM 5196 C C . LEU A 1 682 ? 8.121 5.530 -6.235 1.00 54.66 682 LEU A C 1
ATOM 5198 O O . LEU A 1 682 ? 7.790 6.473 -5.524 1.00 54.66 682 LEU A O 1
ATOM 5202 N N . SER A 1 683 ? 8.735 5.702 -7.409 1.00 52.72 683 SER A N 1
ATOM 5203 C CA . SER A 1 683 ? 9.076 7.018 -7.959 1.00 52.72 683 SER A CA 1
ATOM 5204 C C . SER A 1 683 ? 7.848 7.832 -8.371 1.00 52.72 683 SER A C 1
ATOM 5206 O O . SER A 1 683 ? 7.861 9.046 -8.213 1.00 52.72 683 SER A O 1
ATOM 5208 N N . ALA A 1 684 ? 6.809 7.185 -8.903 1.00 58.75 684 ALA A N 1
ATOM 5209 C CA . ALA A 1 684 ? 5.631 7.860 -9.446 1.00 58.75 684 ALA A CA 1
ATOM 5210 C C . ALA A 1 684 ? 4.510 8.046 -8.414 1.00 58.75 684 ALA A C 1
ATOM 5212 O O . ALA A 1 684 ? 3.830 9.067 -8.415 1.00 58.75 684 ALA A O 1
ATOM 5213 N N . TYR A 1 685 ? 4.315 7.070 -7.530 1.00 63.78 685 TYR A N 1
ATOM 5214 C CA . TYR A 1 685 ? 3.135 6.976 -6.666 1.00 63.78 685 TYR A CA 1
ATOM 5215 C C . TYR A 1 685 ? 3.498 6.708 -5.198 1.00 63.78 685 TYR A C 1
ATOM 5217 O O . TYR A 1 685 ? 2.631 6.374 -4.385 1.00 63.78 685 TYR A O 1
ATOM 5225 N N . GLY A 1 686 ? 4.781 6.826 -4.844 1.00 58.41 686 GLY A N 1
ATOM 5226 C CA . GLY A 1 686 ? 5.265 6.521 -3.505 1.00 58.41 686 GLY A CA 1
ATOM 5227 C C . GLY A 1 686 ? 4.947 5.082 -3.100 1.00 58.41 686 GLY A C 1
ATOM 5228 O O . GLY A 1 686 ? 4.772 4.183 -3.924 1.00 58.41 686 GLY A O 1
ATOM 5229 N N . THR A 1 687 ? 4.857 4.837 -1.799 1.00 68.94 687 THR A N 1
ATOM 5230 C CA . THR A 1 687 ? 4.648 3.468 -1.302 1.00 68.94 687 THR A CA 1
ATOM 5231 C C . THR A 1 687 ? 3.268 2.925 -1.544 1.00 68.94 687 THR A C 1
ATOM 5233 O O . THR A 1 687 ? 3.149 1.723 -1.730 1.00 68.94 687 THR A O 1
ATOM 5236 N N . GLU A 1 688 ? 2.246 3.768 -1.627 1.00 67.56 688 GLU A N 1
ATOM 5237 C CA . GLU A 1 688 ? 0.912 3.307 -2.014 1.00 67.56 688 GLU A CA 1
ATOM 5238 C C . GLU A 1 688 ? 0.924 2.727 -3.431 1.00 67.56 688 GLU A C 1
ATOM 5240 O O . GLU A 1 688 ? 0.336 1.675 -3.673 1.00 67.56 688 GLU A O 1
ATOM 5245 N N . GLY A 1 689 ? 1.699 3.320 -4.344 1.00 74.25 689 GLY A N 1
ATOM 5246 C CA . GLY A 1 689 ? 1.980 2.727 -5.649 1.00 74.25 689 GLY A CA 1
ATOM 5247 C C . GLY A 1 689 ? 2.628 1.355 -5.563 1.00 74.25 689 GLY A C 1
ATOM 5248 O O . GLY A 1 689 ? 2.214 0.422 -6.249 1.00 74.25 689 GLY A O 1
ATOM 5249 N N . VAL A 1 690 ? 3.645 1.224 -4.709 1.00 74.56 690 VAL A N 1
ATOM 5250 C CA . VAL A 1 690 ? 4.351 -0.046 -4.491 1.00 74.56 690 VAL A CA 1
ATOM 5251 C C . VAL A 1 690 ? 3.412 -1.094 -3.899 1.00 74.56 690 VAL A C 1
ATOM 5253 O O . VAL A 1 690 ? 3.321 -2.189 -4.443 1.00 74.56 690 VAL A O 1
ATOM 5256 N N . LEU A 1 691 ? 2.685 -0.771 -2.827 1.00 75.19 691 LEU A N 1
ATOM 5257 C CA . LEU A 1 691 ? 1.730 -1.664 -2.169 1.00 75.19 691 LEU A CA 1
ATOM 5258 C C . LEU A 1 691 ? 0.606 -2.068 -3.121 1.00 75.19 691 LEU A C 1
ATOM 5260 O O . LEU A 1 691 ? 0.239 -3.242 -3.173 1.00 75.19 691 LEU A O 1
ATOM 5264 N N . LYS A 1 692 ? 0.106 -1.131 -3.934 1.00 80.25 692 LYS A N 1
ATOM 5265 C CA . LYS A 1 692 ? -0.914 -1.422 -4.938 1.00 80.25 692 LYS A CA 1
ATOM 5266 C C . LYS A 1 692 ? -0.379 -2.327 -6.041 1.00 80.25 692 LYS A C 1
ATOM 5268 O O . LYS A 1 692 ? -1.055 -3.288 -6.398 1.00 80.25 692 LYS A O 1
ATOM 5273 N N . ALA A 1 693 ? 0.835 -2.084 -6.528 1.00 79.94 693 ALA A N 1
ATOM 5274 C CA . ALA A 1 693 ? 1.497 -2.973 -7.476 1.00 79.94 693 ALA A CA 1
ATOM 5275 C C . ALA A 1 693 ? 1.729 -4.374 -6.876 1.00 79.94 693 ALA A C 1
ATOM 5277 O O . ALA A 1 693 ? 1.574 -5.368 -7.583 1.00 79.94 693 ALA A O 1
ATOM 5278 N N . ILE A 1 694 ? 2.050 -4.474 -5.574 1.00 82.62 694 ILE A N 1
ATOM 5279 C CA . ILE A 1 694 ? 2.256 -5.759 -4.882 1.00 82.62 694 ILE A CA 1
ATOM 5280 C C . ILE A 1 694 ? 0.923 -6.498 -4.784 1.00 82.62 694 ILE A C 1
ATOM 5282 O O . ILE A 1 694 ? 0.867 -7.682 -5.104 1.00 82.62 694 ILE A O 1
ATOM 5286 N N . SER A 1 695 ? -0.147 -5.806 -4.381 1.00 84.00 695 SER A N 1
ATOM 5287 C CA . SER A 1 695 ? -1.501 -6.364 -4.314 1.00 84.00 695 SER A CA 1
ATOM 5288 C C . SER A 1 695 ? -1.962 -6.859 -5.681 1.00 84.00 695 SER A C 1
ATOM 5290 O O . SER A 1 695 ? -2.353 -8.014 -5.779 1.00 84.00 695 SER A O 1
ATOM 5292 N N . ILE A 1 696 ? -1.828 -6.055 -6.743 1.00 83.81 696 ILE A N 1
ATOM 5293 C CA . ILE A 1 696 ? -2.215 -6.456 -8.106 1.00 83.81 696 ILE A CA 1
ATOM 5294 C C . ILE A 1 696 ? -1.438 -7.701 -8.544 1.00 83.81 696 ILE A C 1
ATOM 5296 O O . ILE A 1 696 ? -2.028 -8.670 -9.019 1.00 83.81 696 ILE A O 1
ATOM 5300 N N . LEU A 1 697 ? -0.116 -7.704 -8.353 1.00 85.44 697 LEU A N 1
ATOM 5301 C CA . LEU A 1 697 ? 0.717 -8.836 -8.743 1.00 85.44 697 LEU A CA 1
ATOM 5302 C C . LEU A 1 697 ? 0.371 -10.098 -7.937 1.00 85.44 697 LEU A C 1
ATOM 5304 O O . LEU A 1 697 ? 0.286 -11.186 -8.506 1.00 85.44 697 LEU A O 1
ATOM 5308 N N . SER A 1 698 ? 0.151 -9.956 -6.628 1.00 85.69 698 SER A N 1
ATOM 5309 C CA . SER A 1 698 ? -0.262 -11.048 -5.743 1.00 85.69 698 SER A CA 1
ATOM 5310 C C . SER A 1 698 ? -1.625 -11.608 -6.147 1.00 85.69 698 SER A C 1
ATOM 5312 O O . SER A 1 698 ? -1.772 -12.825 -6.250 1.00 85.69 698 SER A O 1
ATOM 5314 N N . ASP A 1 699 ? -2.601 -10.745 -6.425 1.00 88.75 699 ASP A N 1
ATOM 5315 C CA . ASP A 1 699 ? -3.950 -11.144 -6.823 1.00 88.75 699 ASP A CA 1
ATOM 5316 C C . ASP A 1 699 ? -3.931 -11.891 -8.157 1.00 88.75 699 ASP A C 1
ATOM 5318 O O . ASP A 1 699 ? -4.580 -12.930 -8.288 1.00 88.75 699 ASP A O 1
ATOM 5322 N N . GLU A 1 700 ? -3.139 -11.439 -9.133 1.00 90.12 700 GLU A N 1
ATOM 5323 C CA . GLU A 1 700 ? -2.978 -12.142 -10.407 1.00 90.12 700 GLU A CA 1
ATOM 5324 C C . GLU A 1 700 ? -2.293 -13.507 -10.242 1.00 90.12 700 GLU A C 1
ATOM 5326 O O . GLU A 1 700 ? -2.741 -14.487 -10.845 1.00 90.12 700 GLU A O 1
ATOM 5331 N N . ILE A 1 701 ? -1.244 -13.608 -9.415 1.00 89.19 701 ILE A N 1
ATOM 5332 C CA . ILE A 1 701 ? -0.573 -14.888 -9.126 1.00 89.19 701 ILE A CA 1
ATOM 5333 C C . ILE A 1 701 ? -1.556 -15.851 -8.454 1.00 89.19 701 ILE A C 1
ATOM 5335 O O . ILE A 1 701 ? -1.744 -16.968 -8.936 1.00 89.19 701 ILE A O 1
ATOM 5339 N N . GLN A 1 702 ? -2.229 -15.418 -7.385 1.00 87.62 702 GLN A N 1
ATOM 5340 C CA . GLN A 1 702 ? -3.176 -16.252 -6.643 1.00 87.62 702 GLN A CA 1
ATOM 5341 C C . GLN A 1 702 ? -4.373 -16.663 -7.502 1.00 87.62 702 GLN A C 1
ATOM 5343 O O . GLN A 1 702 ? -4.799 -17.815 -7.449 1.00 87.62 702 GLN A O 1
ATOM 5348 N N . THR A 1 703 ? -4.906 -15.751 -8.316 1.00 89.81 703 THR A N 1
ATOM 5349 C CA . THR A 1 703 ? -6.012 -16.050 -9.236 1.00 89.81 703 THR A CA 1
ATOM 5350 C C . THR A 1 703 ? -5.585 -17.083 -10.271 1.00 89.81 703 THR A C 1
ATOM 5352 O O . THR A 1 703 ? -6.298 -18.060 -10.485 1.00 89.81 703 THR A O 1
ATOM 5355 N N . THR A 1 704 ? -4.394 -16.930 -10.854 1.00 90.06 704 THR A N 1
ATOM 5356 C CA . THR A 1 704 ? -3.852 -17.898 -11.818 1.00 90.06 704 THR A CA 1
ATOM 5357 C C . THR A 1 704 ? -3.655 -19.268 -11.171 1.00 90.06 704 THR A C 1
ATOM 5359 O O . THR A 1 704 ? -4.076 -20.273 -11.734 1.00 90.06 704 THR A O 1
ATOM 5362 N N . MET A 1 705 ? -3.087 -19.326 -9.964 1.00 90.44 705 MET A N 1
ATOM 5363 C CA . MET A 1 705 ? -2.921 -20.581 -9.224 1.00 90.44 705 MET A CA 1
ATOM 5364 C C . MET A 1 705 ? -4.267 -21.263 -8.940 1.00 90.44 705 MET A C 1
ATOM 5366 O O . MET A 1 705 ? -4.407 -22.453 -9.212 1.00 90.44 705 MET A O 1
ATOM 5370 N N . ARG A 1 706 ? -5.286 -20.513 -8.491 1.00 89.50 706 ARG A N 1
ATOM 5371 C CA . ARG A 1 706 ? -6.644 -21.049 -8.273 1.00 89.50 706 ARG A CA 1
ATOM 5372 C C . ARG A 1 706 ? -7.248 -21.619 -9.557 1.00 89.50 706 ARG A C 1
ATOM 5374 O O . ARG A 1 706 ? -7.843 -22.690 -9.508 1.00 89.50 706 ARG A O 1
ATOM 5381 N N . LEU A 1 707 ? -7.072 -20.939 -10.692 1.00 88.25 707 LEU A N 1
ATOM 5382 C CA . LEU A 1 707 ? -7.552 -21.412 -11.997 1.00 88.25 707 LEU A CA 1
ATOM 5383 C C . LEU A 1 707 ? -6.839 -22.688 -12.463 1.00 88.25 707 LEU A C 1
ATOM 5385 O O . LEU A 1 707 ? -7.458 -23.522 -13.114 1.00 88.25 707 LEU A O 1
ATOM 5389 N N . LEU A 1 708 ? -5.568 -22.862 -12.098 1.00 86.06 708 LEU A N 1
ATOM 5390 C CA . LEU A 1 708 ? -4.803 -24.084 -12.364 1.00 86.06 708 LEU A CA 1
ATOM 5391 C C . LEU A 1 708 ? -5.089 -25.208 -11.351 1.00 86.06 708 LEU A C 1
ATOM 5393 O O . LEU A 1 708 ? -4.534 -26.294 -11.481 1.00 86.06 708 LEU A O 1
ATOM 5397 N N . GLY A 1 709 ? -5.930 -24.969 -10.337 1.00 88.38 709 GLY A N 1
ATOM 5398 C CA . GLY A 1 709 ? -6.176 -25.927 -9.255 1.00 88.38 709 GLY A CA 1
ATOM 5399 C C . GLY A 1 709 ? -4.981 -26.105 -8.311 1.00 88.38 709 GLY A C 1
ATOM 5400 O O . GLY A 1 709 ? -4.894 -27.105 -7.603 1.00 88.38 709 GLY A O 1
ATOM 5401 N N . VAL A 1 710 ? -4.062 -25.140 -8.300 1.00 87.69 710 VAL A N 1
ATOM 5402 C CA . VAL A 1 710 ? -2.816 -25.162 -7.534 1.00 87.69 710 VAL A CA 1
ATOM 5403 C C . VAL A 1 710 ? -2.968 -24.317 -6.274 1.00 87.69 710 VAL A C 1
ATOM 5405 O O . VAL A 1 710 ? -3.386 -23.161 -6.324 1.00 87.69 710 VAL A O 1
ATOM 5408 N N . THR A 1 711 ? -2.591 -24.875 -5.127 1.00 82.69 711 THR A N 1
ATOM 5409 C CA . THR A 1 711 ? -2.644 -24.174 -3.830 1.00 82.69 711 THR A CA 1
ATOM 5410 C C . THR A 1 711 ? -1.269 -23.751 -3.324 1.00 82.69 711 THR A C 1
ATOM 5412 O O . THR A 1 711 ? -1.177 -22.947 -2.399 1.00 82.69 711 THR A O 1
ATOM 5415 N N . ASP A 1 712 ? -0.200 -24.243 -3.957 1.00 81.06 712 ASP A N 1
ATOM 5416 C CA . ASP A 1 712 ? 1.185 -23.984 -3.573 1.00 81.06 712 ASP A CA 1
ATOM 5417 C C . ASP A 1 712 ? 2.087 -23.835 -4.808 1.00 81.06 712 ASP A C 1
ATOM 5419 O O . ASP A 1 712 ? 2.040 -24.660 -5.719 1.00 81.06 712 ASP A O 1
ATOM 5423 N N . LEU A 1 713 ? 2.940 -22.804 -4.841 1.00 79.00 713 LEU A N 1
ATOM 5424 C CA . LEU A 1 713 ? 3.831 -22.529 -5.979 1.00 79.00 713 LEU A CA 1
ATOM 5425 C C . LEU A 1 713 ? 4.764 -23.704 -6.315 1.00 79.00 713 LEU A C 1
ATOM 5427 O O . LEU A 1 713 ? 5.159 -23.843 -7.466 1.00 79.00 713 LEU A O 1
ATOM 5431 N N . ARG A 1 714 ? 5.091 -24.571 -5.347 1.00 79.19 714 ARG A N 1
ATOM 5432 C CA . ARG A 1 714 ? 5.932 -25.765 -5.549 1.00 79.19 714 ARG A CA 1
ATOM 5433 C C . ARG A 1 714 ? 5.248 -26.848 -6.381 1.00 79.19 714 ARG A C 1
ATOM 5435 O O . ARG A 1 714 ? 5.921 -27.757 -6.850 1.00 79.19 714 ARG A O 1
ATOM 5442 N N . GLN A 1 715 ? 3.926 -26.779 -6.539 1.00 84.75 715 GLN A N 1
ATOM 5443 C CA . GLN A 1 715 ? 3.175 -27.698 -7.397 1.00 84.75 715 GLN A CA 1
ATOM 5444 C C . GLN A 1 715 ? 3.278 -27.301 -8.874 1.00 84.75 715 GLN A C 1
ATOM 5446 O O . GLN A 1 715 ? 3.042 -28.146 -9.739 1.00 84.75 715 GLN A O 1
ATOM 5451 N N . LEU A 1 716 ? 3.643 -26.045 -9.169 1.00 88.25 716 LEU A N 1
ATOM 5452 C CA . LEU A 1 716 ? 3.878 -25.585 -10.532 1.00 88.25 716 LEU A CA 1
ATOM 5453 C C . LEU A 1 716 ? 5.052 -26.353 -11.135 1.00 88.25 716 LEU A C 1
ATOM 5455 O O . LEU A 1 716 ? 6.133 -26.446 -10.560 1.00 88.25 716 LEU A O 1
ATOM 5459 N N . ASN A 1 717 ? 4.820 -26.901 -12.313 1.00 87.31 717 ASN A N 1
ATOM 5460 C CA . ASN A 1 717 ? 5.793 -27.657 -13.076 1.00 87.31 717 ASN A CA 1
ATOM 5461 C C . ASN A 1 717 ? 5.445 -27.534 -14.564 1.00 87.31 717 ASN A C 1
ATOM 5463 O O . ASN A 1 717 ? 4.452 -26.894 -14.926 1.00 87.31 717 ASN A O 1
ATOM 5467 N N . GLU A 1 718 ? 6.257 -28.140 -15.423 1.00 81.12 718 GLU A N 1
ATOM 5468 C CA . GLU A 1 718 ? 6.098 -28.016 -16.871 1.00 81.12 718 GLU A CA 1
ATOM 5469 C C . GLU A 1 718 ? 4.736 -28.501 -17.388 1.00 81.12 718 GLU A C 1
ATOM 5471 O O . GLU A 1 718 ? 4.276 -27.975 -18.390 1.00 81.12 718 GLU A O 1
ATOM 5476 N N . SER A 1 719 ? 4.028 -29.400 -16.689 1.00 83.75 719 SER A N 1
ATOM 5477 C CA . SER A 1 719 ? 2.717 -29.908 -17.125 1.00 83.75 719 SER A CA 1
ATOM 5478 C C . SER A 1 719 ? 1.621 -28.841 -17.185 1.00 83.75 719 SER A C 1
ATOM 5480 O O . SER A 1 719 ? 0.608 -29.043 -17.847 1.00 83.75 719 SER A O 1
ATOM 5482 N N . TYR A 1 720 ? 1.785 -27.730 -16.459 1.00 83.38 720 TYR A N 1
ATOM 5483 C CA . TYR A 1 720 ? 0.846 -26.602 -16.466 1.00 83.38 720 TYR A CA 1
ATOM 5484 C C . TYR A 1 720 ? 1.103 -25.622 -17.610 1.00 83.38 720 TYR A C 1
ATOM 5486 O O . TYR A 1 720 ? 0.352 -24.662 -17.790 1.00 83.38 720 TYR A O 1
ATOM 5494 N N . ILE A 1 721 ? 2.173 -25.845 -18.369 1.00 78.75 721 ILE A N 1
ATOM 5495 C CA . ILE A 1 721 ? 2.456 -25.122 -19.591 1.00 78.75 721 ILE A CA 1
ATOM 5496 C C . ILE A 1 721 ? 2.368 -26.103 -20.739 1.00 78.75 721 ILE A C 1
ATOM 5498 O O . ILE A 1 721 ? 3.161 -27.033 -20.855 1.00 78.75 721 ILE A O 1
ATOM 5502 N N . ASP A 1 722 ? 1.467 -25.817 -21.665 1.00 72.81 722 ASP A N 1
ATOM 5503 C CA . ASP A 1 722 ? 1.615 -26.410 -22.972 1.00 72.81 722 ASP A CA 1
ATOM 5504 C C . ASP A 1 722 ? 2.759 -25.696 -23.702 1.00 72.81 722 ASP A C 1
ATOM 5506 O O . ASP A 1 722 ? 2.648 -24.538 -24.111 1.00 72.81 722 ASP A O 1
ATOM 5510 N N . LEU A 1 723 ? 3.892 -26.382 -23.836 1.00 65.62 723 LEU A N 1
ATOM 5511 C CA . LEU A 1 723 ? 5.017 -25.892 -24.631 1.00 65.62 723 LEU A CA 1
ATOM 5512 C C . LEU A 1 723 ? 4.666 -25.820 -26.130 1.00 65.62 723 LEU A C 1
ATOM 5514 O O . LEU A 1 723 ? 5.377 -25.142 -26.870 1.00 65.62 723 LEU A O 1
ATOM 5518 N N . ASN A 1 724 ? 3.573 -26.475 -26.546 1.00 53.09 724 ASN A N 1
ATOM 5519 C CA . ASN A 1 724 ? 2.985 -26.449 -27.884 1.00 53.09 724 ASN A CA 1
ATOM 5520 C C . ASN A 1 724 ? 1.771 -25.495 -28.006 1.00 53.09 724 ASN A C 1
ATOM 5522 O O . ASN A 1 724 ? 1.466 -25.083 -29.121 1.00 53.09 724 ASN A O 1
ATOM 5526 N N . ASP A 1 725 ? 1.088 -25.140 -26.903 1.00 43.56 725 ASP A N 1
ATOM 5527 C CA . ASP A 1 725 ? -0.162 -24.333 -26.883 1.00 43.56 725 ASP A CA 1
ATOM 5528 C C . ASP A 1 725 ? -0.087 -23.050 -26.019 1.00 43.56 725 ASP A C 1
ATOM 5530 O O . ASP A 1 725 ? -1.044 -22.287 -25.906 1.00 43.56 725 ASP A O 1
ATOM 5534 N N . LEU A 1 726 ? 1.108 -22.669 -25.546 1.00 45.16 726 LEU A N 1
ATOM 5535 C CA . LEU A 1 726 ? 1.461 -21.248 -25.337 1.00 45.16 726 LEU A CA 1
ATOM 5536 C C . LEU A 1 726 ? 1.535 -20.465 -26.652 1.00 45.16 726 LEU A C 1
ATOM 5538 O O . LEU A 1 726 ? 1.851 -19.273 -26.676 1.00 45.16 726 LEU A O 1
ATOM 5542 N N . ASP A 1 727 ? 1.215 -21.143 -27.738 1.00 39.78 727 ASP A N 1
ATOM 5543 C CA . ASP A 1 727 ? 0.766 -20.541 -28.949 1.00 39.78 727 ASP A CA 1
ATOM 5544 C C . ASP A 1 727 ? -0.702 -20.098 -28.825 1.00 39.78 727 ASP A C 1
ATOM 5546 O O . ASP A 1 727 ? -0.955 -19.003 -29.244 1.00 39.78 727 ASP A O 1
ATOM 5550 N N . GLY A 1 728 ? -1.694 -20.729 -28.191 1.00 32.78 728 GLY A N 1
ATOM 5551 C CA . GLY A 1 728 ? -3.137 -20.381 -28.315 1.00 32.78 728 GLY A CA 1
ATOM 5552 C C . GLY A 1 728 ? -3.605 -18.895 -28.380 1.00 32.78 728 GLY A C 1
ATOM 5553 O O . GLY A 1 728 ? -4.458 -18.573 -29.205 1.00 32.78 728 GLY A O 1
ATOM 5554 N N . ALA A 1 729 ? -3.041 -17.956 -27.600 1.00 30.91 729 ALA A N 1
ATOM 5555 C CA . ALA A 1 729 ? -3.342 -16.501 -27.680 1.00 30.91 729 ALA A CA 1
ATOM 5556 C C . ALA A 1 729 ? -2.291 -15.667 -28.459 1.00 30.91 729 ALA A C 1
ATOM 5558 O O . ALA A 1 729 ? -2.371 -14.443 -28.561 1.00 30.91 729 ALA A O 1
ATOM 5559 N N . LEU A 1 730 ? -1.304 -16.355 -29.016 1.00 34.81 730 LEU A N 1
ATOM 5560 C CA . LEU A 1 730 ? -0.173 -15.907 -29.827 1.00 34.81 730 LEU A CA 1
ATOM 5561 C C . LEU A 1 730 ? 0.053 -16.855 -31.044 1.00 34.81 730 LEU A C 1
ATOM 5563 O O . LEU A 1 730 ? 1.109 -16.798 -31.675 1.00 34.81 730 LEU A O 1
ATOM 5567 N N . SER A 1 731 ? -0.931 -17.695 -31.419 1.00 26.58 731 SER A N 1
ATOM 5568 C CA . SER A 1 731 ? -0.715 -19.004 -32.104 1.00 26.58 731 SER A CA 1
ATOM 5569 C C . SER A 1 731 ? -0.677 -18.891 -33.601 1.00 26.58 731 SER A C 1
ATOM 5571 O O . SER A 1 731 ? -0.334 -19.843 -34.294 1.00 26.58 731 SER A O 1
ATOM 5573 N N . MET A 1 732 ? -0.962 -17.705 -34.122 1.00 26.67 732 MET A N 1
ATOM 5574 C CA . MET A 1 732 ? -0.577 -17.380 -35.486 1.00 26.67 732 MET A CA 1
ATOM 5575 C C . MET A 1 732 ? 0.801 -16.718 -35.580 1.00 26.67 732 MET A C 1
ATOM 5577 O O . MET A 1 732 ? 1.247 -16.462 -36.694 1.00 26.67 732 MET A O 1
ATOM 5581 N N . ALA A 1 733 ? 1.500 -16.454 -34.468 1.00 31.58 733 ALA A N 1
ATOM 5582 C CA . ALA A 1 733 ? 2.742 -15.683 -34.487 1.00 31.58 733 ALA A CA 1
ATOM 5583 C C . ALA A 1 733 ? 4.010 -16.421 -34.014 1.00 31.58 733 ALA A C 1
ATOM 5585 O O . ALA A 1 733 ? 5.089 -15.985 -34.417 1.00 31.58 733 ALA A O 1
ATOM 5586 N N . PHE A 1 734 ? 3.949 -17.499 -33.211 1.00 27.80 734 PHE A N 1
ATOM 5587 C CA . PHE A 1 734 ? 5.181 -18.049 -32.610 1.00 27.80 734 PHE A CA 1
ATOM 5588 C C . PHE A 1 734 ? 5.502 -19.545 -32.783 1.00 27.80 734 PHE A C 1
ATOM 5590 O O . PHE A 1 734 ? 6.702 -19.839 -32.745 1.00 27.80 734 PHE A O 1
ATOM 5597 N N . ILE A 1 735 ? 4.575 -20.413 -33.227 1.00 27.05 735 ILE A N 1
ATOM 5598 C CA . ILE A 1 735 ? 4.939 -21.691 -33.906 1.00 27.05 735 ILE A CA 1
ATOM 5599 C C . ILE A 1 735 ? 5.816 -21.422 -35.142 1.00 27.05 735 ILE A C 1
ATOM 5601 O O . ILE A 1 735 ? 6.583 -22.268 -35.595 1.00 27.05 735 ILE A O 1
ATOM 5605 N N . THR A 1 736 ? 5.790 -20.197 -35.662 1.00 30.75 736 THR A N 1
ATOM 5606 C CA . THR A 1 736 ? 6.621 -19.786 -36.782 1.00 30.75 736 THR A CA 1
ATOM 5607 C C . THR A 1 736 ? 7.916 -19.070 -36.401 1.00 30.75 736 THR A C 1
ATOM 5609 O O . THR A 1 736 ? 8.632 -18.759 -37.321 1.00 30.75 736 THR A O 1
ATOM 5612 N N . CYS A 1 737 ? 8.336 -18.792 -35.153 1.00 32.34 737 CYS A N 1
ATOM 5613 C CA . CYS A 1 737 ? 9.471 -17.849 -34.959 1.00 32.34 737 CYS A CA 1
ATOM 5614 C C . CYS A 1 737 ? 10.901 -18.423 -35.096 1.00 32.34 737 CYS A C 1
ATOM 5616 O O . CYS A 1 737 ? 11.808 -17.697 -35.507 1.00 32.34 737 CYS A O 1
ATOM 5618 N N . ALA A 1 738 ? 11.142 -19.697 -34.783 1.00 29.88 738 ALA A N 1
ATOM 5619 C CA . ALA A 1 738 ? 12.457 -20.316 -35.008 1.00 29.88 738 ALA A CA 1
ATOM 5620 C C . ALA A 1 738 ? 12.691 -20.608 -36.498 1.00 29.88 738 ALA A C 1
ATOM 5622 O O . ALA A 1 738 ? 13.775 -20.369 -37.023 1.00 29.88 738 ALA A O 1
ATOM 5623 N N . THR A 1 739 ? 11.634 -21.038 -37.187 1.00 34.94 739 THR A N 1
ATOM 5624 C CA . THR A 1 739 ? 11.571 -21.115 -38.645 1.00 34.94 739 THR A CA 1
ATOM 5625 C C . THR A 1 739 ? 11.529 -19.718 -39.274 1.00 34.94 739 THR A C 1
ATOM 5627 O O . THR A 1 739 ? 12.202 -19.509 -40.273 1.00 34.94 739 THR A O 1
ATOM 5630 N N . ASN A 1 740 ? 10.881 -18.718 -38.663 1.00 44.88 740 ASN A N 1
ATOM 5631 C CA . ASN A 1 740 ? 10.775 -17.351 -39.192 1.00 44.88 740 ASN A CA 1
ATOM 5632 C C . ASN A 1 740 ? 12.028 -16.523 -38.991 1.00 44.88 740 ASN A C 1
ATOM 5634 O O . ASN A 1 740 ? 12.186 -15.607 -39.765 1.00 44.88 740 ASN A O 1
ATOM 5638 N N . HIS A 1 741 ? 12.922 -16.729 -38.023 1.00 48.78 741 HIS A N 1
ATOM 5639 C CA . HIS A 1 741 ? 14.107 -15.856 -37.978 1.00 48.78 741 HIS A CA 1
ATOM 5640 C C . HIS A 1 741 ? 15.068 -16.182 -39.130 1.00 48.78 741 HIS A C 1
ATOM 5642 O O . HIS A 1 741 ? 15.513 -15.276 -39.831 1.00 48.78 741 HIS A O 1
ATOM 5648 N N . ALA A 1 742 ? 15.273 -17.474 -39.412 1.00 52.78 742 ALA A N 1
ATOM 5649 C CA . ALA A 1 742 ? 15.980 -17.934 -40.606 1.00 52.78 742 ALA A CA 1
ATOM 5650 C C . ALA A 1 742 ? 15.208 -17.577 -41.890 1.00 52.78 742 ALA A C 1
ATOM 5652 O O . ALA A 1 742 ? 15.800 -17.076 -42.840 1.00 52.78 742 ALA A O 1
ATOM 5653 N N . MET A 1 743 ? 13.881 -17.750 -41.903 1.00 57.84 743 MET A N 1
ATOM 5654 C CA . MET A 1 743 ? 13.043 -17.425 -43.061 1.00 57.84 743 MET A CA 1
ATOM 5655 C C . MET A 1 743 ? 12.932 -15.905 -43.310 1.00 57.84 743 MET A C 1
ATOM 5657 O O . MET A 1 743 ? 13.077 -15.479 -44.443 1.00 57.84 743 MET A O 1
ATOM 5661 N N . LEU A 1 744 ? 12.775 -15.059 -42.288 1.00 60.22 744 LEU A N 1
ATOM 5662 C CA . LEU A 1 744 ? 12.752 -13.586 -42.367 1.00 60.22 744 LEU A CA 1
ATOM 5663 C C . LEU A 1 744 ? 14.121 -13.027 -42.746 1.00 60.22 744 LEU A C 1
ATOM 5665 O O . LEU A 1 744 ? 14.178 -12.078 -43.523 1.00 60.22 744 LEU A O 1
ATOM 5669 N N . THR A 1 745 ? 15.205 -13.626 -42.243 1.00 67.06 745 THR A N 1
ATOM 5670 C CA . THR A 1 745 ? 16.565 -13.320 -42.709 1.00 67.06 745 THR A CA 1
ATOM 5671 C C . THR A 1 745 ? 16.689 -13.671 -44.186 1.00 67.06 745 THR A C 1
ATOM 5673 O O . THR A 1 745 ? 17.031 -12.798 -44.973 1.00 67.06 745 THR A O 1
ATOM 5676 N N . SER A 1 746 ? 16.263 -14.875 -44.591 1.00 72.31 746 SER A N 1
ATOM 5677 C CA . SER A 1 746 ? 16.279 -15.298 -45.997 1.00 72.31 746 SER A CA 1
ATOM 5678 C C . SER A 1 746 ? 15.387 -14.439 -46.903 1.00 72.31 746 SER A C 1
ATOM 5680 O O . SER A 1 746 ? 15.737 -14.179 -48.051 1.00 72.31 746 SER A O 1
ATOM 5682 N N . PHE A 1 747 ? 14.254 -13.940 -46.397 1.00 77.94 747 PHE A N 1
ATOM 5683 C CA . PHE A 1 747 ? 13.377 -13.023 -47.118 1.00 77.94 747 PHE A CA 1
ATOM 5684 C C . PHE A 1 747 ? 14.017 -11.644 -47.261 1.00 77.94 747 PHE A C 1
ATOM 5686 O O . PHE A 1 747 ? 13.977 -11.079 -48.352 1.00 77.94 747 PHE A O 1
ATOM 5693 N N . GLY A 1 748 ? 14.643 -11.124 -46.201 1.00 77.06 748 GLY A N 1
ATOM 5694 C CA . GLY A 1 748 ? 15.436 -9.897 -46.252 1.00 77.06 748 GLY A CA 1
ATOM 5695 C C . GLY A 1 748 ? 16.580 -10.001 -47.261 1.00 77.06 748 GLY A C 1
ATOM 5696 O O . GLY A 1 748 ? 16.705 -9.136 -48.125 1.00 77.06 748 GLY A O 1
ATOM 5697 N N . ASP A 1 749 ? 17.337 -11.101 -47.226 1.00 82.50 749 ASP A N 1
ATOM 5698 C CA . ASP A 1 749 ? 18.455 -11.374 -48.140 1.00 82.50 749 ASP A CA 1
ATOM 5699 C C . ASP A 1 749 ? 17.974 -11.477 -49.596 1.00 82.50 749 ASP A C 1
ATOM 5701 O O . ASP A 1 749 ? 18.596 -10.933 -50.509 1.00 82.50 749 ASP A O 1
ATOM 5705 N N . ALA A 1 750 ? 16.831 -12.131 -49.829 1.00 81.50 750 ALA A N 1
ATOM 5706 C CA . ALA A 1 750 ? 16.225 -12.255 -51.153 1.00 81.50 750 ALA A CA 1
ATOM 5707 C C . ALA A 1 750 ? 15.711 -10.913 -51.704 1.00 81.50 750 ALA A C 1
ATOM 5709 O O . ALA A 1 750 ? 15.739 -10.700 -52.918 1.00 81.50 750 ALA A O 1
ATOM 5710 N N . LEU A 1 751 ? 15.239 -10.009 -50.840 1.00 83.62 751 LEU A N 1
ATOM 5711 C CA . LEU A 1 751 ? 14.802 -8.663 -51.221 1.00 83.62 751 LEU A CA 1
ATOM 5712 C C . LEU A 1 751 ? 16.000 -7.739 -51.494 1.00 83.62 751 LEU A C 1
ATOM 5714 O O . LEU A 1 751 ? 15.986 -7.019 -52.492 1.00 83.62 751 LEU A O 1
ATOM 5718 N N . GLU A 1 752 ? 17.056 -7.803 -50.680 1.00 86.12 752 GLU A N 1
ATOM 5719 C CA . GLU A 1 752 ? 18.318 -7.082 -50.919 1.00 86.12 752 GLU A CA 1
ATOM 5720 C C . GLU A 1 752 ? 19.000 -7.557 -52.208 1.00 86.12 752 GLU A C 1
ATOM 5722 O O . GLU A 1 752 ? 19.404 -6.737 -53.031 1.00 86.12 752 GLU A O 1
ATOM 5727 N N . SER A 1 753 ? 19.028 -8.872 -52.451 1.00 85.06 753 SER A N 1
ATOM 5728 C CA . SER A 1 753 ? 19.535 -9.467 -53.699 1.00 85.06 753 SER A CA 1
ATOM 5729 C C . SER A 1 753 ? 18.715 -9.053 -54.926 1.00 85.06 753 SER A C 1
ATOM 5731 O O . SER A 1 753 ? 19.222 -9.058 -56.045 1.00 85.06 753 SER A O 1
ATOM 5733 N N . ALA A 1 754 ? 17.451 -8.668 -54.728 1.00 80.69 754 ALA A N 1
ATOM 5734 C CA . ALA A 1 754 ? 16.590 -8.100 -55.761 1.00 80.69 754 ALA A CA 1
ATOM 5735 C C . ALA A 1 754 ? 16.761 -6.570 -55.919 1.00 80.69 754 ALA A C 1
ATOM 5737 O O . ALA A 1 754 ? 16.010 -5.946 -56.668 1.00 80.69 754 ALA A O 1
ATOM 5738 N N . GLY A 1 755 ? 17.733 -5.959 -55.232 1.00 82.50 755 GLY A N 1
ATOM 5739 C CA . GLY A 1 755 ? 18.061 -4.535 -55.332 1.00 82.50 755 GLY A CA 1
ATOM 5740 C C . GLY A 1 755 ? 17.175 -3.611 -54.490 1.00 82.50 755 GLY A C 1
ATOM 5741 O O . GLY A 1 755 ? 17.129 -2.408 -54.752 1.00 82.50 755 GLY A O 1
ATOM 5742 N N . LEU A 1 756 ? 16.446 -4.145 -53.503 1.00 86.12 756 LEU A N 1
ATOM 5743 C CA . LEU A 1 756 ? 15.597 -3.359 -52.604 1.00 86.12 756 LEU A CA 1
ATOM 5744 C C . LEU A 1 756 ? 16.362 -2.955 -51.341 1.00 86.12 756 LEU A C 1
ATOM 5746 O O . LEU A 1 756 ? 17.106 -3.743 -50.764 1.00 86.12 756 LEU A O 1
ATOM 5750 N N . LYS A 1 757 ? 16.131 -1.729 -50.863 1.00 87.88 757 LYS A N 1
ATOM 5751 C CA . LYS A 1 757 ? 16.694 -1.267 -49.591 1.00 87.88 757 LYS A CA 1
ATOM 5752 C C . LYS A 1 757 ? 15.917 -1.878 -48.426 1.00 87.88 757 LYS A C 1
ATOM 5754 O O . LYS A 1 757 ? 14.731 -1.583 -48.262 1.00 87.88 757 LYS A O 1
ATOM 5759 N N . VAL A 1 758 ? 16.589 -2.671 -47.597 1.00 87.81 758 VAL A N 1
ATOM 5760 C CA . VAL A 1 758 ? 16.005 -3.332 -46.423 1.00 87.81 758 VAL A CA 1
ATOM 5761 C C . VAL A 1 758 ? 16.674 -2.806 -45.152 1.00 87.81 758 VAL A C 1
ATOM 5763 O O . VAL A 1 758 ? 17.893 -2.742 -45.047 1.00 87.81 758 VAL A O 1
ATOM 5766 N N . LEU A 1 759 ? 15.869 -2.381 -44.181 1.00 87.50 759 LEU A N 1
ATOM 5767 C CA . LEU A 1 759 ? 16.318 -2.019 -42.841 1.00 87.50 759 LEU A CA 1
ATOM 5768 C C . LEU A 1 759 ? 16.034 -3.197 -41.918 1.00 87.50 759 LEU A C 1
ATOM 5770 O O . LEU A 1 759 ? 14.883 -3.617 -41.784 1.00 87.50 759 LEU A O 1
ATOM 5774 N N . ARG A 1 760 ? 17.070 -3.723 -41.272 1.00 82.44 760 ARG A N 1
ATOM 5775 C CA . ARG A 1 760 ? 16.962 -4.894 -40.397 1.00 82.44 760 ARG A CA 1
ATOM 5776 C C . ARG A 1 760 ? 16.829 -4.478 -38.941 1.00 82.44 760 ARG A C 1
ATOM 5778 O O . ARG A 1 760 ? 17.429 -3.479 -38.534 1.00 82.44 760 ARG A O 1
ATOM 5785 N N . GLN A 1 761 ? 16.052 -5.244 -38.177 1.00 76.88 761 GLN A N 1
ATOM 5786 C CA . GLN A 1 761 ? 15.931 -5.066 -36.728 1.00 76.88 761 GLN A CA 1
ATOM 5787 C C . GLN A 1 761 ? 17.318 -4.965 -36.077 1.00 76.88 761 GLN A C 1
ATOM 5789 O O . GLN A 1 761 ? 18.247 -5.659 -36.482 1.00 76.88 761 GLN A O 1
ATOM 5794 N N . GLY A 1 762 ? 17.474 -4.058 -35.110 1.00 74.06 762 GLY A N 1
ATOM 5795 C CA . GLY A 1 762 ? 18.758 -3.795 -34.449 1.00 74.06 762 GLY A CA 1
ATOM 5796 C C . GLY A 1 762 ? 19.665 -2.770 -35.143 1.00 74.06 762 GLY A C 1
ATOM 5797 O O . GLY A 1 762 ? 20.604 -2.286 -34.520 1.00 74.06 762 GLY A O 1
ATOM 5798 N N . THR A 1 763 ? 19.390 -2.369 -36.391 1.00 80.44 763 THR A N 1
ATOM 5799 C CA . THR A 1 763 ? 20.149 -1.278 -37.034 1.00 80.44 763 THR A CA 1
ATOM 5800 C C . THR A 1 763 ? 19.652 0.101 -36.587 1.00 80.44 763 THR A C 1
ATOM 5802 O O . THR A 1 763 ? 18.454 0.304 -36.381 1.00 80.44 763 THR A O 1
ATOM 5805 N N . ALA A 1 764 ? 20.547 1.094 -36.517 1.00 77.94 764 ALA A N 1
ATOM 5806 C CA . ALA A 1 764 ? 20.174 2.479 -36.198 1.00 77.94 764 ALA A CA 1
ATOM 5807 C C . ALA A 1 764 ? 19.130 3.043 -37.182 1.00 77.94 764 ALA A C 1
ATOM 5809 O O . ALA A 1 764 ? 18.196 3.731 -36.778 1.00 77.94 764 ALA A O 1
ATOM 5810 N N . ALA A 1 765 ? 19.240 2.690 -38.468 1.00 74.75 765 ALA A N 1
ATOM 5811 C CA . ALA A 1 765 ? 18.272 3.078 -39.490 1.00 74.75 765 ALA A CA 1
ATOM 5812 C C . ALA A 1 765 ? 16.896 2.420 -39.279 1.00 74.75 765 ALA A C 1
ATOM 5814 O O . ALA A 1 765 ? 15.875 3.075 -39.490 1.00 74.75 765 ALA A O 1
ATOM 5815 N N . TYR A 1 766 ? 16.851 1.158 -38.834 1.00 83.38 766 TYR A N 1
ATOM 5816 C CA . TYR A 1 766 ? 15.604 0.509 -38.428 1.00 83.38 766 TYR A CA 1
ATOM 5817 C C . TYR A 1 766 ? 15.005 1.191 -37.200 1.00 83.38 766 TYR A C 1
ATOM 5819 O O . TYR A 1 766 ? 13.830 1.524 -37.251 1.00 83.38 766 TYR A O 1
ATOM 5827 N N . LYS A 1 767 ? 15.788 1.457 -36.144 1.00 78.75 767 LYS A N 1
ATOM 5828 C CA . LYS A 1 767 ? 15.305 2.092 -34.903 1.00 78.75 767 LYS A CA 1
ATOM 5829 C C . LYS A 1 767 ? 14.771 3.503 -35.153 1.00 78.75 767 LYS A C 1
ATOM 5831 O O . LYS A 1 767 ? 13.625 3.787 -34.826 1.00 78.75 767 LYS A O 1
ATOM 5836 N N . ALA A 1 768 ? 15.534 4.337 -35.861 1.00 77.44 768 ALA A N 1
ATOM 5837 C CA . ALA A 1 768 ? 15.090 5.669 -36.271 1.00 77.44 768 ALA A CA 1
ATOM 5838 C C . ALA A 1 768 ? 13.817 5.604 -37.128 1.00 77.44 768 ALA A C 1
ATOM 5840 O O . ALA A 1 768 ? 12.917 6.443 -37.019 1.00 77.44 768 ALA A O 1
ATOM 5841 N N . ARG A 1 769 ? 13.704 4.581 -37.989 1.00 76.50 769 ARG A N 1
ATOM 5842 C CA . ARG A 1 769 ? 12.470 4.369 -38.732 1.00 76.50 769 ARG A CA 1
ATOM 5843 C C . ARG A 1 769 ? 11.356 3.952 -37.779 1.00 76.50 769 ARG A C 1
ATOM 5845 O O . ARG A 1 769 ? 10.315 4.590 -37.822 1.00 76.50 769 ARG A O 1
ATOM 5852 N N . ASP A 1 770 ? 11.527 2.951 -36.935 1.00 75.62 770 ASP A N 1
ATOM 5853 C CA . ASP A 1 770 ? 10.525 2.435 -35.996 1.00 75.62 770 ASP A CA 1
ATOM 5854 C C . ASP A 1 770 ? 10.019 3.498 -35.006 1.00 75.62 770 ASP A C 1
ATOM 5856 O O . ASP A 1 770 ? 8.833 3.549 -34.739 1.00 75.62 770 ASP A O 1
ATOM 5860 N N . GLU A 1 771 ? 10.846 4.450 -34.580 1.00 72.81 771 GLU A N 1
ATOM 5861 C CA . GLU A 1 771 ? 10.427 5.539 -33.680 1.00 72.81 771 GLU A CA 1
ATOM 5862 C C . GLU A 1 771 ? 9.627 6.652 -34.391 1.00 72.81 771 GLU A C 1
ATOM 5864 O O . GLU A 1 771 ? 8.898 7.406 -33.756 1.00 72.81 771 GLU A O 1
ATOM 5869 N N . SER A 1 772 ? 9.687 6.742 -35.727 1.00 69.19 772 SER A N 1
ATOM 5870 C CA . SER A 1 772 ? 9.035 7.816 -36.507 1.00 69.19 772 SER A CA 1
ATOM 5871 C C . SER A 1 772 ? 7.533 7.602 -36.804 1.00 69.19 772 SER A C 1
ATOM 5873 O O . SER A 1 772 ? 7.065 7.963 -37.891 1.00 69.19 772 SER A O 1
ATOM 5875 N N . TYR A 1 773 ? 6.779 6.858 -35.981 1.00 68.81 773 TYR A N 1
ATOM 5876 C CA . TYR A 1 773 ? 5.330 6.677 -36.211 1.00 68.81 773 TYR A CA 1
ATOM 5877 C C . TYR A 1 773 ? 4.575 7.958 -35.858 1.00 68.81 773 TYR A C 1
ATOM 5879 O O . TYR A 1 773 ? 4.906 8.622 -34.885 1.00 68.81 773 TYR A O 1
ATOM 5887 N N . PHE A 1 774 ? 3.538 8.270 -36.641 1.00 64.81 774 PHE A N 1
ATOM 5888 C CA . PHE A 1 774 ? 2.613 9.362 -36.327 1.00 64.81 774 PHE A CA 1
ATOM 5889 C C . PHE A 1 774 ? 1.878 9.098 -35.002 1.00 64.81 774 PHE A C 1
ATOM 5891 O O . PHE A 1 774 ? 1.766 9.984 -34.167 1.00 64.81 774 PHE A O 1
ATOM 5898 N N . SER A 1 775 ? 1.443 7.853 -34.782 1.00 70.50 775 SER A N 1
ATOM 5899 C CA . SER A 1 775 ? 0.797 7.415 -33.545 1.00 70.50 775 SER A CA 1
ATOM 5900 C C . SER A 1 775 ? 1.465 6.153 -33.012 1.00 70.50 775 SER A C 1
ATOM 5902 O O . SER A 1 775 ? 1.610 5.165 -33.738 1.00 70.50 775 SER A O 1
ATOM 5904 N N . VAL A 1 776 ? 1.823 6.170 -31.726 1.00 73.69 776 VAL A N 1
ATOM 5905 C CA . VAL A 1 776 ? 2.367 5.004 -31.008 1.00 73.69 776 VAL A CA 1
ATOM 5906 C C . VAL A 1 776 ? 1.355 3.850 -30.985 1.00 73.69 776 VAL A C 1
ATOM 5908 O O . VAL A 1 776 ? 1.746 2.685 -31.011 1.00 73.69 776 VAL A O 1
ATOM 5911 N N . SER A 1 777 ? 0.052 4.149 -31.009 1.00 76.06 777 SER A N 1
ATOM 5912 C CA . SER A 1 777 ? -1.013 3.136 -31.067 1.00 76.06 777 SER A CA 1
ATOM 5913 C C . SER A 1 777 ? -1.048 2.375 -32.402 1.00 76.06 777 SER A C 1
ATOM 5915 O O . SER A 1 777 ? -1.465 1.220 -32.436 1.00 76.06 777 SER A O 1
ATOM 5917 N N . ALA A 1 778 ? -0.539 2.976 -33.485 1.00 72.94 778 ALA A N 1
ATOM 5918 C CA . ALA A 1 778 ? -0.451 2.356 -34.809 1.00 72.94 778 ALA A CA 1
ATOM 5919 C C . ALA A 1 778 ? 0.882 1.618 -35.059 1.00 72.94 778 ALA A C 1
ATOM 5921 O O . ALA A 1 778 ? 1.081 1.060 -36.145 1.00 72.94 778 ALA A O 1
ATOM 5922 N N . GLN A 1 779 ? 1.811 1.643 -34.096 1.00 78.06 779 GLN A N 1
ATOM 5923 C CA . GLN A 1 779 ? 3.152 1.086 -34.250 1.00 78.06 779 GLN A CA 1
ATOM 5924 C C . GLN A 1 779 ? 3.125 -0.444 -34.372 1.00 78.06 779 GLN A C 1
ATOM 5926 O O . GLN A 1 779 ? 2.593 -1.153 -33.520 1.00 78.06 779 GLN A O 1
ATOM 5931 N N . LEU A 1 780 ? 3.745 -0.956 -35.436 1.00 76.62 780 LEU A N 1
ATOM 5932 C CA . LEU A 1 780 ? 4.017 -2.380 -35.644 1.00 76.62 780 LEU A CA 1
ATOM 5933 C C . LEU A 1 780 ? 5.496 -2.686 -35.415 1.00 76.62 780 LEU A C 1
ATOM 5935 O O . LEU A 1 780 ? 6.338 -1.828 -35.664 1.00 76.62 780 LEU A O 1
ATOM 5939 N N . SER A 1 781 ? 5.810 -3.940 -35.078 1.00 76.94 781 SER A N 1
ATOM 5940 C CA . SER A 1 781 ? 7.184 -4.444 -34.912 1.00 76.94 781 SER A CA 1
ATOM 5941 C C . SER A 1 781 ? 7.580 -5.414 -36.046 1.00 76.94 781 SER A C 1
ATOM 5943 O O . SER A 1 781 ? 7.619 -6.628 -35.829 1.00 76.94 781 SER A O 1
ATOM 5945 N N . PRO A 1 782 ? 7.821 -4.932 -37.282 1.00 79.19 782 PRO A N 1
ATOM 5946 C CA . PRO A 1 782 ? 8.106 -5.792 -38.434 1.00 79.19 782 PRO A CA 1
ATOM 5947 C C . PRO A 1 782 ? 9.506 -6.420 -38.368 1.00 79.19 782 PRO A C 1
ATOM 5949 O O . PRO A 1 782 ? 10.454 -5.765 -37.958 1.00 79.19 782 PRO A O 1
ATOM 5952 N N . GLY A 1 783 ? 9.674 -7.661 -38.844 1.00 76.69 783 GLY A N 1
ATOM 5953 C CA . GLY A 1 783 ? 10.985 -8.342 -38.880 1.00 76.69 783 GLY A CA 1
ATOM 5954 C C . GLY A 1 783 ? 12.068 -7.602 -39.685 1.00 76.69 783 GLY A C 1
ATOM 5955 O O . GLY A 1 783 ? 13.250 -7.670 -39.358 1.00 76.69 783 GLY A O 1
ATOM 5956 N N . PHE A 1 784 ? 11.662 -6.856 -40.712 1.00 82.94 784 PHE A N 1
ATOM 5957 C CA . PHE A 1 784 ? 12.488 -5.929 -41.486 1.00 82.94 784 PHE A CA 1
ATOM 5958 C C . PHE A 1 784 ? 11.590 -4.860 -42.128 1.00 82.94 784 PHE A C 1
ATOM 5960 O O . PHE A 1 784 ? 10.379 -5.046 -42.253 1.00 82.94 784 PHE A O 1
ATOM 5967 N N . ILE A 1 785 ? 12.165 -3.735 -42.555 1.00 86.19 785 ILE A N 1
ATOM 5968 C CA . ILE A 1 785 ? 11.444 -2.643 -43.226 1.00 86.19 785 ILE A CA 1
ATOM 5969 C C . ILE A 1 785 ? 12.020 -2.460 -44.627 1.00 86.19 785 ILE A C 1
ATOM 5971 O O . ILE A 1 785 ? 13.189 -2.122 -44.770 1.00 86.19 785 ILE A O 1
ATOM 5975 N N . VAL A 1 786 ? 11.199 -2.617 -45.663 1.00 85.88 786 VAL A N 1
ATOM 5976 C CA . VAL A 1 786 ? 11.605 -2.318 -47.045 1.00 85.88 786 VAL A CA 1
ATOM 5977 C C . VAL A 1 786 ? 11.336 -0.843 -47.351 1.00 85.88 786 VAL A C 1
ATOM 5979 O O . VAL A 1 786 ? 10.260 -0.327 -47.042 1.00 85.88 786 VAL A O 1
ATOM 5982 N N . GLN A 1 787 ? 12.304 -0.157 -47.957 1.00 83.75 787 GLN A N 1
ATOM 5983 C CA . GLN A 1 787 ? 12.197 1.237 -48.394 1.00 83.75 787 GLN A CA 1
ATOM 5984 C C . GLN A 1 787 ? 12.278 1.330 -49.925 1.00 83.75 787 GLN A C 1
ATOM 5986 O O . GLN A 1 787 ? 13.337 1.673 -50.456 1.00 83.75 787 GLN A O 1
ATOM 5991 N N . PRO A 1 788 ? 11.191 1.012 -50.652 1.00 84.00 788 PRO A N 1
ATOM 5992 C CA . PRO A 1 788 ? 11.166 1.197 -52.097 1.00 84.00 788 PRO A CA 1
ATOM 5993 C C . PRO A 1 788 ? 11.220 2.693 -52.442 1.00 84.00 788 PRO A C 1
ATOM 5995 O O . PRO A 1 788 ? 10.623 3.511 -51.743 1.00 84.00 788 PRO A O 1
ATOM 5998 N N . SER A 1 789 ? 11.918 3.047 -53.523 1.00 82.12 789 SER A N 1
ATOM 5999 C CA . SER A 1 789 ? 12.087 4.424 -54.015 1.00 82.12 789 SER A CA 1
ATOM 6000 C C . SER A 1 789 ? 11.349 4.716 -55.330 1.00 82.12 789 SER A C 1
ATOM 6002 O O . SER A 1 789 ? 11.311 5.868 -55.755 1.00 82.12 789 SER A O 1
ATOM 6004 N N . SER A 1 790 ? 10.712 3.715 -55.950 1.00 84.56 790 SER A N 1
ATOM 6005 C CA . SER A 1 790 ? 9.881 3.873 -57.154 1.00 84.56 790 SER A CA 1
ATOM 6006 C C . SER A 1 790 ? 8.701 2.895 -57.186 1.00 84.56 790 SER A C 1
ATOM 6008 O O . SER A 1 790 ? 8.716 1.872 -56.499 1.00 84.56 790 SER A O 1
ATOM 6010 N N . ALA A 1 791 ? 7.701 3.156 -58.035 1.00 86.94 791 ALA A N 1
ATOM 6011 C CA . ALA A 1 791 ? 6.575 2.239 -58.244 1.00 86.94 791 ALA A CA 1
ATOM 6012 C C . ALA A 1 791 ? 7.017 0.853 -58.752 1.00 86.94 791 ALA A C 1
ATOM 6014 O O . ALA A 1 791 ? 6.447 -0.163 -58.358 1.00 86.94 791 ALA A O 1
ATOM 6015 N N . ALA A 1 792 ? 8.092 0.787 -59.546 1.00 89.06 792 ALA A N 1
ATOM 6016 C CA . ALA A 1 792 ? 8.699 -0.474 -59.974 1.00 89.06 792 ALA A CA 1
ATOM 6017 C C . ALA A 1 792 ? 9.289 -1.265 -58.792 1.00 89.06 792 ALA A C 1
ATOM 6019 O O . ALA A 1 792 ? 9.096 -2.476 -58.698 1.00 89.06 792 ALA A O 1
ATOM 6020 N N . GLN A 1 793 ? 9.947 -0.589 -57.844 1.00 89.31 793 GLN A N 1
ATOM 6021 C CA . GLN A 1 793 ? 10.426 -1.240 -56.622 1.00 89.31 793 GLN A CA 1
ATOM 6022 C C . GLN A 1 793 ? 9.278 -1.662 -55.699 1.00 89.31 793 GLN A C 1
ATOM 6024 O O . GLN A 1 793 ? 9.368 -2.712 -55.065 1.00 89.31 793 GLN A O 1
ATOM 6029 N N . VAL A 1 794 ? 8.178 -0.903 -55.649 1.00 88.88 794 VAL A N 1
ATOM 6030 C CA . VAL A 1 794 ? 6.960 -1.310 -54.929 1.00 88.88 794 VAL A CA 1
ATOM 6031 C C . VAL A 1 794 ? 6.346 -2.560 -55.572 1.00 88.88 794 VAL A C 1
ATOM 6033 O O . VAL A 1 794 ? 6.053 -3.517 -54.862 1.00 88.88 794 VAL A O 1
ATOM 6036 N N . SER A 1 795 ? 6.236 -2.607 -56.903 1.00 91.75 795 SER A N 1
ATOM 6037 C CA . SER A 1 795 ? 5.789 -3.785 -57.667 1.00 91.75 795 SER A CA 1
ATOM 6038 C C . SER A 1 795 ? 6.631 -5.027 -57.374 1.00 91.75 795 SER A C 1
ATOM 6040 O O . SER A 1 795 ? 6.092 -6.086 -57.027 1.00 91.75 795 SER A O 1
ATOM 6042 N N . LEU A 1 796 ? 7.957 -4.883 -57.426 1.00 89.62 796 LEU A N 1
ATOM 6043 C CA . LEU A 1 796 ? 8.889 -5.955 -57.095 1.00 89.62 796 LEU A CA 1
ATOM 6044 C C . LEU A 1 796 ? 8.717 -6.418 -55.642 1.00 89.62 796 LEU A C 1
ATOM 6046 O O . LEU A 1 796 ? 8.641 -7.620 -55.387 1.00 89.62 796 LEU A O 1
ATOM 6050 N N . THR A 1 797 ? 8.586 -5.474 -54.706 1.00 89.06 797 THR A N 1
ATOM 6051 C CA . THR A 1 797 ? 8.386 -5.758 -53.278 1.00 89.06 797 THR A CA 1
ATOM 6052 C C . THR A 1 797 ? 7.095 -6.543 -53.046 1.00 89.06 797 THR A C 1
ATOM 6054 O O . THR A 1 797 ? 7.133 -7.604 -52.428 1.00 89.06 797 THR A O 1
ATOM 6057 N N . VAL A 1 798 ? 5.961 -6.080 -53.583 1.00 88.69 798 VAL A N 1
ATOM 6058 C CA . VAL A 1 798 ? 4.651 -6.740 -53.429 1.00 88.69 798 VAL A CA 1
ATOM 6059 C C . VAL A 1 798 ? 4.675 -8.148 -54.017 1.00 88.69 798 VAL A C 1
ATOM 6061 O O . VAL A 1 798 ? 4.240 -9.094 -53.363 1.00 88.69 798 VAL A O 1
ATOM 6064 N N . THR A 1 799 ? 5.241 -8.317 -55.214 1.00 90.12 799 THR A N 1
ATOM 6065 C CA . THR A 1 799 ? 5.309 -9.625 -55.884 1.00 90.12 799 THR A CA 1
ATOM 6066 C C . THR A 1 799 ? 6.173 -10.613 -55.099 1.00 90.12 799 THR A C 1
ATOM 6068 O O . THR A 1 799 ? 5.793 -11.774 -54.929 1.00 90.12 799 THR A O 1
ATOM 6071 N N . LYS A 1 800 ? 7.313 -10.156 -54.560 1.00 87.75 800 LYS A N 1
ATOM 6072 C CA . LYS A 1 800 ? 8.194 -10.986 -53.731 1.00 87.75 800 LYS A CA 1
ATOM 6073 C C . LYS A 1 800 ? 7.535 -11.360 -52.409 1.00 87.75 800 LYS A C 1
ATOM 6075 O O . LYS A 1 800 ? 7.437 -12.550 -52.125 1.00 87.75 800 LYS A O 1
ATOM 6080 N N . LEU A 1 801 ? 6.994 -10.394 -51.667 1.00 85.25 801 LEU A N 1
ATOM 6081 C CA . LEU A 1 801 ? 6.301 -10.649 -50.398 1.00 85.25 801 LEU A CA 1
ATOM 6082 C C . LEU A 1 801 ? 5.098 -11.587 -50.572 1.00 85.25 801 LEU A C 1
ATOM 6084 O O . LEU A 1 801 ? 4.896 -12.484 -49.753 1.00 85.25 801 LEU A O 1
ATOM 6088 N N . LYS A 1 802 ? 4.350 -11.439 -51.674 1.00 85.69 802 LYS A N 1
ATOM 6089 C CA . LYS A 1 802 ? 3.276 -12.361 -52.059 1.00 85.69 802 LYS A CA 1
ATOM 6090 C C . LYS A 1 802 ? 3.804 -13.778 -52.299 1.00 85.69 802 LYS A C 1
ATOM 6092 O O . LYS A 1 802 ? 3.265 -14.717 -51.722 1.00 85.69 802 LYS A O 1
ATOM 6097 N N . SER A 1 803 ? 4.853 -13.936 -53.113 1.00 82.56 803 SER A N 1
ATOM 6098 C CA . SER A 1 803 ? 5.444 -15.251 -53.428 1.00 82.56 803 SER A CA 1
ATOM 6099 C C . SER A 1 803 ? 6.032 -15.958 -52.203 1.00 82.56 803 SER A C 1
ATOM 6101 O O . SER A 1 803 ? 5.981 -17.178 -52.105 1.00 82.56 803 SER A O 1
ATOM 6103 N N . MET A 1 804 ? 6.541 -15.176 -51.251 1.00 81.19 804 MET A N 1
ATOM 6104 C CA . MET A 1 804 ? 7.089 -15.644 -49.980 1.00 81.19 804 MET A CA 1
ATOM 6105 C C . MET A 1 804 ? 5.996 -16.044 -48.979 1.00 81.19 804 MET A C 1
ATOM 6107 O O . MET A 1 804 ? 6.291 -16.650 -47.955 1.00 81.19 804 MET A O 1
ATOM 6111 N N . GLY A 1 805 ? 4.731 -15.708 -49.253 1.00 77.06 805 GLY A N 1
ATOM 6112 C CA . GLY A 1 805 ? 3.618 -16.004 -48.358 1.00 77.06 805 GLY A CA 1
ATOM 6113 C C . GLY A 1 805 ? 3.643 -15.203 -47.052 1.00 77.06 805 GLY A C 1
ATOM 6114 O O . GLY A 1 805 ? 2.977 -15.599 -46.095 1.00 77.06 805 GLY A O 1
ATOM 6115 N N . CYS A 1 806 ? 4.365 -14.082 -47.003 1.00 72.50 806 CYS A N 1
ATOM 6116 C CA . CYS A 1 806 ? 4.514 -13.265 -45.801 1.00 72.50 806 CYS A CA 1
ATOM 6117 C C . CYS A 1 806 ? 3.272 -12.418 -45.517 1.00 72.50 806 CYS A C 1
ATOM 6119 O O . CYS A 1 806 ? 2.632 -11.906 -46.439 1.00 72.50 806 CYS A O 1
ATOM 6121 N N . ASN A 1 807 ? 2.999 -12.184 -44.233 1.00 82.44 807 ASN A N 1
ATOM 6122 C CA . ASN A 1 807 ? 2.186 -11.044 -43.819 1.00 82.44 807 ASN A CA 1
ATOM 6123 C C . ASN A 1 807 ? 3.058 -9.785 -43.829 1.00 82.44 807 ASN A C 1
ATOM 6125 O O . ASN A 1 807 ? 4.206 -9.819 -43.383 1.00 82.44 807 ASN A O 1
ATOM 6129 N N . TRP A 1 808 ? 2.531 -8.677 -44.339 1.00 83.50 808 TRP A N 1
ATOM 6130 C CA . TRP A 1 808 ? 3.295 -7.439 -44.504 1.00 83.50 808 TRP A CA 1
ATOM 6131 C C . TRP A 1 808 ? 2.391 -6.227 -44.356 1.00 83.50 808 TRP A C 1
ATOM 6133 O O . TRP A 1 808 ? 1.257 -6.246 -44.808 1.00 83.50 808 TRP A O 1
ATOM 6143 N N . ALA A 1 809 ? 2.890 -5.163 -43.736 1.00 81.50 809 ALA A N 1
ATOM 6144 C CA . ALA A 1 809 ? 2.132 -3.936 -43.533 1.00 81.50 809 ALA A CA 1
ATOM 6145 C C . ALA A 1 809 ? 2.710 -2.794 -44.357 1.00 81.50 809 ALA A C 1
ATOM 6147 O O . ALA A 1 809 ? 3.917 -2.737 -44.607 1.00 81.50 809 ALA A O 1
ATOM 6148 N N . VAL A 1 810 ? 1.849 -1.847 -44.718 1.00 77.50 810 VAL A N 1
ATOM 6149 C CA . VAL A 1 810 ? 2.270 -0.626 -45.397 1.00 77.50 810 VAL A CA 1
ATOM 6150 C C . VAL A 1 810 ? 2.297 0.523 -44.407 1.00 77.50 810 VAL A C 1
ATOM 6152 O O . VAL A 1 810 ? 1.380 0.712 -43.608 1.00 77.50 810 VAL A O 1
ATOM 6155 N N . ARG A 1 811 ? 3.405 1.265 -44.428 1.00 73.00 811 ARG A N 1
ATOM 6156 C CA . ARG A 1 811 ? 3.634 2.389 -43.531 1.00 73.00 811 ARG A CA 1
ATOM 6157 C C . ARG A 1 811 ? 3.723 3.696 -44.300 1.00 73.00 811 ARG A C 1
ATOM 6159 O O . ARG A 1 811 ? 4.723 3.962 -44.969 1.00 73.00 811 ARG A O 1
ATOM 6166 N N . GLY A 1 812 ? 2.745 4.547 -44.036 1.00 61.06 812 GLY A N 1
ATOM 6167 C CA . GLY A 1 812 ? 2.705 5.964 -44.386 1.00 61.06 812 GLY A CA 1
ATOM 6168 C C . GLY A 1 812 ? 2.069 6.763 -43.251 1.00 61.06 812 GLY A C 1
ATOM 6169 O O . GLY A 1 812 ? 1.521 6.189 -42.312 1.00 61.06 812 GLY A O 1
ATOM 6170 N N . GLY A 1 813 ? 2.179 8.082 -43.300 1.00 58.16 813 GLY A N 1
ATOM 6171 C CA . GLY A 1 813 ? 1.777 8.968 -42.203 1.00 58.16 813 GLY A CA 1
ATOM 6172 C C . GLY A 1 813 ? 0.290 9.326 -42.150 1.00 58.16 813 GLY A C 1
ATOM 6173 O O . GLY A 1 813 ? -0.011 10.424 -41.714 1.00 58.16 813 GLY A O 1
ATOM 6174 N N . GLY A 1 814 ? -0.633 8.497 -42.651 1.00 62.09 814 GLY A N 1
ATOM 6175 C CA . GLY A 1 814 ? -2.067 8.821 -42.668 1.00 62.09 814 GLY A CA 1
ATOM 6176 C C . GLY A 1 814 ? -2.638 9.162 -41.283 1.00 62.09 814 GLY A C 1
ATOM 6177 O O . GLY A 1 814 ? -2.092 8.765 -40.255 1.00 62.09 814 GLY A O 1
ATOM 6178 N N . HIS A 1 815 ? -3.747 9.897 -41.265 1.00 70.50 815 HIS A N 1
ATOM 6179 C CA . HIS A 1 815 ? -4.372 10.410 -40.045 1.00 70.50 815 HIS A CA 1
ATOM 6180 C C . HIS A 1 815 ? -5.280 9.344 -39.406 1.00 70.50 815 HIS A C 1
ATOM 6182 O O . HIS A 1 815 ? -6.485 9.524 -39.390 1.00 70.50 815 HIS A O 1
ATOM 6188 N N . ALA A 1 816 ? -4.715 8.216 -38.955 1.00 73.50 816 ALA A N 1
ATOM 6189 C CA . ALA A 1 816 ? -5.436 7.116 -38.301 1.00 73.50 816 ALA A CA 1
ATOM 6190 C C . ALA A 1 816 ? -4.561 6.408 -37.246 1.00 73.50 816 ALA A C 1
ATOM 6192 O O . ALA A 1 816 ? -3.332 6.398 -37.344 1.00 73.50 816 ALA A O 1
ATOM 6193 N N . THR A 1 817 ? -5.192 5.788 -36.244 1.00 73.50 817 THR A N 1
ATOM 6194 C CA . THR A 1 817 ? -4.525 5.213 -35.055 1.00 73.50 817 THR A CA 1
ATOM 6195 C C . THR A 1 817 ? -4.351 3.692 -35.095 1.00 73.50 817 THR A C 1
ATOM 6197 O O . THR A 1 817 ? -3.922 3.095 -34.109 1.00 73.50 817 THR A O 1
ATOM 6200 N N . TRP A 1 818 ? -4.632 3.049 -36.231 1.00 74.75 818 TRP A N 1
ATOM 6201 C CA . TRP A 1 818 ? -4.488 1.604 -36.417 1.00 74.75 818 TRP A CA 1
ATOM 6202 C C . TRP A 1 818 ? -3.368 1.254 -37.406 1.00 74.75 818 TRP A C 1
ATOM 6204 O O . TRP A 1 818 ? -3.079 1.964 -38.370 1.00 74.75 818 TRP A O 1
ATOM 6214 N N . ALA A 1 819 ? -2.718 0.120 -37.152 1.00 71.75 819 ALA A N 1
ATOM 6215 C CA . ALA A 1 819 ? -1.648 -0.412 -37.986 1.00 71.75 819 ALA A CA 1
ATOM 6216 C C . ALA A 1 819 ? -2.101 -0.583 -39.441 1.00 71.75 819 ALA A C 1
ATOM 6218 O O . ALA A 1 819 ? -3.177 -1.110 -39.647 1.00 71.75 819 ALA A O 1
ATOM 6219 N N . GLY A 1 820 ? -1.298 -0.204 -40.441 1.00 64.62 820 GLY A N 1
ATOM 6220 C CA . GLY A 1 820 ? -1.601 -0.445 -41.865 1.00 64.62 820 GLY A CA 1
ATOM 6221 C C . GLY A 1 820 ? -2.506 0.588 -42.554 1.00 64.62 820 GLY A C 1
ATOM 6222 O O . GLY A 1 820 ? -2.885 0.381 -43.705 1.00 64.62 820 GLY A O 1
ATOM 6223 N N . ALA A 1 821 ? -2.817 1.715 -41.903 1.00 59.16 821 ALA A N 1
ATOM 6224 C CA . ALA A 1 821 ? -3.686 2.778 -42.436 1.00 59.16 821 ALA A CA 1
ATOM 6225 C C . ALA A 1 821 ? -3.169 3.579 -43.628 1.00 59.16 821 ALA A C 1
ATOM 6227 O O . ALA A 1 821 ? -3.787 4.563 -44.035 1.00 59.16 821 ALA A O 1
ATOM 6228 N N . SER A 1 822 ? -2.040 3.183 -44.209 1.00 59.03 822 SER A N 1
ATOM 6229 C CA . SER A 1 822 ? -1.234 4.122 -44.973 1.00 59.03 822 SER A CA 1
ATOM 6230 C C . SER A 1 822 ? -0.349 3.470 -46.032 1.00 59.03 822 SER A C 1
ATOM 6232 O O . SER A 1 822 ? 0.030 2.317 -45.882 1.00 59.03 822 SER A O 1
ATOM 6234 N N . ASN A 1 823 ? 0.036 4.237 -47.064 1.00 56.47 823 ASN A N 1
ATOM 6235 C CA . ASN A 1 823 ? 0.860 3.794 -48.203 1.00 56.47 823 ASN A CA 1
ATOM 6236 C C . ASN A 1 823 ? 2.369 4.111 -48.066 1.00 56.47 823 ASN A C 1
ATOM 6238 O O . ASN A 1 823 ? 2.778 4.844 -47.174 1.00 56.47 823 ASN A O 1
ATOM 6242 N N . THR A 1 824 ? 3.216 3.516 -48.916 1.00 47.38 824 THR A N 1
ATOM 6243 C CA . THR A 1 824 ? 4.698 3.536 -48.835 1.00 47.38 824 THR A CA 1
ATOM 6244 C C . THR A 1 824 ? 5.344 4.926 -48.891 1.00 47.38 824 THR A C 1
ATOM 6246 O O . THR A 1 824 ? 4.962 5.761 -49.704 1.00 47.38 824 THR A O 1
ATOM 6249 N N . ARG A 1 825 ? 6.431 5.131 -48.123 1.00 46.16 825 ARG A N 1
ATOM 6250 C CA . ARG A 1 825 ? 7.248 6.360 -48.157 1.00 46.16 825 ARG A CA 1
ATOM 6251 C C . ARG A 1 825 ? 8.216 6.404 -49.353 1.00 46.16 825 ARG A C 1
ATOM 6253 O O . ARG A 1 825 ? 9.355 5.972 -49.217 1.00 46.16 825 ARG A O 1
ATOM 6260 N N . LEU A 1 826 ? 7.766 6.941 -50.487 1.00 50.16 826 LEU A N 1
ATOM 6261 C CA . LEU A 1 826 ? 8.605 7.304 -51.642 1.00 50.16 826 LEU A CA 1
ATOM 6262 C C . LEU A 1 826 ? 9.175 8.727 -51.468 1.00 50.16 826 LEU A C 1
ATOM 6264 O O . LEU A 1 826 ? 8.541 9.556 -50.816 1.00 50.16 826 LEU A O 1
ATOM 6268 N N . ASN A 1 827 ? 10.368 9.003 -52.011 1.00 47.47 827 ASN A N 1
ATOM 6269 C CA . ASN A 1 827 ? 11.016 10.321 -51.923 1.00 47.47 827 ASN A CA 1
ATOM 6270 C C . ASN A 1 827 ? 10.090 11.400 -52.537 1.00 47.47 827 ASN A C 1
ATOM 6272 O O . ASN A 1 827 ? 9.538 11.145 -53.611 1.00 47.47 827 ASN A O 1
ATOM 6276 N N . PRO A 1 828 ? 9.882 12.564 -51.891 1.00 47.62 828 PRO A N 1
ATOM 6277 C CA . PRO A 1 828 ? 8.984 13.598 -52.394 1.00 47.62 828 PRO A CA 1
ATOM 6278 C C . PRO A 1 828 ? 9.628 14.299 -53.597 1.00 47.62 828 PRO A C 1
ATOM 6280 O O . PRO A 1 828 ? 10.344 15.281 -53.452 1.00 47.62 828 PRO A O 1
ATOM 6283 N N . TYR A 1 829 ? 9.400 13.776 -54.798 1.00 48.41 829 TYR A N 1
ATOM 6284 C CA . TYR A 1 829 ? 9.679 14.487 -56.042 1.00 48.41 829 TYR A CA 1
ATOM 6285 C C . TYR A 1 829 ? 8.367 14.675 -56.798 1.00 48.41 829 TYR A C 1
ATOM 6287 O O . TYR A 1 829 ? 7.700 13.695 -57.131 1.00 48.41 829 TYR A O 1
ATOM 6295 N N . GLY A 1 830 ? 8.014 15.929 -57.071 1.00 51.28 830 GLY A N 1
ATOM 6296 C CA . GLY A 1 830 ? 6.986 16.298 -58.037 1.00 51.28 830 GLY A CA 1
ATOM 6297 C C . GLY A 1 830 ? 7.650 16.944 -59.249 1.00 51.28 830 GLY A C 1
ATOM 6298 O O . GLY A 1 830 ? 8.329 17.958 -59.116 1.00 51.28 830 GLY A O 1
ATOM 6299 N N . HIS A 1 831 ? 7.474 16.359 -60.433 1.00 48.72 831 HIS A N 1
ATOM 6300 C CA . HIS A 1 831 ? 7.644 17.089 -61.688 1.00 48.72 831 HIS A CA 1
ATOM 6301 C C . HIS A 1 831 ? 6.315 17.794 -61.984 1.00 48.72 831 HIS A C 1
ATOM 6303 O O . HIS A 1 831 ? 5.320 17.132 -62.268 1.00 48.72 831 HIS A O 1
ATOM 6309 N N . PHE A 1 832 ? 6.290 19.125 -61.907 1.00 57.16 832 PHE A N 1
ATOM 6310 C CA . PHE A 1 832 ? 5.100 19.938 -62.177 1.00 57.16 832 PHE A CA 1
ATOM 6311 C C . PHE A 1 832 ? 5.038 20.296 -63.666 1.00 57.16 832 PHE A C 1
ATOM 6313 O O . PHE A 1 832 ? 5.485 21.359 -64.093 1.00 57.16 832 PHE A O 1
ATOM 6320 N N . LEU A 1 833 ? 4.527 19.383 -64.490 1.00 45.91 833 LEU A N 1
ATOM 6321 C CA . LEU A 1 833 ? 4.216 19.684 -65.887 1.00 45.91 833 LEU A CA 1
ATOM 6322 C C . LEU A 1 833 ? 2.764 20.161 -65.955 1.00 45.91 833 LEU A C 1
ATOM 6324 O O . LEU A 1 833 ? 1.848 19.347 -65.998 1.00 45.91 833 LEU A O 1
ATOM 6328 N N . ASN A 1 834 ? 2.602 21.490 -66.001 1.00 56.09 834 ASN A N 1
ATOM 6329 C CA . ASN A 1 834 ? 1.342 22.242 -66.065 1.00 56.09 834 ASN A CA 1
ATOM 6330 C C . ASN A 1 834 ? 0.689 22.469 -64.683 1.00 56.09 834 ASN A C 1
ATOM 6332 O O . ASN A 1 834 ? 0.121 21.554 -64.098 1.00 56.09 834 ASN A O 1
ATOM 6336 N N . LEU A 1 835 ? 0.741 23.714 -64.190 1.00 66.31 835 LEU A N 1
ATOM 6337 C CA . LEU A 1 835 ? 0.362 24.207 -62.845 1.00 66.31 835 LEU A CA 1
ATOM 6338 C C . LEU A 1 835 ? -1.069 23.884 -62.350 1.00 66.31 835 LEU A C 1
ATOM 6340 O O . LEU A 1 835 ? -1.445 24.311 -61.265 1.00 66.31 835 LEU A O 1
ATOM 6344 N N . LYS A 1 836 ? -1.861 23.136 -63.126 1.00 78.25 836 LYS A N 1
ATOM 6345 C CA . LYS A 1 836 ? -3.225 22.681 -62.808 1.00 78.25 836 LYS A CA 1
ATOM 6346 C C . LYS A 1 836 ? -3.287 21.311 -62.123 1.00 78.25 836 LYS A C 1
ATOM 6348 O O . LYS A 1 836 ? -4.331 20.954 -61.584 1.00 78.25 836 LYS A O 1
ATOM 6353 N N . ILE A 1 837 ? -2.219 20.510 -62.212 1.00 86.56 837 ILE A N 1
ATOM 6354 C CA . ILE A 1 837 ? -2.164 19.165 -61.624 1.00 86.56 837 ILE A CA 1
ATOM 6355 C C . ILE A 1 837 ? -0.861 18.998 -60.839 1.00 86.56 837 ILE A C 1
ATOM 6357 O O . ILE A 1 837 ? 0.231 19.169 -61.380 1.00 86.56 837 ILE A O 1
ATOM 6361 N N . ALA A 1 838 ? -0.978 18.610 -59.569 1.00 85.88 838 ALA A N 1
ATOM 6362 C CA . ALA A 1 838 ? 0.141 18.269 -58.701 1.00 85.88 838 ALA A CA 1
ATOM 6363 C C . ALA A 1 838 ? 0.303 16.747 -58.600 1.00 85.88 838 ALA A C 1
ATOM 6365 O O . ALA A 1 838 ? -0.566 16.055 -58.070 1.00 85.88 838 ALA A O 1
ATOM 6366 N N . SER A 1 839 ? 1.437 16.228 -59.071 1.00 86.50 839 SER A N 1
ATOM 6367 C CA . SER A 1 839 ? 1.815 14.820 -58.911 1.00 86.50 839 SER A CA 1
ATOM 6368 C C . SER A 1 839 ? 2.565 14.604 -57.599 1.00 86.50 839 SER A C 1
ATOM 6370 O O . SER A 1 839 ? 3.704 15.040 -57.436 1.00 86.50 839 SER A O 1
ATOM 6372 N N . ILE A 1 840 ? 1.927 13.899 -56.667 1.00 85.25 840 ILE A N 1
ATOM 6373 C CA . ILE A 1 840 ? 2.382 13.723 -55.288 1.00 85.25 840 ILE A CA 1
ATOM 6374 C C . ILE A 1 840 ? 2.736 12.255 -55.035 1.00 85.25 840 ILE A C 1
ATOM 6376 O O . ILE A 1 840 ? 1.913 11.352 -55.203 1.00 85.25 840 ILE A O 1
ATOM 6380 N N . GLY A 1 841 ? 3.970 11.997 -54.603 1.00 79.19 841 GLY A N 1
ATOM 6381 C CA . GLY A 1 841 ? 4.420 10.655 -54.230 1.00 79.19 841 GLY A CA 1
ATOM 6382 C C . GLY A 1 841 ? 3.769 10.152 -52.937 1.00 79.19 841 GLY A C 1
ATOM 6383 O O . GLY A 1 841 ? 3.497 10.919 -52.016 1.00 79.19 841 GLY A O 1
ATOM 6384 N N . ALA A 1 842 ? 3.581 8.837 -52.821 1.00 70.31 842 ALA A N 1
ATOM 6385 C CA . ALA A 1 842 ? 2.886 8.207 -51.690 1.00 70.31 842 ALA A CA 1
ATOM 6386 C C . ALA A 1 842 ? 3.516 8.422 -50.297 1.00 70.31 842 ALA A C 1
ATOM 6388 O O . ALA A 1 842 ? 2.876 8.144 -49.281 1.00 70.31 842 ALA A O 1
ATOM 6389 N N . GLY A 1 843 ? 4.756 8.922 -50.250 1.00 70.50 843 GLY A N 1
ATOM 6390 C CA . GLY A 1 843 ? 5.492 9.226 -49.026 1.00 70.50 843 GLY A CA 1
ATOM 6391 C C . GLY A 1 843 ? 5.485 10.672 -48.568 1.00 70.50 843 GLY A C 1
ATOM 6392 O O . GLY A 1 843 ? 6.102 10.952 -47.540 1.00 70.50 843 GLY A O 1
ATOM 6393 N N . ALA A 1 844 ? 4.838 11.561 -49.320 1.00 77.50 844 ALA A N 1
ATOM 6394 C CA . ALA A 1 844 ? 4.790 12.976 -49.001 1.00 77.50 844 ALA A CA 1
ATOM 6395 C C . ALA A 1 844 ? 3.950 13.240 -47.744 1.00 77.50 844 ALA A C 1
ATOM 6397 O O . ALA A 1 844 ? 2.917 12.594 -47.515 1.00 77.50 844 ALA A O 1
ATOM 6398 N N . LEU A 1 845 ? 4.401 14.206 -46.946 1.00 80.12 845 LEU A N 1
ATOM 6399 C CA . LEU A 1 845 ? 3.600 14.842 -45.907 1.00 80.12 845 LEU A CA 1
ATOM 6400 C C . LEU A 1 845 ? 2.987 16.127 -46.464 1.00 80.12 845 LEU A C 1
ATOM 6402 O O . LEU A 1 845 ? 3.547 16.733 -47.379 1.00 80.12 845 LEU A O 1
ATOM 6406 N N . TRP A 1 846 ? 1.859 16.565 -45.908 1.00 82.25 846 TRP A N 1
ATOM 6407 C CA . TRP A 1 846 ? 1.178 17.766 -46.400 1.00 82.25 846 TRP A CA 1
ATOM 6408 C C . TRP A 1 846 ? 2.042 19.026 -46.334 1.00 82.25 846 TRP A C 1
ATOM 6410 O O . TRP A 1 846 ? 1.999 19.815 -47.272 1.00 82.25 846 TRP A O 1
ATOM 6420 N N . ARG A 1 847 ? 2.917 19.168 -45.326 1.00 78.88 847 ARG A N 1
ATOM 6421 C CA . ARG A 1 847 ? 3.898 20.270 -45.292 1.00 78.88 847 ARG A CA 1
ATOM 6422 C C . ARG A 1 847 ? 4.803 20.307 -46.524 1.00 78.88 847 ARG A C 1
ATOM 6424 O O . ARG A 1 847 ? 5.044 21.374 -47.069 1.00 78.88 847 ARG A O 1
ATOM 6431 N N . ASP A 1 848 ? 5.263 19.141 -46.980 1.00 79.00 848 ASP A N 1
ATOM 6432 C CA . ASP A 1 848 ? 6.202 19.046 -48.097 1.00 79.00 848 ASP A CA 1
ATOM 6433 C C . ASP A 1 848 ? 5.482 19.404 -49.406 1.00 79.00 848 ASP A C 1
ATOM 6435 O O . ASP A 1 848 ? 6.057 20.048 -50.281 1.00 79.00 848 ASP A O 1
ATOM 6439 N N . VAL A 1 849 ? 4.203 19.021 -49.523 1.00 80.81 849 VAL A N 1
ATOM 6440 C CA . VAL A 1 849 ? 3.341 19.378 -50.658 1.00 80.81 849 VAL A CA 1
ATOM 6441 C C . VAL A 1 849 ? 3.084 20.880 -50.689 1.00 80.81 849 VAL A C 1
ATOM 6443 O O . VAL A 1 849 ? 3.310 21.503 -51.723 1.00 80.81 849 VAL A O 1
ATOM 6446 N N . TYR A 1 850 ? 2.658 21.466 -49.569 1.00 81.50 850 TYR A N 1
ATOM 6447 C CA . TYR A 1 850 ? 2.348 22.892 -49.490 1.00 81.50 850 TYR A CA 1
ATOM 6448 C C . TYR A 1 850 ? 3.572 23.757 -49.794 1.00 81.50 850 TYR A C 1
ATOM 6450 O O . TYR A 1 850 ? 3.509 24.577 -50.705 1.00 81.50 850 TYR A O 1
ATOM 6458 N N . SER A 1 851 ? 4.712 23.505 -49.140 1.00 79.00 851 SER A N 1
ATOM 6459 C CA . SER A 1 851 ? 5.946 24.263 -49.392 1.00 79.00 851 SER A CA 1
ATOM 6460 C C . SER A 1 851 ? 6.490 24.086 -50.814 1.00 79.00 851 SER A C 1
ATOM 6462 O O . SER A 1 851 ? 7.184 24.964 -51.319 1.00 79.00 851 SER A O 1
ATOM 6464 N N . SER A 1 852 ? 6.193 22.965 -51.482 1.00 79.06 852 SER A N 1
ATOM 6465 C CA . SER A 1 852 ? 6.614 22.751 -52.875 1.00 79.06 852 SER A CA 1
ATOM 6466 C C . SER A 1 852 ? 5.729 23.477 -53.889 1.00 79.06 852 SER A C 1
ATOM 6468 O O . SER A 1 852 ? 6.209 23.813 -54.969 1.00 79.06 852 SER A O 1
ATOM 6470 N N . LEU A 1 853 ? 4.445 23.680 -53.578 1.00 79.06 853 LEU A N 1
ATOM 6471 C CA . LEU A 1 853 ? 3.476 24.318 -54.472 1.00 79.06 853 LEU A CA 1
ATOM 6472 C C . LEU A 1 853 ? 3.407 25.842 -54.285 1.00 79.06 853 LEU A C 1
ATOM 6474 O O . LEU A 1 853 ? 3.179 26.559 -55.258 1.00 79.06 853 LEU A O 1
ATOM 6478 N N . GLU A 1 854 ? 3.681 26.330 -53.073 1.00 78.00 854 GLU A N 1
ATOM 6479 C CA . GLU A 1 854 ? 3.647 27.751 -52.701 1.00 78.00 854 GLU A CA 1
ATOM 6480 C C . GLU A 1 854 ? 4.403 28.680 -53.679 1.00 78.00 854 GLU A C 1
ATOM 6482 O O . GLU A 1 854 ? 3.797 29.660 -54.122 1.00 78.00 854 GLU A O 1
ATOM 6487 N N . PRO A 1 855 ? 5.641 28.380 -54.141 1.00 79.38 855 PRO A N 1
ATOM 6488 C CA . PRO A 1 855 ? 6.357 29.240 -55.094 1.00 79.38 855 PRO A CA 1
ATOM 6489 C C . PRO A 1 855 ? 5.660 29.421 -56.449 1.00 79.38 855 PRO A C 1
ATOM 6491 O O . PRO A 1 855 ? 6.026 30.310 -57.217 1.00 79.38 855 PRO A O 1
ATOM 6494 N N . TYR A 1 856 ? 4.686 28.567 -56.765 1.00 77.81 856 TYR A N 1
ATOM 6495 C CA . TYR A 1 856 ? 3.948 28.582 -58.022 1.00 77.81 856 TYR A CA 1
ATOM 6496 C C . TYR A 1 856 ? 2.558 29.219 -57.905 1.00 77.81 856 TYR A C 1
ATOM 6498 O O . TYR A 1 856 ? 1.821 29.230 -58.891 1.00 77.81 856 TYR A O 1
ATOM 6506 N N . GLY A 1 857 ? 2.189 29.741 -56.730 1.00 77.69 857 GLY A N 1
ATOM 6507 C CA . GLY A 1 857 ? 0.903 30.408 -56.526 1.00 77.69 857 GLY A CA 1
ATOM 6508 C C . GLY A 1 857 ? -0.303 29.468 -56.615 1.00 77.69 857 GLY A C 1
ATOM 6509 O O . GLY A 1 857 ? -1.407 29.930 -56.885 1.00 77.69 857 GLY A O 1
ATOM 6510 N N . VAL A 1 858 ? -0.108 28.164 -56.391 1.00 82.44 858 VAL A N 1
ATOM 6511 C CA . VAL A 1 858 ? -1.174 27.148 -56.318 1.00 82.44 858 VAL A CA 1
ATOM 6512 C C . VAL A 1 858 ? -0.989 26.242 -55.092 1.00 82.44 858 VAL A C 1
ATOM 6514 O O . VAL A 1 858 ? 0.097 26.176 -54.525 1.00 82.44 858 VAL A O 1
ATOM 6517 N N . THR A 1 859 ? -2.041 25.562 -54.640 1.00 84.62 859 THR A N 1
ATOM 6518 C CA . THR A 1 859 ? -1.999 24.562 -53.559 1.00 84.62 859 THR A CA 1
ATOM 6519 C C . THR A 1 859 ? -2.887 23.361 -53.895 1.00 84.62 859 THR A C 1
ATOM 6521 O O . THR A 1 859 ? -3.623 23.380 -54.879 1.00 84.62 859 THR A O 1
ATOM 6524 N N . ALA A 1 860 ? -2.805 22.281 -53.117 1.00 85.88 860 ALA A N 1
ATOM 6525 C CA . ALA A 1 860 ? -3.630 21.084 -53.287 1.00 85.88 860 ALA A CA 1
ATOM 6526 C C . ALA A 1 860 ? -4.628 20.946 -52.118 1.00 85.88 860 ALA A C 1
ATOM 6528 O O . ALA A 1 860 ? -4.220 21.143 -50.971 1.00 85.88 860 ALA A O 1
ATOM 6529 N N . PRO A 1 861 ? -5.901 20.562 -52.354 1.00 87.25 861 PRO A N 1
ATOM 6530 C CA . PRO A 1 861 ? -6.883 20.343 -51.285 1.00 87.25 861 PRO A CA 1
ATOM 6531 C C . PRO A 1 861 ? -6.477 19.196 -50.342 1.00 87.25 861 PRO A C 1
ATOM 6533 O O . PRO A 1 861 ? -6.716 18.017 -50.620 1.00 87.25 861 PRO A O 1
ATOM 6536 N N . GLY A 1 862 ? -5.828 19.546 -49.228 1.00 81.75 862 GLY A N 1
ATOM 6537 C CA . GLY A 1 862 ? -5.058 18.612 -48.407 1.00 81.75 862 GLY A CA 1
ATOM 6538 C C . GLY A 1 862 ? -5.331 18.642 -46.904 1.00 81.75 862 GLY A C 1
ATOM 6539 O O . GLY A 1 862 ? -6.263 19.272 -46.415 1.00 81.75 862 GLY A O 1
ATOM 6540 N N . GLY A 1 863 ? -4.528 17.908 -46.139 1.00 78.38 863 GLY A N 1
ATOM 6541 C CA . GLY A 1 863 ? -4.706 17.747 -44.699 1.00 78.38 863 GLY A CA 1
ATOM 6542 C C . GLY A 1 863 ? -4.513 19.045 -43.916 1.00 78.38 863 GLY A C 1
ATOM 6543 O O . GLY A 1 863 ? -3.657 19.865 -44.249 1.00 78.38 863 GLY A O 1
ATOM 6544 N N . ARG A 1 864 ? -5.292 19.192 -42.836 1.00 78.62 864 ARG A N 1
ATOM 6545 C CA . ARG A 1 864 ? -5.208 20.329 -41.902 1.00 78.62 864 ARG A CA 1
ATOM 6546 C C . ARG A 1 864 ? -4.040 20.232 -40.906 1.00 78.62 864 ARG A C 1
ATOM 6548 O O . ARG A 1 864 ? -3.726 21.207 -40.238 1.00 78.62 864 ARG A O 1
ATOM 6555 N N . THR A 1 865 ? -3.380 19.073 -40.844 1.00 74.50 865 THR A N 1
ATOM 6556 C CA . THR A 1 865 ? -2.190 18.819 -40.019 1.00 74.50 865 THR A CA 1
ATOM 6557 C C . THR A 1 865 ? -0.992 18.515 -40.917 1.00 74.50 865 THR A C 1
ATOM 6559 O O . THR A 1 865 ? -1.046 17.654 -41.799 1.00 74.50 865 THR A O 1
ATOM 6562 N N . SER A 1 866 ? 0.114 19.209 -40.667 1.00 71.88 866 SER A N 1
ATOM 6563 C CA . SER A 1 866 ? 1.301 19.270 -41.529 1.00 71.88 866 SER A CA 1
ATOM 6564 C C . SER A 1 866 ? 2.078 17.948 -41.634 1.00 71.88 866 SER A C 1
ATOM 6566 O O . SER A 1 866 ? 2.702 17.654 -42.658 1.00 71.88 866 SER A O 1
ATOM 6568 N N . THR A 1 867 ? 2.011 17.132 -40.579 1.00 72.44 867 THR A N 1
ATOM 6569 C CA . THR A 1 867 ? 2.706 15.847 -40.426 1.00 72.44 867 THR A CA 1
ATOM 6570 C C . THR A 1 867 ? 1.918 14.656 -40.971 1.00 72.44 867 THR A C 1
ATOM 6572 O O . THR A 1 867 ? 2.416 13.528 -40.947 1.00 72.44 867 THR A O 1
ATOM 6575 N N . VAL A 1 868 ? 0.710 14.887 -41.495 1.00 76.75 868 VAL A N 1
ATOM 6576 C CA . VAL A 1 868 ? -0.136 13.839 -42.070 1.00 76.75 868 VAL A CA 1
ATOM 6577 C C . VAL A 1 868 ? 0.346 13.468 -43.474 1.00 76.75 868 VAL A C 1
ATOM 6579 O O . VAL A 1 868 ? 0.650 14.314 -44.312 1.00 76.75 868 VAL A O 1
ATOM 6582 N N . GLY A 1 869 ? 0.395 12.166 -43.735 1.00 79.19 869 GLY A N 1
ATOM 6583 C CA . GLY A 1 869 ? 0.760 11.548 -45.000 1.00 79.19 869 GLY A CA 1
ATOM 6584 C C . GLY A 1 869 ? -0.388 11.578 -46.003 1.00 79.19 869 GLY A C 1
ATOM 6585 O O . GLY A 1 869 ? -1.510 11.156 -45.710 1.00 79.19 869 GLY A O 1
ATOM 6586 N N . VAL A 1 870 ? -0.069 12.019 -47.215 1.00 82.38 870 VAL A N 1
ATOM 6587 C CA . VAL A 1 870 ? -1.035 12.357 -48.269 1.00 82.38 870 VAL A CA 1
ATOM 6588 C C . VAL A 1 870 ? -1.912 11.167 -48.671 1.00 82.38 870 VAL A C 1
ATOM 6590 O O . VAL A 1 870 ? -3.137 11.237 -48.611 1.00 82.38 870 VAL A O 1
ATOM 6593 N N . ALA A 1 871 ? -1.310 10.034 -49.035 1.00 79.62 871 ALA A N 1
ATOM 6594 C CA . ALA A 1 871 ? -2.049 8.918 -49.629 1.00 79.62 871 ALA A CA 1
ATOM 6595 C C . ALA A 1 871 ? -3.061 8.258 -48.667 1.00 79.62 871 ALA A C 1
ATOM 6597 O O . ALA A 1 871 ? -4.138 7.846 -49.093 1.00 79.62 871 ALA A O 1
ATOM 6598 N N . GLY A 1 872 ? -2.740 8.165 -47.370 1.00 78.94 872 GLY A N 1
ATOM 6599 C CA . GLY A 1 872 ? -3.669 7.631 -46.361 1.00 78.94 872 GLY A CA 1
ATOM 6600 C C . GLY A 1 872 ? -4.847 8.574 -46.105 1.00 78.94 872 GLY A C 1
ATOM 6601 O O . GLY A 1 872 ? -5.989 8.132 -46.030 1.00 78.94 872 GLY A O 1
ATOM 6602 N N . PHE A 1 873 ? -4.583 9.884 -46.060 1.00 84.31 873 PHE A N 1
ATOM 6603 C CA . PHE A 1 873 ? -5.625 10.906 -45.938 1.00 84.31 873 PHE A CA 1
ATOM 6604 C C . PHE A 1 873 ? -6.607 10.870 -47.120 1.00 84.31 873 PHE A C 1
ATOM 6606 O O . PHE A 1 873 ? -7.818 10.846 -46.915 1.00 84.31 873 PHE A O 1
ATOM 6613 N N . LEU A 1 874 ? -6.096 10.799 -48.353 1.00 87.62 874 LEU A N 1
ATOM 6614 C CA . LEU A 1 874 ? -6.928 10.815 -49.560 1.00 87.62 874 LEU A CA 1
ATOM 6615 C C . LEU A 1 874 ? -7.699 9.506 -49.766 1.00 87.62 874 LEU A C 1
ATOM 6617 O O . LEU A 1 874 ? -8.857 9.529 -50.164 1.00 87.62 874 LEU A O 1
ATOM 6621 N N . THR A 1 875 ? -7.113 8.351 -49.452 1.00 87.38 875 THR A N 1
ATOM 6622 C CA . THR A 1 875 ? -7.839 7.072 -49.582 1.00 87.38 875 THR A CA 1
ATOM 6623 C C . THR A 1 875 ? -8.905 6.864 -48.499 1.00 87.38 875 THR A C 1
ATOM 6625 O O . THR A 1 875 ? -9.800 6.035 -48.668 1.00 87.38 875 THR A O 1
ATOM 6628 N N . GLY A 1 876 ? -8.858 7.640 -47.410 1.00 85.12 876 GLY A N 1
ATOM 6629 C CA . GLY A 1 876 ? -9.887 7.686 -46.365 1.00 85.12 876 GLY A CA 1
ATOM 6630 C C . GLY A 1 876 ? -10.964 8.763 -46.549 1.00 85.12 876 GLY A C 1
ATOM 6631 O O . GLY A 1 876 ? -11.847 8.870 -45.701 1.00 85.12 876 GLY A O 1
ATOM 6632 N N . GLY A 1 877 ? -10.905 9.559 -47.623 1.00 86.75 877 GLY A N 1
ATOM 6633 C CA . GLY A 1 877 ? -11.823 10.671 -47.895 1.00 86.75 877 GLY A CA 1
ATOM 6634 C C . GLY A 1 877 ? -11.102 12.018 -47.874 1.00 86.75 877 GLY A C 1
ATOM 6635 O O . GLY A 1 877 ? -10.869 12.623 -48.916 1.00 86.75 877 GLY A O 1
ATOM 6636 N N . GLY A 1 878 ? -10.692 12.468 -46.690 1.00 86.00 878 GLY A N 1
ATOM 6637 C CA . GLY A 1 878 ? -9.834 13.642 -46.531 1.00 86.00 878 GLY A CA 1
ATOM 6638 C C . GLY A 1 878 ? -10.592 14.970 -46.417 1.00 86.00 878 GLY A C 1
ATOM 6639 O O . GLY A 1 878 ? -10.560 15.794 -47.333 1.00 86.00 878 GLY A O 1
ATOM 6640 N N . ASN A 1 879 ? -11.254 15.195 -45.277 1.00 86.62 879 ASN A N 1
ATOM 6641 C CA . ASN A 1 879 ? -11.839 16.497 -44.926 1.00 86.62 879 ASN A CA 1
ATOM 6642 C C . ASN A 1 879 ? -10.728 17.558 -44.756 1.00 86.62 879 ASN A C 1
ATOM 6644 O O . ASN A 1 879 ? -9.776 17.351 -44.003 1.00 86.62 879 ASN A O 1
ATOM 6648 N N . ASN A 1 880 ? -10.831 18.667 -45.487 1.00 85.12 880 ASN A N 1
ATOM 6649 C CA . ASN A 1 880 ? -9.771 19.652 -45.715 1.00 85.12 880 ASN A CA 1
ATOM 6650 C C . ASN A 1 880 ? -10.283 21.100 -45.590 1.00 85.12 880 ASN A C 1
ATOM 6652 O O . ASN A 1 880 ? -11.486 21.336 -45.489 1.00 85.12 880 ASN A O 1
ATOM 6656 N N . PHE A 1 881 ? -9.384 22.090 -45.575 1.00 78.62 881 PHE A N 1
ATOM 6657 C CA . PHE A 1 881 ? -9.755 23.515 -45.469 1.00 78.62 881 PHE A CA 1
ATOM 6658 C C . PHE A 1 881 ? -10.704 23.989 -46.581 1.00 78.62 881 PHE A C 1
ATOM 6660 O O . PHE A 1 881 ? -11.565 24.824 -46.337 1.00 78.62 881 PHE A O 1
ATOM 6667 N N . PHE A 1 882 ? -10.607 23.392 -47.767 1.00 83.00 882 PHE A N 1
ATOM 6668 C CA . PHE A 1 882 ? -11.360 23.767 -48.962 1.00 83.00 882 PHE A CA 1
ATOM 6669 C C . PHE A 1 882 ? -12.597 22.888 -49.181 1.00 83.00 882 PHE A C 1
ATOM 6671 O O . PHE A 1 882 ? -13.204 22.926 -50.249 1.00 83.00 882 PHE A O 1
ATOM 6678 N N . SER A 1 883 ? -13.001 22.064 -48.205 1.00 86.31 883 SER A N 1
ATOM 6679 C CA . SER A 1 883 ? -14.051 21.064 -48.436 1.00 86.31 883 SER A CA 1
ATOM 6680 C C . SER A 1 883 ? -15.410 21.641 -48.829 1.00 86.31 883 SER A C 1
ATOM 6682 O O . SER A 1 883 ? -16.175 20.968 -49.521 1.00 86.31 883 SER A O 1
ATOM 6684 N N . ALA A 1 884 ? -15.700 22.880 -48.433 1.00 85.94 884 ALA A N 1
ATOM 6685 C CA . ALA A 1 884 ? -16.896 23.593 -48.863 1.00 85.94 884 ALA A CA 1
ATOM 6686 C C . ALA A 1 884 ? -16.803 24.136 -50.303 1.00 85.94 884 ALA A C 1
ATOM 6688 O O . ALA A 1 884 ? -17.841 24.319 -50.926 1.00 85.94 884 ALA A O 1
ATOM 6689 N N . GLU A 1 885 ? -15.600 24.361 -50.838 1.00 86.00 885 GLU A N 1
ATOM 6690 C CA . GLU A 1 885 ? -15.367 24.885 -52.192 1.00 86.00 885 GLU A CA 1
ATOM 6691 C C . GLU A 1 885 ? -15.166 23.771 -53.227 1.00 86.00 885 GLU A C 1
ATOM 6693 O O . GLU A 1 885 ? -15.666 23.862 -54.345 1.00 86.00 885 GLU A O 1
ATOM 6698 N N . VAL A 1 886 ? -14.432 22.711 -52.868 1.00 87.31 886 VAL A N 1
ATOM 6699 C CA . VAL A 1 886 ? -13.965 21.699 -53.835 1.00 87.31 886 VAL A CA 1
ATOM 6700 C C . VAL A 1 886 ? -14.244 20.250 -53.431 1.00 87.31 886 VAL A C 1
ATOM 6702 O O . VAL A 1 886 ? -13.800 19.326 -54.118 1.00 87.31 886 VAL A O 1
ATOM 6705 N N . GLY A 1 887 ? -14.979 20.026 -52.340 1.00 89.44 887 GLY A N 1
ATOM 6706 C CA . GLY A 1 887 ? -15.275 18.688 -51.821 1.00 89.44 887 GLY A CA 1
ATOM 6707 C C . G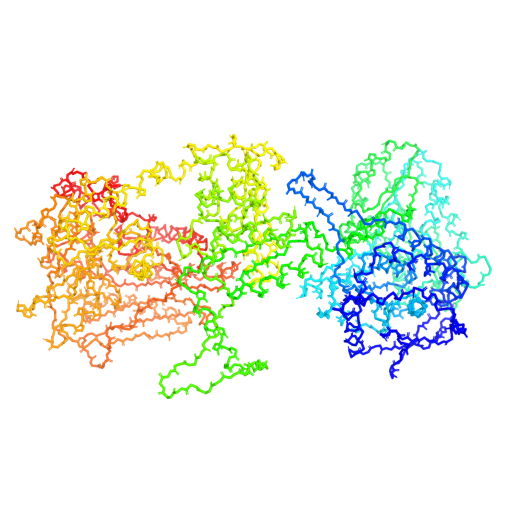LY A 1 887 ? -14.122 18.061 -51.024 1.00 89.44 887 GLY A C 1
ATOM 6708 O O . GLY A 1 887 ? -13.165 18.727 -50.615 1.00 89.44 887 GLY A O 1
ATOM 6709 N N . LEU A 1 888 ? -14.204 16.755 -50.763 1.00 90.62 888 LEU A N 1
ATOM 6710 C CA . LEU A 1 888 ? -13.152 16.045 -50.035 1.00 90.62 888 LEU A CA 1
ATOM 6711 C C . LEU A 1 888 ? -11.840 16.029 -50.828 1.00 90.62 888 LEU A C 1
ATOM 6713 O O . LEU A 1 888 ? -11.819 16.129 -52.054 1.00 90.62 888 LEU A O 1
ATOM 6717 N N . GLY A 1 889 ? -10.716 15.834 -50.140 1.00 90.62 889 GLY A N 1
ATOM 6718 C CA . GLY A 1 889 ? -9.407 15.751 -50.788 1.00 90.62 889 GLY A CA 1
ATOM 6719 C C . GLY A 1 889 ? -9.381 14.648 -51.850 1.00 90.62 889 GLY A C 1
ATOM 6720 O O . GLY A 1 889 ? -8.856 14.844 -52.943 1.00 90.62 889 GLY A O 1
ATOM 6721 N N . CYS A 1 890 ? -10.032 13.513 -51.581 1.00 91.31 890 CYS A N 1
ATOM 6722 C CA . CYS A 1 890 ? -10.153 12.404 -52.525 1.00 91.31 890 CYS A CA 1
ATOM 6723 C C . CYS A 1 890 ? -10.934 12.755 -53.802 1.00 91.31 890 CYS A C 1
ATOM 6725 O O . CYS A 1 890 ? -10.659 12.198 -54.869 1.00 91.31 890 CYS A O 1
ATOM 6727 N N . ASP A 1 891 ? -11.881 13.693 -53.728 1.00 92.00 891 ASP A N 1
ATOM 6728 C CA . ASP A 1 891 ? -12.682 14.117 -54.877 1.00 92.00 891 ASP A CA 1
ATOM 6729 C C . ASP A 1 891 ? -11.807 14.850 -55.904 1.00 92.00 891 ASP A C 1
ATOM 6731 O O . ASP A 1 891 ? -12.033 14.720 -57.106 1.00 92.00 891 ASP A O 1
ATOM 6735 N N . ASN A 1 892 ? -10.746 15.511 -55.432 1.00 92.31 892 ASN A N 1
ATOM 6736 C CA . ASN A 1 892 ? -9.779 16.282 -56.216 1.00 92.31 892 ASN A CA 1
ATOM 6737 C C . ASN A 1 892 ? -8.655 15.430 -56.829 1.00 92.31 892 ASN A C 1
ATOM 6739 O O . ASN A 1 892 ? -7.775 15.953 -57.509 1.00 92.31 892 ASN A O 1
ATOM 6743 N N . VAL A 1 893 ? -8.667 14.112 -56.613 1.00 92.94 893 VAL A N 1
ATOM 6744 C CA . VAL A 1 893 ? -7.709 13.203 -57.247 1.00 92.94 893 VAL A CA 1
ATOM 6745 C C . VAL A 1 893 ? -8.158 12.871 -58.666 1.00 92.94 893 VAL A C 1
ATOM 6747 O O . VAL A 1 893 ? -9.177 12.195 -58.863 1.00 92.94 893 VAL A O 1
ATOM 6750 N N . VAL A 1 894 ? -7.350 13.266 -59.650 1.00 92.44 894 VAL A N 1
ATOM 6751 C CA . VAL A 1 894 ? -7.584 12.960 -61.069 1.00 92.44 894 VAL A CA 1
ATOM 6752 C C . VAL A 1 894 ? -7.065 11.583 -61.449 1.00 92.44 894 VAL A C 1
ATOM 6754 O O . VAL A 1 894 ? -7.687 10.910 -62.267 1.00 92.44 894 VAL A O 1
ATOM 6757 N N . ASN A 1 895 ? -5.972 11.133 -60.831 1.00 92.94 895 ASN A N 1
ATOM 6758 C CA . ASN A 1 895 ? -5.387 9.828 -61.107 1.00 92.94 895 ASN A CA 1
ATOM 6759 C C . ASN A 1 895 ? -4.648 9.265 -59.886 1.00 92.94 895 ASN A C 1
ATOM 6761 O O . ASN A 1 895 ? -3.851 9.956 -59.252 1.00 92.94 895 ASN A O 1
ATOM 6765 N N . PHE A 1 896 ? -4.880 7.986 -59.592 1.00 93.56 896 PHE A N 1
ATOM 6766 C CA . PHE A 1 896 ? -4.036 7.201 -58.695 1.00 93.56 896 PHE A CA 1
ATOM 6767 C C . PHE A 1 896 ? -3.155 6.264 -59.521 1.00 93.56 896 PHE A C 1
ATOM 6769 O O . PHE A 1 896 ? -3.662 5.458 -60.299 1.00 93.56 896 PHE A O 1
ATOM 6776 N N . GLU A 1 897 ? -1.844 6.309 -59.311 1.00 93.12 897 GLU A N 1
ATOM 6777 C CA . GLU A 1 897 ? -0.957 5.226 -59.730 1.00 93.12 897 GLU A CA 1
ATOM 6778 C C . GLU A 1 897 ? -0.938 4.169 -58.625 1.00 93.12 897 GLU A C 1
ATOM 6780 O O . GLU A 1 897 ? -0.598 4.464 -57.475 1.00 93.12 897 GLU A O 1
ATOM 6785 N N . VAL A 1 898 ? -1.337 2.946 -58.966 1.00 92.88 898 VAL A N 1
ATOM 6786 C CA . VAL A 1 898 ? -1.581 1.868 -58.009 1.00 92.88 898 VAL A CA 1
ATOM 6787 C C . VAL A 1 898 ? -0.781 0.637 -58.400 1.00 92.88 898 VAL A C 1
ATOM 6789 O O . VAL A 1 898 ? -0.823 0.179 -59.542 1.00 92.88 898 VAL A O 1
ATOM 6792 N N . VAL A 1 899 ? -0.093 0.056 -57.425 1.00 93.62 899 VAL A N 1
ATOM 6793 C CA . VAL A 1 899 ? 0.543 -1.255 -57.546 1.00 93.62 899 VAL A CA 1
ATOM 6794 C C . VAL A 1 899 ? -0.394 -2.310 -56.969 1.00 93.62 899 VAL A C 1
ATOM 6796 O O . VAL A 1 899 ? -0.656 -2.336 -55.764 1.00 93.62 899 VAL A O 1
ATOM 6799 N N . LEU A 1 900 ? -0.897 -3.180 -57.843 1.00 94.12 900 LEU A N 1
ATOM 6800 C CA . LEU A 1 900 ? -1.814 -4.264 -57.490 1.00 94.12 900 LEU A CA 1
ATOM 6801 C C . LEU A 1 900 ? -1.082 -5.460 -56.871 1.00 94.12 900 LEU A C 1
ATOM 6803 O O . LEU A 1 900 ? 0.133 -5.609 -57.000 1.00 94.12 900 LEU A O 1
ATOM 6807 N N . ALA A 1 901 ? -1.843 -6.389 -56.284 1.00 89.94 901 ALA A N 1
ATOM 6808 C CA . ALA A 1 901 ? -1.313 -7.633 -55.717 1.00 89.94 901 ALA A CA 1
ATOM 6809 C C . ALA A 1 901 ? -0.596 -8.515 -56.757 1.00 89.94 901 ALA A C 1
ATOM 6811 O O . ALA A 1 901 ? 0.267 -9.321 -56.416 1.00 89.94 901 ALA A O 1
ATOM 6812 N N . SER A 1 902 ? -0.945 -8.367 -58.036 1.00 90.50 902 SER A N 1
ATOM 6813 C CA . SER A 1 902 ? -0.277 -9.034 -59.158 1.00 90.50 902 SER A CA 1
ATOM 6814 C C . SER A 1 902 ? 1.098 -8.446 -59.500 1.00 90.50 902 SER A C 1
ATOM 6816 O O . SER A 1 902 ? 1.780 -8.989 -60.362 1.00 90.50 902 SER A O 1
ATOM 6818 N N . GLY A 1 903 ? 1.486 -7.325 -58.884 1.00 90.44 903 GLY A N 1
ATOM 6819 C CA . GLY A 1 903 ? 2.656 -6.536 -59.266 1.00 90.44 903 GLY A CA 1
ATOM 6820 C C . GLY A 1 903 ? 2.400 -5.593 -60.446 1.00 90.44 903 GLY A C 1
ATOM 6821 O O . GLY A 1 903 ? 3.255 -4.769 -60.766 1.00 90.44 903 GLY A O 1
ATOM 6822 N N . LYS A 1 904 ? 1.230 -5.653 -61.096 1.00 95.12 904 LYS A N 1
ATOM 6823 C CA . LYS A 1 904 ? 0.890 -4.737 -62.191 1.00 95.12 904 LYS A CA 1
ATOM 6824 C C . LYS A 1 904 ? 0.741 -3.309 -61.657 1.00 95.12 904 LYS A C 1
ATOM 6826 O O . LYS A 1 904 ? 0.001 -3.081 -60.701 1.00 95.12 904 LYS A O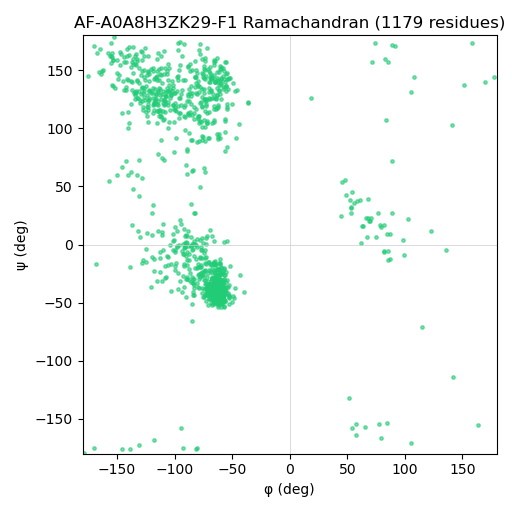 1
ATOM 6831 N N . ILE A 1 905 ? 1.415 -2.364 -62.308 1.00 95.38 905 ILE A N 1
ATOM 6832 C CA . ILE A 1 905 ? 1.241 -0.926 -62.081 1.00 95.38 905 ILE A CA 1
ATOM 6833 C C . ILE A 1 905 ? 0.104 -0.458 -62.989 1.00 95.38 905 ILE A C 1
ATOM 6835 O O . ILE A 1 905 ? 0.143 -0.689 -64.200 1.00 95.38 905 ILE A O 1
ATOM 6839 N N . VAL A 1 906 ? -0.926 0.150 -62.411 1.00 95.94 906 VAL A N 1
ATOM 6840 C CA . VAL A 1 906 ? -2.093 0.651 -63.143 1.00 95.94 906 VAL A CA 1
ATOM 6841 C C . VAL A 1 906 ? -2.369 2.102 -62.782 1.00 95.94 906 VAL A C 1
ATOM 6843 O O . VAL A 1 906 ? -2.121 2.530 -61.660 1.00 95.94 906 VAL A O 1
ATOM 6846 N N . ASN A 1 907 ? -2.910 2.845 -63.740 1.00 96.06 907 ASN A N 1
ATOM 6847 C CA . ASN A 1 907 ? -3.485 4.161 -63.498 1.00 96.06 907 ASN A CA 1
ATOM 6848 C C . ASN A 1 907 ? -4.993 3.998 -63.300 1.00 96.06 907 ASN A C 1
ATOM 6850 O O . ASN A 1 907 ? -5.658 3.380 -64.134 1.00 96.06 907 ASN A O 1
ATOM 6854 N N . ALA A 1 908 ? -5.508 4.509 -62.188 1.00 95.62 908 ALA A N 1
ATOM 6855 C CA . ALA A 1 908 ? -6.923 4.544 -61.864 1.00 95.62 908 ALA A CA 1
ATOM 6856 C C . ALA A 1 908 ? -7.405 5.993 -61.939 1.00 95.62 908 ALA A C 1
ATOM 6858 O O . ALA A 1 908 ? -7.088 6.814 -61.077 1.00 95.62 908 ALA A O 1
ATOM 6859 N N . ASN A 1 909 ? -8.162 6.291 -62.990 1.00 94.44 909 ASN A N 1
ATOM 6860 C CA . ASN A 1 909 ? -8.762 7.590 -63.278 1.00 94.44 909 ASN A CA 1
ATOM 6861 C C . ASN A 1 909 ? -10.129 7.385 -63.953 1.00 94.44 909 ASN A C 1
ATOM 6863 O O . ASN A 1 909 ? -10.594 6.256 -64.109 1.00 94.44 909 ASN A O 1
ATOM 6867 N N . ARG A 1 910 ? -10.784 8.470 -64.371 1.00 89.25 910 ARG A N 1
ATOM 6868 C CA . ARG A 1 910 ? -12.131 8.409 -64.964 1.00 89.25 910 ARG A CA 1
ATOM 6869 C C . ARG A 1 910 ? -12.212 7.608 -66.268 1.00 89.25 910 ARG A C 1
ATOM 6871 O O . ARG A 1 910 ? -13.279 7.082 -66.571 1.00 89.25 910 ARG A O 1
ATOM 6878 N N . GLU A 1 911 ? -11.121 7.504 -67.022 1.00 90.69 911 GLU A N 1
ATOM 6879 C CA . GLU A 1 911 ? -11.087 6.839 -68.332 1.00 90.69 911 GLU A CA 1
ATOM 6880 C C . GLU A 1 911 ? -10.583 5.393 -68.232 1.00 90.69 911 GLU A C 1
ATOM 6882 O O . GLU A 1 911 ? -11.101 4.496 -68.895 1.00 90.69 911 GLU A O 1
ATOM 6887 N N . THR A 1 912 ? -9.592 5.142 -67.372 1.00 92.62 912 THR A N 1
ATOM 6888 C CA . THR A 1 912 ? -8.955 3.832 -67.198 1.00 92.62 912 THR A CA 1
ATOM 6889 C C . THR A 1 912 ? -9.070 3.355 -65.754 1.00 92.62 912 THR A C 1
ATOM 6891 O O . THR A 1 912 ? -8.623 4.046 -64.842 1.00 92.62 912 THR A O 1
ATOM 6894 N N . ASN A 1 913 ? -9.604 2.144 -65.544 1.00 95.31 913 ASN A N 1
ATOM 6895 C CA . ASN A 1 913 ? -9.849 1.560 -64.212 1.00 95.31 913 ASN A CA 1
ATOM 6896 C C . ASN A 1 913 ? -10.701 2.482 -63.309 1.00 95.31 913 ASN A C 1
ATOM 6898 O O . ASN A 1 913 ? -10.375 2.718 -62.146 1.00 95.31 913 ASN A O 1
ATOM 6902 N N . SER A 1 914 ? -11.783 3.036 -63.864 1.00 94.44 914 SER A N 1
ATOM 6903 C CA . SER A 1 914 ? -12.651 4.021 -63.202 1.00 94.44 914 SER A CA 1
ATOM 6904 C C . SER A 1 914 ? -13.409 3.477 -61.992 1.00 94.44 914 SER A C 1
ATOM 6906 O O . SER A 1 914 ? -13.658 4.206 -61.034 1.00 94.44 914 SER A O 1
ATOM 6908 N N . ASP A 1 915 ? -13.707 2.181 -61.992 1.00 94.69 915 ASP A N 1
ATOM 6909 C CA . ASP A 1 915 ? -14.230 1.458 -60.836 1.00 94.69 915 ASP A CA 1
ATOM 6910 C C . ASP A 1 915 ? -13.245 1.499 -59.656 1.00 94.69 915 ASP A C 1
ATOM 6912 O O . ASP A 1 915 ? -13.625 1.885 -58.552 1.00 94.69 915 ASP A O 1
ATOM 6916 N N . LEU A 1 916 ? -11.965 1.211 -59.911 1.00 94.81 916 LEU A N 1
ATOM 6917 C CA . LEU A 1 916 ? -10.887 1.301 -58.924 1.00 94.81 916 LEU A CA 1
ATOM 6918 C C . LEU A 1 916 ? -10.640 2.746 -58.460 1.00 94.81 916 LEU A C 1
ATOM 6920 O O . LEU A 1 916 ? -10.379 2.982 -57.281 1.00 94.81 916 LEU A O 1
ATOM 6924 N N . HIS A 1 917 ? -10.740 3.724 -59.367 1.00 94.25 917 HIS A N 1
ATOM 6925 C CA . HIS A 1 917 ? -10.608 5.149 -59.034 1.00 94.25 917 HIS A CA 1
ATOM 6926 C C . HIS A 1 917 ? -11.680 5.592 -58.040 1.00 94.25 917 HIS A C 1
ATOM 6928 O O . HIS A 1 917 ? -11.357 6.257 -57.058 1.00 94.25 917 HIS A O 1
ATOM 6934 N N . LYS A 1 918 ? -12.934 5.178 -58.255 1.00 92.62 918 LYS A N 1
ATOM 6935 C CA . LYS A 1 918 ? -14.048 5.482 -57.352 1.00 92.62 918 LYS A CA 1
ATOM 6936 C C . LYS A 1 918 ? -13.901 4.785 -55.998 1.00 92.62 918 LYS A C 1
ATOM 6938 O O . LYS A 1 918 ? -14.118 5.418 -54.970 1.00 92.62 918 LYS A O 1
ATOM 6943 N N . THR A 1 919 ? -13.518 3.507 -55.964 1.00 93.06 919 THR A N 1
ATOM 6944 C CA . THR A 1 919 ? -13.432 2.754 -54.699 1.00 93.06 919 THR A CA 1
ATOM 6945 C C . THR A 1 919 ? -12.229 3.115 -53.838 1.00 93.06 919 THR A C 1
ATOM 6947 O O . THR A 1 919 ? -12.304 2.973 -52.621 1.00 93.06 919 THR A O 1
ATOM 6950 N N . LEU A 1 920 ? -11.129 3.611 -54.415 1.00 91.25 920 LEU A N 1
ATOM 6951 C CA . LEU A 1 920 ? -9.999 4.123 -53.629 1.00 91.25 920 LEU A CA 1
ATOM 6952 C C . LEU A 1 920 ? -10.364 5.380 -52.828 1.00 91.25 920 LEU A C 1
ATOM 6954 O O . LEU A 1 920 ? -9.731 5.656 -51.811 1.00 91.25 920 LEU A O 1
ATOM 6958 N N . LYS A 1 921 ? -11.407 6.115 -53.230 1.00 91.12 921 LYS A N 1
ATOM 6959 C CA . LYS A 1 921 ? -11.938 7.274 -52.505 1.00 91.12 921 LYS A CA 1
ATOM 6960 C C . LYS A 1 921 ? -12.844 6.802 -51.362 1.00 91.12 921 LYS A C 1
ATOM 6962 O O . LYS A 1 921 ? -14.047 6.645 -51.535 1.00 91.12 921 LYS A O 1
ATOM 6967 N N . GLY A 1 922 ? -12.266 6.547 -50.191 1.00 86.81 922 GLY A N 1
ATOM 6968 C CA . GLY A 1 922 ? -12.986 6.072 -49.000 1.00 86.81 922 GLY A CA 1
ATOM 6969 C C . GLY A 1 922 ? -12.888 4.564 -48.754 1.00 86.81 922 GLY A C 1
ATOM 6970 O O . GLY A 1 922 ? -13.269 4.101 -47.687 1.00 86.81 922 GLY A O 1
ATOM 6971 N N . GLY A 1 923 ? -12.334 3.786 -49.689 1.00 87.56 923 GLY A N 1
ATOM 6972 C CA . GLY A 1 923 ? -12.112 2.345 -49.517 1.00 87.56 923 GLY A CA 1
ATOM 6973 C C . GLY A 1 923 ? -10.758 1.971 -48.906 1.00 87.56 923 GLY A C 1
ATOM 6974 O O . GLY A 1 923 ? -10.481 0.779 -48.761 1.00 87.56 923 GLY A O 1
ATOM 6975 N N . SER A 1 924 ? -9.914 2.946 -48.537 1.00 84.81 924 SER A N 1
ATOM 6976 C CA . SER A 1 924 ? -8.553 2.717 -48.024 1.00 84.81 924 SER A CA 1
ATOM 6977 C C . SER A 1 924 ? -7.696 1.854 -48.981 1.00 84.81 924 SER A C 1
ATOM 6979 O O . SER A 1 924 ? -7.965 1.759 -50.178 1.00 84.81 924 SER A O 1
ATOM 6981 N N . ASN A 1 925 ? -6.649 1.200 -48.474 1.00 79.19 925 ASN A N 1
ATOM 6982 C CA . ASN A 1 925 ? -5.681 0.427 -49.269 1.00 79.19 925 ASN A CA 1
ATOM 6983 C C . ASN A 1 925 ? -6.126 -1.023 -49.521 1.00 79.19 925 ASN A C 1
ATOM 6985 O O . ASN A 1 925 ? -5.315 -1.947 -49.540 1.00 79.19 925 ASN A O 1
ATOM 6989 N N . ASN A 1 926 ? -7.430 -1.241 -49.692 1.00 87.62 926 ASN A N 1
ATOM 6990 C CA . ASN A 1 926 ? -8.004 -2.575 -49.873 1.00 87.62 926 ASN A CA 1
ATOM 6991 C C . ASN A 1 926 ? -7.735 -3.190 -51.260 1.00 87.62 926 ASN A C 1
ATOM 6993 O O . ASN A 1 926 ? -7.970 -4.383 -51.448 1.00 87.62 926 ASN A O 1
ATOM 6997 N N . PHE A 1 927 ? -7.241 -2.395 -52.211 1.00 89.19 927 PHE A N 1
ATOM 6998 C CA . PHE A 1 927 ? -7.145 -2.771 -53.626 1.00 89.19 927 PHE A CA 1
ATOM 6999 C C . PHE A 1 927 ? -5.717 -2.766 -54.188 1.00 89.19 927 PHE A C 1
ATOM 7001 O O . PHE A 1 927 ? -5.491 -3.215 -55.310 1.00 89.19 927 PHE A O 1
ATOM 7008 N N . GLY A 1 928 ? -4.749 -2.233 -53.443 1.00 89.44 928 GLY A N 1
ATOM 7009 C CA . GLY A 1 928 ? -3.400 -1.977 -53.938 1.00 89.44 928 GLY A CA 1
ATOM 7010 C C . GLY A 1 928 ? -2.674 -0.919 -53.114 1.00 89.44 928 GLY A C 1
ATOM 7011 O O . GLY A 1 928 ? -3.270 -0.274 -52.250 1.00 89.44 928 GLY A O 1
ATOM 7012 N N . ILE A 1 929 ? -1.388 -0.721 -53.404 1.00 88.75 929 ILE A N 1
ATOM 7013 C CA . ILE A 1 929 ? -0.596 0.374 -52.829 1.00 88.75 929 ILE A CA 1
ATOM 7014 C C . ILE A 1 929 ? -0.616 1.548 -53.801 1.00 88.75 929 ILE A C 1
ATOM 7016 O O . ILE A 1 929 ? -0.134 1.417 -54.926 1.00 88.75 929 ILE A O 1
ATOM 7020 N N . VAL A 1 930 ? -1.114 2.703 -53.365 1.00 88.56 930 VAL A N 1
ATOM 7021 C CA . VAL A 1 930 ? -0.989 3.946 -54.140 1.00 88.56 930 VAL A CA 1
ATOM 7022 C C . VAL A 1 930 ? 0.463 4.419 -54.068 1.00 88.56 930 VAL A C 1
ATOM 7024 O O . VAL A 1 930 ? 0.990 4.573 -52.967 1.00 88.56 930 VAL A O 1
ATOM 7027 N N . THR A 1 931 ? 1.110 4.643 -55.214 1.00 87.06 931 THR A N 1
ATOM 7028 C CA . THR A 1 931 ? 2.510 5.105 -55.326 1.00 87.06 931 THR A CA 1
ATOM 7029 C C . THR A 1 931 ? 2.628 6.556 -55.781 1.00 87.06 931 THR A C 1
ATOM 7031 O O . THR A 1 931 ? 3.564 7.247 -55.367 1.00 87.06 931 THR A O 1
ATOM 7034 N N . ARG A 1 932 ? 1.645 7.049 -56.541 1.00 88.75 932 ARG A N 1
ATOM 7035 C CA . ARG A 1 932 ? 1.511 8.453 -56.947 1.00 88.75 932 ARG A CA 1
ATOM 7036 C C . ARG A 1 932 ? 0.043 8.863 -56.925 1.00 88.75 932 ARG A C 1
ATOM 7038 O O . ARG A 1 932 ? -0.826 8.073 -57.285 1.00 88.75 932 ARG A O 1
ATOM 7045 N N . THR A 1 933 ? -0.219 10.092 -56.507 1.00 89.88 933 THR A N 1
ATOM 7046 C CA . THR A 1 933 ? -1.535 10.723 -56.584 1.00 89.88 933 THR A CA 1
ATOM 7047 C C . THR A 1 933 ? -1.409 12.008 -57.376 1.00 89.88 933 THR A C 1
ATOM 7049 O O . THR A 1 933 ? -0.648 12.888 -56.990 1.00 89.88 933 THR A O 1
ATOM 7052 N N . ASP A 1 934 ? -2.144 12.110 -58.473 1.00 90.88 934 ASP A N 1
ATOM 7053 C CA . ASP A 1 934 ? -2.222 13.321 -59.278 1.00 90.88 934 ASP A CA 1
ATOM 7054 C C . ASP A 1 934 ? -3.491 14.076 -58.849 1.00 90.88 934 ASP A C 1
ATOM 7056 O O . ASP A 1 934 ? -4.594 13.522 -58.915 1.00 90.88 934 ASP A O 1
ATOM 7060 N N . MET A 1 935 ? -3.340 15.303 -58.347 1.00 90.56 935 MET A N 1
ATOM 7061 C CA . MET A 1 935 ? -4.425 16.115 -57.778 1.00 90.56 935 MET A CA 1
ATOM 7062 C C . MET A 1 935 ? -4.646 17.406 -58.555 1.00 90.56 935 MET A C 1
ATOM 7064 O O . MET A 1 935 ? -3.677 18.044 -58.956 1.00 90.56 935 MET A O 1
ATOM 7068 N N . GLU A 1 936 ? -5.906 17.817 -58.704 1.00 90.25 936 GLU A N 1
ATOM 7069 C CA . GLU A 1 936 ? -6.252 19.183 -59.111 1.00 90.25 936 GLU A CA 1
ATOM 7070 C C . GLU A 1 936 ? -5.705 20.174 -58.083 1.00 90.25 936 GLU A C 1
ATOM 7072 O O . GLU A 1 936 ? -5.908 20.010 -56.875 1.00 90.25 936 GLU A O 1
ATOM 7077 N N . THR A 1 937 ? -5.000 21.192 -58.568 1.00 86.94 937 THR A N 1
ATOM 7078 C CA . THR A 1 937 ? -4.581 22.323 -57.745 1.00 86.94 937 THR A CA 1
ATOM 7079 C C . THR A 1 937 ? -5.659 23.403 -57.728 1.00 86.94 937 THR A C 1
ATOM 7081 O O . THR A 1 937 ? -6.453 23.538 -58.660 1.00 86.94 937 THR A O 1
ATOM 7084 N N . VAL A 1 938 ? -5.678 24.175 -56.649 1.00 84.69 938 VAL A N 1
ATOM 7085 C CA . VAL A 1 938 ? -6.460 25.404 -56.501 1.00 84.69 938 VAL A CA 1
ATOM 7086 C C . VAL A 1 938 ? -5.495 26.580 -56.402 1.00 84.69 938 VAL A C 1
ATOM 7088 O O . VAL A 1 938 ? -4.359 26.403 -55.956 1.00 84.69 938 VAL A O 1
ATOM 7091 N N . ASP A 1 939 ? -5.910 27.765 -56.837 1.00 81.06 939 ASP A N 1
ATOM 7092 C CA . ASP A 1 939 ? -5.067 28.959 -56.742 1.00 81.06 939 ASP A CA 1
ATOM 7093 C C . ASP A 1 939 ? -4.712 29.247 -55.271 1.00 81.06 939 ASP A C 1
ATOM 7095 O O . ASP A 1 939 ? -5.531 29.035 -54.371 1.00 81.06 939 ASP A O 1
ATOM 7099 N N . VAL A 1 940 ? -3.477 29.696 -55.011 1.00 65.12 940 VAL A N 1
ATOM 7100 C CA . VAL A 1 940 ? -3.048 30.099 -53.665 1.00 65.12 940 VAL A CA 1
ATOM 7101 C C . VAL A 1 940 ? -3.899 31.271 -53.233 1.00 65.12 940 VAL A C 1
ATOM 7103 O O . VAL A 1 940 ? -3.850 32.356 -53.812 1.00 65.12 940 VAL A O 1
ATOM 7106 N N . VAL A 1 941 ? -4.629 31.040 -52.155 1.00 57.12 941 VAL A N 1
ATOM 7107 C CA . VAL A 1 941 ? -5.159 32.095 -51.316 1.00 57.12 941 VAL A CA 1
ATOM 7108 C C . VAL A 1 941 ? -4.527 31.894 -49.952 1.00 57.12 941 VAL A C 1
ATOM 7110 O O . VAL A 1 941 ? -4.579 30.793 -49.401 1.00 57.12 941 VAL A O 1
ATOM 7113 N N . GLU A 1 942 ? -3.841 32.923 -49.458 1.00 59.47 942 GLU A N 1
ATOM 7114 C CA . GLU A 1 942 ? -3.316 32.942 -48.096 1.00 59.47 942 GLU A CA 1
ATOM 7115 C C . GLU A 1 942 ? -4.457 32.559 -47.144 1.00 59.47 942 GLU A C 1
ATOM 7117 O O . GLU A 1 942 ? -5.522 33.178 -47.161 1.00 59.47 942 GLU A O 1
ATOM 7122 N N . ILE A 1 943 ? -4.271 31.485 -46.373 1.00 60.09 943 ILE A N 1
ATOM 7123 C CA . ILE A 1 943 ? -5.269 31.054 -45.398 1.00 60.09 943 ILE A CA 1
ATOM 7124 C C . ILE A 1 943 ? -5.050 31.898 -44.148 1.00 60.09 943 ILE A C 1
ATOM 7126 O O . ILE A 1 943 ? -4.072 31.688 -43.431 1.00 60.09 943 ILE A O 1
ATOM 7130 N N . TRP A 1 944 ? -5.956 32.834 -43.876 1.00 57.91 944 TRP A N 1
ATOM 7131 C CA . TRP A 1 944 ? -6.031 33.453 -42.561 1.00 57.91 944 TRP A CA 1
ATOM 7132 C C . TRP A 1 944 ? -6.638 32.434 -41.609 1.00 57.91 944 TRP A C 1
ATOM 7134 O O . TRP A 1 944 ? -7.717 31.899 -41.862 1.00 57.91 944 TRP A O 1
ATOM 7144 N N . GLY A 1 945 ? -5.933 32.111 -40.534 1.00 62.28 945 GLY A N 1
ATOM 7145 C CA . GLY A 1 945 ? -6.394 31.100 -39.601 1.00 62.28 945 GLY A CA 1
ATOM 7146 C C . GLY A 1 945 ? -5.852 31.303 -38.207 1.00 62.28 945 GLY A C 1
ATOM 7147 O O . GLY A 1 945 ? -4.857 31.987 -37.999 1.00 62.28 945 GLY A O 1
ATOM 7148 N N . GLY A 1 946 ? -6.522 30.739 -37.221 1.00 65.00 946 GLY A N 1
ATOM 7149 C CA . GLY A 1 946 ? -6.014 30.785 -35.868 1.00 65.00 946 GLY A CA 1
ATOM 7150 C C . GLY A 1 946 ? -6.865 29.978 -34.918 1.00 65.00 946 GLY A C 1
ATOM 7151 O O . GLY A 1 946 ? -8.096 29.942 -35.007 1.00 65.00 946 GLY A O 1
ATOM 7152 N N . GLN A 1 947 ? -6.186 29.380 -33.949 1.00 73.69 947 GLN A N 1
ATOM 7153 C CA . GLN A 1 947 ? -6.826 28.732 -32.831 1.00 73.69 947 GLN A CA 1
ATOM 7154 C C . GLN A 1 947 ? -7.087 29.766 -31.735 1.00 73.69 947 GLN A C 1
ATOM 7156 O O . GLN A 1 947 ? -6.163 30.281 -31.106 1.00 73.69 947 GLN A O 1
ATOM 7161 N N . ILE A 1 948 ? -8.362 30.039 -31.466 1.00 77.94 948 ILE A N 1
ATOM 7162 C CA . ILE A 1 948 ? -8.762 30.880 -30.336 1.00 77.94 948 ILE A CA 1
ATOM 7163 C C . ILE A 1 948 ? -9.231 29.974 -29.200 1.00 77.94 948 ILE A C 1
ATOM 7165 O O . ILE A 1 948 ? -9.979 29.016 -29.418 1.00 77.94 948 ILE A O 1
ATOM 7169 N N . VAL A 1 949 ? -8.772 30.260 -27.981 1.00 82.00 949 VAL A N 1
ATOM 7170 C CA . VAL A 1 949 ? -9.147 29.534 -26.762 1.00 82.00 949 VAL A CA 1
ATOM 7171 C C . VAL A 1 949 ? -10.061 30.416 -25.918 1.00 82.00 949 VAL A C 1
ATOM 7173 O O . VAL A 1 949 ? -9.730 31.557 -25.600 1.00 82.00 949 VAL A O 1
ATOM 7176 N N . TYR A 1 950 ? -11.209 29.871 -25.537 1.00 86.31 950 TYR A N 1
ATOM 7177 C CA . TYR A 1 950 ? -12.244 30.527 -24.755 1.00 86.31 950 TYR A CA 1
ATOM 7178 C C . TYR A 1 950 ? -12.500 29.779 -23.437 1.00 86.31 950 TYR A C 1
ATOM 7180 O O . TYR A 1 950 ? -12.368 28.550 -23.366 1.00 86.31 950 TYR A O 1
ATOM 7188 N N . PRO A 1 951 ? -12.932 30.488 -22.378 1.00 86.81 951 PRO A N 1
ATOM 7189 C CA . PRO A 1 951 ? -13.365 29.849 -21.141 1.00 86.81 951 PRO A CA 1
ATOM 7190 C C . PRO A 1 951 ? -14.576 28.931 -21.356 1.00 86.81 951 PRO A C 1
ATOM 7192 O O . PRO A 1 951 ? -15.470 29.238 -22.151 1.00 86.81 951 PRO A O 1
ATOM 7195 N N . LEU A 1 952 ? -14.670 27.858 -20.563 1.00 87.88 952 LEU A N 1
ATOM 7196 C CA . LEU A 1 952 ? -15.775 26.889 -20.616 1.00 87.88 952 LEU A CA 1
ATOM 7197 C C . LEU A 1 952 ? -17.169 27.521 -20.441 1.00 87.88 952 LEU A C 1
ATOM 7199 O O . LEU A 1 952 ? -18.154 27.010 -20.975 1.00 87.88 952 LEU A O 1
ATOM 7203 N N . SER A 1 953 ? -17.259 28.663 -19.751 1.00 89.25 953 SER A N 1
ATOM 7204 C CA . SER A 1 953 ? -18.501 29.428 -19.566 1.00 89.25 953 SER A CA 1
ATOM 7205 C C . SER A 1 953 ? -19.138 29.911 -20.875 1.00 89.25 953 SER A C 1
ATOM 7207 O O . SER A 1 953 ? -20.315 30.258 -20.880 1.00 89.25 953 SER A O 1
ATOM 7209 N N . THR A 1 954 ? -18.394 29.901 -21.984 1.00 92.38 954 THR A N 1
ATOM 7210 C CA . THR A 1 954 ? -18.868 30.314 -23.315 1.00 92.38 954 THR A CA 1
ATOM 7211 C C . THR A 1 954 ? -19.452 29.168 -24.156 1.00 92.38 954 THR A C 1
ATOM 7213 O O . THR A 1 954 ? -19.731 29.350 -25.343 1.00 92.38 954 THR A O 1
ATOM 7216 N N . THR A 1 955 ? -19.620 27.976 -23.570 1.00 92.31 955 THR A N 1
ATOM 7217 C CA . THR A 1 955 ? -20.044 26.752 -24.275 1.00 92.31 955 THR A CA 1
ATOM 7218 C C . THR A 1 955 ? -21.324 26.945 -25.092 1.00 92.31 955 THR A C 1
ATOM 7220 O O . THR A 1 955 ? -21.331 26.641 -26.280 1.00 92.31 955 THR A O 1
ATOM 7223 N N . GLU A 1 956 ? -22.399 27.489 -24.515 1.00 94.00 956 GLU A N 1
ATOM 7224 C CA . GLU A 1 956 ? -23.675 27.636 -25.237 1.00 94.00 956 GLU A CA 1
ATOM 7225 C C . GLU A 1 956 ? -23.577 28.603 -26.424 1.00 94.00 956 GLU A C 1
ATOM 7227 O O . GLU A 1 956 ? -24.149 28.345 -27.484 1.00 94.00 956 GLU A O 1
ATOM 7232 N N . GLN A 1 957 ? -22.812 29.690 -26.287 1.00 92.06 957 GLN A N 1
ATOM 7233 C CA . GLN A 1 957 ? -22.567 30.637 -27.373 1.00 92.06 957 GLN A CA 1
ATOM 7234 C C . GLN A 1 957 ? -21.844 29.953 -28.536 1.00 92.06 957 GLN A C 1
ATOM 7236 O O . GLN A 1 957 ? -22.225 30.157 -29.687 1.00 92.06 957 GLN A O 1
ATOM 7241 N N . HIS A 1 958 ? -20.859 29.102 -28.238 1.00 92.12 958 HIS A N 1
ATOM 7242 C CA . HIS A 1 958 ? -20.127 28.335 -29.246 1.00 92.12 958 HIS A CA 1
ATOM 7243 C C . HIS A 1 958 ? -21.003 27.294 -29.937 1.00 92.12 958 HIS A C 1
ATOM 7245 O O . HIS A 1 958 ? -20.943 27.175 -31.155 1.00 92.12 958 HIS A O 1
ATOM 7251 N N . ILE A 1 959 ? -21.864 26.589 -29.197 1.00 94.31 959 ILE A N 1
ATOM 7252 C CA . ILE A 1 959 ? -22.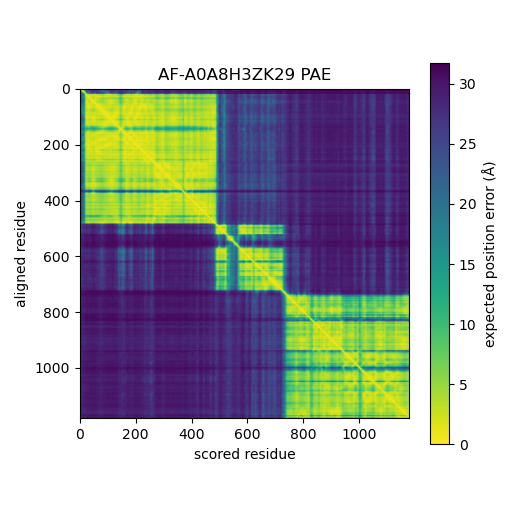805 25.623 -29.784 1.00 94.31 959 ILE A CA 1
ATOM 7253 C C . ILE A 1 959 ? -23.745 26.328 -30.767 1.00 94.31 959 ILE A C 1
ATOM 7255 O O . ILE A 1 959 ? -23.916 25.880 -31.900 1.00 94.31 959 ILE A O 1
ATOM 7259 N N . VAL A 1 960 ? -24.327 27.461 -30.361 1.00 92.94 960 VAL A N 1
ATOM 7260 C CA . VAL A 1 960 ? -25.219 28.248 -31.225 1.00 92.94 960 VAL A CA 1
ATOM 7261 C C . VAL A 1 960 ? -24.471 28.810 -32.435 1.00 92.94 960 VAL A C 1
ATOM 7263 O O . VAL A 1 960 ? -25.001 28.771 -33.546 1.00 92.94 960 VAL A O 1
ATOM 7266 N N . ALA A 1 961 ? -23.257 29.329 -32.240 1.00 90.56 961 ALA A N 1
ATOM 7267 C CA . ALA A 1 961 ? -22.437 29.872 -33.318 1.00 90.56 961 ALA A CA 1
ATOM 7268 C C . ALA A 1 961 ? -22.037 28.791 -34.330 1.00 90.56 961 ALA A C 1
ATOM 7270 O O . ALA A 1 961 ? -22.179 29.014 -35.527 1.00 90.56 961 ALA A O 1
ATOM 7271 N N . TYR A 1 962 ? -21.620 27.613 -33.864 1.00 91.62 962 TYR A N 1
ATOM 7272 C CA . TYR A 1 962 ? -21.211 26.498 -34.717 1.00 91.62 962 TYR A CA 1
ATOM 7273 C C . TYR A 1 962 ? -22.374 25.956 -35.557 1.00 91.62 962 TYR A C 1
ATOM 7275 O O . TYR A 1 962 ? -22.232 25.782 -36.765 1.00 91.62 962 TYR A O 1
ATOM 7283 N N . VAL A 1 963 ? -23.556 25.762 -34.958 1.00 92.88 963 VAL A N 1
ATOM 7284 C CA . VAL A 1 963 ? -24.747 25.314 -35.705 1.00 92.88 963 VAL A CA 1
ATOM 7285 C C . VAL A 1 963 ? -25.124 26.329 -36.782 1.00 92.88 963 VAL A C 1
ATOM 7287 O O . VAL A 1 963 ? -25.314 25.957 -37.939 1.00 92.88 963 VAL A O 1
ATOM 7290 N N . LYS A 1 964 ? -25.151 27.623 -36.434 1.00 91.88 964 LYS A N 1
ATOM 7291 C CA . LYS A 1 964 ? -25.404 28.697 -37.404 1.00 91.88 964 LYS A CA 1
ATOM 7292 C C . LYS A 1 964 ? -24.341 28.749 -38.495 1.00 91.88 964 LYS A C 1
ATOM 7294 O O . LYS A 1 964 ? -24.691 28.978 -39.647 1.00 91.88 964 LYS A O 1
ATOM 7299 N N . TRP A 1 965 ? -23.071 28.564 -38.146 1.00 89.25 965 TRP A N 1
ATOM 7300 C CA . TRP A 1 965 ? -21.972 28.530 -39.102 1.00 89.25 965 TRP A CA 1
ATOM 7301 C C . TRP A 1 965 ? -22.204 27.443 -40.148 1.00 89.25 965 TRP A C 1
ATOM 7303 O O . TRP A 1 965 ? -22.257 27.749 -41.336 1.00 89.25 965 TRP A O 1
ATOM 7313 N N . VAL A 1 966 ? -22.444 26.205 -39.705 1.00 89.81 966 VAL A N 1
ATOM 7314 C CA . VAL A 1 966 ? -22.697 25.052 -40.579 1.00 89.81 966 VAL A CA 1
ATOM 7315 C C . VAL A 1 966 ? -23.877 25.300 -41.525 1.00 89.81 966 VAL A C 1
ATOM 7317 O O . VAL A 1 966 ? -23.780 24.990 -42.712 1.00 89.81 966 VAL A O 1
ATOM 7320 N N . ASP A 1 967 ? -24.955 25.918 -41.037 1.00 90.94 967 ASP A N 1
ATOM 7321 C CA . ASP A 1 967 ? -26.121 26.259 -41.862 1.00 90.94 967 ASP A CA 1
ATOM 7322 C C . ASP A 1 967 ? -25.851 27.364 -42.893 1.00 90.94 967 ASP A C 1
ATOM 7324 O O . ASP A 1 967 ? -26.531 27.427 -43.918 1.00 90.94 967 ASP A O 1
ATOM 7328 N N . ASN A 1 968 ? -24.838 28.202 -42.661 1.00 90.06 968 ASN A N 1
ATOM 7329 C CA . ASN A 1 968 ? -24.481 29.332 -43.519 1.00 90.06 968 ASN A CA 1
ATOM 7330 C C . ASN A 1 968 ? -23.245 29.095 -44.400 1.00 90.06 968 ASN A C 1
ATOM 7332 O O . ASN A 1 968 ? -22.920 29.977 -45.193 1.00 90.06 968 ASN A O 1
ATOM 7336 N N . ILE A 1 969 ? -22.593 27.926 -44.339 1.00 87.00 969 ILE A N 1
ATOM 7337 C CA . ILE A 1 969 ? -21.420 27.592 -45.175 1.00 87.00 969 ILE A CA 1
ATOM 7338 C C . ILE A 1 969 ? -21.605 27.907 -46.674 1.00 87.00 969 ILE A C 1
ATOM 7340 O O . ILE A 1 969 ? -20.643 28.375 -47.278 1.00 87.00 969 ILE A O 1
ATOM 7344 N N . PRO A 1 970 ? -22.784 27.729 -47.311 1.00 85.25 970 PRO A N 1
ATOM 7345 C CA . PRO A 1 970 ? -22.959 28.113 -48.715 1.00 85.25 970 PRO A CA 1
ATOM 7346 C C . PRO A 1 970 ? -22.657 29.590 -49.029 1.00 85.25 970 PRO A C 1
ATOM 7348 O O . PRO A 1 970 ? -22.374 29.908 -50.178 1.00 85.25 970 PRO A O 1
ATOM 7351 N N . ASN A 1 971 ? -22.695 30.477 -48.028 1.00 86.19 971 ASN A N 1
ATOM 7352 C CA . ASN A 1 971 ? -22.330 31.893 -48.151 1.00 86.19 971 ASN A CA 1
ATOM 7353 C C . ASN A 1 971 ? -20.839 32.162 -47.859 1.00 86.19 971 ASN A C 1
ATOM 7355 O O . ASN A 1 971 ? -20.361 33.268 -48.097 1.00 86.19 971 ASN A O 1
ATOM 7359 N N . TYR A 1 972 ? -20.113 31.164 -47.347 1.00 84.38 972 TYR A N 1
ATOM 7360 C CA . TYR A 1 972 ? -18.724 31.242 -46.889 1.00 84.38 972 TYR A CA 1
ATOM 7361 C C . TYR A 1 972 ? -17.922 30.022 -47.373 1.00 84.38 972 TYR A C 1
ATOM 7363 O O . TYR A 1 972 ? -17.225 29.373 -46.599 1.00 84.38 972 TYR A O 1
ATOM 7371 N N . THR A 1 973 ? -18.027 29.674 -48.660 1.00 83.88 973 THR A N 1
ATOM 7372 C CA . THR A 1 973 ? -17.430 28.441 -49.222 1.00 83.88 973 THR A CA 1
ATOM 7373 C C . THR A 1 973 ? -15.906 28.386 -49.119 1.00 83.88 973 THR A C 1
ATOM 7375 O O . THR A 1 973 ? -15.328 27.306 -49.156 1.00 83.88 973 THR A O 1
ATOM 7378 N N . LYS A 1 974 ? -15.273 29.551 -48.962 1.00 79.81 974 LYS A N 1
ATOM 7379 C CA . LYS A 1 974 ? -13.833 29.736 -48.772 1.00 79.81 974 LYS A CA 1
ATOM 7380 C C . LYS A 1 974 ? -13.373 29.619 -47.320 1.00 79.81 974 LYS A C 1
ATOM 7382 O O . LYS A 1 974 ? -12.180 29.734 -47.058 1.00 79.81 974 LYS A O 1
ATOM 7387 N N . ALA A 1 975 ? -14.281 29.395 -46.380 1.00 78.81 975 ALA A N 1
ATOM 7388 C CA . ALA A 1 975 ? -13.952 29.314 -44.970 1.00 78.81 975 ALA A CA 1
ATOM 7389 C C . ALA A 1 975 ? -14.302 27.946 -44.378 1.00 78.81 975 ALA A C 1
ATOM 7391 O O . ALA A 1 975 ? -15.228 27.255 -44.810 1.00 78.81 975 ALA A O 1
ATOM 7392 N N . SER A 1 976 ? -13.568 27.557 -43.341 1.00 81.12 976 SER A N 1
ATOM 7393 C CA . SER A 1 976 ? -13.807 26.338 -42.579 1.00 81.12 976 SER A CA 1
ATOM 7394 C C . SER A 1 976 ? -13.641 26.602 -41.086 1.00 81.12 976 SER A C 1
ATOM 7396 O O . SER A 1 976 ? -12.919 27.507 -40.679 1.00 81.12 976 SER A O 1
ATOM 7398 N N . ALA A 1 977 ? -14.335 25.821 -40.262 1.00 82.75 977 ALA A N 1
ATOM 7399 C CA . ALA A 1 977 ? -14.217 25.910 -38.814 1.00 82.75 977 ALA A CA 1
ATOM 7400 C C . ALA A 1 977 ? -14.175 24.512 -38.199 1.00 82.75 977 ALA A C 1
ATOM 7402 O O . ALA A 1 977 ? -14.904 23.607 -38.626 1.00 82.75 977 ALA A O 1
ATOM 7403 N N . VAL A 1 978 ? -13.333 24.360 -37.181 1.00 86.19 978 VAL A N 1
ATOM 7404 C CA . VAL A 1 978 ? -13.248 23.177 -36.327 1.00 86.19 978 VAL A CA 1
ATOM 7405 C C . VAL A 1 978 ? -13.356 23.643 -34.883 1.00 86.19 978 VAL A C 1
ATOM 7407 O O . VAL A 1 978 ? -12.514 24.401 -34.404 1.00 86.19 978 VAL A O 1
ATOM 7410 N N . THR A 1 979 ? -14.388 23.188 -34.181 1.00 88.69 979 THR A N 1
ATOM 7411 C CA . THR A 1 979 ? -14.601 23.532 -32.770 1.00 88.69 979 THR A CA 1
ATOM 7412 C C . THR A 1 979 ? -14.358 22.306 -31.909 1.00 88.69 979 THR A C 1
ATOM 7414 O O . THR A 1 979 ? -14.884 21.229 -32.195 1.00 88.69 979 THR A O 1
ATOM 7417 N N . PHE A 1 980 ? -13.587 22.466 -30.838 1.00 88.56 980 PHE A N 1
ATOM 7418 C CA . PHE A 1 980 ? -13.309 21.404 -29.888 1.00 88.56 980 PHE A CA 1
ATOM 7419 C C . PHE A 1 980 ? -13.400 21.866 -28.435 1.00 88.56 980 PHE A C 1
ATOM 7421 O O . PHE A 1 980 ? -13.073 22.999 -28.085 1.00 88.56 980 PHE A O 1
ATOM 7428 N N . TRP A 1 981 ? -13.830 20.949 -27.573 1.00 93.62 981 TRP A N 1
ATOM 7429 C CA . TRP A 1 981 ? -13.712 21.080 -26.124 1.00 93.62 981 TRP A CA 1
ATOM 7430 C C . TRP A 1 981 ? -12.532 20.223 -25.689 1.00 93.62 981 TRP A C 1
ATOM 7432 O O . TRP A 1 981 ? -12.521 19.013 -25.928 1.00 93.62 981 TRP A O 1
ATOM 7442 N N . ALA A 1 982 ? -11.533 20.856 -25.082 1.00 90.94 982 ALA A N 1
ATOM 7443 C CA . ALA A 1 982 ? -10.273 20.230 -24.707 1.00 90.94 982 ALA A CA 1
ATOM 7444 C C . ALA A 1 982 ? -10.086 20.245 -23.195 1.00 90.94 982 ALA A C 1
ATOM 7446 O O . ALA A 1 982 ? -10.405 21.230 -22.534 1.00 90.94 982 ALA A O 1
ATOM 7447 N N . TYR A 1 983 ? -9.505 19.179 -22.662 1.00 91.50 983 TYR A N 1
ATOM 7448 C CA . TYR A 1 983 ? -8.969 19.122 -21.313 1.00 91.50 983 TYR A CA 1
ATOM 7449 C C . TYR A 1 983 ? -7.488 18.766 -21.354 1.00 91.50 983 TYR A C 1
ATOM 7451 O O . TYR A 1 983 ? -7.097 17.796 -22.009 1.00 91.50 983 TYR A O 1
ATOM 7459 N N . SER A 1 984 ? -6.694 19.521 -20.597 1.00 89.00 984 SER A N 1
ATOM 7460 C CA . SER A 1 984 ? -5.336 19.145 -20.216 1.00 89.00 984 SER A CA 1
ATOM 7461 C C . SER A 1 984 ? -5.114 19.368 -18.716 1.00 89.00 984 SER A C 1
ATOM 7463 O O . SER A 1 984 ? -5.805 20.197 -18.109 1.00 89.00 984 SER A O 1
ATOM 7465 N N . PRO A 1 985 ? -4.129 18.693 -18.098 1.00 82.12 985 PRO A N 1
ATOM 7466 C CA . PRO A 1 985 ? -3.839 18.878 -16.679 1.00 82.12 985 PRO A CA 1
ATOM 7467 C C . PRO A 1 985 ? -3.392 20.310 -16.354 1.00 82.12 985 PRO A C 1
ATOM 7469 O O . PRO A 1 985 ? -3.668 20.811 -15.269 1.00 82.12 985 PRO A O 1
ATOM 7472 N N . SER A 1 986 ? -2.731 20.984 -17.303 1.00 81.81 986 SER A N 1
ATOM 7473 C CA . SER A 1 986 ? -2.191 22.337 -17.133 1.00 81.81 986 SER A CA 1
ATOM 7474 C C . SER A 1 986 ? -3.208 23.453 -17.375 1.00 81.81 986 SER A C 1
ATOM 7476 O O . SER A 1 986 ? -3.123 24.491 -16.724 1.00 81.81 986 SER A O 1
ATOM 7478 N N . ALA A 1 987 ? -4.158 23.265 -18.296 1.00 77.75 987 ALA A N 1
ATOM 7479 C CA . ALA A 1 987 ? -5.114 24.303 -18.694 1.00 77.75 987 ALA A CA 1
ATOM 7480 C C . ALA A 1 987 ? -6.537 24.071 -18.155 1.00 77.75 987 ALA A C 1
ATOM 7482 O O . ALA A 1 987 ? -7.387 24.955 -18.264 1.00 77.75 987 ALA A O 1
ATOM 7483 N N . GLY A 1 988 ? -6.817 22.899 -17.577 1.00 83.88 988 GLY A N 1
ATOM 7484 C CA . GLY A 1 988 ? -8.182 22.495 -17.250 1.00 83.88 988 GLY A CA 1
ATOM 7485 C C . GLY A 1 988 ? -9.027 22.297 -18.512 1.00 83.88 988 GLY A C 1
ATOM 7486 O O . GLY A 1 988 ? -8.493 22.033 -19.589 1.00 83.88 988 GLY A O 1
ATOM 7487 N N . THR A 1 989 ? -10.356 22.387 -18.386 1.00 84.75 989 THR A N 1
ATOM 7488 C CA . THR A 1 989 ? -11.266 22.261 -19.536 1.00 84.75 989 THR A CA 1
ATOM 7489 C C . THR A 1 989 ? -11.503 23.623 -20.189 1.00 84.75 989 THR A C 1
ATOM 7491 O O . THR A 1 989 ? -11.994 24.548 -19.541 1.00 84.75 989 THR A O 1
ATOM 7494 N N . VAL A 1 990 ? -11.220 23.724 -21.486 1.00 85.38 990 VAL A N 1
ATOM 7495 C CA . VAL A 1 990 ? -11.384 24.930 -22.308 1.00 85.38 990 VAL A CA 1
ATOM 7496 C C . VAL A 1 990 ? -12.191 24.628 -23.572 1.00 85.38 990 VAL A C 1
ATOM 7498 O O . VAL A 1 990 ? -12.272 23.479 -24.011 1.00 85.38 990 VAL A O 1
ATOM 7501 N N . VAL A 1 991 ? -12.783 25.662 -24.172 1.00 80.94 991 VAL A N 1
ATOM 7502 C CA . VAL A 1 991 ? -13.361 25.582 -25.524 1.00 80.94 991 VAL A CA 1
ATOM 7503 C C . VAL A 1 991 ? -12.375 26.218 -26.480 1.00 80.94 991 VAL A C 1
ATOM 7505 O O . VAL A 1 991 ? -11.822 27.270 -26.177 1.00 80.94 991 VAL A O 1
ATOM 7508 N N . SER A 1 992 ? -12.149 25.621 -27.637 1.00 80.12 992 SER A N 1
ATOM 7509 C CA . SER A 1 992 ? -11.307 26.218 -28.657 1.00 80.12 992 SER A CA 1
ATOM 7510 C C . SER A 1 992 ? -11.935 26.061 -30.028 1.00 80.12 992 SER A C 1
ATOM 7512 O O . SER A 1 992 ? -12.541 25.038 -30.338 1.00 80.12 992 SER A O 1
ATOM 7514 N N . THR A 1 993 ? -11.836 27.107 -30.837 1.00 74.69 993 THR A N 1
ATOM 7515 C CA . THR A 1 993 ? -12.277 27.065 -32.227 1.00 74.69 993 THR A CA 1
ATOM 7516 C C . THR A 1 993 ? -11.126 27.506 -33.103 1.00 74.69 993 THR A C 1
ATOM 7518 O O . THR A 1 993 ? -10.581 28.592 -32.905 1.00 74.69 993 THR A O 1
ATOM 7521 N N . ALA A 1 994 ? -10.770 26.649 -34.053 1.00 69.88 994 ALA A N 1
ATOM 7522 C CA . ALA A 1 994 ? -9.909 27.002 -35.162 1.00 69.88 994 ALA A CA 1
ATOM 7523 C C . ALA A 1 994 ? -10.810 27.458 -36.315 1.00 69.88 994 ALA A C 1
ATOM 7525 O O . ALA A 1 994 ? -11.681 26.701 -36.760 1.00 69.88 994 ALA A O 1
ATOM 7526 N N . VAL A 1 995 ? -10.656 28.713 -36.732 1.00 66.00 995 VAL A N 1
ATOM 7527 C CA . VAL A 1 995 ? -11.375 29.296 -37.873 1.00 66.00 995 VAL A CA 1
ATOM 7528 C C . VAL A 1 995 ? -10.355 29.577 -38.956 1.00 66.00 995 VAL A C 1
ATOM 7530 O O . VAL A 1 995 ? -9.313 30.152 -38.664 1.00 66.00 995 VAL A O 1
ATOM 7533 N N . HIS A 1 996 ? -10.675 29.197 -40.188 1.00 67.06 996 HIS A N 1
ATOM 7534 C CA . HIS A 1 996 ? -9.843 29.418 -41.362 1.00 67.06 996 HIS A CA 1
ATOM 7535 C C . HIS A 1 996 ? -10.675 30.114 -42.428 1.00 67.06 996 HIS A C 1
ATOM 7537 O O . HIS A 1 996 ? -11.742 29.615 -42.780 1.00 67.06 996 HIS A O 1
ATOM 7543 N N . ASP A 1 997 ? -10.197 31.236 -42.949 1.00 62.31 997 ASP A N 1
ATOM 7544 C CA . ASP A 1 997 ? -10.779 31.946 -44.083 1.00 62.31 997 ASP A CA 1
ATOM 7545 C C . ASP A 1 997 ? -9.727 32.074 -45.187 1.00 62.31 997 ASP A C 1
ATOM 7547 O O . ASP A 1 997 ? -8.632 32.590 -44.979 1.00 62.31 997 ASP A O 1
ATOM 7551 N N . THR A 1 998 ? -10.061 31.588 -46.378 1.00 58.06 998 THR A N 1
ATOM 7552 C CA . THR A 1 998 ? -9.212 31.693 -47.568 1.00 58.06 998 THR A CA 1
ATOM 7553 C C . THR A 1 998 ? -9.577 32.913 -48.419 1.00 58.06 998 THR A C 1
ATOM 7555 O O . THR A 1 998 ? -9.244 32.956 -49.596 1.00 58.06 998 THR A O 1
ATOM 7558 N N . ALA A 1 999 ? -10.307 33.902 -47.881 1.00 50.75 999 ALA A N 1
ATOM 7559 C CA . ALA A 1 999 ? -10.759 35.085 -48.618 1.00 50.75 999 ALA A CA 1
ATOM 7560 C C . ALA A 1 999 ? -10.139 36.432 -48.186 1.00 50.75 999 ALA A C 1
ATOM 7562 O O . ALA A 1 999 ? -10.317 37.395 -48.933 1.00 50.75 999 ALA A O 1
ATOM 7563 N N . ASN A 1 1000 ? -9.423 36.552 -47.053 1.00 45.19 1000 ASN A N 1
ATOM 7564 C CA . ASN A 1 1000 ? -8.814 37.827 -46.626 1.00 45.19 1000 ASN A CA 1
ATOM 7565 C C . ASN A 1 1000 ? -7.568 37.691 -45.720 1.00 45.19 1000 ASN A C 1
ATOM 7567 O O . ASN A 1 1000 ? -7.563 36.929 -44.766 1.00 45.19 1000 ASN A O 1
ATOM 7571 N N . VAL A 1 1001 ? -6.571 38.517 -46.052 1.00 49.25 1001 VAL A N 1
ATOM 7572 C CA . VAL A 1 1001 ? -5.188 38.751 -45.569 1.00 49.25 1001 VAL A CA 1
ATOM 7573 C C . VAL A 1 1001 ? -4.901 38.629 -44.051 1.00 49.25 1001 VAL A C 1
ATOM 7575 O O . VAL A 1 1001 ? -5.474 39.372 -43.259 1.00 49.25 1001 VAL A O 1
ATOM 7578 N N . ASP A 1 1002 ? -3.961 37.746 -43.670 1.00 42.09 1002 ASP A N 1
ATOM 7579 C CA . ASP A 1 1002 ? -2.668 38.006 -42.974 1.00 42.09 1002 ASP A CA 1
ATOM 7580 C C . ASP A 1 1002 ? -1.943 36.662 -42.685 1.00 42.09 1002 ASP A C 1
ATOM 7582 O O . ASP A 1 1002 ? -2.582 35.646 -42.412 1.00 42.09 1002 ASP A O 1
ATOM 7586 N N . HIS A 1 1003 ? -0.605 36.645 -42.776 1.00 48.97 1003 HIS A N 1
ATOM 7587 C CA . HIS A 1 1003 ? 0.237 35.442 -42.917 1.00 48.97 1003 HIS A CA 1
ATOM 7588 C C . HIS A 1 1003 ? 0.056 34.342 -41.847 1.00 48.97 1003 HIS A C 1
ATOM 7590 O O . HIS A 1 1003 ? 0.479 34.508 -40.699 1.00 48.97 1003 HIS A O 1
ATOM 7596 N N . LEU A 1 1004 ? -0.399 33.151 -42.265 1.00 47.72 1004 LEU A N 1
ATOM 7597 C CA . LEU A 1 1004 ? -0.241 31.909 -41.503 1.00 47.72 1004 LEU A CA 1
ATOM 7598 C C . LEU A 1 1004 ? 0.547 30.849 -42.273 1.00 47.72 1004 LEU A C 1
ATOM 7600 O O . LEU A 1 1004 ? 0.256 30.515 -43.420 1.00 47.72 1004 LEU A O 1
ATOM 7604 N N . ASN A 1 1005 ? 1.521 30.252 -41.591 1.00 51.88 1005 ASN A N 1
ATOM 7605 C CA . ASN A 1 1005 ? 2.219 29.076 -42.079 1.00 51.88 1005 ASN A CA 1
ATOM 7606 C C . ASN A 1 1005 ? 1.336 27.841 -41.817 1.00 51.88 1005 ASN A C 1
ATOM 7608 O O . ASN A 1 1005 ? 1.202 27.419 -40.667 1.00 51.88 1005 ASN A O 1
ATOM 7612 N N . MET A 1 1006 ? 0.768 27.232 -42.870 1.00 52.09 1006 MET A N 1
ATOM 7613 C CA . MET A 1 1006 ? -0.096 26.030 -42.810 1.00 52.09 1006 MET A CA 1
ATOM 7614 C C . MET A 1 1006 ? 0.563 24.796 -42.147 1.00 52.09 1006 MET A C 1
ATOM 7616 O O . MET A 1 1006 ? -0.023 23.713 -42.104 1.00 52.09 1006 MET A O 1
ATOM 7620 N N . THR A 1 1007 ? 1.802 24.913 -41.663 1.00 49.00 1007 THR A N 1
ATOM 7621 C CA . THR A 1 1007 ? 2.597 23.806 -41.134 1.00 49.00 1007 THR A CA 1
ATOM 7622 C C . THR A 1 1007 ? 2.507 23.588 -39.617 1.00 49.00 1007 THR A C 1
ATOM 7624 O O . THR A 1 1007 ? 3.050 22.584 -39.165 1.00 49.00 1007 THR A O 1
ATOM 7627 N N . VAL A 1 1008 ? 1.833 24.440 -38.826 1.00 50.47 1008 VAL A N 1
ATOM 7628 C CA . VAL A 1 1008 ? 2.046 24.444 -37.352 1.00 50.47 1008 VAL A CA 1
ATOM 7629 C C . VAL A 1 1008 ? 0.774 24.351 -36.480 1.00 50.47 1008 VAL A C 1
ATOM 7631 O O . VAL A 1 1008 ? 0.870 24.028 -35.303 1.00 50.47 1008 VAL A O 1
ATOM 7634 N N . GLU A 1 1009 ? -0.432 24.584 -37.005 1.00 49.62 1009 GLU A N 1
ATOM 7635 C CA . GLU A 1 1009 ? -1.585 24.947 -36.151 1.00 49.62 1009 GLU A CA 1
ATOM 7636 C C . GLU A 1 1009 ? -2.292 23.789 -35.405 1.00 49.62 1009 GLU A C 1
ATOM 7638 O O . GLU A 1 1009 ? -2.872 24.015 -34.349 1.00 49.62 1009 GLU A O 1
ATOM 7643 N N . LEU A 1 1010 ? -2.250 22.547 -35.907 1.00 58.88 1010 LEU A N 1
ATOM 7644 C CA . LEU A 1 1010 ? -2.998 21.403 -35.341 1.00 58.88 1010 LEU A CA 1
ATOM 7645 C C . LEU A 1 1010 ? -2.112 20.161 -35.137 1.00 58.88 1010 LEU A C 1
ATOM 7647 O O . LEU A 1 1010 ? -2.498 19.041 -35.489 1.00 58.88 1010 LEU A O 1
ATOM 7651 N N . GLU A 1 1011 ? -0.886 20.353 -34.642 1.00 63.09 1011 GLU A N 1
ATOM 7652 C CA . GLU A 1 1011 ? 0.011 19.238 -34.317 1.00 63.09 1011 GLU A CA 1
ATOM 7653 C C . GLU A 1 1011 ? -0.389 18.542 -33.010 1.00 63.09 1011 GLU A C 1
ATOM 7655 O O . GLU A 1 1011 ? -0.655 19.174 -31.988 1.00 63.09 1011 GLU A O 1
ATOM 7660 N N . GLU A 1 1012 ? -0.412 17.209 -33.036 1.00 63.59 1012 GLU A N 1
ATOM 7661 C CA . GLU A 1 1012 ? -0.694 16.411 -31.847 1.00 63.59 1012 GLU A CA 1
ATOM 7662 C C . GLU A 1 1012 ? 0.560 16.235 -30.971 1.00 63.59 1012 GLU A C 1
ATOM 7664 O O . GLU A 1 1012 ? 1.664 16.052 -31.497 1.00 63.59 1012 GLU A O 1
ATOM 7669 N N . PRO A 1 1013 ? 0.415 16.214 -29.633 1.00 66.94 1013 PRO A N 1
ATOM 7670 C CA . PRO A 1 1013 ? 1.534 15.995 -28.723 1.00 66.94 1013 PRO A CA 1
ATOM 7671 C C . PRO A 1 1013 ? 2.203 14.632 -28.935 1.00 66.94 1013 PRO A C 1
ATOM 7673 O O . PRO A 1 1013 ? 1.553 13.583 -28.961 1.00 66.94 1013 PRO A O 1
ATOM 7676 N N . THR A 1 1014 ? 3.533 14.632 -29.029 1.00 65.50 1014 THR A N 1
ATOM 7677 C CA . THR A 1 1014 ? 4.312 13.396 -29.162 1.00 65.50 1014 THR A CA 1
ATOM 7678 C C . THR A 1 1014 ? 4.387 12.630 -27.835 1.00 65.50 1014 THR A C 1
ATOM 7680 O O . THR A 1 1014 ? 4.285 13.191 -26.743 1.00 65.50 1014 THR A O 1
ATOM 7683 N N . GLY A 1 1015 ? 4.563 11.307 -27.913 1.00 70.88 1015 GLY A N 1
ATOM 7684 C CA . GLY A 1 1015 ? 4.761 10.464 -26.728 1.00 70.88 1015 GLY A CA 1
ATOM 7685 C C . GLY A 1 1015 ? 3.491 10.113 -25.942 1.00 70.88 1015 GLY A C 1
ATOM 7686 O O . GLY A 1 1015 ? 3.606 9.638 -24.812 1.00 70.88 1015 GLY A O 1
ATOM 7687 N N . TYR A 1 1016 ? 2.305 10.320 -26.522 1.00 79.94 1016 TYR A N 1
ATOM 7688 C CA . TYR A 1 1016 ? 1.040 9.792 -26.007 1.00 79.94 1016 TYR A CA 1
ATOM 7689 C C . TYR A 1 1016 ? 0.519 8.633 -26.867 1.00 79.94 1016 TYR A C 1
ATOM 7691 O O . TYR A 1 1016 ? 0.724 8.571 -28.082 1.00 79.94 1016 TYR A O 1
ATOM 7699 N N . ARG A 1 1017 ? -0.190 7.713 -26.216 1.00 86.44 1017 ARG A N 1
ATOM 7700 C CA . ARG A 1 1017 ? -1.043 6.694 -26.835 1.00 86.44 1017 ARG A CA 1
ATOM 7701 C C . ARG A 1 1017 ? -2.449 7.247 -26.961 1.00 86.44 1017 ARG A C 1
ATOM 7703 O O . ARG A 1 1017 ? -2.899 7.943 -26.056 1.00 86.44 1017 ARG A O 1
ATOM 7710 N N . GLN A 1 1018 ? -3.135 6.957 -28.059 1.00 84.62 1018 GLN A N 1
ATOM 7711 C CA . GLN A 1 1018 ? -4.376 7.654 -28.382 1.00 84.62 1018 GLN A CA 1
ATOM 7712 C C . GLN A 1 1018 ? -5.498 6.707 -28.791 1.00 84.62 1018 GLN A C 1
ATOM 7714 O O . GLN A 1 1018 ? -5.288 5.755 -29.542 1.00 84.62 1018 GLN A O 1
ATOM 7719 N N . VAL A 1 1019 ? -6.709 7.027 -28.343 1.00 89.44 1019 VAL A N 1
ATOM 7720 C CA . VAL A 1 1019 ? -7.953 6.361 -28.742 1.00 89.44 1019 VAL A CA 1
ATOM 7721 C C . VAL A 1 1019 ? -8.857 7.386 -29.403 1.00 89.44 1019 VAL A C 1
ATOM 7723 O O . VAL A 1 1019 ? -9.135 8.419 -28.793 1.00 89.44 1019 VAL A O 1
ATOM 7726 N N . TRP A 1 1020 ? -9.319 7.101 -30.624 1.00 89.19 1020 TRP A N 1
ATOM 7727 C CA . TRP A 1 1020 ? -10.254 7.951 -31.367 1.00 89.19 1020 TRP A CA 1
ATOM 7728 C C . TRP A 1 1020 ? -11.567 7.227 -31.602 1.00 89.19 1020 TRP A C 1
ATOM 7730 O O . TRP A 1 1020 ? -11.569 6.034 -31.850 1.00 89.19 1020 TRP A O 1
ATOM 7740 N N . LEU A 1 1021 ? -12.689 7.926 -31.566 1.00 91.56 1021 LEU A N 1
ATOM 7741 C CA . LEU A 1 1021 ? -13.973 7.364 -31.971 1.00 91.56 1021 LEU A CA 1
ATOM 7742 C C . LEU A 1 1021 ? -14.775 8.403 -32.728 1.00 91.56 1021 LEU A C 1
ATOM 7744 O O . LEU A 1 1021 ? -14.780 9.570 -32.340 1.00 91.56 1021 LEU A O 1
ATOM 7748 N N . THR A 1 1022 ? -15.492 7.973 -33.765 1.00 91.81 1022 THR A N 1
ATOM 7749 C CA . THR A 1 1022 ? -16.321 8.868 -34.581 1.00 91.81 1022 THR A CA 1
ATOM 7750 C C . THR A 1 1022 ? -17.806 8.579 -34.494 1.00 91.81 1022 THR A C 1
ATOM 7752 O O . THR A 1 1022 ? -18.229 7.428 -34.353 1.00 91.81 1022 THR A O 1
ATOM 7755 N N . LEU A 1 1023 ? -18.597 9.641 -34.643 1.00 92.75 1023 LEU A N 1
ATOM 7756 C CA . LEU A 1 1023 ? -20.014 9.599 -34.991 1.00 92.75 1023 LEU A CA 1
ATOM 7757 C C . LEU A 1 1023 ? -20.303 10.660 -36.052 1.00 92.75 1023 LEU A C 1
ATOM 7759 O O . LEU A 1 1023 ? -19.609 11.671 -36.160 1.00 92.75 1023 LEU A O 1
ATOM 7763 N N . THR A 1 1024 ? -21.355 10.437 -36.815 1.00 91.12 1024 THR A N 1
ATOM 7764 C CA . THR A 1 1024 ? -21.888 11.371 -37.804 1.00 91.12 1024 THR A CA 1
ATOM 7765 C C . THR A 1 1024 ? -23.336 11.656 -37.439 1.00 91.12 1024 THR A C 1
ATOM 7767 O O . THR A 1 1024 ? -24.072 10.787 -36.968 1.00 91.12 1024 THR A O 1
ATOM 7770 N N . GLY A 1 1025 ? -23.740 12.908 -37.591 1.00 92.00 1025 GLY A N 1
ATOM 7771 C CA . GLY A 1 1025 ? -25.079 13.343 -37.222 1.00 92.00 1025 GLY A CA 1
ATOM 7772 C C . GLY A 1 1025 ? -25.501 14.561 -38.020 1.00 92.00 1025 GLY A C 1
ATOM 7773 O O . GLY A 1 1025 ? -24.676 15.236 -38.636 1.00 92.00 1025 GLY A O 1
ATOM 7774 N N . LYS A 1 1026 ? -26.795 14.861 -38.004 1.00 93.69 1026 LYS A N 1
ATOM 7775 C CA . LYS A 1 1026 ? -27.334 16.133 -38.489 1.00 93.69 1026 LYS A CA 1
ATOM 7776 C C . LYS A 1 1026 ? -26.750 17.285 -37.675 1.00 93.69 1026 LYS A C 1
ATOM 7778 O O . LYS A 1 1026 ? -26.432 17.123 -36.497 1.00 93.69 1026 LYS A O 1
ATOM 7783 N N . ASN A 1 1027 ? -26.641 18.456 -38.296 1.00 94.12 1027 ASN A N 1
ATOM 7784 C CA . ASN A 1 1027 ? -26.300 19.692 -37.600 1.00 94.12 1027 ASN A CA 1
ATOM 7785 C C . ASN A 1 1027 ? -27.375 20.038 -36.548 1.00 94.12 1027 ASN A C 1
ATOM 7787 O O . ASN A 1 1027 ? -28.374 20.680 -36.860 1.00 94.12 1027 ASN A O 1
ATOM 7791 N N . ASP A 1 1028 ? -27.200 19.565 -35.311 1.00 94.94 1028 ASP A N 1
ATOM 7792 C CA . ASP A 1 1028 ? -28.191 19.694 -34.239 1.00 94.94 1028 ASP A CA 1
ATOM 7793 C C . ASP A 1 1028 ? -27.526 20.064 -32.904 1.00 94.94 1028 ASP A C 1
ATOM 7795 O O . ASP A 1 1028 ? -26.693 19.334 -32.357 1.00 94.94 1028 ASP A O 1
ATOM 7799 N N . ALA A 1 1029 ? -27.940 21.202 -32.341 1.00 95.38 1029 ALA A N 1
ATOM 7800 C CA . ALA A 1 1029 ? -27.420 21.714 -31.076 1.00 95.38 1029 ALA A CA 1
ATOM 7801 C C . ALA A 1 1029 ? -27.649 20.756 -29.892 1.00 95.38 1029 ALA A C 1
ATOM 7803 O O . ALA A 1 1029 ? -26.863 20.757 -28.946 1.00 95.38 1029 ALA A O 1
ATOM 7804 N N . ARG A 1 1030 ? -28.720 19.946 -29.909 1.00 96.19 1030 ARG A N 1
ATOM 7805 C CA . ARG A 1 1030 ? -29.029 18.981 -28.839 1.00 96.19 1030 ARG A CA 1
ATOM 7806 C C . ARG A 1 1030 ? -27.944 17.916 -28.737 1.00 96.19 1030 ARG A C 1
ATOM 7808 O O . ARG A 1 1030 ? -27.499 17.610 -27.632 1.00 96.19 1030 ARG A O 1
ATOM 7815 N N . PHE A 1 1031 ? -27.469 17.410 -29.874 1.00 95.69 1031 PHE A N 1
ATOM 7816 C CA . PHE A 1 1031 ? -26.395 16.421 -29.906 1.00 95.69 1031 PHE A CA 1
ATOM 7817 C C . PHE A 1 1031 ? -25.070 17.000 -29.407 1.00 95.69 1031 PHE A C 1
ATOM 7819 O O . PHE A 1 1031 ? -24.422 16.387 -28.561 1.00 95.69 1031 PHE A O 1
ATOM 7826 N N . ILE A 1 1032 ? -24.712 18.213 -29.843 1.00 95.00 1032 ILE A N 1
ATOM 7827 C CA . ILE A 1 1032 ? -23.484 18.885 -29.390 1.00 95.00 1032 ILE A CA 1
ATOM 7828 C C . ILE A 1 1032 ? -23.516 19.093 -27.867 1.00 95.00 1032 ILE A C 1
ATOM 7830 O O . ILE A 1 1032 ? -22.565 18.726 -27.180 1.00 95.00 1032 ILE A O 1
ATOM 7834 N N . ARG A 1 1033 ? -24.637 19.577 -27.307 1.00 95.81 1033 ARG A N 1
ATOM 7835 C CA . ARG A 1 1033 ? -24.810 19.703 -25.845 1.00 95.81 1033 ARG A CA 1
ATOM 7836 C C . ARG A 1 1033 ? -24.659 18.370 -25.126 1.00 95.81 1033 ARG A C 1
ATOM 7838 O O . ARG A 1 1033 ? -23.982 18.300 -24.102 1.00 95.81 1033 ARG A O 1
ATOM 7845 N N . ARG A 1 1034 ? -25.289 17.312 -25.650 1.00 96.00 1034 ARG A N 1
ATOM 7846 C CA . ARG A 1 1034 ? -25.221 15.979 -25.044 1.00 96.00 1034 ARG A CA 1
ATOM 7847 C C . ARG A 1 1034 ? -23.789 15.454 -25.021 1.00 96.00 1034 ARG A C 1
ATOM 7849 O O . ARG A 1 1034 ? -23.367 14.927 -23.997 1.00 96.00 1034 ARG A O 1
ATOM 7856 N N . ALA A 1 1035 ? -23.048 15.636 -26.108 1.00 95.50 1035 ALA A N 1
ATOM 7857 C CA . ALA A 1 1035 ? -21.653 15.230 -26.216 1.00 95.50 1035 ALA A CA 1
ATOM 7858 C C . ALA A 1 1035 ? -20.730 16.015 -25.265 1.00 95.50 1035 ALA A C 1
ATOM 7860 O O . ALA A 1 1035 ? -19.899 15.401 -24.599 1.00 95.50 1035 ALA A O 1
ATOM 7861 N N . VAL A 1 1036 ? -20.911 17.335 -25.128 1.00 94.62 1036 VAL A N 1
ATOM 7862 C CA . VAL A 1 1036 ? -20.149 18.158 -24.165 1.00 94.62 1036 VAL A CA 1
ATOM 7863 C C . VAL A 1 1036 ? -20.418 17.718 -22.722 1.00 94.62 1036 VAL A C 1
ATOM 7865 O O . VAL A 1 1036 ? -19.490 17.567 -21.926 1.00 94.62 1036 VAL A O 1
ATOM 7868 N N . GLU A 1 1037 ? -21.677 17.443 -22.375 1.00 94.94 1037 GLU A N 1
ATOM 7869 C CA . GLU A 1 1037 ? -22.026 16.955 -21.037 1.00 94.94 1037 GLU A CA 1
ATOM 7870 C C . GLU A 1 1037 ? -21.446 15.561 -20.757 1.00 94.94 1037 GLU A C 1
ATOM 7872 O O . GLU A 1 1037 ? -20.923 15.299 -19.671 1.00 94.94 1037 GLU A O 1
ATOM 7877 N N . ALA A 1 1038 ? -21.516 14.670 -21.745 1.00 94.75 1038 ALA A N 1
ATOM 7878 C CA . ALA A 1 1038 ? -20.950 13.329 -21.678 1.00 94.75 1038 ALA A CA 1
ATOM 7879 C C . ALA A 1 1038 ? -19.425 13.374 -21.475 1.00 94.75 1038 ALA A C 1
ATOM 7881 O O . ALA A 1 1038 ? -18.893 12.681 -20.605 1.00 94.75 1038 ALA A O 1
ATOM 7882 N N . GLN A 1 1039 ? -18.731 14.257 -22.198 1.00 93.88 1039 GLN A N 1
ATOM 7883 C CA . GLN A 1 1039 ? -17.298 14.488 -22.038 1.00 93.88 1039 GLN A CA 1
ATOM 7884 C C . GLN A 1 1039 ? -16.951 14.997 -20.636 1.00 93.88 1039 GLN A C 1
ATOM 7886 O O . GLN A 1 1039 ? -16.012 14.499 -20.017 1.00 93.88 1039 GLN A O 1
ATOM 7891 N N . ARG A 1 1040 ? -17.714 15.957 -20.102 1.00 92.00 1040 ARG A N 1
ATOM 7892 C CA . ARG A 1 1040 ? -17.483 16.487 -18.751 1.00 92.00 1040 ARG A CA 1
ATOM 7893 C C . ARG A 1 1040 ? -17.544 15.381 -17.698 1.00 92.00 1040 ARG A C 1
ATOM 7895 O O . ARG A 1 1040 ? -16.651 15.284 -16.861 1.00 92.00 1040 ARG A O 1
ATOM 7902 N N . LYS A 1 1041 ? -18.563 14.518 -17.767 1.00 92.94 1041 LYS A N 1
ATOM 7903 C CA . LYS A 1 1041 ? -18.697 13.363 -16.862 1.00 92.94 1041 LYS A CA 1
ATOM 7904 C C . LYS A 1 1041 ? -17.545 12.378 -17.020 1.00 92.94 1041 LYS A C 1
ATOM 7906 O O . LYS A 1 1041 ? -17.023 11.895 -16.019 1.00 92.94 1041 LYS A O 1
ATOM 7911 N N . PHE A 1 1042 ? -17.142 12.109 -18.261 1.00 93.88 1042 PHE A N 1
ATOM 7912 C CA . PHE A 1 1042 ? -15.998 11.253 -18.548 1.00 93.88 1042 PHE A CA 1
ATOM 7913 C C . PHE A 1 1042 ? -14.712 11.807 -17.917 1.00 93.88 1042 PHE A C 1
ATOM 7915 O O . PHE A 1 1042 ? -14.038 11.079 -17.198 1.00 93.88 1042 PHE A O 1
ATOM 7922 N N . ILE A 1 1043 ? -14.411 13.097 -18.101 1.00 92.38 1043 ILE A N 1
ATOM 7923 C CA . ILE A 1 1043 ? -13.221 13.748 -17.530 1.00 92.38 1043 ILE A CA 1
ATOM 7924 C C . ILE A 1 1043 ? -13.229 13.679 -15.998 1.00 92.38 1043 ILE A C 1
ATOM 7926 O O . ILE A 1 1043 ? -12.218 13.310 -15.408 1.00 92.38 1043 ILE A O 1
ATOM 7930 N N . GLU A 1 1044 ? -14.348 13.999 -15.341 1.00 90.19 1044 GLU A N 1
ATOM 7931 C CA . GLU A 1 1044 ? -14.439 13.931 -13.874 1.00 90.19 1044 GLU A CA 1
ATOM 7932 C C . GLU A 1 1044 ? -14.282 12.502 -13.346 1.00 90.19 1044 GLU A C 1
ATOM 7934 O O . GLU A 1 1044 ? -13.596 12.273 -12.352 1.00 90.19 1044 GLU A O 1
ATOM 7939 N N . SER A 1 1045 ? -14.850 11.514 -14.040 1.00 88.88 1045 SER A N 1
ATOM 7940 C CA . SER A 1 1045 ? -14.614 10.108 -13.714 1.00 88.88 1045 SER A CA 1
ATOM 7941 C C . SER A 1 1045 ? -13.139 9.736 -13.893 1.00 88.88 1045 SER A C 1
ATOM 7943 O O . SER A 1 1045 ? -12.570 9.047 -13.047 1.00 88.88 1045 SER A O 1
ATOM 7945 N N . TRP A 1 1046 ? -12.508 10.206 -14.971 1.00 91.19 1046 TRP A N 1
ATOM 7946 C CA . TRP A 1 1046 ? -11.130 9.865 -15.314 1.00 91.19 1046 TRP A CA 1
ATOM 7947 C C . TRP A 1 1046 ? -10.102 10.490 -14.361 1.00 91.19 1046 TRP A C 1
ATOM 7949 O O . TRP A 1 1046 ? -9.116 9.839 -14.021 1.00 91.19 1046 TRP A O 1
ATOM 7959 N N . LYS A 1 1047 ? -10.356 11.699 -13.839 1.00 85.00 1047 LYS A N 1
ATOM 7960 C CA . LYS A 1 1047 ? -9.510 12.355 -12.817 1.00 85.00 1047 LYS A CA 1
ATOM 7961 C C . LYS A 1 1047 ? -9.339 11.534 -11.534 1.00 85.00 1047 LYS A C 1
ATOM 7963 O O . LYS A 1 1047 ? -8.363 11.728 -10.820 1.00 85.00 1047 LYS A O 1
ATOM 7968 N N . ASN A 1 1048 ? -10.264 10.618 -11.249 1.00 78.69 1048 ASN A N 1
ATOM 7969 C CA . ASN A 1 1048 ? -10.210 9.726 -10.088 1.00 78.69 1048 ASN A CA 1
ATOM 7970 C C . ASN A 1 1048 ? -9.458 8.408 -10.368 1.00 78.69 1048 ASN A C 1
ATOM 7972 O O . ASN A 1 1048 ? -9.478 7.493 -9.543 1.00 78.69 1048 ASN A O 1
ATOM 7976 N N . THR A 1 1049 ? -8.822 8.283 -11.537 1.00 75.06 1049 THR A N 1
ATOM 7977 C CA . THR A 1 1049 ? -8.017 7.117 -11.927 1.00 75.06 1049 THR A CA 1
ATOM 7978 C C . THR A 1 1049 ? -6.522 7.353 -11.669 1.00 75.06 1049 THR A C 1
ATOM 7980 O O . THR A 1 1049 ? -6.103 8.440 -11.284 1.00 75.06 1049 THR A O 1
ATOM 7983 N N . GLN A 1 1050 ? -5.693 6.321 -11.852 1.00 57.28 1050 GLN A N 1
ATOM 7984 C CA . GLN A 1 1050 ? -4.251 6.365 -11.552 1.00 57.28 1050 GLN A CA 1
ATOM 7985 C C . GLN A 1 1050 ? -3.404 7.118 -12.604 1.00 57.28 1050 GLN A C 1
ATOM 7987 O O . GLN A 1 1050 ? -2.198 7.276 -12.401 1.00 57.28 1050 GLN A O 1
ATOM 7992 N N . ASP A 1 1051 ? -3.996 7.576 -13.716 1.00 72.50 1051 ASP A N 1
ATOM 7993 C CA . ASP A 1 1051 ? -3.301 8.293 -14.798 1.00 72.50 1051 ASP A CA 1
ATOM 7994 C C . ASP A 1 1051 ? -3.745 9.767 -14.851 1.00 72.50 1051 ASP A C 1
ATOM 7996 O O . ASP A 1 1051 ? -4.728 10.120 -15.505 1.00 72.50 1051 ASP A O 1
ATOM 8000 N N . ALA A 1 1052 ? -3.036 10.624 -14.108 1.00 70.25 1052 ALA A N 1
ATOM 8001 C CA . ALA A 1 1052 ? -3.339 12.054 -14.001 1.00 70.25 1052 ALA A CA 1
ATOM 8002 C C . ALA A 1 1052 ? -2.793 12.897 -15.177 1.00 70.25 1052 ALA A C 1
ATOM 8004 O O . ALA A 1 1052 ? -3.186 14.055 -15.318 1.00 70.25 1052 ALA A O 1
ATOM 8005 N N . ASP A 1 1053 ? -1.916 12.337 -16.025 1.00 86.62 1053 ASP A N 1
ATOM 8006 C CA . ASP A 1 1053 ? -1.368 12.995 -17.223 1.00 86.62 1053 ASP A CA 1
ATOM 8007 C C . ASP A 1 1053 ? -2.092 12.504 -18.485 1.00 86.62 1053 ASP A C 1
ATOM 8009 O O . ASP A 1 1053 ? -1.603 11.650 -19.230 1.00 86.62 1053 ASP A O 1
ATOM 8013 N N . PHE A 1 1054 ? -3.284 13.056 -18.720 1.00 92.50 1054 PHE A N 1
ATOM 8014 C CA . PHE A 1 1054 ? -4.108 12.728 -19.879 1.00 92.50 1054 PHE A CA 1
ATOM 8015 C C . PHE A 1 1054 ? -4.604 13.973 -20.605 1.00 92.50 1054 PHE A C 1
ATOM 8017 O O . PHE A 1 1054 ? -4.851 15.017 -20.000 1.00 92.50 1054 PHE A O 1
ATOM 8024 N N . LEU A 1 1055 ? -4.831 13.831 -21.909 1.00 91.44 1055 LEU A N 1
ATOM 8025 C CA . LEU A 1 1055 ? -5.533 14.827 -22.711 1.00 91.44 1055 LEU A CA 1
ATOM 8026 C C . LEU A 1 1055 ? -6.857 14.246 -23.187 1.00 91.44 1055 LEU A C 1
ATOM 8028 O O . LEU A 1 1055 ? -6.953 13.067 -23.536 1.00 91.44 1055 LEU A O 1
ATOM 8032 N N . ASN A 1 1056 ? -7.902 15.061 -23.201 1.00 93.38 1056 ASN A N 1
ATOM 8033 C CA . ASN A 1 1056 ? -9.193 14.655 -23.739 1.00 93.38 1056 ASN A CA 1
ATOM 8034 C C . ASN A 1 1056 ? -9.749 15.753 -24.640 1.00 93.38 1056 ASN A C 1
ATOM 8036 O O . ASN A 1 1056 ? -9.800 16.911 -24.240 1.00 93.38 1056 ASN A O 1
ATOM 8040 N N . PHE A 1 1057 ? -10.183 15.371 -25.834 1.00 91.38 1057 PHE A N 1
ATOM 8041 C CA . PHE A 1 1057 ? -10.759 16.266 -26.823 1.00 91.38 1057 PHE A CA 1
ATOM 8042 C C . PHE A 1 1057 ? -12.066 15.673 -27.330 1.00 91.38 1057 PHE A C 1
ATOM 8044 O O . PHE A 1 1057 ? -12.151 14.475 -27.610 1.00 91.38 1057 PHE A O 1
ATOM 8051 N N . ILE A 1 1058 ? -13.073 16.520 -27.497 1.00 94.25 1058 ILE A N 1
ATOM 8052 C CA . ILE A 1 1058 ? -14.154 16.242 -28.435 1.00 94.25 1058 ILE A CA 1
ATOM 8053 C C . ILE A 1 1058 ? -14.143 17.315 -29.508 1.00 94.25 1058 ILE A C 1
ATOM 8055 O O . ILE A 1 1058 ? -14.036 18.498 -29.193 1.00 94.25 1058 ILE A O 1
ATOM 8059 N N . THR A 1 1059 ? -14.257 16.895 -30.759 1.00 91.88 1059 THR A N 1
ATOM 8060 C CA . THR A 1 1059 ? -14.081 17.746 -31.931 1.00 91.88 1059 THR A CA 1
ATOM 8061 C C . THR A 1 1059 ? -15.300 17.636 -32.829 1.00 91.88 1059 THR A C 1
ATOM 8063 O O . THR A 1 1059 ? -15.782 16.538 -33.113 1.00 91.88 1059 THR A O 1
ATOM 8066 N N . PHE A 1 1060 ? -15.775 18.783 -33.302 1.00 92.94 1060 PHE A N 1
ATOM 8067 C CA . PHE A 1 1060 ? -16.852 18.903 -34.270 1.00 92.94 1060 PHE A CA 1
ATOM 8068 C C . PHE A 1 1060 ? -16.299 19.507 -35.555 1.00 92.94 1060 PHE A C 1
ATOM 8070 O O . PHE A 1 1060 ? -15.745 20.610 -35.560 1.00 92.94 1060 PHE A O 1
ATOM 8077 N N . GLN A 1 1061 ? -16.441 18.756 -36.644 1.00 90.88 1061 GLN A N 1
ATOM 8078 C CA . GLN A 1 1061 ? -16.065 19.182 -37.985 1.00 90.88 1061 GLN A CA 1
ATOM 8079 C C . GLN A 1 1061 ? -17.297 19.283 -38.877 1.00 90.88 1061 GLN A C 1
ATOM 8081 O O . GLN A 1 1061 ? -18.244 18.497 -38.771 1.00 90.88 1061 GLN A O 1
ATOM 8086 N N . THR A 1 1062 ? -17.279 20.262 -39.771 1.00 88.94 1062 THR A N 1
ATOM 8087 C CA . THR A 1 1062 ? -18.408 20.548 -40.653 1.00 88.94 1062 THR A CA 1
ATOM 8088 C C . THR A 1 1062 ? -18.434 19.580 -41.842 1.00 88.94 1062 THR A C 1
ATOM 8090 O O . THR A 1 1062 ? -17.394 19.279 -42.430 1.00 88.94 1062 THR A O 1
ATOM 8093 N N . MET A 1 1063 ? -19.625 19.069 -42.178 1.00 88.06 1063 MET A N 1
ATOM 8094 C CA . MET A 1 1063 ? -19.889 18.227 -43.354 1.00 88.06 1063 MET A CA 1
ATOM 8095 C C . MET A 1 1063 ? -21.124 18.784 -44.093 1.00 88.06 1063 MET A C 1
ATOM 8097 O O . MET A 1 1063 ? -22.223 18.234 -43.985 1.00 88.06 1063 MET A O 1
ATOM 8101 N N . PRO A 1 1064 ? -20.992 19.936 -44.777 1.00 86.81 1064 PRO A N 1
ATOM 8102 C CA . PRO A 1 1064 ? -22.120 20.630 -45.398 1.00 86.81 1064 PRO A CA 1
ATOM 8103 C C . PRO A 1 1064 ? -22.676 19.852 -46.597 1.00 86.81 1064 PRO A C 1
ATOM 8105 O O . PRO A 1 1064 ? -21.930 19.194 -47.318 1.00 86.81 1064 PRO A O 1
ATOM 8108 N N . ALA A 1 1065 ? -23.962 20.028 -46.912 1.00 86.81 1065 ALA A N 1
ATOM 8109 C CA . ALA A 1 1065 ? -24.579 19.371 -48.073 1.00 86.81 1065 ALA A CA 1
ATOM 8110 C C . ALA A 1 1065 ? -23.902 19.727 -49.417 1.00 86.81 1065 ALA A C 1
ATOM 8112 O O . ALA A 1 1065 ? -23.987 18.984 -50.394 1.00 86.81 1065 ALA A O 1
ATOM 8113 N N . LEU A 1 1066 ? -23.230 20.883 -49.487 1.00 86.69 1066 LEU A N 1
ATOM 8114 C CA . LEU A 1 1066 ? -22.461 21.324 -50.655 1.00 86.69 1066 LEU A CA 1
ATOM 8115 C C . LEU A 1 1066 ? -21.254 20.413 -50.944 1.00 86.69 1066 LEU A C 1
ATOM 8117 O O . LEU A 1 1066 ? -21.003 20.096 -52.103 1.00 86.69 1066 LEU A O 1
ATOM 8121 N N . LEU A 1 1067 ? -20.583 19.912 -49.904 1.00 87.19 1067 LEU A N 1
ATOM 8122 C CA . LEU A 1 1067 ? -19.477 18.957 -50.028 1.00 87.19 1067 LEU A CA 1
ATOM 8123 C C . LEU A 1 1067 ? -19.946 17.681 -50.741 1.00 87.19 1067 LEU A C 1
ATOM 8125 O O . LEU A 1 1067 ? -19.274 17.186 -51.645 1.00 87.19 1067 LEU A O 1
ATOM 8129 N N . PHE A 1 1068 ? -21.138 17.189 -50.395 1.00 82.81 1068 PHE A N 1
ATOM 8130 C CA . PHE A 1 1068 ? -21.722 15.996 -51.014 1.00 82.81 1068 PHE A CA 1
ATOM 8131 C C . PHE A 1 1068 ? -22.040 16.219 -52.495 1.00 82.81 1068 PHE A C 1
ATOM 8133 O O . PHE A 1 1068 ? -21.779 15.344 -53.321 1.00 82.81 1068 PHE A O 1
ATOM 8140 N N . ARG A 1 1069 ? -22.531 17.414 -52.854 1.00 84.94 1069 ARG A N 1
ATOM 8141 C CA . ARG A 1 1069 ? -22.766 17.795 -54.256 1.00 84.94 1069 ARG A CA 1
ATOM 8142 C C . ARG A 1 1069 ? -21.473 17.814 -55.068 1.00 84.94 1069 ARG A C 1
ATOM 8144 O O . ARG A 1 1069 ? -21.429 17.180 -56.118 1.00 84.94 1069 ARG A O 1
ATOM 8151 N N . HIS A 1 1070 ? -20.419 18.449 -54.557 1.00 88.25 1070 HIS A N 1
ATOM 8152 C CA . HIS A 1 1070 ? -19.118 18.472 -55.231 1.00 88.25 1070 HIS A CA 1
ATOM 8153 C C . HIS A 1 1070 ? -18.527 17.075 -55.410 1.00 88.25 1070 HIS A C 1
ATOM 8155 O O . HIS A 1 1070 ? -17.981 16.768 -56.469 1.00 88.25 1070 HIS A O 1
ATOM 8161 N N . SER A 1 1071 ? -18.689 16.196 -54.419 1.00 87.19 1071 SER A N 1
ATOM 8162 C CA . SER A 1 1071 ? -18.251 14.809 -54.558 1.00 87.19 1071 SER A CA 1
ATOM 8163 C C . SER A 1 1071 ? -18.968 14.095 -55.710 1.00 87.19 1071 SER A C 1
ATOM 8165 O O . SER A 1 1071 ? -18.313 13.471 -56.547 1.00 87.19 1071 SER A O 1
ATOM 8167 N N . ILE A 1 1072 ? -20.295 14.248 -55.826 1.00 86.38 1072 ILE A N 1
ATOM 8168 C CA . ILE A 1 1072 ? -21.085 13.683 -56.935 1.00 86.38 1072 ILE A CA 1
ATOM 8169 C C . ILE A 1 1072 ? -20.612 14.242 -58.287 1.00 86.38 1072 ILE A C 1
ATOM 8171 O O . ILE A 1 1072 ? -20.348 13.467 -59.208 1.00 86.38 1072 ILE A O 1
ATOM 8175 N N . GLU A 1 1073 ? -20.445 15.564 -58.401 1.00 87.62 1073 GLU A N 1
ATOM 8176 C CA . GLU A 1 1073 ? -19.951 16.239 -59.615 1.00 87.62 1073 GLU A CA 1
ATOM 8177 C C . GLU A 1 1073 ? -18.558 15.742 -60.031 1.00 87.62 1073 GLU A C 1
ATOM 8179 O O . GLU A 1 1073 ? -18.251 15.642 -61.222 1.00 87.62 1073 GLU A O 1
ATOM 8184 N N . LYS A 1 1074 ? -17.718 15.367 -59.058 1.00 87.19 1074 LYS A N 1
ATOM 8185 C CA . LYS A 1 1074 ? -16.355 14.877 -59.291 1.00 87.19 1074 LYS A CA 1
ATOM 8186 C C . LYS A 1 1074 ? -16.247 13.361 -59.520 1.00 87.19 1074 LYS A C 1
ATOM 8188 O O . LYS A 1 1074 ? -15.129 12.835 -59.602 1.00 87.19 1074 LYS A O 1
ATOM 8193 N N . GLY A 1 1075 ? -17.370 12.672 -59.731 1.00 82.56 1075 GLY A N 1
ATOM 8194 C CA . GLY A 1 1075 ? -17.429 11.239 -60.052 1.00 82.56 1075 GLY A CA 1
ATOM 8195 C C . GLY A 1 1075 ? -17.736 10.328 -58.857 1.00 82.56 1075 GLY A C 1
ATOM 8196 O O . GLY A 1 1075 ? -17.771 9.106 -59.014 1.00 82.56 1075 GLY A O 1
ATOM 8197 N N . GLY A 1 1076 ? -18.001 10.914 -57.688 1.00 86.06 1076 GLY A N 1
ATOM 8198 C CA . GLY A 1 1076 ? -18.404 10.232 -56.463 1.00 86.06 1076 GLY A CA 1
ATOM 8199 C C . GLY A 1 1076 ? -17.282 9.477 -55.751 1.00 86.06 1076 GLY A C 1
ATOM 8200 O O . GLY A 1 1076 ? -16.164 9.319 -56.247 1.00 86.06 1076 GLY A O 1
ATOM 8201 N N . ASN A 1 1077 ? -17.623 8.971 -54.571 1.00 90.06 1077 ASN A N 1
ATOM 8202 C CA . ASN A 1 1077 ? -16.784 8.117 -53.738 1.00 90.06 1077 ASN A CA 1
ATOM 8203 C C . ASN A 1 1077 ? -17.640 6.986 -53.135 1.00 90.06 1077 ASN A C 1
ATOM 8205 O O . ASN A 1 1077 ? -18.803 6.836 -53.512 1.00 90.06 1077 ASN A O 1
ATOM 8209 N N . VAL A 1 1078 ? -17.065 6.142 -52.275 1.00 90.75 1078 VAL A N 1
ATOM 8210 C CA . VAL A 1 1078 ? -17.794 5.002 -51.678 1.00 90.75 1078 VAL A CA 1
ATOM 8211 C C . VAL A 1 1078 ? -18.340 5.271 -50.279 1.00 90.75 1078 VAL A C 1
ATOM 8213 O O . VAL A 1 1078 ? -18.998 4.396 -49.735 1.00 90.75 1078 VAL A O 1
ATOM 8216 N N . ILE A 1 1079 ? -18.103 6.449 -49.694 1.00 88.31 1079 ILE A N 1
ATOM 8217 C CA . ILE A 1 1079 ? -18.427 6.745 -48.284 1.00 88.31 1079 ILE A CA 1
ATOM 8218 C C . ILE A 1 1079 ? -19.950 6.791 -48.051 1.00 88.31 1079 ILE A C 1
ATOM 8220 O O . ILE A 1 1079 ? -20.416 6.650 -46.924 1.00 88.31 1079 ILE A O 1
ATOM 8224 N N . GLY A 1 1080 ? -20.752 6.932 -49.111 1.00 78.44 1080 GLY A N 1
ATOM 8225 C CA . GLY A 1 1080 ? -22.212 6.926 -49.019 1.00 78.44 1080 GLY A CA 1
ATOM 8226 C C . GLY A 1 1080 ? -22.831 8.294 -48.734 1.00 78.44 1080 GLY A C 1
ATOM 8227 O O . GLY A 1 1080 ? -24.033 8.391 -48.488 1.00 78.44 1080 GLY A O 1
ATOM 8228 N N . MET A 1 1081 ? -22.021 9.351 -48.777 1.00 79.25 1081 MET A N 1
ATOM 8229 C CA . MET A 1 1081 ? -22.435 10.722 -48.483 1.00 79.25 1081 MET A CA 1
ATOM 8230 C C . MET A 1 1081 ? -23.408 11.301 -49.519 1.00 79.25 1081 MET A C 1
ATOM 8232 O O . MET A 1 1081 ? -24.150 12.229 -49.219 1.00 79.25 1081 MET A O 1
ATOM 8236 N N . GLU A 1 1082 ? -23.443 10.750 -50.733 1.00 77.62 1082 GLU A N 1
ATOM 8237 C CA . GLU A 1 1082 ? -24.343 11.158 -51.817 1.00 77.62 1082 GLU A CA 1
ATOM 8238 C C . GLU A 1 1082 ? -25.836 11.017 -51.473 1.00 77.62 1082 GLU A C 1
ATOM 8240 O O . GLU A 1 1082 ? -26.691 11.595 -52.148 1.00 77.62 1082 GLU A O 1
ATOM 8245 N N . ARG A 1 1083 ? -26.153 10.248 -50.425 1.00 81.25 1083 ARG A N 1
ATOM 8246 C CA . ARG A 1 1083 ? -27.515 10.057 -49.914 1.00 81.25 1083 ARG A CA 1
ATOM 8247 C C . ARG A 1 1083 ? -28.010 11.250 -49.101 1.00 81.25 1083 ARG A C 1
ATOM 8249 O O . ARG A 1 1083 ? -29.219 11.474 -49.022 1.00 81.25 1083 ARG A O 1
ATOM 8256 N N . GLU A 1 1084 ? -27.093 12.028 -48.533 1.00 84.19 1084 GLU A N 1
ATOM 8257 C CA . GLU A 1 1084 ? -27.426 13.089 -47.595 1.00 84.19 1084 GLU A CA 1
ATOM 8258 C C . GLU A 1 1084 ? -27.700 14.411 -48.315 1.00 84.19 1084 GLU A C 1
ATOM 8260 O O . GLU A 1 1084 ? -26.920 14.888 -49.139 1.00 84.19 1084 GLU A O 1
ATOM 8265 N N . LYS A 1 1085 ? -28.837 15.034 -47.991 1.00 82.81 1085 LYS A N 1
ATOM 8266 C CA . LYS A 1 1085 ? -29.283 16.312 -48.585 1.00 82.81 1085 LYS A CA 1
ATOM 8267 C C . LYS A 1 1085 ? -29.337 17.460 -47.577 1.00 82.81 1085 LYS A C 1
ATOM 8269 O O . LYS A 1 1085 ? -29.919 18.504 -47.858 1.00 82.81 1085 LYS A O 1
ATOM 8274 N N . PHE A 1 1086 ? -28.766 17.257 -46.398 1.00 88.31 1086 PHE A N 1
ATOM 8275 C CA . PHE A 1 1086 ? -28.770 18.197 -45.281 1.00 88.31 1086 PHE A CA 1
ATOM 8276 C C . PHE A 1 1086 ? -27.347 18.428 -44.774 1.00 88.31 1086 PHE A C 1
ATOM 8278 O O . PHE A 1 1086 ? -26.430 17.676 -45.103 1.00 88.31 1086 PHE A O 1
ATOM 8285 N N . ASN A 1 1087 ? -27.158 19.472 -43.969 1.00 90.62 1087 ASN A N 1
ATOM 8286 C CA . ASN A 1 1087 ? -25.870 19.723 -43.337 1.00 90.62 1087 ASN A CA 1
ATOM 8287 C C . ASN A 1 1087 ? -25.639 18.734 -42.194 1.00 90.62 1087 ASN A C 1
ATOM 8289 O O . ASN A 1 1087 ? -26.455 18.622 -41.273 1.00 90.62 1087 ASN A O 1
ATOM 8293 N N . ALA A 1 1088 ? -24.516 18.030 -42.256 1.00 90.69 1088 ALA A N 1
ATOM 8294 C CA . ALA A 1 1088 ? -24.087 17.086 -41.246 1.00 90.69 1088 ALA A CA 1
ATOM 8295 C C . ALA A 1 1088 ? -22.879 17.624 -40.467 1.00 90.69 1088 ALA A C 1
ATOM 8297 O O . ALA A 1 1088 ? -22.213 18.591 -40.853 1.00 90.69 1088 ALA A O 1
ATOM 8298 N N . ILE A 1 1089 ? -22.595 16.961 -39.355 1.00 92.06 1089 ILE A N 1
ATOM 8299 C CA . ILE A 1 1089 ? -21.423 17.174 -38.519 1.00 92.06 1089 ILE A CA 1
ATOM 8300 C C . ILE A 1 1089 ? -20.694 15.844 -38.347 1.00 92.06 1089 ILE A C 1
ATOM 8302 O O . ILE A 1 1089 ? -21.310 14.785 -38.198 1.00 92.06 1089 ILE A O 1
ATOM 8306 N N . LEU A 1 1090 ? -19.369 15.912 -38.363 1.00 92.44 1090 LEU A N 1
ATOM 8307 C CA . LEU A 1 1090 ? -18.494 14.820 -37.973 1.00 92.44 1090 LEU A CA 1
ATOM 8308 C C . LEU A 1 1090 ? -18.032 15.078 -36.540 1.00 92.44 1090 LEU A C 1
ATOM 8310 O O . LEU A 1 1090 ? -17.346 16.063 -36.268 1.00 92.44 1090 LEU A O 1
ATOM 8314 N N . PHE A 1 1091 ? -18.429 14.192 -35.637 1.00 94.25 1091 PHE A N 1
ATOM 8315 C CA . PHE A 1 1091 ? -18.027 14.196 -34.241 1.00 94.25 1091 PHE A CA 1
ATOM 8316 C C . PHE A 1 1091 ? -16.884 13.210 -34.025 1.00 94.25 1091 PHE A C 1
ATOM 8318 O O . PHE A 1 1091 ? -16.966 12.056 -34.448 1.00 94.25 1091 PHE A O 1
ATOM 8325 N N . GLN A 1 1092 ? -15.841 13.656 -33.335 1.00 92.69 1092 GLN A N 1
ATOM 8326 C CA . GLN A 1 1092 ? -14.699 12.841 -32.947 1.00 92.69 1092 GLN A CA 1
ATOM 8327 C C . GLN A 1 1092 ? -14.463 12.983 -31.444 1.00 92.69 1092 GLN A C 1
ATOM 8329 O O . GLN A 1 1092 ? -14.373 14.095 -30.936 1.00 92.69 1092 GLN A O 1
ATOM 8334 N N . MET A 1 1093 ? -14.319 11.863 -30.741 1.00 93.00 1093 MET A N 1
ATOM 8335 C CA . MET A 1 1093 ? -13.793 11.820 -29.376 1.00 93.00 1093 MET A CA 1
ATOM 8336 C C . MET A 1 1093 ? -12.366 11.308 -29.419 1.00 93.00 1093 MET A C 1
ATOM 8338 O O . MET A 1 1093 ? -12.098 10.296 -30.063 1.00 93.00 1093 MET A O 1
ATOM 8342 N N . GLN A 1 1094 ? -11.470 11.977 -28.711 1.00 91.56 1094 GLN A N 1
ATOM 8343 C CA . GLN A 1 1094 ? -10.066 11.620 -28.618 1.00 91.56 1094 GLN A CA 1
ATOM 8344 C C . GLN A 1 1094 ? -9.630 11.661 -27.162 1.00 91.56 1094 GLN A C 1
ATOM 8346 O O . GLN A 1 1094 ? -9.886 12.619 -26.434 1.00 91.56 1094 GLN A O 1
ATOM 8351 N N . HIS A 1 1095 ? -8.943 10.613 -26.736 1.00 93.12 1095 HIS A N 1
ATOM 8352 C CA . HIS A 1 1095 ? -8.325 10.574 -25.424 1.00 93.12 1095 HIS A CA 1
ATOM 8353 C C . HIS A 1 1095 ? -6.903 10.054 -25.540 1.00 93.12 1095 HIS A C 1
ATOM 8355 O O . HIS A 1 1095 ? -6.654 9.044 -26.203 1.00 93.12 1095 HIS A O 1
ATOM 8361 N N . MET A 1 1096 ? -5.982 10.789 -24.927 1.00 91.19 1096 MET A N 1
ATOM 8362 C CA . MET A 1 1096 ? -4.553 10.548 -24.995 1.00 91.19 1096 MET A CA 1
ATOM 8363 C C . MET A 1 1096 ? -4.013 10.266 -23.598 1.00 91.19 1096 MET A C 1
ATOM 8365 O O . MET A 1 1096 ? -4.269 11.033 -22.673 1.00 91.19 1096 MET A O 1
ATOM 8369 N N . VAL A 1 1097 ? -3.252 9.186 -23.464 1.00 90.50 1097 VAL A N 1
ATOM 8370 C CA . VAL A 1 1097 ? -2.721 8.669 -22.192 1.00 90.50 1097 VAL A CA 1
ATOM 8371 C C . VAL A 1 1097 ? -1.288 8.179 -22.367 1.00 90.50 1097 VAL A C 1
ATOM 8373 O O . VAL A 1 1097 ? -0.827 7.957 -23.490 1.00 90.50 1097 VAL A O 1
ATOM 8376 N N . ARG A 1 1098 ? -0.551 8.002 -21.269 1.00 84.38 1098 ARG A N 1
ATOM 8377 C CA . ARG A 1 1098 ? 0.875 7.632 -21.329 1.00 84.38 1098 ARG A CA 1
ATOM 8378 C C . ARG A 1 1098 ? 1.113 6.127 -21.407 1.00 84.38 1098 ARG A C 1
ATOM 8380 O O . ARG A 1 1098 ? 2.095 5.689 -22.008 1.00 84.38 1098 ARG A O 1
ATOM 8387 N N . SER A 1 1099 ? 0.228 5.322 -20.821 1.00 85.75 1099 SER A N 1
ATOM 8388 C CA . SER A 1 1099 ? 0.430 3.873 -20.694 1.00 85.75 1099 SER A CA 1
ATOM 8389 C C . SER A 1 1099 ? -0.477 3.048 -21.613 1.00 85.75 1099 SER A C 1
ATOM 8391 O O . SER A 1 1099 ? -1.581 3.450 -21.975 1.00 85.75 1099 SER A O 1
ATOM 8393 N N . ALA A 1 1100 ? -0.011 1.855 -21.995 1.00 82.62 1100 ALA A N 1
ATOM 8394 C CA . ALA A 1 1100 ? -0.784 0.931 -22.828 1.00 82.62 1100 ALA A CA 1
ATOM 8395 C C . ALA A 1 1100 ? -2.018 0.360 -22.107 1.00 82.62 1100 ALA A C 1
ATOM 8397 O O . ALA A 1 1100 ? -3.005 0.022 -22.757 1.00 82.62 1100 ALA A O 1
ATOM 8398 N N . ASP A 1 1101 ? -1.977 0.237 -20.778 1.00 83.56 1101 ASP A N 1
ATOM 8399 C CA . ASP A 1 1101 ? -3.129 -0.237 -20.006 1.00 83.56 1101 ASP A CA 1
ATOM 8400 C C . ASP A 1 1101 ? -4.167 0.875 -19.802 1.00 83.56 1101 ASP A C 1
ATOM 8402 O O . ASP A 1 1101 ? -5.357 0.611 -19.974 1.00 83.56 1101 ASP A O 1
ATOM 8406 N N . ALA A 1 1102 ? -3.737 2.126 -19.589 1.00 86.06 1102 ALA A N 1
ATOM 8407 C CA . ALA A 1 1102 ? -4.640 3.277 -19.630 1.00 86.06 1102 ALA A CA 1
ATOM 8408 C C . ALA A 1 1102 ? -5.307 3.421 -21.008 1.00 86.06 1102 ALA A C 1
ATOM 8410 O O . ALA A 1 1102 ? -6.494 3.712 -21.080 1.00 86.06 1102 ALA A O 1
ATOM 8411 N N . GLU A 1 1103 ? -4.596 3.142 -22.108 1.00 89.31 1103 GLU A N 1
ATOM 8412 C CA . GLU A 1 1103 ? -5.172 3.179 -23.462 1.00 89.31 1103 GLU A CA 1
ATOM 8413 C C . GLU A 1 1103 ? -6.277 2.125 -23.648 1.00 89.31 1103 GLU A C 1
ATOM 8415 O O . GLU A 1 1103 ? -7.318 2.408 -24.243 1.00 89.31 1103 GLU A O 1
ATOM 8420 N N . LYS A 1 1104 ? -6.084 0.902 -23.131 1.00 88.88 1104 LYS A N 1
ATOM 8421 C CA . LYS A 1 1104 ? -7.118 -0.150 -23.174 1.00 88.88 1104 LYS A CA 1
ATOM 8422 C C . LYS A 1 1104 ? -8.356 0.261 -22.389 1.00 88.88 1104 LYS A C 1
ATOM 8424 O O . LYS A 1 1104 ? -9.473 0.072 -22.869 1.00 88.88 1104 LYS A O 1
ATOM 8429 N N . GLU A 1 1105 ? -8.151 0.819 -21.203 1.00 89.94 1105 GLU A N 1
ATOM 8430 C CA . GLU A 1 1105 ? -9.238 1.266 -20.343 1.00 89.94 1105 GLU A CA 1
ATOM 8431 C C . GLU A 1 1105 ? -9.981 2.464 -20.947 1.00 89.94 1105 GLU A C 1
ATOM 8433 O O . GLU A 1 1105 ? -11.212 2.472 -20.996 1.00 89.94 1105 GLU A O 1
ATOM 8438 N N . ALA A 1 1106 ? -9.245 3.412 -21.525 1.00 90.69 1106 ALA A N 1
ATOM 8439 C CA . ALA A 1 1106 ? -9.801 4.533 -22.267 1.00 90.69 1106 ALA A CA 1
ATOM 8440 C C . ALA A 1 1106 ? -10.652 4.048 -23.441 1.00 90.69 1106 ALA A C 1
ATOM 8442 O O . ALA A 1 1106 ? -11.778 4.507 -23.615 1.00 90.69 1106 ALA A O 1
ATOM 8443 N N . ARG A 1 1107 ? -10.160 3.066 -24.210 1.00 92.69 1107 ARG A N 1
ATOM 8444 C CA . ARG A 1 1107 ? -10.912 2.455 -25.314 1.00 92.69 1107 ARG A CA 1
ATOM 8445 C C . ARG A 1 1107 ? -12.200 1.804 -24.828 1.00 92.69 1107 ARG A C 1
ATOM 8447 O O . ARG A 1 1107 ? -13.247 2.037 -25.420 1.00 92.69 1107 ARG A O 1
ATOM 8454 N N . ARG A 1 1108 ? -12.158 1.051 -23.727 1.00 93.50 1108 ARG A N 1
ATOM 8455 C CA . ARG A 1 1108 ? -13.351 0.426 -23.134 1.00 93.50 1108 ARG A CA 1
ATOM 8456 C C . ARG A 1 1108 ? -14.412 1.463 -22.759 1.00 93.50 1108 ARG A C 1
ATOM 8458 O O . ARG A 1 1108 ? -15.575 1.309 -23.131 1.00 93.50 1108 ARG A O 1
ATOM 8465 N N . GLN A 1 1109 ? -14.018 2.513 -22.041 1.00 92.62 1109 GLN A N 1
ATOM 8466 C CA . GLN A 1 1109 ? -14.947 3.545 -21.577 1.00 92.62 1109 GLN A CA 1
ATOM 8467 C C . GLN A 1 1109 ? -15.476 4.412 -22.725 1.00 92.62 1109 GLN A C 1
ATOM 8469 O O . GLN A 1 1109 ? -16.677 4.668 -22.795 1.00 92.62 1109 GLN A O 1
ATOM 8474 N N . LEU A 1 1110 ? -14.614 4.817 -23.661 1.00 93.19 1110 LEU A N 1
ATOM 8475 C CA . LEU A 1 1110 ? -15.022 5.616 -24.814 1.00 93.19 1110 LEU A CA 1
ATOM 8476 C C . LEU A 1 1110 ? -15.942 4.840 -25.764 1.00 93.19 1110 LEU A C 1
ATOM 8478 O O . LEU A 1 1110 ? -16.871 5.434 -26.302 1.00 93.19 1110 LEU A O 1
ATOM 8482 N N . VAL A 1 1111 ? -15.751 3.526 -25.944 1.00 94.69 1111 VAL A N 1
ATOM 8483 C CA . VAL A 1 1111 ? -16.677 2.687 -26.732 1.00 94.69 1111 VAL A CA 1
ATOM 8484 C C . VAL A 1 1111 ? -18.070 2.673 -26.101 1.00 94.69 1111 VAL A C 1
ATOM 8486 O O . VAL A 1 1111 ? -19.067 2.812 -26.812 1.00 94.69 1111 VAL A O 1
ATOM 8489 N N . ALA A 1 1112 ? -18.153 2.571 -24.772 1.00 92.75 1112 ALA A N 1
ATOM 8490 C CA . ALA A 1 1112 ? -19.426 2.657 -24.061 1.00 92.75 1112 ALA A CA 1
ATOM 8491 C C . ALA A 1 1112 ? -20.070 4.048 -24.211 1.00 92.75 1112 ALA A C 1
ATOM 8493 O O . ALA A 1 1112 ? -21.252 4.145 -24.541 1.00 92.75 1112 ALA A O 1
ATOM 8494 N N . LEU A 1 1113 ? -19.281 5.116 -24.056 1.00 94.44 1113 LEU A N 1
ATOM 8495 C CA . LEU A 1 1113 ? -19.737 6.499 -24.223 1.00 94.44 1113 LEU A CA 1
ATOM 8496 C C . LEU A 1 1113 ? -20.237 6.773 -25.647 1.00 94.44 1113 LEU A C 1
ATOM 8498 O O . LEU A 1 1113 ? -21.278 7.393 -25.850 1.00 94.44 1113 LEU A O 1
ATOM 8502 N N . ARG A 1 1114 ? -19.520 6.266 -26.653 1.00 94.50 1114 ARG A N 1
ATOM 8503 C CA . ARG A 1 1114 ? -19.920 6.346 -28.059 1.00 94.50 1114 ARG A CA 1
ATOM 8504 C C . ARG A 1 1114 ? -21.258 5.662 -28.280 1.00 94.50 1114 ARG A C 1
ATOM 8506 O O . ARG A 1 1114 ? -22.102 6.221 -28.973 1.00 94.50 1114 ARG A O 1
ATOM 8513 N N . LYS A 1 1115 ? -21.448 4.469 -27.710 1.00 95.06 1115 LYS A N 1
ATOM 8514 C CA . LYS A 1 1115 ? -22.717 3.751 -27.815 1.00 95.06 1115 LYS A CA 1
ATOM 8515 C C . LYS A 1 1115 ? -23.862 4.582 -27.236 1.00 95.06 1115 LYS A C 1
ATOM 8517 O O . LYS A 1 1115 ? -24.880 4.721 -27.898 1.00 95.06 1115 LYS A O 1
ATOM 8522 N N . GLU A 1 1116 ? -23.676 5.186 -26.063 1.00 95.06 1116 GLU A N 1
ATOM 8523 C CA . GLU A 1 1116 ? -24.679 6.073 -25.459 1.00 95.06 1116 GLU A CA 1
ATOM 8524 C C . GLU A 1 1116 ? -25.042 7.246 -26.386 1.00 95.06 1116 GLU A C 1
ATOM 8526 O O . GLU A 1 1116 ? -26.220 7.524 -26.615 1.00 95.06 1116 GLU A O 1
ATOM 8531 N N . LEU A 1 1117 ? -24.037 7.921 -26.951 1.00 96.12 1117 LEU A N 1
ATOM 8532 C CA . LEU A 1 1117 ? -24.251 9.053 -27.855 1.00 96.12 1117 LEU A CA 1
ATOM 8533 C C . LEU A 1 1117 ? -24.906 8.633 -29.180 1.00 96.12 1117 LEU A C 1
ATOM 8535 O O . LEU A 1 1117 ? -25.738 9.380 -29.693 1.00 96.12 1117 LEU A O 1
ATOM 8539 N N . LYS A 1 1118 ? -24.575 7.447 -29.707 1.00 94.69 1118 LYS A N 1
ATOM 8540 C CA . LYS A 1 1118 ? -25.215 6.858 -30.896 1.00 94.69 1118 LYS A CA 1
ATOM 8541 C C . LYS A 1 1118 ? -26.672 6.482 -30.618 1.00 94.69 1118 LYS A C 1
ATOM 8543 O O . LYS A 1 1118 ? -27.551 6.818 -31.399 1.00 94.69 1118 LYS A O 1
ATOM 8548 N N . ASP A 1 1119 ? -26.954 5.824 -29.495 1.00 95.81 1119 ASP A N 1
ATOM 8549 C CA . ASP A 1 1119 ? -28.326 5.470 -29.111 1.00 95.81 1119 ASP A CA 1
ATOM 8550 C C . ASP A 1 1119 ? -29.186 6.744 -28.972 1.00 95.81 1119 ASP A C 1
ATOM 8552 O O . ASP A 1 1119 ? -30.327 6.790 -29.435 1.00 95.81 1119 ASP A O 1
ATOM 8556 N N . TYR A 1 1120 ? -28.612 7.810 -28.399 1.00 96.62 1120 TYR A N 1
ATOM 8557 C CA . TYR A 1 1120 ? -29.253 9.121 -28.307 1.00 96.62 1120 TYR A CA 1
ATOM 8558 C C . TYR A 1 1120 ? -29.489 9.770 -29.681 1.00 96.62 1120 TYR A C 1
ATOM 8560 O O . TYR A 1 1120 ? -30.594 10.248 -29.940 1.00 96.62 1120 TYR A O 1
ATOM 8568 N N . SER A 1 1121 ? -28.493 9.781 -30.579 1.00 95.94 1121 SER A N 1
ATOM 8569 C CA . SER A 1 1121 ? -28.664 10.361 -31.921 1.00 95.94 1121 SER A CA 1
ATOM 8570 C C . SER A 1 1121 ? -29.749 9.635 -32.715 1.00 95.94 1121 SER A C 1
ATOM 8572 O O . SER A 1 1121 ? -30.523 10.289 -33.416 1.00 95.94 1121 SER A O 1
ATOM 8574 N N . VAL A 1 1122 ? -29.844 8.309 -32.582 1.00 95.12 1122 VAL A N 1
ATOM 8575 C CA . VAL A 1 1122 ? -30.888 7.496 -33.221 1.00 95.12 1122 VAL A CA 1
ATOM 8576 C C . VAL A 1 1122 ? -32.262 7.832 -32.645 1.00 95.12 1122 VAL A C 1
ATOM 8578 O O . VAL A 1 1122 ? -33.185 8.114 -33.409 1.00 95.12 1122 VAL A O 1
ATOM 8581 N N . ALA A 1 1123 ? -32.397 7.864 -31.315 1.00 95.69 1123 ALA A N 1
ATOM 8582 C CA . ALA A 1 1123 ? -33.664 8.162 -30.645 1.00 95.69 1123 ALA A CA 1
ATOM 8583 C C . ALA A 1 1123 ? -34.222 9.549 -31.011 1.00 95.69 1123 ALA A C 1
ATOM 8585 O O . ALA A 1 1123 ? -35.428 9.710 -31.181 1.00 95.69 1123 ALA A O 1
ATOM 8586 N N . GLU A 1 1124 ? -33.345 10.537 -31.189 1.00 96.12 1124 GLU A N 1
ATOM 8587 C CA . GLU A 1 1124 ? -33.721 11.915 -31.524 1.00 96.12 1124 GLU A CA 1
ATOM 8588 C C . GLU A 1 1124 ? -33.832 12.179 -33.038 1.00 96.12 1124 GLU A C 1
ATOM 8590 O O . GLU A 1 1124 ? -34.098 13.312 -33.453 1.00 96.12 1124 GLU A O 1
ATOM 8595 N N . GLY A 1 1125 ? -33.606 11.163 -33.880 1.00 94.19 1125 GLY A N 1
ATOM 8596 C CA . GLY A 1 1125 ? -33.622 11.295 -35.341 1.00 94.19 1125 GLY A CA 1
ATOM 8597 C C . GLY A 1 1125 ? -32.493 12.170 -35.904 1.00 94.19 1125 GLY A C 1
ATOM 8598 O O . GLY A 1 1125 ? -32.632 12.731 -36.997 1.00 94.19 1125 GLY A O 1
ATOM 8599 N N . ILE A 1 1126 ? -31.399 12.314 -35.153 1.00 95.19 1126 ILE A N 1
ATOM 8600 C CA . ILE A 1 1126 ? -30.201 13.098 -35.493 1.00 95.19 1126 ILE A CA 1
ATOM 8601 C C . ILE A 1 1126 ? -29.182 12.244 -36.252 1.00 95.19 1126 ILE A C 1
ATOM 8603 O O . ILE A 1 1126 ? -28.402 12.783 -37.032 1.00 95.19 1126 ILE A O 1
ATOM 8607 N N . ASP A 1 1127 ? -29.180 10.934 -36.025 1.00 93.31 1127 ASP A N 1
ATOM 8608 C CA . ASP A 1 1127 ? -28.188 10.012 -36.569 1.00 93.31 1127 ASP A CA 1
ATOM 8609 C C . ASP A 1 1127 ? -28.045 10.072 -38.096 1.00 93.31 1127 ASP A C 1
ATOM 8611 O O . ASP A 1 1127 ? -29.032 10.216 -38.824 1.00 93.31 1127 ASP A O 1
ATOM 8615 N N . VAL A 1 1128 ? -26.804 9.937 -38.564 1.00 90.00 1128 VAL A N 1
ATOM 8616 C CA . VAL A 1 1128 ? -26.467 9.717 -39.972 1.00 90.00 1128 VAL A CA 1
ATOM 8617 C C . VAL A 1 1128 ? -25.848 8.327 -40.086 1.00 90.00 1128 VAL A C 1
ATOM 8619 O O . VAL A 1 1128 ? -24.993 7.950 -39.286 1.00 90.00 1128 VAL A O 1
ATOM 8622 N N . GLU A 1 1129 ? -26.323 7.543 -41.054 1.00 82.88 1129 GLU A N 1
ATOM 8623 C CA . GLU A 1 1129 ? -26.050 6.103 -41.112 1.00 82.88 1129 GLU A CA 1
ATOM 8624 C C . GLU A 1 1129 ? -24.569 5.796 -41.365 1.00 82.88 1129 GLU A C 1
ATOM 8626 O O . GLU A 1 1129 ? -24.021 4.890 -40.740 1.00 82.88 1129 GLU A O 1
ATOM 8631 N N . TRP A 1 1130 ? -23.911 6.558 -42.245 1.00 87.00 1130 TRP A N 1
ATOM 8632 C CA . TRP A 1 1130 ? -22.529 6.298 -42.651 1.00 87.00 1130 TRP A CA 1
ATOM 8633 C C . TRP A 1 1130 ? -21.506 6.789 -41.622 1.00 87.00 1130 TRP A C 1
ATOM 8635 O O . TRP A 1 1130 ? -21.621 7.886 -41.083 1.00 87.00 1130 TRP A O 1
ATOM 8645 N N . GLU A 1 1131 ? -20.443 6.021 -41.396 1.00 88.00 1131 GLU A N 1
ATOM 8646 C CA . GLU A 1 1131 ? -19.341 6.367 -40.497 1.00 88.00 1131 GLU A CA 1
ATOM 8647 C C . GLU A 1 1131 ? -18.080 6.785 -41.265 1.00 88.00 1131 GLU A C 1
ATOM 8649 O O . GLU A 1 1131 ? -17.657 6.163 -42.241 1.00 88.00 1131 GLU A O 1
ATOM 8654 N N . TYR A 1 1132 ? -17.419 7.844 -40.797 1.00 87.56 1132 TYR A N 1
ATOM 8655 C CA . TYR A 1 1132 ? -16.206 8.343 -41.437 1.00 87.56 1132 TYR A CA 1
ATOM 8656 C C . TYR A 1 1132 ? -14.981 7.483 -41.091 1.00 87.56 1132 TYR A C 1
ATOM 8658 O O . TYR A 1 1132 ? -14.603 7.372 -39.922 1.00 87.56 1132 TYR A O 1
ATOM 8666 N N . LEU A 1 1133 ? -14.322 6.929 -42.116 1.00 84.69 1133 LEU A N 1
ATOM 8667 C CA . LEU A 1 1133 ? -13.207 5.987 -41.958 1.00 84.69 1133 LEU A CA 1
ATOM 8668 C C . LEU A 1 1133 ? -11.938 6.631 -41.398 1.00 84.69 1133 LEU A C 1
ATOM 8670 O O . LEU A 1 1133 ? -11.212 5.976 -40.654 1.00 84.69 1133 LEU A O 1
ATOM 8674 N N . GLY A 1 1134 ? -11.670 7.897 -41.739 1.00 77.75 1134 GLY A N 1
ATOM 8675 C CA . GLY A 1 1134 ? -10.399 8.553 -41.425 1.00 77.75 1134 GLY A CA 1
ATOM 8676 C C . GLY A 1 1134 ? -10.038 8.536 -39.938 1.00 77.75 1134 GLY A C 1
ATOM 8677 O O . GLY A 1 1134 ? -8.896 8.255 -39.615 1.00 77.75 1134 GLY A O 1
ATOM 8678 N N . TYR A 1 1135 ? -11.005 8.735 -39.035 1.00 82.44 1135 TYR A N 1
ATOM 8679 C CA . TYR A 1 1135 ? -10.747 8.799 -37.586 1.00 82.44 1135 TYR A CA 1
ATOM 8680 C C . TYR A 1 1135 ? -11.312 7.611 -36.791 1.00 82.44 1135 TYR A C 1
ATOM 8682 O O . TYR A 1 1135 ? -11.384 7.668 -35.564 1.00 82.44 1135 TYR A O 1
ATOM 8690 N N . ALA A 1 1136 ? -11.762 6.558 -37.473 1.00 85.44 1136 ALA A N 1
ATOM 8691 C CA . ALA A 1 1136 ? -12.393 5.418 -36.823 1.00 85.44 1136 ALA A CA 1
ATOM 8692 C C . ALA A 1 1136 ? -11.354 4.530 -36.111 1.00 85.44 1136 ALA A C 1
ATOM 8694 O O . ALA A 1 1136 ? -10.323 4.177 -36.694 1.00 85.44 1136 ALA A O 1
ATOM 8695 N N . ASP A 1 1137 ? -11.633 4.137 -34.866 1.00 88.31 1137 ASP A N 1
ATOM 8696 C CA . ASP A 1 1137 ? -10.840 3.122 -34.157 1.00 88.31 1137 ASP A CA 1
ATOM 8697 C C . ASP A 1 1137 ? -11.163 1.717 -34.668 1.00 88.31 1137 ASP A C 1
ATOM 8699 O O . ASP A 1 1137 ? -12.209 1.455 -35.260 1.00 88.31 1137 ASP A O 1
ATOM 8703 N N . SER A 1 1138 ? -10.241 0.792 -34.411 1.00 82.88 1138 SER A N 1
ATOM 8704 C CA . SER A 1 1138 ? -10.358 -0.630 -34.746 1.00 82.88 1138 SER A CA 1
ATOM 8705 C C . SER A 1 1138 ? -11.641 -1.328 -34.268 1.00 82.88 1138 SER A C 1
ATOM 8707 O O . SER A 1 1138 ? -11.954 -2.408 -34.759 1.00 82.88 1138 SER A O 1
ATOM 8709 N N . THR A 1 1139 ? -12.357 -0.745 -33.305 1.00 87.06 1139 THR A N 1
ATOM 8710 C CA . THR A 1 1139 ? -13.636 -1.236 -32.773 1.00 87.06 1139 THR A CA 1
ATOM 8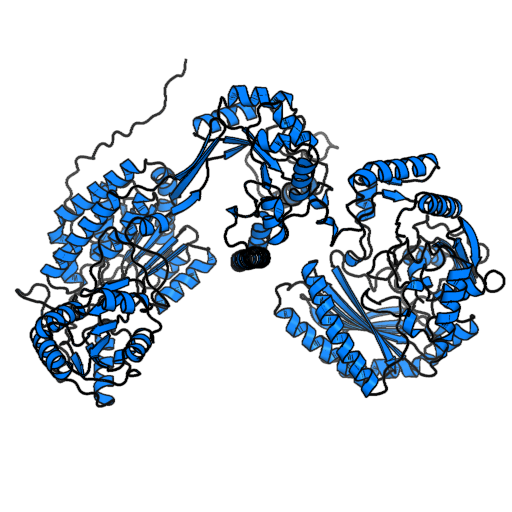711 C C . THR A 1 1139 ? -14.856 -0.826 -33.601 1.00 87.06 1139 THR A C 1
ATOM 8713 O O . THR A 1 1139 ? -15.949 -1.328 -33.346 1.00 87.06 1139 THR A O 1
ATOM 8716 N N . GLN A 1 1140 ? -14.696 0.071 -34.575 1.00 88.75 1140 GLN A N 1
ATOM 8717 C CA . GLN A 1 1140 ? -15.758 0.485 -35.494 1.00 88.75 1140 GLN A CA 1
ATOM 8718 C C . GLN A 1 1140 ? -15.774 -0.376 -36.767 1.00 88.75 1140 GLN A C 1
ATOM 8720 O O . GLN A 1 1140 ? -14.878 -1.185 -36.996 1.00 88.75 1140 GLN A O 1
ATOM 8725 N N . ASP A 1 1141 ? -16.794 -0.201 -37.607 1.00 89.25 1141 ASP A N 1
ATOM 8726 C CA . ASP A 1 1141 ? -16.865 -0.844 -38.924 1.00 89.25 1141 ASP A CA 1
ATOM 8727 C C . ASP A 1 1141 ? -17.486 0.102 -39.967 1.00 89.25 1141 ASP A C 1
ATOM 8729 O O . ASP A 1 1141 ? -18.622 -0.081 -40.397 1.00 89.25 1141 ASP A O 1
ATOM 8733 N N . PRO A 1 1142 ? -16.767 1.156 -40.389 1.00 89.81 1142 PRO A N 1
ATOM 8734 C CA . PRO A 1 1142 ? -17.312 2.153 -41.295 1.00 89.81 1142 PRO A CA 1
ATOM 8735 C C . PRO A 1 1142 ? -17.713 1.592 -42.660 1.00 89.81 1142 PRO A C 1
ATOM 8737 O O . PRO A 1 1142 ? -18.681 2.072 -43.241 1.00 89.81 1142 PRO A O 1
ATOM 8740 N N . LEU A 1 1143 ? -17.042 0.560 -43.179 1.00 91.12 1143 LEU A N 1
ATOM 8741 C CA . LEU A 1 1143 ? -17.353 0.043 -44.516 1.00 91.12 1143 LEU A CA 1
ATOM 8742 C C . LEU A 1 1143 ? -18.752 -0.586 -44.604 1.00 91.12 1143 LEU A C 1
ATOM 8744 O O . LEU A 1 1143 ? -19.385 -0.480 -45.655 1.00 91.12 1143 LEU A O 1
ATOM 8748 N N . SER A 1 1144 ? -19.259 -1.201 -43.529 1.00 90.25 1144 SER A N 1
ATOM 8749 C CA . SER A 1 1144 ? -20.621 -1.761 -43.520 1.00 90.25 1144 SER A CA 1
ATOM 8750 C C . SER A 1 1144 ? -21.713 -0.690 -43.528 1.00 90.25 1144 SER A C 1
ATOM 8752 O O . SER A 1 1144 ? -22.856 -0.973 -43.877 1.00 90.25 1144 SER A O 1
ATOM 8754 N N . THR A 1 1145 ? -21.359 0.562 -43.242 1.00 90.56 1145 THR A N 1
ATOM 8755 C CA . THR A 1 1145 ? -22.297 1.694 -43.214 1.00 90.56 1145 THR A CA 1
ATOM 8756 C C . THR A 1 1145 ? -22.414 2.435 -44.554 1.00 90.56 1145 THR A C 1
ATOM 8758 O O . THR A 1 1145 ? -23.206 3.364 -44.717 1.00 90.56 1145 THR A O 1
ATOM 8761 N N . TYR A 1 1146 ? -21.638 2.030 -45.565 1.00 91.31 1146 TYR A N 1
ATOM 8762 C CA . TYR A 1 1146 ? -21.560 2.724 -46.858 1.00 91.31 1146 TYR A CA 1
ATOM 8763 C C . TYR A 1 1146 ? -22.747 2.464 -47.783 1.00 91.31 1146 TYR A C 1
ATOM 8765 O O . TYR A 1 1146 ? -22.857 3.096 -48.837 1.00 91.31 1146 TYR A O 1
ATOM 8773 N N . GLY A 1 1147 ? -23.686 1.625 -47.354 1.00 89.56 1147 GLY A N 1
ATOM 8774 C CA . GLY A 1 1147 ? -24.887 1.269 -48.093 1.00 89.56 1147 GLY A CA 1
ATOM 8775 C C . GLY A 1 1147 ? -24.653 0.117 -49.080 1.00 89.56 1147 GLY A C 1
ATOM 8776 O O . GLY A 1 1147 ? -23.525 -0.122 -49.524 1.00 89.56 1147 GLY A O 1
ATOM 8777 N N . PRO A 1 1148 ? -25.721 -0.608 -49.452 1.00 90.00 1148 PRO A N 1
ATOM 8778 C CA . PRO A 1 1148 ? -25.623 -1.890 -50.151 1.00 90.00 1148 PRO A CA 1
ATOM 8779 C C . PRO A 1 1148 ? -24.949 -1.794 -51.527 1.00 90.00 1148 PRO A C 1
ATOM 8781 O O . PRO A 1 1148 ? -24.134 -2.651 -51.864 1.00 90.00 1148 PRO A O 1
ATOM 8784 N N . GLU A 1 1149 ? -25.219 -0.737 -52.298 1.00 90.50 1149 GLU A N 1
ATOM 8785 C CA . GLU A 1 1149 ? -24.629 -0.551 -53.633 1.00 90.50 1149 GLU A CA 1
ATOM 8786 C C . GLU A 1 1149 ? -23.118 -0.287 -53.571 1.00 90.50 1149 GLU A C 1
ATOM 8788 O O . GLU A 1 1149 ? -22.348 -0.872 -54.335 1.00 90.50 1149 GLU A O 1
ATOM 8793 N N . ASN A 1 1150 ? -22.665 0.538 -52.620 1.00 92.25 1150 ASN A N 1
ATOM 8794 C CA . ASN A 1 1150 ? -21.239 0.807 -52.442 1.00 92.25 1150 ASN A CA 1
ATOM 8795 C C . ASN A 1 1150 ? -20.515 -0.420 -51.870 1.00 92.25 1150 ASN A C 1
ATOM 8797 O O . ASN A 1 1150 ? -19.416 -0.730 -52.322 1.00 92.25 1150 ASN A O 1
ATOM 8801 N N . ILE A 1 1151 ? -21.133 -1.178 -50.954 1.00 93.06 1151 ILE A N 1
ATOM 8802 C CA . ILE A 1 1151 ? -20.572 -2.444 -50.448 1.00 93.06 1151 ILE A CA 1
ATOM 8803 C C . ILE A 1 1151 ? -20.431 -3.469 -51.576 1.00 93.06 1151 ILE A C 1
ATOM 8805 O O . ILE A 1 1151 ? -19.398 -4.133 -51.686 1.00 93.06 1151 ILE A O 1
ATOM 8809 N N . LYS A 1 1152 ? -21.443 -3.585 -52.441 1.00 94.25 1152 LYS A N 1
ATOM 8810 C CA . LYS A 1 1152 ? -21.389 -4.453 -53.618 1.00 94.25 1152 LYS A CA 1
ATOM 8811 C C . LYS A 1 1152 ? -20.242 -4.049 -54.545 1.00 94.25 1152 LYS A C 1
ATOM 8813 O O . LYS A 1 1152 ? -19.420 -4.899 -54.880 1.00 94.25 1152 LYS A O 1
ATOM 8818 N N . LEU A 1 1153 ? -20.128 -2.761 -54.875 1.00 94.19 1153 LEU A N 1
ATOM 8819 C CA . LEU A 1 1153 ? -19.036 -2.236 -55.697 1.00 94.19 1153 LEU A CA 1
ATOM 8820 C C . LEU A 1 1153 ? -17.660 -2.514 -55.067 1.00 94.19 1153 LEU A C 1
ATOM 8822 O O . LEU A 1 1153 ? -16.749 -2.972 -55.752 1.00 94.19 1153 LEU A O 1
ATOM 8826 N N . LEU A 1 1154 ? -17.507 -2.298 -53.757 1.00 94.44 1154 LEU A N 1
ATOM 8827 C CA . LEU A 1 1154 ? -16.279 -2.607 -53.019 1.00 94.44 1154 LEU A CA 1
ATOM 8828 C C . LEU A 1 1154 ? -15.909 -4.096 -53.134 1.00 94.44 1154 LEU A C 1
ATOM 8830 O O . LEU A 1 1154 ? -14.750 -4.417 -53.404 1.00 94.44 1154 LEU A O 1
ATOM 8834 N N . LYS A 1 1155 ? -16.880 -5.006 -52.973 1.00 94.62 1155 LYS A N 1
ATOM 8835 C CA . LYS A 1 1155 ? -16.679 -6.462 -53.099 1.00 94.62 1155 LYS A CA 1
ATOM 8836 C C . LYS A 1 1155 ? -16.298 -6.862 -54.534 1.00 94.62 1155 LYS A C 1
ATOM 8838 O O . LYS A 1 1155 ? -15.365 -7.644 -54.717 1.00 94.62 1155 LYS A O 1
ATOM 8843 N N . GLU A 1 1156 ? -16.959 -6.300 -55.545 1.00 95.50 1156 GLU A N 1
ATOM 8844 C CA . GLU A 1 1156 ? -16.676 -6.567 -56.964 1.00 95.50 1156 GLU A CA 1
ATOM 8845 C C . GLU A 1 1156 ? -15.283 -6.076 -57.384 1.00 95.50 1156 GLU A C 1
ATOM 8847 O O . GLU A 1 1156 ? -14.517 -6.820 -58.001 1.00 95.50 1156 GLU A O 1
ATOM 8852 N N . VAL A 1 1157 ? -14.910 -4.852 -57.001 1.00 95.31 1157 VAL A N 1
ATOM 8853 C CA . VAL A 1 1157 ? -13.584 -4.295 -57.300 1.00 95.31 1157 VAL A CA 1
ATOM 8854 C C . VAL A 1 1157 ? -12.491 -5.057 -56.549 1.00 95.31 1157 VAL A C 1
ATOM 8856 O O . VAL A 1 1157 ? -11.445 -5.348 -57.130 1.00 95.31 1157 VAL A O 1
ATOM 8859 N N . ALA A 1 1158 ? -12.729 -5.465 -55.298 1.00 93.75 1158 ALA A N 1
ATOM 8860 C CA . ALA A 1 1158 ? -11.785 -6.309 -54.566 1.00 93.75 1158 ALA A CA 1
ATOM 8861 C C . ALA A 1 1158 ? -11.566 -7.646 -55.289 1.00 93.75 1158 ALA A C 1
ATOM 8863 O O . ALA A 1 1158 ? -10.424 -8.039 -55.507 1.00 93.75 1158 ALA A O 1
ATOM 8864 N N . ALA A 1 1159 ? -12.637 -8.301 -55.747 1.00 93.81 1159 ALA A N 1
ATOM 8865 C CA . ALA A 1 1159 ? -12.534 -9.540 -56.516 1.00 93.81 1159 ALA A CA 1
ATOM 8866 C C . ALA A 1 1159 ? -11.802 -9.351 -57.858 1.00 93.81 1159 ALA A C 1
ATOM 8868 O O . ALA A 1 1159 ? -11.068 -10.238 -58.288 1.00 93.81 1159 ALA A O 1
ATOM 8869 N N . LYS A 1 1160 ? -11.970 -8.195 -58.512 1.00 94.75 1160 LYS A N 1
ATOM 8870 C CA . LYS A 1 1160 ? -11.340 -7.882 -59.802 1.00 94.75 1160 LYS A CA 1
ATOM 8871 C C . LYS A 1 1160 ? -9.844 -7.570 -59.689 1.00 94.75 1160 LYS A C 1
ATOM 8873 O O . LYS A 1 1160 ? -9.064 -8.050 -60.510 1.00 94.75 1160 LYS A O 1
ATOM 8878 N N . TYR A 1 1161 ? -9.440 -6.752 -58.717 1.00 94.12 1161 TYR A N 1
ATOM 8879 C CA . TYR A 1 1161 ? -8.069 -6.222 -58.623 1.00 94.12 1161 TYR A CA 1
ATOM 8880 C C . TYR A 1 1161 ? -7.201 -6.917 -57.561 1.00 94.12 1161 TYR A C 1
ATOM 8882 O O . TYR A 1 1161 ? -5.972 -6.853 -57.638 1.00 94.12 1161 TYR A O 1
ATOM 8890 N N . ASP A 1 1162 ? -7.820 -7.639 -56.626 1.00 91.50 1162 ASP A N 1
ATOM 8891 C CA . ASP A 1 1162 ? -7.167 -8.499 -55.637 1.00 91.50 1162 ASP A CA 1
ATOM 8892 C C . ASP A 1 1162 ? -7.857 -9.884 -55.552 1.00 91.50 1162 ASP A C 1
ATOM 8894 O O . ASP A 1 1162 ? -8.343 -10.282 -54.490 1.00 91.50 1162 ASP A O 1
ATOM 8898 N N . PRO A 1 1163 ? -7.915 -10.657 -56.659 1.00 90.31 1163 PRO A N 1
ATOM 8899 C CA . PRO A 1 1163 ? -8.649 -11.931 -56.716 1.00 90.31 1163 PRO A CA 1
ATOM 8900 C C . PRO A 1 1163 ? -8.132 -12.977 -55.717 1.00 90.31 1163 PRO A C 1
ATOM 8902 O O . PRO A 1 1163 ? -8.886 -13.811 -55.219 1.00 90.31 1163 PRO A O 1
ATOM 8905 N N . GLU A 1 1164 ? -6.841 -12.918 -55.389 1.00 89.38 1164 GLU A N 1
ATOM 8906 C CA . GLU A 1 1164 ? -6.198 -13.790 -54.399 1.00 89.38 1164 GLU A CA 1
ATOM 8907 C C . GLU A 1 1164 ? -6.343 -13.277 -52.958 1.00 89.38 1164 GLU A C 1
ATOM 8909 O O . GLU A 1 1164 ? -5.868 -13.920 -52.019 1.00 89.38 1164 GLU A O 1
ATOM 8914 N N . GLN A 1 1165 ? -7.025 -12.143 -52.768 1.00 91.06 1165 GLN A N 1
ATOM 8915 C CA . GLN A 1 1165 ? -7.316 -11.546 -51.469 1.00 91.06 1165 GLN A CA 1
ATOM 8916 C C . GLN A 1 1165 ? -6.048 -11.237 -50.651 1.00 91.06 1165 GLN A C 1
ATOM 8918 O O . GLN A 1 1165 ? -6.026 -11.401 -49.429 1.00 91.06 1165 GLN A O 1
ATOM 8923 N N . VAL A 1 1166 ? -4.972 -10.792 -51.307 1.00 89.12 1166 VAL A N 1
ATOM 8924 C CA . VAL A 1 1166 ? -3.691 -10.455 -50.672 1.00 89.12 1166 VAL A CA 1
ATOM 8925 C C . VAL A 1 1166 ? -3.849 -9.271 -49.718 1.00 89.12 1166 VAL A C 1
ATOM 8927 O O . VAL A 1 1166 ? -3.446 -9.369 -48.558 1.00 89.12 1166 VAL A O 1
ATOM 8930 N N . PHE A 1 1167 ? -4.484 -8.181 -50.147 1.00 88.31 1167 PHE A N 1
ATOM 8931 C CA . PHE A 1 1167 ? -4.730 -7.005 -49.303 1.00 88.31 1167 PHE A CA 1
ATOM 8932 C C . PHE A 1 1167 ? -5.826 -7.255 -48.267 1.00 88.31 1167 PHE A C 1
ATOM 8934 O O . PHE A 1 1167 ? -5.839 -6.618 -47.212 1.00 88.31 1167 PHE A O 1
ATOM 8941 N N . GLN A 1 1168 ? -6.705 -8.222 -48.529 1.00 88.75 1168 GLN A N 1
ATOM 8942 C CA . GLN A 1 1168 ? -7.769 -8.615 -47.608 1.00 88.75 1168 GLN A CA 1
ATOM 8943 C C . GLN A 1 1168 ? -7.288 -9.552 -46.488 1.00 88.75 1168 GLN A C 1
ATOM 8945 O O . GLN A 1 1168 ? -7.811 -9.480 -45.377 1.00 88.75 1168 GLN A O 1
ATOM 8950 N N . LYS A 1 1169 ? -6.303 -10.424 -46.757 1.00 86.31 1169 LYS A N 1
ATOM 8951 C CA . LYS A 1 1169 ? -5.876 -11.490 -45.827 1.00 86.31 1169 LYS A CA 1
ATOM 8952 C C . LYS A 1 1169 ? -4.450 -11.353 -45.298 1.00 86.31 1169 LYS A C 1
ATOM 8954 O O . LYS A 1 1169 ? -4.196 -11.792 -44.183 1.00 86.31 1169 LYS A O 1
ATOM 8959 N N . ARG A 1 1170 ? -3.518 -10.793 -46.078 1.00 82.81 1170 ARG A N 1
ATOM 8960 C CA . ARG A 1 1170 ? -2.072 -10.795 -45.761 1.00 82.81 1170 ARG A CA 1
ATOM 8961 C C . ARG A 1 1170 ? -1.535 -9.446 -45.297 1.00 82.81 1170 ARG A C 1
ATOM 8963 O O . ARG A 1 1170 ? -0.464 -9.389 -44.696 1.00 82.81 1170 ARG A O 1
ATOM 8970 N N . VAL A 1 1171 ? -2.269 -8.366 -45.556 1.00 81.81 1171 VAL A N 1
ATOM 8971 C CA . VAL A 1 1171 ? -1.913 -7.028 -45.076 1.00 81.81 1171 VAL A CA 1
ATOM 8972 C C . VAL A 1 1171 ? -2.681 -6.743 -43.789 1.00 81.81 1171 VAL A C 1
ATOM 8974 O O . VAL A 1 1171 ? -3.901 -6.564 -43.863 1.00 81.81 1171 VAL A O 1
ATOM 8977 N N . PRO A 1 1172 ? -2.031 -6.714 -42.608 1.00 70.94 1172 PRO A N 1
ATOM 8978 C CA . PRO A 1 1172 ? -2.706 -6.339 -41.381 1.00 70.94 1172 PRO A CA 1
ATOM 8979 C C . PRO A 1 1172 ? -3.058 -4.856 -41.463 1.00 70.94 1172 PRO A C 1
ATOM 8981 O O . PRO A 1 1172 ? -2.296 -4.057 -42.012 1.00 70.94 1172 PRO A O 1
ATOM 8984 N N . GLY A 1 1173 ? -4.216 -4.501 -40.918 1.00 65.50 1173 GLY A N 1
ATOM 8985 C CA . GLY A 1 1173 ? -4.645 -3.114 -40.879 1.00 65.50 1173 GLY A CA 1
ATOM 8986 C C . GLY A 1 1173 ? -5.776 -2.729 -41.802 1.00 65.50 1173 GLY A C 1
ATOM 8987 O O . GLY A 1 1173 ? -5.870 -3.199 -42.933 1.00 65.50 1173 GLY A O 1
ATOM 8988 N N . GLY A 1 1174 ? -6.609 -1.828 -41.301 1.00 66.38 1174 GLY A N 1
ATOM 8989 C CA . GLY A 1 1174 ? -7.751 -1.242 -41.985 1.00 66.38 1174 GLY A CA 1
ATOM 8990 C C . GLY A 1 1174 ? -8.989 -2.097 -41.933 1.00 66.38 1174 GLY A C 1
ATOM 8991 O O . GLY A 1 1174 ? -8.935 -3.305 -41.697 1.00 66.38 1174 GLY A O 1
ATOM 8992 N N . PHE A 1 1175 ? -10.118 -1.439 -42.160 1.00 84.25 1175 PHE A N 1
ATOM 8993 C CA . PHE A 1 1175 ? -11.396 -2.106 -42.336 1.00 84.25 1175 PHE A CA 1
ATOM 8994 C C . PHE A 1 1175 ? -11.323 -2.925 -43.623 1.00 84.25 1175 PHE A C 1
ATOM 8996 O O . PHE A 1 1175 ? -11.021 -2.397 -44.697 1.00 84.25 1175 PHE A O 1
ATOM 9003 N N . LYS A 1 1176 ? -11.492 -4.241 -43.490 1.00 88.56 1176 LYS A N 1
ATOM 9004 C CA . LYS A 1 1176 ? -11.340 -5.187 -44.596 1.00 88.56 1176 LYS A CA 1
ATOM 9005 C C . LYS A 1 1176 ? -12.688 -5.451 -45.227 1.00 88.56 1176 LYS A C 1
ATOM 9007 O O . LYS A 1 1176 ? -13.616 -5.850 -44.532 1.00 88.56 1176 LYS A O 1
ATOM 9012 N N . ILE A 1 1177 ? -12.757 -5.334 -46.547 1.00 90.62 1177 ILE A N 1
ATOM 9013 C CA . ILE A 1 1177 ? -13.969 -5.622 -47.325 1.00 90.62 1177 ILE A CA 1
ATOM 9014 C C . ILE A 1 1177 ? -14.400 -7.081 -47.122 1.00 90.62 1177 ILE A C 1
ATOM 9016 O O . ILE A 1 1177 ? -15.588 -7.372 -47.048 1.00 90.62 1177 ILE A O 1
ATOM 9020 N N . SER A 1 1178 ? -13.441 -7.996 -46.948 1.00 87.69 1178 SER A N 1
ATOM 9021 C CA . SER A 1 1178 ? -13.708 -9.409 -46.639 1.00 87.69 1178 SER A CA 1
ATOM 9022 C C . SER A 1 1178 ? -14.398 -9.655 -45.291 1.00 87.69 1178 SER A C 1
ATOM 9024 O O . SER A 1 1178 ? -14.926 -10.745 -45.084 1.00 87.69 1178 SER A O 1
ATOM 9026 N N . LYS A 1 1179 ? -14.379 -8.679 -44.376 1.00 85.75 1179 LYS A N 1
ATOM 9027 C CA . LYS A 1 1179 ? -15.027 -8.751 -43.057 1.00 85.75 1179 LYS A CA 1
ATOM 9028 C C . LYS A 1 1179 ? -16.379 -8.038 -43.012 1.00 85.75 1179 LYS A C 1
ATOM 9030 O O . LYS A 1 1179 ? -17.066 -8.147 -42.004 1.00 85.75 1179 LYS A O 1
ATOM 9035 N N . VAL A 1 1180 ? -16.751 -7.340 -44.085 1.00 83.56 1180 VAL A N 1
ATOM 9036 C CA . VAL A 1 1180 ? -18.055 -6.686 -44.216 1.00 83.56 1180 VAL A CA 1
ATOM 9037 C C . VAL A 1 1180 ? -19.089 -7.762 -44.537 1.00 83.56 1180 VAL A C 1
ATOM 9039 O O . VAL A 1 1180 ? -19.099 -8.301 -45.653 1.00 83.56 1180 VAL A O 1
ATOM 9042 N N . VAL A 1 1181 ? -19.910 -8.098 -43.538 1.00 62.91 1181 VAL A N 1
ATOM 9043 C CA . VAL A 1 1181 ? -20.958 -9.131 -43.623 1.00 62.91 1181 VAL A CA 1
ATOM 9044 C C . VAL A 1 1181 ? -22.019 -8.709 -44.628 1.00 62.91 1181 VAL A C 1
ATOM 9046 O O . VAL A 1 1181 ? -22.612 -7.628 -44.440 1.00 62.91 1181 VAL A O 1
#

pLDDT: mean 83.13, std 17.65, range [23.56, 98.88]

Radius of gyration: 40.58 Å; Cα contacts (8 Å, |Δi|>4): 2439; chains: 1; bounding box: 91×69×123 Å

Sequence (1181 aa):
DCRKPFYVSHKTTIMNGTDSTLSFLTFCNVIDGASTTTTETRHGINPSTLEANPEVPISQLEDVDRAVKAARKAFGTWRLVPAEDRRKTVAAFAASLGEHLQDFATMLVKEQGRPMWGAQMEVSASVDRLAATAKISLPETVVEDTEKRQIVTRYTPLGVVCAIVPWNFPINLACTKLGAALVAGNAFVLKPSPFTPYCGLKLCELAQRFFPPGVVQCLSGDDRLGPWLTAHPGIDKISFTGSTDTGRKVMESCSRGLKRVTLELGGNDAAIVFPDVDVTSTATAIAQTCLFNTSQVCLTIKRIYVHTDIYPQFLRAFSAVVESFKPGDGFAEGALLGPLQNETQFKKIQDMVSEVRSANLKIVSGNTSSATIGKGYFIAPVVVDNPPDDAPVVTREPFGPIIPLLTWSYEEDVIQRANDSKLGLGASVWTQNLDHGAKVARRLEAGSVWINNHMDLGSSAPFGGHKESGFGVEGGLAGILAETAGRGGGMVFQLYVPKVKKDAEGLILKAKELGFDALAVTVDAPVIGKRDVDDRFKALLDYEAGVVAQDSVTHPPFPGEEAETLRGHHCSSFEWSDIPWIRGLWGDRPIILKGIQTWEDALEATKYGVDCIYLSNHGGRQFDHAPSSVRVLRDIRLRCPEVFKSFDIYVDGGVMRGTDVVKALCLGARAVGIGRGFMYALSAYGTEGVLKAISILSDEIQTTMRLLGVTDLRQLNESYIDLNDLDGALSMAFITCATNHAMLTSFGDALESAGLKVLRQGTAAYKARDESYFSVSAQLSPGFIVQPSSAAQVSLTVTKLKSMGCNWAVRGGGHATWAGASNTRLNPYGHFLNLKIASIGAGALWRDVYSSLEPYGVTAPGGRTSTVGVAGFLTGGGNNFFSAEVGLGCDNVVNFEVVLASGKIVNANRETNSDLHKTLKGGSNNFGIVTRTDMETVDVVEIWGGQIVYPLSTTEQHIVAYVKWVDNIPNYTKASAVTFWAYSPSAGTVVSTAVHDTANVDHLNMTVELEEPTGYRQVWLTLTGKNDARFIRRAVEAQRKFIESWKNTQDADFLNFITFQTMPALLFRHSIEKGGNVIGMEREKFNAILFQMQHMVRSADAEKEARRQLVALRKELKDYSVAEGIDVEWEYLGYADSTQDPLSTYGPENIKLLKEVAAKYDPEQVFQKRVPGGFKISKVV